Protein AF-A0A409WWR4-F1 (afdb_monomer)

Sequence (897 aa):
MPMRSSFRLISPPHSSGSSDTSSSEDSSENVKNVVDEVRSLAQCIDIFENGPRPLSESLALLNDEEVIMLAQCGKIAAYSLEKVLGMNELERAVRIRRALISRASSTQTLEASDIPLADYDYSKVLGACCENVVGYIPIPLGIAGPLYIDGTLYPIPMATAEGTLVASASRGCKALNAGGGVTTVLTQDAMTRGPAIDFPSIVDAASAKIWIDSPEGYLTIKKAFESTSRFAKLKSLKTAMAGRTLYVRFATSTGDAMGMNMISKGTEKALEVMQERYPGMVVLALSGNYCTDKKPAAINWIEGRGKSVVAEAVIPGHVVKTVLKTTVAALVNLNTKKNLVGSAMAGSIGGFNAHAANILTAIFLATGQDPAQNVESSMCMTLMEAVNDGEDLLMTVSMPCIEVGTVGGGTVLGPQKAVLEMLGLKGAHPTKPGQNSQGLARLIAAAVMAGELSLLGALAAGHLIRAHMQHNRSQVATPAVVEKIPVTAGVKKGAIYRPHLVRETSSVGVLTPSSSTSSLPPYTQLTILYFYLVSNVKCLDIHVPSQVQAGTATTVGWETEKGDMHPDNTKFDLRFVQEGTDIGVAVSNIQPQKEMHKGSVEVTFPSAGTFKLKAVAGNGDVLGSSDEVTVTELSPSTTSTDSPSPTPGTDSPSDSPSADIPGASTTISSTSLISQTPSTSPPAQSQTTLKSSSTSNIPAIVGGAIGGLLALSLLAFLFIFLRRRRHTIRKRLTFHQDMMVQRRVPPPPSFLPGSGSIPSSRRGSDRSSSTGNMSGNGINEHGDQVSARGADDEDVDVERGFGFGAGMGPGSVDDEGYAFAQGRAAYGTGHIVPSPRGPRPSIKHPMSPQSRLQSPSLSPSPSQQQAQAPAQAQPKLPLRSQPTTPLPTQFAPQRRL

Radius of gyration: 46.55 Å; Cα contacts (8 Å, |Δi|>4): 1156; chains: 1; bounding box: 150×157×121 Å

pLDDT: mean 70.21, std 30.13, range [23.14, 98.94]

Solvent-accessible surface area (backbone atoms only — not comparable to full-atom values): 56682 Å² total; per-residue (Å²): 139,88,87,87,84,84,86,79,90,86,81,87,87,89,82,86,91,80,89,87,88,80,86,82,89,88,77,89,73,78,86,70,84,78,74,76,81,77,68,54,71,67,57,48,48,47,36,68,76,72,42,57,81,62,62,29,57,20,51,68,77,44,57,69,66,48,53,42,50,38,34,74,73,63,78,39,59,78,83,43,35,48,73,47,52,24,88,90,34,44,60,57,30,24,52,44,38,21,40,56,56,11,71,75,42,96,76,54,46,58,54,83,37,92,59,49,54,78,98,60,76,51,83,61,28,60,94,60,70,53,76,80,56,62,49,55,82,93,63,54,73,43,72,22,49,59,33,38,42,76,93,42,81,39,75,42,56,32,25,48,89,63,45,50,52,52,60,38,27,23,53,12,17,54,41,33,44,73,38,77,13,34,46,67,45,80,80,45,68,28,31,55,39,3,26,27,36,36,33,87,39,51,66,54,28,50,52,52,48,55,39,47,75,31,74,67,34,40,50,51,38,44,54,40,22,36,72,70,36,96,53,45,43,73,75,51,76,48,77,50,72,61,78,28,33,34,34,47,26,41,27,23,28,39,35,13,26,49,35,71,70,60,49,48,53,16,49,52,45,22,49,55,62,46,34,75,79,38,73,71,52,41,77,79,30,78,64,50,62,53,38,54,74,66,48,83,49,66,64,28,61,74,71,37,28,23,31,18,35,39,28,40,36,46,32,42,37,70,44,36,44,71,72,44,53,35,50,42,68,49,41,30,55,46,36,50,51,49,18,46,50,42,21,55,77,68,70,52,78,42,52,23,44,85,52,38,44,61,49,48,42,13,32,25,61,33,37,18,44,64,67,64,43,42,58,38,36,31,27,25,42,50,51,56,44,68,33,81,98,44,51,22,29,37,38,38,35,40,28,32,18,32,70,48,39,22,37,61,65,45,22,70,33,72,70,16,32,50,47,25,46,77,68,73,29,51,34,64,34,94,89,50,69,18,52,23,21,48,51,52,49,48,53,47,48,49,47,27,46,15,33,39,54,28,50,48,20,28,55,63,48,72,40,50,68,63,51,38,64,69,48,53,46,80,86,68,73,76,81,72,86,76,74,83,75,86,80,79,90,82,86,86,86,80,85,88,84,86,88,84,90,85,89,86,85,90,83,90,81,92,79,80,89,82,90,83,91,76,91,77,83,70,75,62,60,60,57,52,50,51,51,57,60,68,69,61,62,64,45,33,49,37,48,64,64,68,64,45,47,24,74,40,76,35,75,32,35,38,41,42,62,102,74,64,69,70,92,77,66,70,36,26,28,36,26,38,28,43,97,87,41,80,78,47,78,64,43,72,72,46,65,67,55,90,95,48,58,54,52,72,47,73,39,61,43,90,51,55,50,62,39,30,46,35,34,30,34,88,87,70,51,61,36,23,50,35,69,77,27,44,25,39,65,69,72,83,79,78,83,85,72,89,83,86,89,86,89,91,86,86,81,88,81,88,84,88,83,91,88,88,88,86,90,87,80,89,87,85,84,88,81,89,83,93,85,88,87,87,92,83,91,88,90,88,81,89,82,91,84,89,83,90,87,88,86,78,74,61,69,61,58,55,50,50,55,53,52,52,53,54,52,52,50,52,52,53,51,51,50,52,50,52,52,51,51,53,55,54,48,60,66,43,54,61,60,51,58,75,74,46,88,76,80,79,74,79,78,79,87,83,86,80,87,83,88,79,82,86,87,86,89,86,82,86,78,92,86,80,85,81,88,80,81,86,87,78,95,83,82,89,79,93,81,83,88,81,88,80,85,87,78,91,89,88,90,85,82,89,81,89,81,90,81,89,79,85,89,84,87,84,89,80,92,86,85,89,84,85,89,87,83,90,89,89,85,81,91,86,87,88,90,88,85,87,89,84,85,88,88,85,89,88,86,87,87,92,87,86,85,91,88,84,87,92,84,89,89,86,87,90,86,86,90,84,88,89,84,89,86,90,82,92,82,88,89,90,86,90,93,86,87,86,88,79,87,85,84,91,83,90,84,84,90,84,87,78,137

Foldseek 3Di:
DDDDDDDDDDDDDDDDDDDDDDDDDDDPDDPDPPPPPADDLVVLVCLQPVNDPPLLNSCVVHDLVSVLSCCVVPVDFLQCLCVRNHDVCVLSSLLSLQQNVLVLDPNSCSNVDPQARPPFNCVCCPPAADTSHNHDDQFDWDWAAQFQEQNDTDTQIFGHPFWCQRVLLNLLRVQQVQQVGKYKDWPDAWAKWKFKKAAPFQVLQVVLVVLCPDPNNVVLLQVQLCVQDPQWHFDDWDWDDDGRIIIIITTTHRFQDLQVVSNLSSLVRSVVSSCVVGVRMDGPDRHPCVSPALADDLCCLPVNHGIKMKMKTKGALVSLCPRLVAGLVLLQVLLCVCLPVVCVVVVHRLSSADCLLNSLLRSCVQQQHDNSRSNQQSRKHKHWDQDPVRRMIMIMIIGRYRSWHQDGGGNSGDRNQVSLVSRVLHDADPPGGRPSRNVSSSSSRSSSSSSRSSVSSCVSNVNVVVSCVVTVDDPPPDPDPPDDPDDDDDDDDDDDDDDDDDDDDDDDDDDDDDDDDDDDDDPVVVVVVVCVVVQPDQQKEKDFPQEAAAQDKGKIKIFGDDPSDDQPFFFKFKFKAAPNDTPGTQGGRDTDDGPDRMDIDIGHHHAFDKIKIWIATPVGGTNYIYDIHGYDYDDPPDDDDDDDDDDDDDDDDDDDDDDDDDDDDDDDDDDDDDDDDDDDDDDDDDDDDDDDDDDDPVVVVVVVVVVVVVVVVVVVVVVVVVVVVVVSVVVVVVVVVSNDDDDDDDDDDDDDDDDDDDDDDDDDDDDDDDDDDDDDDDDDDDDDDDDDDDDDDDDDDDDDDDDYDDDDDDDDDDDDDDDDDDDDDDDDDDDDDDDDDDDDDDDDDDDDDDDDDDDDDDDDDDDDDDDDDDDDDDDDDDDDDDDDDDDDDDDDDDDDD

Structure (mmCIF, N/CA/C/O backbone):
data_AF-A0A409WWR4-F1
#
_entry.id   AF-A0A409WWR4-F1
#
loop_
_atom_site.group_PDB
_atom_site.id
_atom_site.type_symbol
_atom_site.label_atom_id
_atom_site.label_alt_id
_atom_site.label_comp_id
_atom_site.label_asym_id
_atom_site.label_entity_id
_atom_site.label_seq_id
_atom_site.pdbx_PDB_ins_code
_atom_site.Cartn_x
_atom_site.Cartn_y
_atom_site.Cartn_z
_atom_site.occupancy
_atom_site.B_iso_or_equiv
_atom_site.auth_seq_id
_atom_site.auth_comp_id
_atom_site.auth_asym_id
_atom_site.auth_atom_id
_atom_site.pdbx_PDB_model_num
ATOM 1 N N . MET A 1 1 ? -51.753 -14.430 -4.124 1.00 23.14 1 MET A N 1
ATOM 2 C CA . MET A 1 1 ? -51.798 -14.869 -5.543 1.00 23.14 1 MET A CA 1
ATOM 3 C C . MET A 1 1 ? -51.073 -13.835 -6.421 1.00 23.14 1 MET A C 1
ATOM 5 O O . MET A 1 1 ? -50.665 -12.829 -5.851 1.00 23.14 1 MET A O 1
ATOM 9 N N . PRO A 1 2 ? -50.752 -14.120 -7.701 1.00 46.31 2 PRO A N 1
ATOM 10 C CA . PRO A 1 2 ? -49.461 -13.703 -8.274 1.00 46.31 2 PRO A CA 1
ATOM 11 C C . PRO A 1 2 ? -49.548 -12.756 -9.484 1.00 46.31 2 PRO A C 1
ATOM 13 O O . PRO A 1 2 ? -50.619 -12.566 -10.049 1.00 46.31 2 PRO A O 1
ATOM 16 N N . MET A 1 3 ? -48.381 -12.334 -9.988 1.00 24.91 3 MET A N 1
ATOM 17 C CA . MET A 1 3 ? -48.099 -12.285 -11.433 1.00 24.91 3 MET A CA 1
ATOM 18 C C . MET A 1 3 ? -46.613 -12.568 -11.733 1.00 24.91 3 MET A C 1
ATOM 20 O O . MET A 1 3 ? -45.774 -12.551 -10.834 1.00 24.91 3 MET A O 1
ATOM 24 N N . ARG A 1 4 ? -46.311 -12.891 -13.000 1.00 27.17 4 ARG A N 1
ATOM 25 C CA . ARG A 1 4 ? -44.975 -13.186 -13.554 1.00 27.17 4 ARG A CA 1
ATOM 26 C C . ARG A 1 4 ? -44.757 -12.385 -14.843 1.00 27.17 4 ARG A C 1
ATOM 28 O O . ARG A 1 4 ? -45.618 -12.429 -15.715 1.00 27.17 4 ARG A O 1
ATOM 35 N N . SER A 1 5 ? -43.560 -11.837 -15.028 1.00 25.16 5 SER A N 1
ATOM 36 C CA . SER A 1 5 ? -42.906 -11.635 -16.334 1.00 25.16 5 SER A CA 1
ATOM 37 C C . SER A 1 5 ? -41.391 -11.493 -16.079 1.00 25.16 5 SER A C 1
ATOM 39 O O . SER A 1 5 ? -41.004 -10.933 -15.060 1.00 25.16 5 SER A O 1
ATOM 41 N N . SER A 1 6 ? -40.444 -12.102 -16.804 1.00 25.84 6 SER A N 1
ATOM 42 C CA . SER A 1 6 ? -40.323 -12.465 -18.232 1.00 25.84 6 SER A CA 1
ATOM 43 C C . SER A 1 6 ? -39.918 -11.290 -19.127 1.00 25.84 6 SER A C 1
ATOM 45 O O . SER A 1 6 ? -40.725 -10.774 -19.893 1.00 25.84 6 SER A O 1
ATOM 47 N N . PHE A 1 7 ? -38.636 -10.917 -19.059 1.00 23.50 7 PHE A N 1
ATOM 48 C CA . PHE A 1 7 ? -37.981 -10.090 -20.077 1.00 23.50 7 PHE A CA 1
ATOM 49 C C . PHE A 1 7 ? -37.780 -10.876 -21.384 1.00 23.50 7 PHE A C 1
ATOM 51 O O . PHE A 1 7 ? -37.512 -12.079 -21.358 1.00 23.50 7 PHE A O 1
ATOM 58 N N . ARG A 1 8 ? -37.875 -10.183 -22.524 1.00 24.61 8 ARG A N 1
ATOM 59 C CA . ARG A 1 8 ? -37.466 -10.679 -23.849 1.00 24.61 8 ARG A CA 1
ATOM 60 C C . ARG A 1 8 ? -36.197 -9.961 -24.310 1.00 24.61 8 ARG A C 1
ATOM 62 O O . ARG A 1 8 ? -35.989 -8.798 -23.977 1.00 24.61 8 ARG A O 1
ATOM 69 N N . LEU A 1 9 ? -35.393 -10.659 -25.108 1.00 24.11 9 LEU A N 1
ATOM 70 C CA . LEU A 1 9 ? -34.303 -10.076 -25.893 1.00 24.11 9 LEU A CA 1
ATOM 71 C C . LEU A 1 9 ? -34.866 -9.229 -27.048 1.00 24.11 9 LEU A C 1
ATOM 73 O O . LEU A 1 9 ? -35.972 -9.489 -27.526 1.00 24.11 9 LEU A O 1
ATOM 77 N N . ILE A 1 10 ? -34.087 -8.246 -27.502 1.00 25.94 10 ILE A N 1
ATOM 78 C CA . ILE A 1 10 ? -34.376 -7.406 -28.673 1.00 25.94 10 ILE A CA 1
ATOM 79 C C . ILE A 1 10 ? -33.277 -7.645 -29.714 1.00 25.94 10 ILE A C 1
ATOM 81 O O . ILE A 1 10 ? -32.096 -7.658 -29.370 1.00 25.94 10 ILE A O 1
ATOM 85 N N . SER A 1 11 ? -33.671 -7.823 -30.974 1.00 25.05 11 SER A N 1
ATOM 86 C CA . SER A 1 11 ? -32.772 -7.961 -32.128 1.00 25.05 11 SER A CA 1
ATOM 87 C C . SER A 1 11 ? -32.739 -6.662 -32.952 1.00 25.05 11 SER A C 1
ATOM 89 O O . SER A 1 11 ? -33.764 -5.979 -33.018 1.00 25.05 11 SER A O 1
ATOM 91 N N . PRO A 1 12 ? -31.609 -6.313 -33.597 1.00 27.95 12 PRO A N 1
ATOM 92 C CA . PRO A 1 12 ? -31.538 -5.194 -34.540 1.00 27.95 12 PRO A CA 1
ATOM 93 C C . PRO A 1 12 ? -32.204 -5.533 -35.898 1.00 27.95 12 PRO A C 1
ATOM 95 O O . PRO A 1 12 ? -32.406 -6.713 -36.196 1.00 27.95 12 PRO A O 1
ATOM 98 N N . PRO A 1 13 ? -32.573 -4.525 -36.716 1.00 32.88 13 PRO A N 1
ATOM 99 C CA . PRO A 1 13 ? -33.415 -4.707 -37.905 1.00 32.88 13 PRO A CA 1
ATOM 100 C C . PRO A 1 13 ? -32.649 -4.968 -39.217 1.00 32.88 13 PRO A C 1
ATOM 102 O O . PRO A 1 13 ? -31.479 -4.620 -39.358 1.00 32.88 13 PRO A O 1
ATOM 105 N N . HIS A 1 14 ? -33.366 -5.505 -40.212 1.00 26.17 14 HIS A N 1
ATOM 106 C CA . HIS A 1 14 ? -32.950 -5.573 -41.621 1.00 26.17 14 HIS A CA 1
ATOM 107 C C . HIS A 1 14 ? -33.414 -4.346 -42.427 1.00 26.17 14 HIS A C 1
ATOM 109 O O . HIS A 1 14 ? -34.460 -3.766 -42.136 1.00 26.17 14 HIS A O 1
ATOM 115 N N . SER A 1 15 ? -32.721 -4.064 -43.535 1.00 28.80 15 SER A N 1
ATOM 116 C CA . SER A 1 15 ? -33.236 -3.283 -44.670 1.00 28.80 15 SER A CA 1
ATOM 117 C C . SER A 1 15 ? -32.705 -3.831 -46.006 1.00 28.80 15 SER A C 1
ATOM 119 O O . SER A 1 15 ? -31.570 -4.299 -46.075 1.00 28.80 15 SER A O 1
ATOM 121 N N . SER A 1 16 ? -33.527 -3.769 -47.055 1.00 29.44 16 SER A N 1
ATOM 122 C CA . SER A 1 16 ? -33.234 -4.152 -48.451 1.00 29.44 16 SER A CA 1
ATOM 123 C C . SER A 1 16 ? -32.233 -3.211 -49.157 1.00 29.44 16 SER A C 1
ATOM 125 O O . SER A 1 16 ? -32.011 -2.103 -48.683 1.00 29.44 16 SER A O 1
ATOM 127 N N . GLY A 1 17 ? -31.647 -3.543 -50.317 1.00 26.05 17 GLY A N 1
ATOM 128 C CA . GLY A 1 17 ? -31.717 -4.797 -51.089 1.00 26.05 17 GLY A CA 1
ATOM 129 C C . GLY A 1 17 ? -31.989 -4.597 -52.593 1.00 26.05 17 GLY A C 1
ATOM 130 O O . GLY A 1 17 ? -33.144 -4.448 -52.977 1.00 26.05 17 GLY A O 1
ATOM 131 N N . SER A 1 18 ? -30.934 -4.648 -53.416 1.00 27.36 18 SER A N 1
ATOM 132 C CA . SER A 1 18 ? -30.939 -4.720 -54.897 1.00 27.36 18 SER A CA 1
ATOM 133 C C . SER A 1 18 ? -29.513 -5.093 -55.355 1.00 27.36 18 SER A C 1
ATOM 135 O O . SER A 1 18 ? -28.586 -4.329 -55.103 1.00 27.36 18 SER A O 1
ATOM 137 N N . SER A 1 19 ? -29.224 -6.342 -55.729 1.00 28.39 19 SER A N 1
ATOM 138 C CA . SER A 1 19 ? -29.362 -6.900 -57.089 1.00 28.39 19 SER A CA 1
ATOM 139 C C . SER A 1 19 ? -28.445 -6.250 -58.137 1.00 28.39 19 SER A C 1
ATOM 141 O O . SER A 1 19 ? -28.764 -5.184 -58.649 1.00 28.39 19 SER A O 1
ATOM 143 N N . ASP A 1 20 ? -27.347 -6.931 -58.478 1.00 26.25 20 ASP A N 1
ATOM 144 C CA . ASP A 1 20 ? -27.164 -7.485 -59.829 1.00 26.25 20 ASP A CA 1
ATOM 145 C C . ASP A 1 20 ? -26.089 -8.591 -59.835 1.00 26.25 20 ASP A C 1
ATOM 147 O O . ASP A 1 20 ? -25.432 -8.839 -58.822 1.00 26.25 20 ASP A O 1
ATOM 151 N N . THR A 1 21 ? -26.012 -9.354 -60.930 1.00 28.09 21 THR A N 1
ATOM 152 C CA . THR A 1 21 ? -25.446 -10.716 -60.956 1.00 28.09 21 THR A CA 1
ATOM 153 C C . THR A 1 21 ? -24.157 -10.869 -61.762 1.00 28.09 21 THR A C 1
ATOM 155 O O . THR A 1 21 ? -24.110 -10.460 -62.920 1.00 28.09 21 THR A O 1
ATOM 158 N N . SER A 1 22 ? -23.227 -11.685 -61.257 1.00 27.09 22 SER A N 1
ATOM 159 C CA . SER A 1 22 ? -22.469 -12.622 -62.100 1.00 27.09 22 SER A CA 1
ATOM 160 C C . SER A 1 22 ? -22.029 -13.863 -61.315 1.00 27.09 22 SER A C 1
ATOM 162 O O . SER A 1 22 ? -21.819 -13.812 -60.105 1.00 27.09 22 SER A O 1
ATOM 164 N N . SER A 1 23 ? -21.897 -14.983 -62.024 1.00 27.41 23 SER A N 1
ATOM 165 C CA . SER A 1 23 ? -21.216 -16.210 -61.586 1.00 27.41 23 SER A CA 1
ATOM 166 C C . SER A 1 23 ? -19.688 -15.971 -61.443 1.00 27.41 23 SER A C 1
ATOM 168 O O . SER A 1 23 ? -19.218 -14.898 -61.814 1.00 27.41 23 SER A O 1
ATOM 170 N N . SER A 1 24 ? -18.852 -16.885 -60.936 1.00 27.27 24 SER A N 1
ATOM 171 C CA . SER A 1 24 ? -18.972 -18.353 -60.862 1.00 27.27 24 SER A CA 1
ATOM 172 C C . SER A 1 24 ? -18.059 -18.999 -59.804 1.00 27.27 24 SER A C 1
ATOM 174 O O . SER A 1 24 ? -17.052 -18.422 -59.413 1.00 27.27 24 SER A O 1
ATOM 176 N N . GLU A 1 25 ? -18.378 -20.266 -59.508 1.00 29.44 25 GLU A N 1
ATOM 177 C CA . GLU A 1 25 ? -17.472 -21.340 -59.054 1.00 29.44 25 GLU A CA 1
ATOM 178 C C . GLU A 1 25 ? -16.951 -21.369 -57.605 1.00 29.44 25 GLU A C 1
ATOM 180 O O . GLU A 1 25 ? -16.891 -20.382 -56.880 1.00 29.44 25 GLU A O 1
ATOM 185 N N . ASP A 1 26 ? -16.672 -22.607 -57.184 1.00 36.69 26 ASP A N 1
ATOM 186 C CA . ASP A 1 26 ? -16.395 -23.058 -55.822 1.00 36.69 26 ASP A CA 1
ATOM 187 C C . ASP A 1 26 ? -14.937 -23.526 -55.747 1.00 36.69 26 ASP A C 1
ATOM 189 O O . ASP A 1 26 ? -14.555 -24.509 -56.389 1.00 36.69 26 ASP A O 1
ATOM 193 N N . SER A 1 27 ? -14.106 -22.802 -54.997 1.00 28.48 27 SER A N 1
ATOM 194 C CA . SER A 1 27 ? -12.699 -23.133 -54.780 1.00 28.48 27 SER A CA 1
ATOM 195 C C . SER A 1 27 ? -12.368 -23.128 -53.289 1.00 28.48 27 SER A C 1
ATOM 197 O O . SER A 1 27 ? -12.056 -22.108 -52.676 1.00 28.48 27 SER A O 1
ATOM 199 N N . SER A 1 28 ? -12.388 -24.320 -52.692 1.00 37.00 28 SER A N 1
ATOM 200 C CA . SER A 1 28 ? -11.902 -24.555 -51.334 1.00 37.00 28 SER A CA 1
ATOM 201 C C . SER A 1 28 ? -10.379 -24.362 -51.264 1.00 37.00 28 SER A C 1
ATOM 203 O O . SER A 1 28 ? -9.610 -25.321 -51.397 1.00 37.00 28 SER A O 1
ATOM 205 N N . GLU A 1 29 ? -9.920 -23.121 -51.095 1.00 32.06 29 GLU A N 1
ATOM 206 C CA . GLU A 1 29 ? -8.490 -22.834 -51.002 1.00 32.06 29 GLU A CA 1
ATOM 207 C C . GLU A 1 29 ? -7.874 -23.441 -49.737 1.00 32.06 29 GLU A C 1
ATOM 209 O O . GLU A 1 29 ? -8.300 -23.206 -48.605 1.00 32.06 29 GLU A O 1
ATOM 214 N N . ASN A 1 30 ? -6.818 -24.231 -49.943 1.00 30.81 30 ASN A N 1
ATOM 215 C CA . ASN A 1 30 ? -5.986 -24.727 -48.858 1.00 30.81 30 ASN A CA 1
ATOM 216 C C . ASN A 1 30 ? -5.317 -23.541 -48.158 1.00 30.81 30 ASN A C 1
ATOM 218 O O . ASN A 1 30 ? -4.484 -22.867 -48.769 1.00 30.81 30 ASN A O 1
ATOM 222 N N . VAL A 1 31 ? -5.578 -23.369 -46.859 1.00 32.53 31 VAL A N 1
ATOM 223 C CA . VAL A 1 31 ? -4.749 -22.528 -45.985 1.00 32.53 31 VAL A CA 1
ATOM 224 C C . VAL A 1 31 ? -3.372 -23.184 -45.866 1.00 32.53 31 VAL A C 1
ATOM 226 O O . VAL A 1 31 ? -3.098 -23.978 -44.966 1.00 32.53 31 VAL A O 1
ATOM 229 N N . LYS A 1 32 ? -2.500 -22.891 -46.833 1.00 34.78 32 LYS A N 1
ATOM 230 C CA . LYS A 1 32 ? -1.084 -23.239 -46.767 1.00 34.78 32 LYS A CA 1
ATOM 231 C C . LYS A 1 32 ? -0.469 -22.434 -45.631 1.00 34.78 32 LYS A C 1
ATOM 233 O O . LYS A 1 32 ? -0.495 -21.207 -45.667 1.00 34.78 32 LYS A O 1
ATOM 238 N N . ASN A 1 33 ? 0.137 -23.123 -44.670 1.00 35.47 33 ASN A N 1
ATOM 239 C CA . ASN A 1 33 ? 1.062 -22.487 -43.742 1.00 35.47 33 ASN A CA 1
ATOM 240 C C . ASN A 1 33 ? 2.248 -21.949 -44.552 1.00 35.47 33 ASN A C 1
ATOM 242 O O . ASN A 1 33 ? 3.149 -22.710 -44.910 1.00 35.47 33 ASN A O 1
ATOM 246 N N . VAL A 1 34 ? 2.233 -20.652 -44.859 1.00 37.66 34 VAL A N 1
ATOM 247 C CA . VAL A 1 34 ? 3.433 -19.942 -45.298 1.00 37.66 34 VAL A CA 1
ATOM 248 C C . VAL A 1 34 ? 4.336 -19.856 -44.076 1.00 37.66 34 VAL A C 1
ATOM 250 O O . VAL A 1 34 ? 4.109 -19.064 -43.167 1.00 37.66 34 VAL A O 1
ATOM 253 N N . VAL A 1 35 ? 5.328 -20.741 -44.027 1.00 47.84 35 VAL A N 1
ATOM 254 C CA . VAL A 1 35 ? 6.490 -20.536 -43.170 1.00 47.84 35 VAL A CA 1
ATOM 255 C C . VAL A 1 35 ? 7.312 -19.466 -43.873 1.00 47.84 35 VAL A C 1
ATOM 257 O O . VAL A 1 35 ? 7.921 -19.759 -44.900 1.00 47.84 35 VAL A O 1
ATOM 260 N N . ASP A 1 36 ? 7.281 -18.233 -43.365 1.00 60.09 36 ASP A N 1
ATOM 261 C CA . ASP A 1 36 ? 8.162 -17.172 -43.858 1.00 60.09 36 ASP A CA 1
ATOM 262 C C . ASP A 1 36 ? 9.613 -17.660 -43.767 1.00 60.09 36 ASP A C 1
ATOM 264 O O . ASP A 1 36 ? 10.089 -18.016 -42.684 1.00 60.09 36 ASP A O 1
ATOM 268 N N . GLU A 1 37 ? 10.312 -17.716 -44.904 1.00 85.25 37 GLU A N 1
ATOM 269 C CA . GLU A 1 37 ? 11.688 -18.208 -44.947 1.00 85.25 37 GLU A CA 1
ATOM 270 C C . GLU A 1 37 ? 12.600 -17.280 -44.136 1.00 85.25 37 GLU A C 1
ATOM 272 O O . GLU A 1 37 ? 12.904 -16.157 -44.540 1.00 85.25 37 GLU A O 1
ATOM 277 N N . VAL A 1 38 ? 13.035 -17.766 -42.971 1.00 91.38 38 VAL A N 1
ATOM 278 C CA . VAL A 1 38 ? 13.926 -17.046 -42.056 1.00 91.38 38 VAL A CA 1
ATOM 279 C C . VAL A 1 38 ? 15.255 -16.772 -42.762 1.00 91.38 38 VAL A C 1
ATOM 281 O O . VAL A 1 38 ? 16.019 -17.696 -43.060 1.00 91.38 38 VAL A O 1
ATOM 284 N N . ARG A 1 39 ? 15.538 -15.494 -43.029 1.00 95.44 39 ARG A N 1
ATOM 285 C CA . ARG A 1 39 ? 16.767 -15.055 -43.699 1.00 95.44 39 ARG A CA 1
ATOM 286 C C . ARG A 1 39 ? 18.002 -15.377 -42.861 1.00 95.44 39 ARG A C 1
ATOM 288 O O . ARG A 1 39 ? 17.964 -15.520 -41.638 1.00 95.44 39 ARG A O 1
ATOM 295 N N . SER A 1 40 ? 19.148 -15.465 -43.535 1.00 95.25 40 SER A N 1
ATOM 296 C CA . SER A 1 40 ? 20.423 -15.681 -42.851 1.00 95.25 40 SER A CA 1
ATOM 297 C C . SER A 1 40 ? 20.747 -14.521 -41.904 1.00 95.25 40 SER A C 1
ATOM 299 O O . SER A 1 40 ? 20.425 -13.364 -42.176 1.00 95.25 40 SER A O 1
ATOM 301 N N . LEU A 1 41 ? 21.471 -14.810 -40.817 1.00 93.44 41 LEU A N 1
ATOM 302 C CA . LEU A 1 41 ? 21.865 -13.795 -39.832 1.00 93.44 41 LEU A CA 1
ATOM 303 C C . LEU A 1 41 ? 22.590 -12.591 -40.468 1.00 93.44 41 LEU A C 1
ATOM 305 O O . LEU A 1 41 ? 22.420 -11.468 -40.006 1.00 93.44 41 LEU A O 1
ATOM 309 N N . ALA A 1 42 ? 23.350 -12.807 -41.547 1.00 95.12 42 ALA A N 1
ATOM 310 C CA . ALA A 1 42 ? 24.009 -11.736 -42.293 1.00 95.12 42 ALA A CA 1
ATOM 311 C C . ALA A 1 42 ? 23.004 -10.776 -42.957 1.00 95.12 42 ALA A C 1
ATOM 313 O O . ALA A 1 42 ? 23.161 -9.565 -42.842 1.00 95.12 42 ALA A O 1
ATOM 314 N N . GLN A 1 43 ? 21.945 -11.298 -43.586 1.00 95.62 43 GLN A N 1
ATOM 315 C CA . GLN A 1 43 ? 20.874 -10.491 -44.186 1.00 95.62 43 GLN A CA 1
ATOM 316 C C . GLN A 1 43 ? 20.054 -9.755 -43.115 1.00 95.62 43 GLN A C 1
ATOM 318 O O . GLN A 1 43 ? 19.712 -8.590 -43.296 1.00 95.62 43 GLN A O 1
ATOM 323 N N . CYS A 1 44 ? 19.781 -10.396 -41.975 1.00 95.31 44 CYS A N 1
ATOM 324 C CA . CYS A 1 44 ? 19.088 -9.747 -40.858 1.00 95.31 44 CYS A CA 1
ATOM 325 C C . CYS A 1 44 ? 19.919 -8.597 -40.265 1.00 95.31 44 CYS A C 1
ATOM 327 O O . CYS A 1 44 ? 19.368 -7.551 -39.927 1.00 95.31 44 CYS A O 1
ATOM 329 N N . ILE A 1 45 ? 21.246 -8.764 -40.166 1.00 95.19 45 ILE A N 1
ATOM 330 C CA . ILE A 1 45 ? 22.168 -7.705 -39.728 1.00 95.19 45 ILE A CA 1
ATOM 331 C C . ILE A 1 45 ? 22.241 -6.574 -40.762 1.00 95.19 45 ILE A C 1
ATOM 333 O O . ILE A 1 45 ? 22.186 -5.414 -40.369 1.00 95.19 45 ILE A O 1
ATOM 337 N N . ASP A 1 46 ? 22.301 -6.881 -42.059 1.00 95.62 46 ASP A N 1
ATOM 338 C CA . ASP A 1 46 ? 22.295 -5.864 -43.118 1.00 95.62 46 ASP A CA 1
ATOM 339 C C . ASP A 1 46 ? 21.016 -5.009 -43.082 1.00 95.62 46 ASP A C 1
ATOM 341 O O . ASP A 1 46 ? 21.089 -3.784 -43.022 1.00 95.62 46 ASP A O 1
ATOM 345 N N . ILE A 1 47 ? 19.840 -5.637 -42.967 1.00 94.12 47 ILE A N 1
ATOM 346 C CA . ILE A 1 47 ? 18.563 -4.924 -42.791 1.00 94.12 47 ILE A CA 1
ATOM 347 C C . ILE A 1 47 ? 18.574 -4.087 -41.498 1.00 94.12 47 ILE A C 1
ATOM 349 O O . ILE A 1 47 ? 18.121 -2.943 -41.497 1.00 94.12 47 ILE A O 1
ATOM 353 N N . PHE A 1 48 ? 19.134 -4.605 -40.401 1.00 93.50 48 PHE A N 1
ATOM 354 C CA . PHE A 1 48 ? 19.243 -3.883 -39.129 1.00 93.50 48 PHE A CA 1
ATOM 355 C C . PHE A 1 48 ? 20.170 -2.653 -39.196 1.00 93.50 48 PHE A C 1
ATOM 357 O O . PHE A 1 48 ? 19.860 -1.618 -38.597 1.00 93.50 48 PHE A O 1
ATOM 364 N N . GLU A 1 49 ? 21.294 -2.732 -39.913 1.00 93.94 49 GLU A N 1
ATOM 365 C CA . GLU A 1 49 ? 22.337 -1.692 -39.953 1.00 93.94 49 GLU A CA 1
ATOM 366 C C . GLU A 1 49 ? 22.154 -0.696 -41.113 1.00 93.94 49 GLU A C 1
ATOM 368 O O . GLU A 1 49 ? 22.352 0.505 -40.908 1.00 93.94 49 GLU A O 1
ATOM 373 N N . ASN A 1 50 ? 21.660 -1.154 -42.265 1.00 94.69 50 ASN A N 1
ATOM 374 C CA . ASN A 1 50 ? 21.548 -0.381 -43.509 1.00 94.69 50 ASN A CA 1
ATOM 375 C C . ASN A 1 50 ? 20.095 -0.141 -43.982 1.00 94.69 50 ASN A C 1
ATOM 377 O O . ASN A 1 50 ? 19.882 0.599 -44.942 1.00 94.69 50 ASN A O 1
ATOM 381 N N . GLY A 1 51 ? 19.091 -0.730 -43.320 1.00 92.31 51 GLY A N 1
ATOM 382 C CA . GLY A 1 51 ? 17.670 -0.582 -43.667 1.00 92.31 51 GLY A CA 1
ATOM 383 C C . GLY A 1 51 ? 17.045 0.798 -43.373 1.00 92.31 51 GLY A C 1
ATOM 384 O O . GLY A 1 51 ? 17.679 1.666 -42.760 1.00 92.31 51 GLY A O 1
ATOM 385 N N . PRO A 1 52 ? 15.774 1.011 -43.784 1.00 92.06 52 PRO A N 1
ATOM 386 C CA . PRO A 1 52 ? 15.069 2.294 -43.671 1.00 92.06 52 PRO A CA 1
ATOM 387 C C . PRO A 1 52 ? 14.949 2.764 -42.218 1.00 92.06 52 PRO A C 1
ATOM 389 O O . PRO A 1 52 ? 14.844 1.944 -41.305 1.00 92.06 52 PRO A O 1
ATOM 392 N N . ARG A 1 53 ? 15.001 4.084 -41.996 1.00 91.56 53 ARG A N 1
ATOM 393 C CA . ARG A 1 53 ? 15.074 4.703 -40.662 1.00 91.56 53 ARG A CA 1
ATOM 394 C C . ARG A 1 53 ? 13.855 5.601 -40.405 1.00 91.56 53 ARG A C 1
ATOM 396 O O . ARG A 1 53 ? 13.565 6.425 -41.268 1.00 91.56 53 ARG A O 1
ATOM 403 N N . PRO A 1 54 ? 13.233 5.565 -39.206 1.00 91.50 54 PRO A N 1
ATOM 404 C CA . PRO A 1 54 ? 13.712 5.005 -37.929 1.00 91.50 54 PRO A CA 1
ATOM 405 C C . PRO A 1 54 ? 13.824 3.474 -37.876 1.00 91.50 54 PRO A C 1
ATOM 407 O O . PRO A 1 54 ? 13.208 2.769 -38.659 1.00 91.50 54 PRO A O 1
ATOM 410 N N . LEU A 1 55 ? 14.618 2.955 -36.929 1.00 91.31 55 LEU A N 1
ATOM 411 C CA . LEU A 1 55 ? 14.945 1.522 -36.798 1.00 91.31 55 LEU A CA 1
ATOM 412 C C . LEU A 1 55 ? 13.715 0.590 -36.753 1.00 91.31 55 LEU A C 1
ATOM 414 O O . LEU A 1 55 ? 13.802 -0.549 -37.202 1.00 91.31 55 LEU A O 1
ATOM 418 N N . SER A 1 56 ? 12.571 1.077 -36.272 1.00 92.81 56 SER A N 1
ATOM 419 C CA . SER A 1 56 ? 11.293 0.358 -36.310 1.00 92.81 56 SER A CA 1
ATOM 420 C C . SER A 1 56 ? 10.856 -0.014 -37.729 1.00 92.81 56 SER A C 1
ATOM 422 O O . SER A 1 56 ? 10.315 -1.092 -37.927 1.00 92.81 56 SER A O 1
ATOM 424 N N . GLU A 1 57 ? 11.141 0.819 -38.734 1.00 92.00 57 GLU A N 1
ATOM 425 C CA . GLU A 1 57 ? 10.867 0.501 -40.142 1.00 92.00 57 GLU A CA 1
ATOM 426 C C . GLU A 1 57 ? 11.801 -0.600 -40.654 1.00 92.00 57 GLU A C 1
ATOM 428 O O . GLU A 1 57 ? 11.361 -1.488 -41.376 1.00 92.00 57 GLU A O 1
ATOM 433 N N . SER A 1 58 ? 13.068 -0.612 -40.220 1.00 92.19 58 SER A N 1
ATOM 434 C CA . SER A 1 58 ? 13.986 -1.720 -40.519 1.00 92.19 58 SER A CA 1
ATOM 435 C C . SER A 1 58 ? 13.498 -3.043 -39.910 1.00 92.19 58 SER A C 1
ATOM 437 O O . SER A 1 58 ? 13.593 -4.088 -40.545 1.00 92.19 58 SER A O 1
ATOM 439 N N . LEU A 1 59 ? 12.967 -3.006 -38.682 1.00 93.25 59 LEU A N 1
ATOM 440 C CA . LEU A 1 59 ? 12.492 -4.192 -37.957 1.00 93.25 59 LEU A CA 1
ATOM 441 C C . LEU A 1 59 ? 11.076 -4.645 -38.356 1.00 93.25 59 LEU A C 1
ATOM 443 O O . LEU A 1 59 ? 10.727 -5.803 -38.127 1.00 93.25 59 LEU A O 1
ATOM 447 N N . ALA A 1 60 ? 10.281 -3.781 -38.990 1.00 92.94 60 ALA A N 1
ATOM 448 C CA . ALA A 1 60 ? 9.019 -4.153 -39.631 1.00 92.94 60 ALA A CA 1
ATOM 449 C C . ALA A 1 60 ? 9.231 -4.979 -40.918 1.00 92.94 60 ALA A C 1
ATOM 451 O O . ALA A 1 60 ? 8.332 -5.695 -41.345 1.00 92.94 60 ALA A O 1
ATOM 452 N N . LEU A 1 61 ? 10.429 -4.923 -41.520 1.00 93.25 61 LEU A N 1
ATOM 453 C CA . LEU A 1 61 ? 10.824 -5.778 -42.649 1.00 93.25 61 LEU A CA 1
ATOM 454 C C . LEU A 1 61 ? 11.301 -7.179 -42.225 1.00 93.25 61 LEU A C 1
ATOM 456 O O . LEU A 1 61 ? 11.616 -7.990 -43.099 1.00 93.25 61 LEU A O 1
ATOM 460 N N . LEU A 1 62 ? 11.396 -7.455 -40.919 1.00 94.69 62 LEU A N 1
ATOM 461 C CA . LEU A 1 62 ? 11.846 -8.724 -40.335 1.00 94.69 62 LEU A CA 1
ATOM 462 C C . LEU A 1 62 ? 10.691 -9.430 -39.618 1.00 94.69 62 LEU A C 1
ATOM 464 O O . LEU A 1 62 ? 9.859 -8.767 -39.002 1.00 94.69 62 LEU A O 1
ATOM 468 N N . ASN A 1 63 ? 10.663 -10.762 -39.641 1.00 95.62 63 ASN A N 1
ATOM 469 C CA . ASN A 1 63 ? 9.718 -11.573 -38.869 1.00 95.62 63 ASN A CA 1
ATOM 470 C C . ASN A 1 63 ? 10.202 -11.788 -37.415 1.00 95.62 63 ASN A C 1
ATOM 472 O O . ASN A 1 63 ? 11.300 -11.372 -37.036 1.00 95.62 63 ASN A O 1
ATOM 476 N N . ASP A 1 64 ? 9.371 -12.398 -36.563 1.00 95.69 64 ASP A N 1
ATOM 477 C CA . ASP A 1 64 ? 9.691 -12.554 -35.133 1.00 95.69 64 ASP A CA 1
ATOM 478 C C . ASP A 1 64 ? 10.944 -13.425 -34.891 1.00 95.69 64 ASP A C 1
ATOM 480 O O . ASP A 1 64 ? 11.742 -13.089 -34.016 1.00 95.69 64 ASP A O 1
ATOM 484 N N . GLU A 1 65 ? 11.187 -14.469 -35.694 1.00 96.19 65 GLU A N 1
ATOM 485 C CA . GLU A 1 65 ? 12.394 -15.313 -35.598 1.00 96.19 65 GLU A CA 1
ATOM 486 C C . GLU A 1 65 ? 13.676 -14.542 -35.932 1.00 96.19 65 GLU A C 1
ATOM 488 O O . GLU A 1 65 ? 14.690 -14.672 -35.248 1.00 96.19 65 GLU A O 1
ATOM 493 N N . GLU A 1 66 ? 13.634 -13.686 -36.948 1.00 96.44 66 GLU A N 1
ATOM 494 C CA . GLU A 1 66 ? 14.781 -12.887 -37.384 1.00 96.44 66 GLU A CA 1
ATOM 495 C C . GLU A 1 66 ? 15.151 -11.807 -36.356 1.00 96.44 66 GLU A C 1
ATOM 497 O O . GLU A 1 66 ? 16.334 -11.565 -36.095 1.00 96.44 66 GLU A O 1
ATOM 502 N N . VAL A 1 67 ? 14.153 -11.203 -35.700 1.00 96.12 67 VAL A N 1
ATOM 503 C CA . VAL A 1 67 ? 14.384 -10.279 -34.577 1.00 96.12 67 VAL A CA 1
ATOM 504 C C . VAL A 1 67 ? 14.877 -11.033 -33.331 1.00 96.12 67 VAL A C 1
ATOM 506 O O . VAL A 1 67 ? 15.757 -10.532 -32.624 1.00 96.12 67 VAL A O 1
ATOM 509 N N . ILE A 1 68 ? 14.399 -12.261 -33.085 1.00 95.81 68 ILE A N 1
ATOM 510 C CA . ILE A 1 68 ? 14.948 -13.153 -32.050 1.00 95.81 68 ILE A CA 1
ATOM 511 C C . ILE A 1 68 ? 16.424 -13.470 -32.342 1.00 95.81 68 ILE A C 1
ATOM 513 O O . ILE A 1 68 ? 17.245 -13.364 -31.433 1.00 95.81 68 ILE A O 1
ATOM 517 N N . MET A 1 69 ? 16.796 -13.782 -33.587 1.00 95.25 69 MET A N 1
ATOM 518 C CA . MET A 1 69 ? 18.189 -14.023 -33.991 1.00 95.25 69 MET A CA 1
ATOM 519 C C . MET A 1 69 ? 19.086 -12.797 -33.754 1.00 95.25 69 MET A C 1
ATOM 521 O O . MET A 1 69 ? 20.170 -12.936 -33.183 1.00 95.25 69 MET A O 1
ATOM 525 N N . LEU A 1 70 ? 18.625 -11.592 -34.114 1.00 95.06 70 LEU A N 1
ATOM 526 C CA . LEU A 1 70 ? 19.348 -10.338 -33.852 1.00 95.06 70 LEU A CA 1
ATOM 527 C C . LEU A 1 70 ? 19.529 -10.051 -32.354 1.00 95.06 70 LEU A C 1
ATOM 529 O O . LEU A 1 70 ? 20.569 -9.536 -31.935 1.00 95.06 70 LEU A O 1
ATOM 533 N N . ALA A 1 71 ? 18.542 -10.391 -31.526 1.00 94.56 71 ALA A N 1
ATOM 534 C CA . ALA A 1 71 ? 18.667 -10.270 -30.079 1.00 94.56 71 ALA A CA 1
ATOM 535 C C . ALA A 1 71 ? 19.599 -11.343 -29.482 1.00 94.56 71 ALA A C 1
ATOM 537 O O . ALA A 1 71 ? 20.422 -11.030 -28.622 1.00 94.56 71 ALA A O 1
ATOM 538 N N . GLN A 1 72 ? 19.550 -12.586 -29.975 1.00 93.19 72 GLN A N 1
ATOM 539 C CA . GLN A 1 72 ? 20.445 -13.671 -29.548 1.00 93.19 72 GLN A CA 1
ATOM 540 C C . GLN A 1 72 ? 21.917 -13.415 -29.905 1.00 93.19 72 GLN A C 1
ATOM 542 O O . GLN A 1 72 ? 22.797 -13.817 -29.147 1.00 93.19 72 GLN A O 1
ATOM 547 N N . CYS A 1 73 ? 22.203 -12.720 -31.012 1.00 91.94 73 CYS A N 1
ATOM 548 C CA . CYS A 1 73 ? 23.563 -12.302 -31.367 1.00 91.94 73 CYS A CA 1
ATOM 549 C C . CYS A 1 73 ? 23.978 -10.943 -30.759 1.00 91.94 73 CYS A C 1
ATOM 551 O O . CYS A 1 73 ? 25.012 -10.394 -31.139 1.00 91.94 73 CYS A O 1
ATOM 553 N N . GLY A 1 74 ? 23.178 -10.372 -29.850 1.00 91.56 74 GLY A N 1
ATOM 554 C CA . GLY A 1 74 ? 23.506 -9.143 -29.119 1.00 91.56 74 GLY A CA 1
ATOM 555 C C . GLY A 1 74 ? 23.365 -7.830 -29.901 1.00 91.56 74 GLY A C 1
ATOM 556 O O . GLY A 1 74 ? 23.749 -6.784 -29.382 1.00 91.56 74 GLY A O 1
ATOM 557 N N . LYS A 1 75 ? 22.798 -7.837 -31.119 1.00 92.38 75 LYS A N 1
ATOM 558 C CA . LYS A 1 75 ? 22.503 -6.600 -31.878 1.00 92.38 75 LYS A CA 1
ATOM 559 C C . LYS A 1 75 ? 21.323 -5.828 -31.265 1.00 92.38 75 LYS A C 1
ATOM 561 O O . LYS A 1 75 ? 21.281 -4.604 -31.361 1.00 92.38 75 LYS A O 1
ATOM 566 N N . ILE A 1 76 ? 20.397 -6.524 -30.595 1.00 91.88 76 ILE A N 1
ATOM 567 C CA . ILE A 1 76 ? 19.235 -5.941 -29.903 1.00 91.88 76 ILE A CA 1
ATOM 568 C C . ILE A 1 76 ? 19.209 -6.387 -28.434 1.00 91.88 76 ILE A C 1
ATOM 570 O O . ILE A 1 76 ? 19.161 -7.577 -28.140 1.00 91.88 76 ILE A O 1
ATOM 574 N N . ALA A 1 77 ? 19.172 -5.441 -27.490 1.00 88.50 77 ALA A N 1
ATOM 575 C CA . ALA A 1 77 ? 19.035 -5.766 -26.068 1.00 88.50 77 ALA A CA 1
ATOM 576 C C . ALA A 1 77 ? 17.568 -6.052 -25.694 1.00 88.50 77 ALA A C 1
ATOM 578 O O . ALA A 1 77 ? 16.692 -5.219 -25.933 1.00 88.50 77 ALA A O 1
ATOM 579 N N . ALA A 1 78 ? 17.290 -7.182 -25.037 1.00 86.00 78 ALA A N 1
ATOM 580 C CA . ALA A 1 78 ? 15.926 -7.652 -24.748 1.00 86.00 78 ALA A CA 1
ATOM 581 C C . ALA A 1 78 ? 15.066 -6.710 -23.868 1.00 86.00 78 ALA A C 1
ATOM 583 O O . ALA A 1 78 ? 13.835 -6.770 -23.911 1.00 86.00 78 ALA A O 1
ATOM 584 N N . TYR A 1 79 ? 15.680 -5.806 -23.096 1.00 84.69 79 TYR A N 1
ATOM 585 C CA . TYR A 1 79 ? 14.971 -4.769 -22.327 1.00 84.69 79 TYR A CA 1
ATOM 586 C C . TYR A 1 79 ? 14.570 -3.542 -23.173 1.00 84.69 79 TYR A C 1
ATOM 588 O O . TYR A 1 79 ? 13.885 -2.650 -22.683 1.00 84.69 79 TYR A O 1
ATOM 596 N N . SER A 1 80 ? 15.025 -3.466 -24.429 1.00 89.50 80 SER A N 1
ATOM 597 C CA . SER A 1 80 ? 14.844 -2.321 -25.335 1.00 89.50 80 SER A CA 1
ATOM 598 C C . SER A 1 80 ? 13.915 -2.599 -26.523 1.00 89.50 80 SER A C 1
ATOM 600 O O . SER A 1 80 ? 13.749 -1.723 -27.371 1.00 89.50 80 SER A O 1
ATOM 602 N N . LEU A 1 81 ? 13.294 -3.784 -26.581 1.00 93.12 81 LEU A N 1
ATOM 603 C CA . LEU A 1 81 ? 12.441 -4.230 -27.691 1.00 93.12 81 LEU A CA 1
ATOM 604 C C . LEU A 1 81 ? 11.324 -3.223 -28.015 1.00 93.12 81 LEU A C 1
ATOM 606 O O . LEU A 1 81 ? 11.178 -2.824 -29.164 1.00 93.12 81 LEU A O 1
ATOM 610 N N . GLU A 1 82 ? 10.627 -2.706 -27.003 1.00 92.00 82 GLU A N 1
ATOM 611 C CA . GLU A 1 82 ? 9.581 -1.682 -27.134 1.00 92.00 82 GLU A CA 1
ATOM 612 C C . GLU A 1 82 ? 10.101 -0.362 -27.726 1.00 92.00 82 GLU A C 1
ATOM 614 O O . GLU A 1 82 ? 9.359 0.372 -28.377 1.00 92.00 82 GLU A O 1
ATOM 619 N N . LYS A 1 83 ? 11.385 -0.044 -27.511 1.00 90.31 83 LYS A N 1
ATOM 620 C CA . LYS A 1 83 ? 12.027 1.165 -28.041 1.00 90.31 83 LYS A CA 1
ATOM 621 C C . LYS A 1 83 ? 12.466 0.994 -29.497 1.00 90.31 83 LYS A C 1
ATOM 623 O O . LYS A 1 83 ? 12.442 1.977 -30.232 1.00 90.31 83 LYS A O 1
ATOM 628 N N . VAL A 1 84 ? 12.902 -0.204 -29.898 1.00 91.88 84 VAL A N 1
ATOM 629 C CA . VAL A 1 84 ? 13.400 -0.449 -31.265 1.00 91.88 84 VAL A CA 1
ATOM 630 C C . VAL A 1 84 ? 12.290 -0.843 -32.239 1.00 91.88 84 VAL A C 1
ATOM 632 O O . VAL A 1 84 ? 12.318 -0.373 -33.369 1.00 91.88 84 VAL A O 1
ATOM 635 N N . LEU A 1 85 ? 11.297 -1.625 -31.798 1.00 92.31 85 LEU A N 1
ATOM 636 C CA . LEU A 1 85 ? 10.101 -1.978 -32.578 1.00 92.31 85 LEU A CA 1
ATOM 637 C C . LEU A 1 85 ? 9.079 -0.824 -32.594 1.00 92.31 85 LEU A C 1
ATOM 639 O O . LEU A 1 85 ? 8.420 -0.570 -33.597 1.00 92.31 85 LEU A O 1
ATOM 643 N N . GLY A 1 86 ? 9.011 -0.052 -31.504 1.00 90.00 86 GLY A N 1
ATOM 644 C CA . GLY A 1 86 ? 8.185 1.149 -31.395 1.00 90.00 86 GLY A CA 1
ATOM 645 C C . GLY A 1 86 ? 6.806 0.915 -30.771 1.00 90.00 86 GLY A C 1
ATOM 646 O O . GLY A 1 86 ? 6.388 -0.204 -30.479 1.00 90.00 86 GLY A O 1
ATOM 647 N N . MET A 1 87 ? 6.080 2.015 -30.543 1.00 88.06 87 MET A N 1
ATOM 648 C CA . MET A 1 87 ? 4.860 2.033 -29.715 1.00 88.06 87 MET A CA 1
ATOM 649 C C . MET A 1 87 ? 3.661 1.282 -30.316 1.00 88.06 87 MET A C 1
ATOM 651 O O . MET A 1 87 ? 2.706 1.005 -29.596 1.00 88.06 87 MET A O 1
ATOM 655 N N . ASN A 1 88 ? 3.713 0.936 -31.604 1.00 89.44 88 ASN A N 1
ATOM 656 C CA . ASN A 1 88 ? 2.668 0.163 -32.280 1.00 89.44 88 ASN A CA 1
ATOM 657 C C . ASN A 1 88 ? 2.888 -1.358 -32.151 1.00 89.44 88 ASN A C 1
ATOM 659 O O . ASN A 1 88 ? 1.960 -2.126 -32.371 1.00 89.44 88 ASN A O 1
ATOM 663 N N . GLU A 1 89 ? 4.092 -1.797 -31.766 1.00 93.62 89 GLU A N 1
ATOM 664 C CA . GLU A 1 89 ? 4.503 -3.209 -31.730 1.00 93.62 89 GLU A CA 1
ATOM 665 C C . GLU A 1 89 ? 4.779 -3.712 -30.297 1.00 93.62 89 GLU A C 1
ATOM 667 O O . GLU A 1 89 ? 5.558 -4.639 -30.078 1.00 93.62 89 GLU A O 1
ATOM 672 N N . LEU A 1 90 ? 4.143 -3.120 -29.280 1.00 95.25 90 LEU A N 1
ATOM 673 C CA . LEU A 1 90 ? 4.411 -3.463 -27.873 1.00 95.25 90 LEU A CA 1
ATOM 674 C C . LEU A 1 90 ? 4.070 -4.924 -27.527 1.00 95.25 90 LEU A C 1
ATOM 676 O O . LEU A 1 90 ? 4.816 -5.564 -26.790 1.00 95.25 90 LEU A O 1
ATOM 680 N N . GLU A 1 91 ? 2.993 -5.487 -28.084 1.00 96.19 91 GLU A N 1
ATOM 681 C CA . GLU A 1 91 ? 2.678 -6.913 -27.901 1.00 96.19 91 GLU A CA 1
ATOM 682 C C . GLU A 1 91 ? 3.741 -7.813 -28.558 1.00 96.19 91 GLU A C 1
ATOM 684 O O . GLU A 1 91 ? 4.198 -8.791 -27.966 1.00 96.19 91 GLU A O 1
ATOM 689 N N . ARG A 1 92 ? 4.208 -7.436 -29.754 1.00 96.06 92 ARG A N 1
ATOM 690 C CA . ARG A 1 92 ? 5.286 -8.120 -30.479 1.00 96.06 92 ARG A CA 1
ATOM 691 C C . ARG A 1 92 ? 6.592 -8.105 -29.676 1.00 96.06 92 ARG A C 1
ATOM 693 O O . ARG A 1 92 ? 7.243 -9.137 -29.541 1.00 96.06 92 ARG A O 1
ATOM 700 N N . ALA A 1 93 ? 6.930 -6.972 -29.055 1.00 96.19 93 ALA A N 1
ATOM 701 C CA . ALA A 1 93 ? 8.065 -6.847 -28.139 1.00 96.19 93 ALA A CA 1
ATOM 702 C C . ALA A 1 93 ? 7.956 -7.808 -26.938 1.00 96.19 93 ALA A C 1
ATOM 704 O O . ALA A 1 93 ? 8.932 -8.477 -26.588 1.00 96.19 93 ALA A O 1
ATOM 705 N N . VAL A 1 94 ? 6.763 -7.934 -26.342 1.00 96.62 94 VAL A N 1
ATOM 706 C CA . VAL A 1 94 ? 6.475 -8.898 -25.264 1.00 96.62 94 VAL A CA 1
ATOM 707 C C . VAL A 1 94 ? 6.600 -10.347 -25.759 1.00 96.62 94 VAL A C 1
ATOM 709 O O . VAL A 1 94 ? 7.202 -11.179 -25.075 1.00 96.62 94 VAL A O 1
ATOM 712 N N . ARG A 1 95 ? 6.098 -10.658 -26.960 1.00 96.69 95 ARG A N 1
ATOM 713 C CA . ARG A 1 95 ? 6.169 -11.988 -27.592 1.00 96.69 95 ARG A CA 1
ATOM 714 C C . ARG A 1 95 ? 7.615 -12.419 -27.864 1.00 96.69 95 ARG A C 1
ATOM 716 O O . ARG A 1 95 ? 8.037 -13.479 -27.403 1.00 96.69 95 ARG A O 1
ATOM 723 N N . ILE A 1 96 ? 8.402 -11.553 -28.503 1.00 96.88 96 ILE A N 1
ATOM 724 C CA . ILE A 1 96 ? 9.834 -11.761 -28.769 1.00 96.88 96 ILE A CA 1
ATOM 725 C C . ILE A 1 96 ? 10.612 -11.918 -27.452 1.00 96.88 96 ILE A C 1
ATOM 727 O O . ILE A 1 96 ? 11.444 -12.819 -27.329 1.00 96.88 96 ILE A O 1
ATOM 731 N N . ARG A 1 97 ? 10.303 -11.121 -26.415 1.00 96.31 97 ARG A N 1
ATOM 732 C CA . ARG A 1 97 ? 10.915 -11.284 -25.085 1.00 96.31 97 ARG A CA 1
ATOM 733 C C . ARG A 1 97 ? 10.609 -12.644 -24.458 1.00 96.31 97 ARG A C 1
ATOM 735 O O . ARG A 1 97 ? 11.524 -13.266 -23.913 1.00 96.31 97 ARG A O 1
ATOM 742 N N . ARG A 1 98 ? 9.359 -13.122 -24.529 1.00 95.88 98 ARG A N 1
ATOM 743 C CA . ARG A 1 98 ? 8.991 -14.465 -24.040 1.00 95.88 98 ARG A CA 1
ATOM 744 C C . ARG A 1 98 ? 9.812 -15.538 -24.735 1.00 95.88 98 ARG A C 1
ATOM 746 O O . ARG A 1 98 ? 10.360 -16.383 -24.037 1.00 95.88 98 ARG A O 1
ATOM 753 N N . ALA A 1 99 ? 9.932 -15.483 -26.061 1.00 96.62 99 ALA A N 1
ATOM 754 C CA . ALA A 1 99 ? 10.703 -16.452 -26.832 1.00 96.62 99 ALA A CA 1
ATOM 755 C C . ALA A 1 99 ? 12.192 -16.450 -26.441 1.00 96.62 99 ALA A C 1
ATOM 757 O O . ALA A 1 99 ? 12.753 -17.496 -26.113 1.00 96.62 99 ALA A O 1
ATOM 758 N N . LEU A 1 100 ? 12.816 -15.269 -26.352 1.00 95.69 100 LEU A N 1
ATOM 759 C CA . LEU A 1 100 ? 14.211 -15.115 -25.914 1.00 95.69 100 LEU A CA 1
ATOM 760 C C . LEU A 1 100 ? 14.466 -15.721 -24.525 1.00 95.69 100 LEU A C 1
ATOM 762 O O . LEU A 1 100 ? 15.396 -16.511 -24.352 1.00 95.69 100 LEU A O 1
ATOM 766 N N . ILE A 1 101 ? 13.623 -15.393 -23.541 1.00 95.12 101 ILE A N 1
ATOM 767 C CA . ILE A 1 101 ? 13.741 -15.918 -22.172 1.00 95.12 101 ILE A CA 1
ATOM 768 C C . ILE A 1 101 ? 13.425 -17.420 -22.133 1.00 95.12 101 ILE A C 1
ATOM 770 O O . ILE A 1 101 ? 14.093 -18.174 -21.423 1.00 95.12 101 ILE A O 1
ATOM 774 N N . SER A 1 102 ? 12.436 -17.875 -22.907 1.00 96.44 102 SER A N 1
ATOM 775 C CA . SER A 1 102 ? 12.044 -19.281 -22.966 1.00 96.44 102 SER A CA 1
ATOM 776 C C . SER A 1 102 ? 13.174 -20.149 -23.502 1.00 96.44 102 SER A C 1
ATOM 778 O O . SER A 1 102 ? 13.629 -21.053 -22.801 1.00 96.44 102 SER A O 1
ATOM 780 N N . ARG A 1 103 ? 13.693 -19.829 -24.691 1.00 95.00 103 ARG A N 1
ATOM 781 C CA . ARG A 1 103 ? 14.714 -20.615 -25.399 1.00 95.00 103 ARG A CA 1
ATOM 782 C C . ARG A 1 103 ? 16.038 -20.682 -24.625 1.00 95.00 103 ARG A C 1
ATOM 784 O O . ARG A 1 103 ? 16.700 -21.717 -24.664 1.00 95.00 103 ARG A O 1
ATOM 791 N N . ALA A 1 104 ? 16.373 -19.642 -23.852 1.00 93.75 104 ALA A N 1
ATOM 792 C CA . ALA A 1 104 ? 17.525 -19.612 -22.941 1.00 93.75 104 ALA A CA 1
ATOM 793 C C . ALA A 1 104 ? 17.310 -20.357 -21.597 1.00 93.75 104 ALA A C 1
ATOM 795 O O . ALA A 1 104 ? 18.273 -20.664 -20.883 1.00 93.75 104 ALA A O 1
ATOM 796 N N . SER A 1 105 ? 16.062 -20.655 -21.221 1.00 94.75 105 SER A N 1
ATOM 797 C CA . SER A 1 105 ? 15.729 -21.406 -20.002 1.00 94.75 105 SER A CA 1
ATOM 798 C C . SER A 1 105 ? 15.985 -22.918 -20.151 1.00 94.75 105 SER A C 1
ATOM 800 O O . SER A 1 105 ? 16.184 -23.434 -21.244 1.00 94.75 105 SER A O 1
ATOM 802 N N . SER A 1 106 ? 15.963 -23.670 -19.040 1.00 95.94 106 SER A N 1
ATOM 803 C CA . SER A 1 106 ? 16.029 -25.150 -19.086 1.00 95.94 106 SER A CA 1
ATOM 804 C C . SER A 1 106 ? 14.716 -25.828 -19.459 1.00 95.94 106 SER A C 1
ATOM 806 O O . SER A 1 106 ? 14.744 -27.016 -19.754 1.00 95.94 106 SER A O 1
ATOM 808 N N . THR A 1 107 ? 13.582 -25.136 -19.348 1.00 95.50 107 THR A N 1
ATOM 809 C CA . THR A 1 107 ? 12.261 -25.742 -19.568 1.00 95.50 107 THR A CA 1
ATOM 810 C C . THR A 1 107 ? 11.708 -25.422 -20.948 1.00 95.50 107 THR A C 1
ATOM 812 O O . THR A 1 107 ? 10.934 -26.213 -21.466 1.00 95.50 107 THR A O 1
ATOM 815 N N . GLN A 1 108 ? 12.094 -24.280 -21.530 1.00 96.06 108 GLN A N 1
ATOM 816 C CA . GLN A 1 108 ? 11.631 -23.803 -22.840 1.00 96.06 108 GLN A CA 1
ATOM 817 C C . GLN A 1 108 ? 10.092 -23.707 -22.937 1.00 96.06 108 GLN A C 1
ATOM 819 O O . GLN A 1 108 ? 9.499 -23.784 -24.005 1.00 96.06 108 GLN A O 1
ATOM 824 N N . THR A 1 109 ? 9.439 -23.497 -21.784 1.00 96.00 109 THR A N 1
ATOM 825 C CA . THR A 1 109 ? 7.976 -23.475 -21.627 1.00 96.00 109 THR A CA 1
ATOM 826 C C . THR A 1 109 ? 7.350 -22.084 -21.697 1.00 96.00 109 THR A C 1
ATOM 828 O O . THR A 1 109 ? 6.171 -21.984 -22.005 1.00 96.00 109 THR A O 1
ATOM 831 N N . LEU A 1 110 ? 8.090 -21.004 -21.396 1.00 95.81 110 LEU A N 1
ATOM 832 C CA . LEU A 1 110 ? 7.502 -19.655 -21.269 1.00 95.81 110 LEU A CA 1
ATOM 833 C C . LEU A 1 110 ? 6.823 -19.155 -22.558 1.00 95.81 110 LEU A C 1
ATOM 835 O O . LEU A 1 110 ? 5.802 -18.478 -22.481 1.00 95.81 110 LEU A O 1
ATOM 839 N N . GLU A 1 111 ? 7.369 -19.491 -23.725 1.00 94.50 111 GLU A N 1
ATOM 840 C CA . GLU A 1 111 ? 6.871 -19.054 -25.027 1.00 94.50 111 GLU A CA 1
ATOM 841 C C . GLU A 1 111 ? 5.428 -19.538 -25.233 1.00 94.50 111 GLU A C 1
ATOM 843 O O . GLU A 1 111 ? 4.510 -18.719 -25.325 1.00 94.50 111 GLU A O 1
ATOM 848 N N . ALA A 1 112 ? 5.227 -20.853 -25.109 1.00 94.12 112 ALA A N 1
ATOM 849 C CA . ALA A 1 112 ? 3.940 -21.544 -25.183 1.00 94.12 112 ALA A CA 1
ATOM 850 C C . ALA A 1 112 ? 3.186 -21.640 -23.832 1.00 94.12 112 ALA A C 1
ATOM 852 O O . ALA A 1 112 ? 2.381 -22.549 -23.646 1.00 94.12 112 ALA A O 1
ATOM 853 N N . SER A 1 113 ? 3.463 -20.756 -22.863 1.00 95.44 113 SER A N 1
ATOM 854 C CA . SER A 1 113 ? 2.809 -20.802 -21.544 1.00 95.44 113 SER A CA 1
ATOM 855 C C . SER A 1 113 ? 1.453 -20.096 -21.518 1.00 95.44 113 SER A C 1
ATOM 857 O O . SER A 1 113 ? 1.290 -19.043 -22.139 1.00 95.44 113 SER A O 1
ATOM 859 N N . ASP A 1 114 ? 0.538 -20.603 -20.685 1.00 96.38 114 ASP A N 1
ATOM 860 C CA . ASP A 1 114 ? -0.811 -20.056 -20.446 1.00 96.38 114 ASP A CA 1
ATOM 861 C C . ASP A 1 114 ? -0.838 -18.632 -19.847 1.00 96.38 114 ASP A C 1
ATOM 863 O O . ASP A 1 114 ? -1.911 -18.081 -19.611 1.00 96.38 114 ASP A O 1
ATOM 867 N N . ILE A 1 115 ? 0.322 -18.020 -19.571 1.00 97.31 115 ILE A N 1
ATOM 868 C CA . ILE A 1 115 ? 0.415 -16.610 -19.176 1.00 97.31 115 ILE A CA 1
ATOM 869 C C . ILE A 1 115 ? -0.038 -15.767 -20.382 1.00 97.31 115 ILE A C 1
ATOM 871 O O . ILE A 1 115 ? 0.678 -15.760 -21.388 1.00 97.31 115 ILE A O 1
ATOM 875 N N . PRO A 1 116 ? -1.173 -15.049 -20.326 1.00 97.62 116 PRO A N 1
ATOM 876 C CA . PRO A 1 116 ? -1.677 -14.301 -21.472 1.00 97.62 116 PRO A CA 1
ATOM 877 C C . PRO A 1 116 ? -0.798 -13.091 -21.812 1.00 97.62 116 PRO A C 1
ATOM 879 O O . PRO A 1 116 ? -0.128 -12.516 -20.948 1.00 97.62 116 PRO A O 1
ATOM 882 N N . LEU A 1 117 ? -0.828 -12.704 -23.090 1.00 96.12 117 LEU A N 1
ATOM 883 C CA . LEU A 1 117 ? -0.118 -11.536 -23.629 1.00 96.12 117 LEU A CA 1
ATOM 884 C C . LEU A 1 117 ? -0.947 -10.702 -24.621 1.00 96.12 117 LEU A C 1
ATOM 886 O O . LEU A 1 117 ? -0.688 -9.514 -24.760 1.00 96.12 117 LEU A O 1
ATOM 890 N N . ALA A 1 118 ? -1.916 -11.311 -25.309 1.00 95.19 118 ALA A N 1
ATOM 891 C CA . ALA A 1 118 ? -2.731 -10.634 -26.314 1.00 95.19 118 ALA A CA 1
ATOM 892 C C . ALA A 1 118 ? -3.718 -9.630 -25.692 1.00 95.19 118 ALA A C 1
ATOM 894 O O . ALA A 1 118 ? -4.012 -9.694 -24.495 1.00 95.19 118 ALA A O 1
ATOM 895 N N . ASP A 1 119 ? -4.234 -8.721 -26.524 1.00 93.62 119 ASP A N 1
ATOM 896 C CA . ASP A 1 119 ? -5.349 -7.807 -26.216 1.00 93.62 119 ASP A CA 1
ATOM 897 C C . ASP A 1 119 ? -5.138 -6.886 -24.990 1.00 93.62 119 ASP A C 1
ATOM 899 O O . ASP A 1 119 ? -6.091 -6.374 -24.395 1.00 93.62 119 ASP A O 1
ATOM 903 N N . TYR A 1 120 ? -3.879 -6.636 -24.608 1.00 95.56 120 TYR A N 1
ATOM 904 C CA . TYR A 1 120 ? -3.518 -5.846 -23.430 1.00 95.56 120 TYR A CA 1
ATOM 905 C C . TYR A 1 120 ? -2.845 -4.508 -23.793 1.00 95.56 120 TYR A C 1
ATOM 907 O O . TYR A 1 120 ? -1.870 -4.457 -24.542 1.00 95.56 120 TYR A O 1
ATOM 915 N N . ASP A 1 121 ? -3.316 -3.401 -23.202 1.00 95.25 121 ASP A N 1
ATOM 916 C CA . ASP A 1 121 ? -2.777 -2.050 -23.435 1.00 95.25 121 ASP A CA 1
ATOM 917 C C . ASP A 1 121 ? -1.436 -1.811 -22.709 1.00 95.25 121 ASP A C 1
ATOM 919 O O . ASP A 1 121 ? -1.337 -1.104 -21.698 1.00 95.25 121 ASP A O 1
ATOM 923 N N . TYR A 1 122 ? -0.367 -2.383 -23.267 1.00 96.19 122 TYR A N 1
ATOM 924 C CA . TYR A 1 122 ? 1.005 -2.221 -22.780 1.00 96.19 122 TYR A CA 1
ATOM 925 C C . TYR A 1 122 ? 1.502 -0.766 -22.780 1.00 96.19 122 TYR A C 1
ATOM 927 O O . TYR A 1 122 ? 2.422 -0.447 -22.022 1.00 96.19 122 TYR A O 1
ATOM 935 N N . SER A 1 123 ? 0.866 0.149 -23.526 1.00 94.81 123 SER A N 1
ATOM 936 C CA . SER A 1 123 ? 1.235 1.576 -23.519 1.00 94.81 123 SER A CA 1
ATOM 937 C C . SER A 1 123 ? 0.973 2.265 -22.171 1.00 94.81 123 SER A C 1
ATOM 939 O O . SER A 1 123 ? 1.491 3.353 -21.929 1.00 94.81 123 SER A O 1
ATOM 941 N N . LYS A 1 124 ? 0.183 1.647 -21.276 1.00 94.00 124 LYS A N 1
ATOM 942 C CA . LYS A 1 124 ? -0.036 2.124 -19.895 1.00 94.00 124 LYS A CA 1
ATOM 943 C C . LYS A 1 124 ? 0.915 1.507 -18.871 1.00 94.00 124 LYS A C 1
ATOM 945 O O . LYS A 1 124 ? 0.951 1.977 -17.738 1.00 94.00 124 LYS A O 1
ATOM 950 N N . VAL A 1 125 ? 1.667 0.474 -19.253 1.00 94.25 125 VAL A N 1
ATOM 951 C CA . VAL A 1 125 ? 2.620 -0.226 -18.377 1.00 94.25 125 VAL A CA 1
ATOM 952 C C . VAL A 1 125 ? 4.051 0.249 -18.615 1.00 94.25 125 VAL A C 1
ATOM 954 O O . VAL A 1 125 ? 4.785 0.475 -17.648 1.00 94.25 125 VAL A O 1
ATOM 957 N N . LEU A 1 126 ? 4.435 0.430 -19.882 1.00 91.38 126 LEU A N 1
ATOM 958 C CA . LEU A 1 126 ? 5.791 0.801 -20.280 1.00 91.38 126 LEU A CA 1
ATOM 959 C C . LEU A 1 126 ? 6.231 2.130 -19.643 1.00 91.38 126 LEU A C 1
ATOM 961 O O . LEU A 1 126 ? 5.616 3.171 -19.861 1.00 91.38 126 LEU A O 1
ATOM 965 N N . GLY A 1 127 ? 7.310 2.090 -18.856 1.00 85.56 127 GLY A N 1
ATOM 966 C CA . GLY A 1 127 ? 7.864 3.268 -18.177 1.00 85.56 127 GLY A CA 1
ATOM 967 C C . GLY A 1 127 ? 6.986 3.844 -17.057 1.00 85.56 127 GLY A C 1
ATOM 968 O O . GLY A 1 127 ? 7.252 4.954 -16.597 1.00 85.56 127 GLY A O 1
ATOM 969 N N . ALA A 1 128 ? 5.943 3.121 -16.630 1.00 87.50 128 ALA A N 1
ATOM 970 C CA . ALA A 1 128 ? 4.970 3.594 -15.642 1.00 87.50 128 ALA A CA 1
ATOM 971 C C . ALA A 1 128 ? 4.596 2.562 -14.563 1.00 87.50 128 ALA A C 1
ATOM 973 O O . ALA A 1 128 ? 4.270 2.961 -13.444 1.00 87.50 128 ALA A O 1
ATOM 974 N N . CYS A 1 129 ? 4.594 1.260 -14.879 1.00 91.75 129 CYS A N 1
ATOM 975 C CA . CYS A 1 129 ? 4.147 0.207 -13.954 1.00 91.75 129 CYS A CA 1
ATOM 976 C C . CYS A 1 129 ? 4.991 -1.079 -13.962 1.00 91.75 129 CYS A C 1
ATOM 978 O O . CYS A 1 129 ? 4.967 -1.782 -12.954 1.00 91.75 129 CYS A O 1
ATOM 980 N N . CYS A 1 130 ? 5.674 -1.435 -15.059 1.00 94.88 130 CYS A N 1
ATOM 981 C CA . CYS A 1 130 ? 6.511 -2.642 -15.110 1.00 94.88 130 CYS A CA 1
ATOM 982 C C . CYS A 1 130 ? 7.507 -2.625 -16.284 1.00 94.88 130 CYS A C 1
ATOM 984 O O . CYS A 1 130 ? 7.202 -2.129 -17.371 1.00 94.88 130 CYS A O 1
ATOM 986 N N . GLU A 1 131 ? 8.673 -3.232 -16.072 1.00 93.06 131 GLU A N 1
ATOM 987 C CA . GLU A 1 131 ? 9.753 -3.426 -17.041 1.00 93.06 131 GLU A CA 1
ATOM 988 C C . GLU A 1 131 ? 9.892 -4.912 -17.422 1.00 93.06 131 GLU A C 1
ATOM 990 O O . GLU A 1 131 ? 9.453 -5.797 -16.691 1.00 93.06 131 GLU A O 1
ATOM 995 N N . ASN A 1 132 ? 10.548 -5.212 -18.552 1.00 93.38 132 ASN A N 1
ATOM 996 C CA . ASN A 1 132 ? 10.803 -6.588 -19.016 1.00 93.38 132 ASN A CA 1
ATOM 997 C C . ASN A 1 132 ? 9.540 -7.474 -19.118 1.00 93.38 132 ASN A C 1
ATOM 999 O O . ASN A 1 132 ? 9.593 -8.683 -18.892 1.00 93.38 132 ASN A O 1
ATOM 1003 N N . VAL A 1 133 ? 8.405 -6.874 -19.484 1.00 96.25 133 VAL A N 1
ATOM 1004 C CA . VAL A 1 133 ? 7.078 -7.507 -19.508 1.00 96.25 133 VAL A CA 1
ATOM 1005 C C . VAL A 1 133 ? 7.040 -8.744 -20.421 1.00 96.25 133 VAL A C 1
ATOM 1007 O O . VAL A 1 133 ? 7.517 -8.697 -21.556 1.00 96.25 133 VAL A O 1
ATOM 1010 N N . VAL A 1 134 ? 6.456 -9.843 -19.924 1.00 96.31 134 VAL A N 1
ATOM 1011 C CA . VAL A 1 134 ? 6.330 -11.161 -20.602 1.00 96.31 134 VAL A CA 1
ATOM 1012 C C . VAL A 1 134 ? 4.874 -11.653 -20.727 1.00 96.31 134 VAL A C 1
ATOM 1014 O O . VAL A 1 134 ? 4.623 -12.817 -21.042 1.00 96.31 134 VAL A O 1
ATOM 1017 N N . GLY A 1 135 ? 3.910 -10.778 -20.444 1.00 96.81 135 GLY A N 1
ATOM 1018 C CA . GLY A 1 135 ? 2.487 -11.095 -20.327 1.00 96.81 135 GLY A CA 1
ATOM 1019 C C . GLY A 1 135 ? 1.862 -10.378 -19.129 1.00 96.81 135 GLY A C 1
ATOM 1020 O O . GLY A 1 135 ? 2.431 -9.412 -18.620 1.00 96.81 135 GLY A O 1
ATOM 1021 N N . TYR A 1 136 ? 0.715 -10.861 -18.660 1.00 97.44 136 TYR A N 1
ATOM 1022 C CA . TYR A 1 136 ? 0.069 -10.419 -17.419 1.00 97.44 136 TYR A CA 1
ATOM 1023 C C . TYR A 1 136 ? -0.524 -11.611 -16.650 1.00 97.44 136 TYR A C 1
ATOM 1025 O O . TYR A 1 136 ? -0.686 -12.694 -17.204 1.00 97.44 136 TYR A O 1
ATOM 1033 N N . ILE A 1 137 ? -0.842 -11.431 -15.363 1.00 97.75 137 ILE A N 1
ATOM 1034 C CA . ILE A 1 137 ? -1.438 -12.479 -14.516 1.00 97.75 137 ILE A CA 1
ATOM 1035 C C . ILE A 1 137 ? -2.911 -12.141 -14.237 1.00 97.75 137 ILE A C 1
ATOM 1037 O O . ILE A 1 137 ? -3.180 -11.155 -13.546 1.00 97.75 137 ILE A O 1
ATOM 1041 N N . PRO A 1 138 ? -3.877 -12.936 -14.734 1.00 97.44 138 PRO A N 1
ATOM 1042 C CA . PRO A 1 138 ? -5.275 -12.817 -14.335 1.00 97.44 138 PRO A CA 1
ATOM 1043 C C . PRO A 1 138 ? -5.463 -13.187 -12.858 1.00 97.44 138 PRO A C 1
ATOM 1045 O O . PRO A 1 138 ? -5.051 -14.261 -12.422 1.00 97.44 138 PRO A O 1
ATOM 1048 N N . ILE A 1 139 ? -6.136 -12.324 -12.095 1.00 98.31 139 ILE A N 1
ATOM 1049 C CA . ILE A 1 139 ? -6.569 -12.599 -10.718 1.00 98.31 139 ILE A CA 1
ATOM 1050 C C . ILE A 1 139 ? -8.105 -12.529 -10.694 1.00 98.31 139 ILE A C 1
ATOM 1052 O O . ILE A 1 139 ? -8.651 -11.534 -11.178 1.00 98.31 139 ILE A O 1
ATOM 1056 N N . PRO A 1 140 ? -8.827 -13.538 -10.163 1.00 98.50 140 PRO A N 1
ATOM 1057 C CA . PRO A 1 140 ? -10.289 -13.525 -10.140 1.00 98.50 140 PRO A CA 1
ATOM 1058 C C . PRO A 1 140 ? -10.846 -12.326 -9.362 1.00 98.50 140 PRO A C 1
ATOM 1060 O O . PRO A 1 140 ? -10.566 -12.163 -8.175 1.00 98.50 140 PRO A O 1
ATOM 1063 N N . LEU A 1 141 ? -11.657 -11.498 -10.026 1.00 98.62 141 LEU A N 1
ATOM 1064 C CA . LEU A 1 141 ? -12.332 -10.348 -9.425 1.00 98.62 141 LEU A CA 1
ATOM 1065 C C . LEU A 1 141 ? -13.755 -10.729 -8.998 1.00 98.62 141 LEU A C 1
ATOM 1067 O O . LEU A 1 141 ? -14.617 -10.981 -9.838 1.00 98.62 141 LEU A O 1
ATOM 1071 N N . GLY A 1 142 ? -14.001 -10.745 -7.690 1.00 98.38 142 GLY A N 1
ATOM 1072 C CA . GLY A 1 142 ? -15.335 -10.860 -7.106 1.00 98.38 142 GLY A CA 1
ATOM 1073 C C . GLY A 1 142 ? -15.859 -9.519 -6.589 1.00 98.38 142 GLY A C 1
ATOM 1074 O O . GLY A 1 142 ? -15.091 -8.594 -6.329 1.00 98.38 142 GLY A O 1
ATOM 1075 N N . ILE A 1 143 ? -17.176 -9.435 -6.392 1.00 98.62 143 ILE A N 1
ATOM 1076 C CA . ILE A 1 143 ? -17.834 -8.337 -5.674 1.00 98.62 143 ILE A CA 1
ATOM 1077 C C . ILE A 1 143 ? -18.419 -8.890 -4.376 1.00 98.62 143 ILE A C 1
ATOM 1079 O O . ILE A 1 143 ? -19.147 -9.883 -4.403 1.00 98.62 143 ILE A O 1
ATOM 1083 N N . ALA A 1 144 ? -18.132 -8.232 -3.256 1.00 98.50 144 ALA A N 1
ATOM 1084 C CA . ALA A 1 144 ? -18.787 -8.470 -1.980 1.00 98.50 144 ALA A CA 1
ATOM 1085 C C . ALA A 1 144 ? -19.833 -7.391 -1.659 1.00 98.50 144 ALA A C 1
ATOM 1087 O O . ALA A 1 144 ? -19.728 -6.237 -2.082 1.00 98.50 144 ALA A O 1
ATOM 1088 N N . GLY A 1 145 ? -20.831 -7.768 -0.859 1.00 94.50 145 GLY A N 1
ATOM 1089 C CA . GLY A 1 145 ? -21.848 -6.850 -0.343 1.00 94.50 145 GLY A CA 1
ATOM 1090 C C . GLY A 1 145 ? -23.164 -6.850 -1.137 1.00 94.50 145 GLY A C 1
ATOM 1091 O O . GLY A 1 145 ? -23.669 -7.934 -1.434 1.00 94.50 145 GLY A O 1
ATOM 1092 N N . PRO A 1 146 ? -23.767 -5.679 -1.426 1.00 96.69 146 PRO A N 1
ATOM 1093 C CA . PRO A 1 146 ? -23.242 -4.334 -1.164 1.00 96.69 146 PRO A CA 1
ATOM 1094 C C . PRO A 1 146 ? -23.140 -4.001 0.335 1.00 96.69 146 PRO A C 1
ATOM 1096 O O . PRO A 1 146 ? -23.720 -4.694 1.172 1.00 96.69 146 PRO A O 1
ATOM 1099 N N . LEU A 1 147 ? -22.397 -2.949 0.674 1.00 98.69 147 LEU A N 1
ATOM 1100 C CA . LEU A 1 147 ? -22.209 -2.430 2.032 1.00 98.69 147 LEU A CA 1
ATOM 1101 C C . LEU A 1 147 ? -22.637 -0.959 2.091 1.00 98.69 147 LEU A C 1
ATOM 1103 O O . LEU A 1 147 ? -22.268 -0.179 1.217 1.00 98.69 147 LEU A O 1
ATOM 1107 N N . TYR A 1 148 ? -23.419 -0.586 3.100 1.00 98.62 148 TYR A N 1
ATOM 1108 C CA . TYR A 1 148 ? -23.840 0.795 3.332 1.00 98.62 148 TYR A CA 1
ATOM 1109 C C . TYR A 1 148 ? -22.821 1.501 4.237 1.00 98.62 148 TYR A C 1
ATOM 1111 O O . TYR A 1 148 ? -22.551 1.031 5.341 1.00 98.62 148 TYR A O 1
ATOM 1119 N N . ILE A 1 149 ? -22.226 2.588 3.744 1.00 98.75 149 ILE A N 1
ATOM 1120 C CA . ILE A 1 149 ? -21.087 3.298 4.343 1.00 98.75 149 ILE A CA 1
ATOM 1121 C C . ILE A 1 149 ? -21.353 4.800 4.234 1.00 98.75 149 ILE A C 1
ATOM 1123 O O . ILE A 1 149 ? -21.586 5.288 3.129 1.00 98.75 149 ILE A O 1
ATOM 1127 N N . ASP A 1 150 ? -21.329 5.534 5.348 1.00 98.31 150 ASP A N 1
ATOM 1128 C CA . ASP A 1 150 ? -21.531 6.998 5.384 1.00 98.31 150 ASP A CA 1
ATOM 1129 C C . ASP A 1 150 ? -22.778 7.481 4.594 1.00 98.31 150 ASP A C 1
ATOM 1131 O O . ASP A 1 150 ? -22.769 8.527 3.943 1.00 98.31 150 ASP A O 1
ATOM 1135 N N . GLY A 1 151 ? -23.862 6.694 4.600 1.00 96.44 151 GLY A N 1
ATOM 1136 C CA . GLY A 1 151 ? -25.097 6.993 3.859 1.00 96.44 151 GLY A CA 1
ATOM 1137 C C . GLY A 1 151 ? -25.125 6.550 2.385 1.00 96.44 151 GLY A C 1
ATOM 1138 O O . GLY A 1 151 ? -26.120 6.781 1.703 1.00 96.44 151 GLY A O 1
ATOM 1139 N N . THR A 1 152 ? -24.065 5.912 1.879 1.00 97.00 152 THR A N 1
ATOM 1140 C CA . THR A 1 152 ? -23.921 5.490 0.472 1.00 97.00 152 THR A CA 1
ATOM 1141 C C . THR A 1 152 ? -23.751 3.972 0.356 1.00 97.00 152 THR A C 1
ATOM 1143 O O . THR A 1 152 ? -23.067 3.347 1.162 1.00 97.00 152 THR A O 1
ATOM 1146 N N . LEU A 1 153 ? -24.373 3.351 -0.650 1.00 97.62 153 LEU A N 1
ATOM 1147 C CA . LEU A 1 153 ? -24.364 1.897 -0.845 1.00 97.62 153 LEU A CA 1
ATOM 1148 C C . LEU A 1 153 ? -23.309 1.475 -1.884 1.00 97.62 153 LEU A C 1
ATOM 1150 O O . LEU A 1 153 ? -23.476 1.744 -3.072 1.00 97.62 153 LEU A O 1
ATOM 1154 N N . TYR A 1 154 ? -22.256 0.777 -1.454 1.00 98.31 154 TYR A N 1
ATOM 1155 C CA . TYR A 1 154 ? -21.116 0.399 -2.297 1.00 98.31 154 TYR A CA 1
ATOM 1156 C C . TYR A 1 154 ? -21.051 -1.108 -2.610 1.00 98.31 154 TYR A C 1
ATOM 1158 O O . TYR A 1 154 ? -21.175 -1.928 -1.695 1.00 98.31 154 TYR A O 1
ATOM 1166 N N . PRO A 1 155 ? -20.769 -1.512 -3.864 1.00 98.31 155 PRO A N 1
ATOM 1167 C CA . PRO A 1 155 ? -20.196 -2.825 -4.156 1.00 98.31 155 PRO A CA 1
ATOM 1168 C C . PRO A 1 155 ? -18.722 -2.849 -3.718 1.00 98.31 155 PRO A C 1
ATOM 1170 O O . PRO A 1 155 ? -17.985 -1.910 -4.003 1.00 98.31 155 PRO A O 1
ATOM 1173 N N . ILE A 1 156 ? -18.267 -3.911 -3.049 1.00 98.75 156 ILE A N 1
ATOM 1174 C CA . ILE A 1 156 ? -16.879 -4.025 -2.568 1.00 98.75 156 ILE A CA 1
ATOM 1175 C C . ILE A 1 156 ? -16.071 -4.918 -3.528 1.00 98.75 156 ILE A C 1
ATOM 1177 O O . ILE A 1 156 ? -16.273 -6.134 -3.520 1.00 98.75 156 ILE A O 1
ATOM 1181 N N . PRO A 1 157 ? -15.179 -4.370 -4.375 1.00 98.69 157 PRO A N 1
ATOM 1182 C CA . PRO A 1 157 ? -14.393 -5.161 -5.319 1.00 98.69 157 PRO A CA 1
ATOM 1183 C C . PRO A 1 157 ? -13.233 -5.883 -4.630 1.00 98.69 157 PRO A C 1
ATOM 1185 O O . PRO A 1 157 ? -12.495 -5.289 -3.848 1.00 98.69 157 PRO A O 1
ATOM 1188 N N . MET A 1 158 ? -13.058 -7.167 -4.936 1.00 98.81 158 MET A N 1
ATOM 1189 C CA . MET A 1 158 ? -12.073 -8.039 -4.296 1.00 98.81 158 MET A CA 1
ATOM 1190 C C . MET A 1 158 ? -11.416 -8.957 -5.334 1.00 98.81 158 MET A C 1
ATOM 1192 O O . MET A 1 158 ? -12.017 -9.940 -5.765 1.00 98.81 158 MET A O 1
ATOM 1196 N N . ALA A 1 159 ? -10.180 -8.650 -5.730 1.00 98.75 159 ALA A N 1
ATOM 1197 C CA . ALA A 1 159 ? -9.373 -9.501 -6.601 1.00 98.75 159 ALA A CA 1
ATOM 1198 C C . ALA A 1 159 ? -8.575 -10.500 -5.750 1.00 98.75 159 ALA A C 1
ATOM 1200 O O . ALA A 1 159 ? -7.679 -10.105 -5.008 1.00 98.75 159 ALA A O 1
ATOM 1201 N N . THR A 1 160 ? -8.915 -11.789 -5.808 1.00 98.44 160 THR A N 1
ATOM 1202 C CA . THR A 1 160 ? -8.308 -12.812 -4.943 1.00 98.44 160 THR A CA 1
ATOM 1203 C C . THR A 1 160 ? -8.364 -14.215 -5.546 1.00 98.44 160 THR A C 1
ATOM 1205 O O . THR A 1 160 ? -9.272 -14.547 -6.305 1.00 98.44 160 THR A O 1
ATOM 1208 N N . ALA A 1 161 ? -7.406 -15.059 -5.160 1.00 96.81 161 ALA A N 1
ATOM 1209 C CA . ALA A 1 161 ? -7.439 -16.505 -5.383 1.00 96.81 161 ALA A CA 1
ATOM 1210 C C . ALA A 1 161 ? -7.868 -17.295 -4.124 1.00 96.81 161 ALA A C 1
ATOM 1212 O O . ALA A 1 161 ? -7.985 -18.517 -4.180 1.00 96.81 161 ALA A O 1
ATOM 1213 N N . GLU A 1 162 ? -8.110 -16.629 -2.986 1.00 95.75 162 GLU A N 1
ATOM 1214 C CA . GLU A 1 162 ? -8.548 -17.290 -1.753 1.00 95.75 162 GLU A CA 1
ATOM 1215 C C . GLU A 1 162 ? -10.045 -17.636 -1.810 1.00 95.75 162 GLU A C 1
ATOM 1217 O O . GLU A 1 162 ? -10.924 -16.767 -1.738 1.00 95.75 162 GLU A O 1
ATOM 1222 N N . GLY A 1 163 ? -10.350 -18.933 -1.882 1.00 90.25 163 GLY A N 1
ATOM 1223 C CA . GLY A 1 163 ? -11.718 -19.429 -1.815 1.00 90.25 163 GLY A CA 1
ATOM 1224 C C . GLY A 1 163 ? -12.404 -19.051 -0.499 1.00 90.25 163 GLY A C 1
ATOM 1225 O O . GLY A 1 163 ? -11.809 -19.075 0.577 1.00 90.25 163 GLY A O 1
ATOM 1226 N N . THR A 1 164 ? -13.704 -18.760 -0.563 1.00 93.12 164 THR A N 1
ATOM 1227 C CA . THR A 1 164 ? -14.546 -18.231 0.536 1.00 93.12 164 THR A CA 1
ATOM 1228 C C . THR A 1 164 ? -14.357 -16.750 0.898 1.00 93.12 164 THR A C 1
ATOM 1230 O O . THR A 1 164 ? -15.296 -16.190 1.462 1.00 93.12 164 THR A O 1
ATOM 1233 N N . LEU A 1 165 ? -13.244 -16.076 0.571 1.00 96.88 165 LEU A N 1
ATOM 1234 C CA . LEU A 1 165 ? -12.964 -14.718 1.082 1.00 96.88 165 LEU A CA 1
ATOM 1235 C C . LEU A 1 165 ? -14.079 -13.704 0.748 1.00 96.88 165 LEU A C 1
ATOM 1237 O O . LEU A 1 165 ? -14.669 -13.101 1.647 1.00 96.88 165 LEU A O 1
ATOM 1241 N N . VAL A 1 166 ? -14.445 -13.589 -0.534 1.00 98.25 166 VAL A N 1
ATOM 1242 C CA . VAL A 1 166 ? -15.500 -12.673 -1.024 1.00 98.25 166 VAL A CA 1
ATOM 1243 C C . VAL A 1 166 ? -16.885 -13.031 -0.458 1.00 98.25 166 VAL A C 1
ATOM 1245 O O . VAL A 1 166 ? -17.688 -12.154 -0.130 1.00 98.25 166 VAL A O 1
ATOM 1248 N N . ALA A 1 167 ? -17.167 -14.326 -0.278 1.00 97.00 167 ALA A N 1
ATOM 1249 C CA . ALA A 1 167 ? -18.424 -14.804 0.300 1.00 97.00 167 ALA A CA 1
ATOM 1250 C C . ALA A 1 167 ? -18.515 -14.501 1.809 1.00 97.00 167 ALA A C 1
ATOM 1252 O O . ALA A 1 167 ? -19.580 -14.135 2.311 1.00 97.00 167 ALA A O 1
ATOM 1253 N N . SER A 1 168 ? -17.389 -14.595 2.525 1.00 97.81 168 SER A N 1
ATOM 1254 C CA . SER A 1 168 ? -17.283 -14.219 3.935 1.00 97.81 168 SER A CA 1
ATOM 1255 C C . SER A 1 168 ? -17.469 -12.711 4.115 1.00 97.81 168 SER A C 1
ATOM 1257 O O . SER A 1 168 ? -18.321 -12.301 4.902 1.00 97.81 168 SER A O 1
ATOM 1259 N N . ALA A 1 169 ? -16.776 -11.886 3.322 1.00 98.50 169 ALA A N 1
ATOM 1260 C CA . ALA A 1 169 ? -16.971 -10.436 3.320 1.00 98.50 169 ALA A CA 1
ATOM 1261 C C . ALA A 1 169 ? -18.441 -10.068 3.043 1.00 98.50 169 ALA A C 1
ATOM 1263 O O . ALA A 1 169 ? -19.043 -9.317 3.805 1.00 98.50 169 ALA A O 1
ATOM 1264 N N . SER A 1 170 ? -19.076 -10.695 2.044 1.00 98.62 170 SER A N 1
ATOM 1265 C CA . SER A 1 170 ? -20.506 -10.501 1.734 1.00 98.62 170 SER A CA 1
ATOM 1266 C C . SER A 1 170 ? -21.439 -10.835 2.904 1.00 98.62 170 SER A C 1
ATOM 1268 O O . SER A 1 170 ? -22.422 -10.128 3.136 1.00 98.62 170 SER A O 1
ATOM 1270 N N . ARG A 1 171 ? -21.138 -11.893 3.670 1.00 98.50 171 ARG A N 1
ATOM 1271 C CA . ARG A 1 171 ? -21.886 -12.244 4.889 1.00 98.50 171 ARG A CA 1
ATOM 1272 C C . ARG A 1 171 ? -21.725 -11.180 5.977 1.00 98.50 171 ARG A C 1
ATOM 1274 O O . ARG A 1 171 ? -22.706 -10.866 6.650 1.00 98.50 171 ARG A O 1
ATOM 1281 N N . GLY A 1 172 ? -20.527 -10.616 6.111 1.00 98.69 172 GLY A N 1
ATOM 1282 C CA . GLY A 1 172 ? -20.251 -9.461 6.962 1.00 98.69 172 GLY A CA 1
ATOM 1283 C C . GLY A 1 172 ? -21.068 -8.238 6.559 1.00 98.69 172 GLY A C 1
ATOM 1284 O O . GLY A 1 172 ? -21.801 -7.700 7.382 1.00 98.69 172 GLY A O 1
ATOM 1285 N N . CYS A 1 173 ? -21.039 -7.864 5.276 1.00 98.81 173 CYS A N 1
ATOM 1286 C CA . CYS A 1 173 ? -21.800 -6.726 4.762 1.00 98.81 173 CYS A CA 1
ATOM 1287 C C . CYS A 1 173 ? -23.305 -6.878 5.011 1.00 98.81 173 CYS A C 1
ATOM 1289 O O . CYS A 1 173 ? -23.963 -5.936 5.445 1.00 98.81 173 CYS A O 1
ATOM 1291 N N . LYS A 1 174 ? -23.851 -8.087 4.819 1.00 98.62 174 LYS A N 1
ATOM 1292 C CA . LYS A 1 174 ? -25.250 -8.390 5.148 1.00 98.62 174 LYS A CA 1
ATOM 1293 C C . LYS A 1 174 ? -25.567 -8.183 6.635 1.00 98.62 174 LYS A C 1
ATOM 1295 O O . LYS A 1 174 ? -26.669 -7.739 6.948 1.00 98.62 174 LYS A O 1
ATOM 1300 N N . ALA A 1 175 ? -24.647 -8.526 7.537 1.00 98.56 175 ALA A N 1
ATOM 1301 C CA . ALA A 1 175 ? -24.846 -8.342 8.971 1.00 98.56 175 ALA A CA 1
ATOM 1302 C C . ALA A 1 175 ? -24.765 -6.859 9.382 1.00 98.56 175 ALA A C 1
ATOM 1304 O O . ALA A 1 175 ? -25.621 -6.401 10.132 1.00 98.56 175 ALA A O 1
ATOM 1305 N N . LEU A 1 176 ? -23.806 -6.106 8.833 1.00 98.81 176 LEU A N 1
ATOM 1306 C CA . LEU A 1 176 ? -23.637 -4.668 9.084 1.00 98.81 176 LEU A CA 1
ATOM 1307 C C . LEU A 1 176 ? -24.815 -3.843 8.545 1.00 98.81 176 LEU A C 1
ATOM 1309 O O . LEU A 1 176 ? -25.392 -3.042 9.273 1.00 98.81 176 LEU A O 1
ATOM 1313 N N . ASN A 1 177 ? -25.256 -4.095 7.307 1.00 98.69 177 ASN A N 1
ATOM 1314 C CA . ASN A 1 177 ? -26.413 -3.403 6.719 1.00 98.69 177 ASN A CA 1
ATOM 1315 C C . ASN A 1 177 ? -27.698 -3.598 7.544 1.00 98.69 177 ASN A C 1
ATOM 1317 O O . ASN A 1 177 ? -28.528 -2.697 7.608 1.00 98.69 177 ASN A O 1
ATOM 1321 N N . ALA A 1 178 ? -27.868 -4.758 8.190 1.00 97.88 178 ALA A N 1
ATOM 1322 C CA . ALA A 1 178 ? -29.016 -5.030 9.057 1.00 97.88 178 ALA A CA 1
ATOM 1323 C C . ALA A 1 178 ? -28.970 -4.268 10.400 1.00 97.88 178 ALA A C 1
ATOM 1325 O O . ALA A 1 178 ? -29.981 -4.215 11.095 1.00 97.88 178 ALA A O 1
ATOM 1326 N N . GLY A 1 179 ? -27.827 -3.665 10.741 1.00 95.62 179 GLY A N 1
ATOM 1327 C CA . GLY A 1 179 ? -27.655 -2.687 11.819 1.00 95.62 179 GLY A CA 1
ATOM 1328 C C . GLY A 1 179 ? -27.699 -1.222 11.367 1.00 95.62 179 GLY A C 1
ATOM 1329 O O . GLY A 1 179 ? -27.442 -0.332 12.167 1.00 95.62 179 GLY A O 1
ATOM 1330 N N . GLY A 1 180 ? -28.007 -0.956 10.092 1.00 97.31 180 GLY A N 1
ATOM 1331 C CA . GLY A 1 180 ? -27.989 0.391 9.508 1.00 97.31 180 GLY A CA 1
ATOM 1332 C C . GLY A 1 180 ? -26.719 0.738 8.723 1.00 97.31 180 GLY A C 1
ATOM 1333 O O . GLY A 1 180 ? -26.652 1.828 8.165 1.00 97.31 180 GLY A O 1
ATOM 1334 N N . GLY A 1 181 ? -25.751 -0.181 8.611 1.00 98.44 181 GLY A N 1
ATOM 1335 C CA . GLY A 1 181 ? -24.504 0.005 7.859 1.00 98.44 181 GLY A CA 1
ATOM 1336 C C . GLY A 1 181 ? -23.299 0.317 8.746 1.00 98.44 181 GLY A C 1
ATOM 1337 O O . GLY A 1 181 ? -23.222 -0.148 9.880 1.00 98.44 181 GLY A O 1
ATOM 1338 N N . VAL A 1 182 ? -22.340 1.066 8.197 1.00 98.88 182 VAL A N 1
ATOM 1339 C CA . VAL A 1 182 ? -21.089 1.468 8.857 1.00 98.88 182 VAL A CA 1
ATOM 1340 C C . VAL A 1 182 ? -20.923 2.986 8.786 1.00 98.88 182 VAL A C 1
ATOM 1342 O O . VAL A 1 182 ? -21.054 3.583 7.715 1.00 98.88 182 VAL A O 1
ATOM 1345 N N . THR A 1 183 ? -20.570 3.597 9.913 1.00 98.88 183 THR A N 1
ATOM 1346 C CA . THR A 1 183 ? -20.158 5.005 10.005 1.00 98.88 183 THR A CA 1
ATOM 1347 C C . THR A 1 183 ? -18.634 5.076 10.050 1.00 98.88 183 THR A C 1
ATOM 1349 O O . THR A 1 183 ? -18.010 4.292 10.764 1.00 98.88 183 THR A O 1
ATOM 1352 N N . THR A 1 184 ? -18.010 6.003 9.319 1.00 98.88 184 THR A N 1
ATOM 1353 C CA . THR A 1 184 ? -16.546 6.155 9.298 1.00 98.88 184 THR A CA 1
ATOM 1354 C C . THR A 1 184 ? -16.075 7.581 9.587 1.00 98.88 184 THR A C 1
ATOM 1356 O O . THR A 1 184 ? -16.670 8.578 9.171 1.00 98.88 184 THR A O 1
ATOM 1359 N N . VAL A 1 185 ? -14.941 7.680 10.282 1.00 98.62 185 VAL A N 1
ATOM 1360 C CA . VAL A 1 185 ? -14.258 8.931 10.615 1.00 98.62 185 VAL A CA 1
ATOM 1361 C C . VAL A 1 185 ? -12.821 8.858 10.109 1.00 98.62 185 VAL A C 1
ATOM 1363 O O . VAL A 1 185 ? -12.027 8.030 10.552 1.00 98.62 185 VAL A O 1
ATOM 1366 N N . LEU A 1 186 ? -12.473 9.755 9.185 1.00 98.62 186 LEU A N 1
ATOM 1367 C CA . LEU A 1 186 ? -11.087 10.008 8.792 1.00 98.62 186 LEU A CA 1
ATOM 1368 C C . LEU A 1 186 ? -10.449 10.926 9.843 1.00 98.62 186 LEU A C 1
ATOM 1370 O O . LEU A 1 186 ? -10.846 12.085 9.953 1.00 98.62 186 LEU A O 1
ATOM 1374 N N . THR A 1 187 ? -9.467 10.428 10.591 1.00 98.06 187 THR A N 1
ATOM 1375 C CA . THR A 1 187 ? -8.796 11.183 11.664 1.00 98.06 187 THR A CA 1
ATOM 1376 C C . THR A 1 187 ? -7.494 11.850 11.213 1.00 98.06 187 THR A C 1
ATOM 1378 O O . THR A 1 187 ? -7.083 12.839 11.813 1.00 98.06 187 THR A O 1
ATOM 1381 N N . GLN A 1 188 ? -6.858 11.369 10.136 1.00 97.81 188 GLN A N 1
ATOM 1382 C CA . GLN A 1 188 ? -5.606 11.925 9.604 1.00 97.81 188 GLN A CA 1
ATOM 1383 C C . GLN A 1 188 ? -5.462 11.672 8.095 1.00 97.81 188 GLN A C 1
ATOM 1385 O O . GLN A 1 188 ? -5.880 10.632 7.588 1.00 97.81 188 GLN A O 1
ATOM 1390 N N . ASP A 1 189 ? -4.823 12.613 7.395 1.00 98.31 189 ASP A N 1
ATOM 1391 C CA . ASP A 1 189 ? -4.414 12.498 5.988 1.00 98.31 189 ASP A CA 1
ATOM 1392 C C . ASP A 1 189 ? -3.017 13.119 5.802 1.00 98.31 189 ASP A C 1
ATOM 1394 O O . ASP A 1 189 ? -2.867 14.339 5.649 1.00 98.31 189 ASP A O 1
ATOM 1398 N N . ALA A 1 190 ? -1.989 12.270 5.892 1.00 98.00 190 ALA A N 1
ATOM 1399 C CA . ALA A 1 190 ? -0.592 12.626 5.672 1.00 98.00 190 ALA A CA 1
ATOM 1400 C C . ALA A 1 190 ? 0.266 11.398 5.301 1.00 98.00 190 ALA A C 1
ATOM 1402 O O . ALA A 1 190 ? 0.609 10.582 6.159 1.00 98.00 190 ALA A O 1
ATOM 1403 N N . MET A 1 191 ? 0.672 11.282 4.033 1.00 98.50 191 MET A N 1
ATOM 1404 C CA . MET A 1 191 ? 1.720 10.348 3.605 1.00 98.50 191 MET A CA 1
ATOM 1405 C C . MET A 1 191 ? 3.102 10.839 4.064 1.00 98.50 191 MET A C 1
ATOM 1407 O O . MET A 1 191 ? 3.312 12.045 4.206 1.00 98.50 191 MET A O 1
ATOM 1411 N N . THR A 1 192 ? 4.052 9.925 4.293 1.00 98.50 192 THR A N 1
ATOM 1412 C CA . THR A 1 192 ? 5.327 10.255 4.950 1.00 98.50 192 THR A CA 1
ATOM 1413 C C . THR A 1 192 ? 6.588 9.858 4.183 1.00 98.50 192 THR A C 1
ATOM 1415 O O . THR A 1 192 ? 6.645 8.822 3.517 1.00 98.50 192 THR A O 1
ATOM 1418 N N . ARG A 1 193 ? 7.636 10.678 4.335 1.00 98.56 193 ARG A N 1
ATOM 1419 C CA . ARG A 1 193 ? 9.015 10.411 3.894 1.00 98.56 193 ARG A CA 1
ATOM 1420 C C . ARG A 1 193 ? 9.974 10.715 5.047 1.00 98.56 193 ARG A C 1
ATOM 1422 O O . ARG A 1 193 ? 9.805 11.719 5.727 1.00 98.56 193 ARG A O 1
ATOM 1429 N N . GLY A 1 194 ? 10.949 9.842 5.282 1.00 98.25 194 GLY A N 1
ATOM 1430 C CA . GLY A 1 194 ? 11.892 9.927 6.398 1.00 98.25 194 GLY A CA 1
ATOM 1431 C C . GLY A 1 194 ? 13.335 9.716 5.944 1.00 98.25 194 GLY A C 1
ATOM 1432 O O . GLY A 1 194 ? 13.802 8.576 6.006 1.00 98.25 194 GLY A O 1
ATOM 1433 N N . PRO A 1 195 ? 14.029 10.757 5.450 1.00 98.62 195 PRO A N 1
ATOM 1434 C CA . PRO A 1 195 ? 15.463 10.733 5.179 1.00 98.62 195 PRO A CA 1
ATOM 1435 C C . PRO A 1 195 ? 16.315 10.451 6.419 1.00 98.62 195 PRO A C 1
ATOM 1437 O O . PRO A 1 195 ? 15.883 10.682 7.549 1.00 98.62 195 PRO A O 1
ATOM 1440 N N . ALA A 1 196 ? 17.546 10.004 6.166 1.00 98.69 196 ALA A N 1
ATOM 1441 C CA . ALA A 1 196 ? 18.660 10.056 7.108 1.00 98.69 196 ALA A CA 1
ATOM 1442 C C . ALA A 1 196 ? 19.675 11.099 6.615 1.00 98.69 196 ALA A C 1
ATOM 1444 O O . ALA A 1 196 ? 20.118 11.043 5.463 1.00 98.69 196 ALA A O 1
ATOM 1445 N N . ILE A 1 197 ? 20.018 12.039 7.491 1.00 98.75 197 ILE A N 1
ATOM 1446 C CA . ILE A 1 197 ? 20.918 13.166 7.240 1.00 98.75 197 ILE A CA 1
ATOM 1447 C C . ILE A 1 197 ? 22.049 13.071 8.262 1.00 98.75 197 ILE A C 1
ATOM 1449 O O . ILE A 1 197 ? 21.785 12.983 9.457 1.00 98.75 197 ILE A O 1
ATOM 1453 N N . ASP A 1 198 ? 23.296 13.065 7.822 1.00 98.44 198 ASP A N 1
ATOM 1454 C CA . ASP A 1 198 ? 24.461 12.822 8.668 1.00 98.44 198 ASP A CA 1
ATOM 1455 C C . ASP A 1 198 ? 25.340 14.073 8.736 1.00 98.44 198 ASP A C 1
ATOM 1457 O O . ASP A 1 198 ? 25.519 14.757 7.729 1.00 98.44 198 ASP A O 1
ATOM 1461 N N . PHE A 1 199 ? 25.852 14.405 9.920 1.00 98.75 199 PHE A N 1
ATOM 1462 C CA . PHE A 1 199 ? 26.537 15.678 10.182 1.00 98.75 199 PHE A CA 1
ATOM 1463 C C . PHE A 1 199 ? 27.978 15.464 10.668 1.00 98.75 199 PHE A C 1
ATOM 1465 O O . PHE A 1 199 ? 28.281 14.380 11.175 1.00 98.75 199 PHE A O 1
ATOM 1472 N N . PRO A 1 200 ? 28.877 16.465 10.566 1.00 98.31 200 PRO A N 1
ATOM 1473 C CA . PRO A 1 200 ? 30.270 16.320 10.993 1.00 98.31 200 PRO A CA 1
ATOM 1474 C C . PRO A 1 200 ? 30.390 15.965 12.481 1.00 98.31 200 PRO A C 1
ATOM 1476 O O . PRO A 1 200 ? 31.115 15.037 12.838 1.00 98.31 200 PRO A O 1
ATOM 1479 N N . SER A 1 201 ? 29.617 16.634 13.342 1.00 98.31 201 SER A N 1
ATOM 1480 C CA . SER A 1 201 ? 29.536 16.349 14.775 1.00 98.31 201 SER A CA 1
ATOM 1481 C C . SER A 1 201 ? 28.098 16.136 15.268 1.00 98.31 201 SER A C 1
ATOM 1483 O O . SER A 1 201 ? 27.111 16.462 14.606 1.00 98.31 201 SER A O 1
ATOM 1485 N N . ILE A 1 202 ? 27.974 15.614 16.492 1.00 98.25 202 ILE A N 1
ATOM 1486 C CA . ILE A 1 202 ? 26.689 15.534 17.204 1.00 98.25 202 ILE A CA 1
ATOM 1487 C C . ILE A 1 202 ? 26.119 16.923 17.548 1.00 98.25 202 ILE A C 1
ATOM 1489 O O . ILE A 1 202 ? 24.903 17.071 17.645 1.00 98.25 202 ILE A O 1
ATOM 1493 N N . VAL A 1 203 ? 26.975 17.944 17.683 1.00 98.31 203 VAL A N 1
ATOM 1494 C CA . VAL A 1 203 ? 26.568 19.331 17.963 1.00 98.31 203 VAL A CA 1
ATOM 1495 C C . VAL A 1 203 ? 25.899 19.950 16.735 1.00 98.31 203 VAL A C 1
ATOM 1497 O O . VAL A 1 203 ? 24.853 20.584 16.863 1.00 98.31 203 VAL A O 1
ATOM 1500 N N . ASP A 1 204 ? 26.431 19.686 15.539 1.00 98.25 204 ASP A N 1
ATOM 1501 C CA . ASP A 1 204 ? 25.828 20.114 14.271 1.00 98.25 204 ASP A CA 1
ATOM 1502 C C . ASP A 1 204 ? 24.450 19.471 14.066 1.00 98.25 204 ASP A C 1
ATOM 1504 O O . ASP A 1 204 ? 23.479 20.162 13.762 1.00 98.25 204 ASP A O 1
ATOM 1508 N N . ALA A 1 205 ? 24.337 18.158 14.308 1.00 98.50 205 ALA A N 1
ATOM 1509 C CA . ALA A 1 205 ? 23.067 17.437 14.229 1.00 98.50 205 ALA A CA 1
ATOM 1510 C C . ALA A 1 205 ? 22.035 17.947 15.254 1.00 98.50 205 ALA A C 1
ATOM 1512 O O . ALA A 1 205 ? 20.850 18.061 14.934 1.00 98.50 205 ALA A O 1
ATOM 1513 N N . ALA A 1 206 ? 22.474 18.295 16.470 1.00 98.50 206 ALA A N 1
ATOM 1514 C CA . ALA A 1 206 ? 21.618 18.888 17.496 1.00 98.50 206 ALA A CA 1
ATOM 1515 C C . ALA A 1 206 ? 21.153 20.303 17.110 1.00 98.50 206 ALA A C 1
ATOM 1517 O O . ALA A 1 206 ? 19.964 20.599 17.220 1.00 98.50 206 ALA A O 1
ATOM 1518 N N . SER A 1 207 ? 22.053 21.144 16.589 1.00 98.38 207 SER A N 1
ATOM 1519 C CA . SER A 1 207 ? 21.724 22.464 16.030 1.00 98.38 207 SER A CA 1
ATOM 1520 C C . SER A 1 207 ? 20.692 22.347 14.904 1.00 98.38 207 SER A C 1
ATOM 1522 O O . SER A 1 207 ? 19.652 23.004 14.942 1.00 98.38 207 SER A O 1
ATOM 1524 N N . ALA A 1 208 ? 20.921 21.438 13.954 1.00 98.44 208 ALA A N 1
ATOM 1525 C CA . ALA A 1 208 ? 20.009 21.155 12.853 1.00 98.44 208 ALA A CA 1
ATOM 1526 C C . ALA A 1 208 ? 18.631 20.660 13.324 1.00 98.44 208 ALA A C 1
ATOM 1528 O O . ALA A 1 208 ? 17.610 21.085 12.779 1.00 98.44 208 ALA A O 1
ATOM 1529 N N . LYS A 1 209 ? 18.579 19.815 14.364 1.00 98.50 209 LYS A N 1
ATOM 1530 C CA . LYS A 1 209 ? 17.319 19.390 14.991 1.00 98.50 209 LYS A CA 1
ATOM 1531 C C . LYS A 1 209 ? 16.570 20.575 15.605 1.00 98.50 209 LYS A C 1
ATOM 1533 O O . LYS A 1 209 ? 15.397 20.766 15.301 1.00 98.50 209 LYS A O 1
ATOM 1538 N N . ILE A 1 210 ? 17.248 21.368 16.438 1.00 98.44 210 ILE A N 1
ATOM 1539 C CA . ILE A 1 210 ? 16.671 22.538 17.120 1.00 98.44 210 ILE A CA 1
ATOM 1540 C C . ILE A 1 210 ? 16.138 23.547 16.097 1.00 98.44 210 ILE A C 1
ATOM 1542 O O . ILE A 1 210 ? 15.041 24.075 16.270 1.00 98.44 210 ILE A O 1
ATOM 1546 N N . TRP A 1 211 ? 16.867 23.775 15.001 1.00 98.50 211 TRP A N 1
ATOM 1547 C CA . TRP A 1 211 ? 16.411 24.647 13.924 1.00 98.50 211 TRP A CA 1
ATOM 1548 C C . TRP A 1 211 ? 15.176 24.090 13.202 1.00 98.50 211 TRP A C 1
ATOM 1550 O O . TRP A 1 211 ? 14.203 24.827 13.056 1.00 98.50 211 TRP A O 1
ATOM 1560 N N . ILE A 1 212 ? 15.153 22.808 12.810 1.00 97.69 212 ILE A N 1
ATOM 1561 C CA . ILE A 1 212 ? 13.974 22.188 12.167 1.00 97.69 212 ILE A CA 1
ATOM 1562 C C . ILE A 1 212 ? 12.730 22.243 13.063 1.00 97.69 212 ILE A C 1
ATOM 1564 O O . ILE A 1 212 ? 11.636 22.511 12.565 1.00 97.69 212 ILE A O 1
ATOM 1568 N N . ASP A 1 213 ? 12.893 21.992 14.362 1.00 97.62 213 ASP A N 1
ATOM 1569 C CA . ASP A 1 213 ? 11.796 22.015 15.333 1.00 97.62 213 ASP A CA 1
ATOM 1570 C C . ASP A 1 213 ? 11.325 23.453 15.655 1.00 97.62 213 ASP A C 1
ATOM 1572 O O . ASP A 1 213 ? 10.243 23.642 16.216 1.00 97.62 213 ASP A O 1
ATOM 1576 N N . SER A 1 214 ? 12.111 24.477 15.297 1.00 98.25 214 SER A N 1
ATOM 1577 C CA . SER A 1 214 ? 11.750 25.888 15.477 1.00 98.25 214 SER A CA 1
ATOM 1578 C C . SER A 1 214 ? 10.725 26.375 14.437 1.00 98.25 214 SER A C 1
ATOM 1580 O O . SER A 1 214 ? 10.683 25.863 13.313 1.00 98.25 214 SER A O 1
ATOM 1582 N N . PRO A 1 215 ? 9.945 27.436 14.734 1.00 98.12 215 PRO A N 1
ATOM 1583 C CA . PRO A 1 215 ? 9.046 28.042 13.753 1.00 98.12 215 PRO A CA 1
ATOM 1584 C C . PRO A 1 215 ? 9.755 28.539 12.481 1.00 98.12 215 PRO A C 1
ATOM 1586 O O . PRO A 1 215 ? 9.192 28.416 11.395 1.00 98.12 215 PRO A O 1
ATOM 1589 N N . GLU A 1 216 ? 10.982 29.065 12.588 1.00 97.88 216 GLU A N 1
ATOM 1590 C CA . GLU A 1 216 ? 11.763 29.552 11.439 1.00 97.88 216 GLU A CA 1
ATOM 1591 C C . GLU A 1 216 ? 12.135 28.401 10.494 1.00 97.88 216 GLU A C 1
ATOM 1593 O O . GLU A 1 216 ? 11.842 28.454 9.295 1.00 97.88 216 GLU A O 1
ATOM 1598 N N . GLY A 1 217 ? 12.747 27.343 11.034 1.00 97.94 217 GLY A N 1
ATOM 1599 C CA . GLY A 1 217 ? 13.171 26.193 10.243 1.00 97.94 217 GLY A CA 1
ATOM 1600 C C . GLY A 1 217 ? 11.989 25.419 9.681 1.00 97.94 217 GLY A C 1
ATOM 1601 O O . GLY A 1 217 ? 11.976 25.133 8.483 1.00 97.94 217 GLY A O 1
ATOM 1602 N N . TYR A 1 218 ? 10.937 25.184 10.473 1.00 98.50 218 TYR A N 1
ATOM 1603 C CA . TYR A 1 218 ? 9.711 24.563 9.972 1.00 98.50 218 TYR A CA 1
ATOM 1604 C C . TYR A 1 218 ? 9.090 25.352 8.809 1.00 98.50 218 TYR A C 1
ATOM 1606 O O . TYR A 1 218 ? 8.757 24.758 7.783 1.00 98.50 218 TYR A O 1
ATOM 1614 N N . LEU A 1 219 ? 8.959 26.682 8.915 1.00 98.50 219 LEU A N 1
ATOM 1615 C CA . LEU A 1 219 ? 8.401 27.508 7.836 1.00 98.50 219 LEU A CA 1
ATOM 1616 C C . LEU A 1 219 ? 9.309 27.548 6.598 1.00 98.50 219 LEU A C 1
ATOM 1618 O O . LEU A 1 219 ? 8.803 27.494 5.474 1.00 98.50 219 LEU A O 1
ATOM 1622 N N . THR A 1 220 ? 10.629 27.582 6.785 1.00 98.56 220 THR A N 1
ATOM 1623 C CA . THR A 1 220 ? 11.618 27.549 5.695 1.00 98.56 220 THR A CA 1
ATOM 1624 C C . THR A 1 220 ? 11.552 26.225 4.932 1.00 98.56 220 THR A C 1
ATOM 1626 O O . THR A 1 220 ? 11.348 26.212 3.714 1.00 98.56 220 THR A O 1
ATOM 1629 N N . ILE A 1 221 ? 11.608 25.104 5.656 1.00 98.56 221 ILE A N 1
ATOM 1630 C CA . ILE A 1 221 ? 11.465 23.748 5.117 1.00 98.56 221 ILE A CA 1
ATOM 1631 C C . ILE A 1 221 ? 10.105 23.566 4.432 1.00 98.56 221 ILE A C 1
ATOM 1633 O O . ILE A 1 221 ? 10.041 23.042 3.320 1.00 98.56 221 ILE A O 1
ATOM 1637 N N . LYS A 1 222 ? 9.012 24.051 5.034 1.00 98.69 222 LYS A N 1
ATOM 1638 C CA . LYS A 1 222 ? 7.660 24.015 4.456 1.00 98.69 222 LYS A CA 1
ATOM 1639 C C . LYS A 1 222 ? 7.571 24.783 3.137 1.00 98.69 222 LYS A C 1
ATOM 1641 O O . LYS A 1 222 ? 7.012 24.262 2.173 1.00 98.69 222 LYS A O 1
ATOM 1646 N N . LYS A 1 223 ? 8.140 25.992 3.069 1.00 98.56 223 LYS A N 1
ATOM 1647 C CA . LYS A 1 223 ? 8.185 26.819 1.852 1.00 98.56 223 LYS A CA 1
ATOM 1648 C C . LYS A 1 223 ? 8.960 26.118 0.731 1.00 98.56 223 LYS A C 1
ATOM 1650 O O . LYS A 1 223 ? 8.468 26.056 -0.396 1.00 98.56 223 LYS A O 1
ATOM 1655 N N . ALA A 1 224 ? 10.124 25.548 1.045 1.00 98.50 224 ALA A N 1
ATOM 1656 C CA . ALA A 1 224 ? 10.930 24.779 0.097 1.00 98.50 224 ALA A CA 1
ATOM 1657 C C . ALA A 1 224 ? 10.181 23.532 -0.406 1.00 98.50 224 ALA A C 1
ATOM 1659 O O . ALA A 1 224 ? 10.010 23.353 -1.613 1.00 98.50 224 ALA A O 1
ATOM 1660 N N . PHE A 1 225 ? 9.649 22.722 0.511 1.00 98.62 225 PHE A N 1
ATOM 1661 C CA . PHE A 1 225 ? 8.924 21.485 0.220 1.00 98.62 225 PHE A CA 1
ATOM 1662 C C . PHE A 1 225 ? 7.702 21.718 -0.685 1.00 98.62 225 PHE A C 1
ATOM 1664 O O . PHE A 1 225 ? 7.534 21.049 -1.708 1.00 98.62 225 PHE A O 1
ATOM 1671 N N . GLU A 1 226 ? 6.845 22.685 -0.340 1.00 98.50 226 GLU A N 1
ATOM 1672 C CA . GLU A 1 226 ? 5.590 22.936 -1.062 1.00 98.50 226 GLU A CA 1
ATOM 1673 C C . GLU A 1 226 ? 5.774 23.638 -2.414 1.00 98.50 226 GLU A C 1
ATOM 1675 O O . GLU A 1 226 ? 4.888 23.541 -3.265 1.00 98.50 226 GLU A O 1
ATOM 1680 N N . SER A 1 227 ? 6.931 24.264 -2.668 1.00 98.25 227 SER A N 1
ATOM 1681 C CA . SER A 1 227 ? 7.269 24.808 -3.995 1.00 98.25 227 SER A CA 1
ATOM 1682 C C . SER A 1 227 ? 7.268 23.739 -5.100 1.00 98.25 227 SER A C 1
ATOM 1684 O O . SER A 1 227 ? 7.049 24.036 -6.273 1.00 98.25 227 SER A O 1
ATOM 1686 N N . THR A 1 228 ? 7.468 22.468 -4.732 1.00 97.94 228 THR A N 1
ATOM 1687 C CA . THR A 1 228 ? 7.656 21.365 -5.682 1.00 97.94 228 THR A CA 1
ATOM 1688 C C . THR A 1 228 ? 6.369 20.844 -6.329 1.00 97.94 228 THR A C 1
ATOM 1690 O O . THR A 1 228 ? 6.459 20.186 -7.376 1.00 97.94 228 THR A O 1
ATOM 1693 N N . SER A 1 229 ? 5.197 21.105 -5.726 1.00 96.88 229 SER A N 1
ATOM 1694 C CA . SER A 1 229 ? 3.879 20.669 -6.211 1.00 96.88 229 SER A CA 1
ATOM 1695 C C . SER A 1 229 ? 2.708 21.400 -5.539 1.00 96.88 229 SER A C 1
ATOM 1697 O O . SER A 1 229 ? 2.606 21.455 -4.315 1.00 96.88 229 SER A O 1
ATOM 1699 N N . ARG A 1 230 ? 1.718 21.810 -6.346 1.00 94.62 230 ARG A N 1
ATOM 1700 C CA . ARG A 1 230 ? 0.450 22.409 -5.879 1.00 94.62 230 ARG A CA 1
ATOM 1701 C C . ARG A 1 230 ? -0.340 21.541 -4.886 1.00 94.62 230 ARG A C 1
ATOM 1703 O O . ARG A 1 230 ? -1.060 22.084 -4.054 1.00 94.62 230 ARG A O 1
ATOM 1710 N N . PHE A 1 231 ? -0.211 20.213 -4.970 1.00 94.38 231 PHE A N 1
ATOM 1711 C CA . PHE A 1 231 ? -0.928 19.264 -4.106 1.00 94.38 231 PHE A CA 1
ATOM 1712 C C . PHE A 1 231 ? -0.144 18.859 -2.855 1.00 94.38 231 PHE A C 1
ATOM 1714 O O . PHE A 1 231 ? -0.742 18.341 -1.919 1.00 94.38 231 PHE A O 1
ATOM 1721 N N . ALA A 1 232 ? 1.173 19.079 -2.823 1.00 96.19 232 ALA A N 1
ATOM 1722 C CA . ALA A 1 232 ? 1.988 18.772 -1.657 1.00 96.19 232 ALA A CA 1
ATOM 1723 C C . ALA A 1 232 ? 1.716 19.813 -0.565 1.00 96.19 232 ALA A C 1
ATOM 1725 O O . ALA A 1 232 ? 1.954 21.004 -0.770 1.00 96.19 232 ALA A O 1
ATOM 1726 N N . LYS A 1 233 ? 1.184 19.380 0.581 1.00 97.56 233 LYS A N 1
ATOM 1727 C CA . LYS A 1 233 ? 0.876 20.252 1.724 1.00 97.56 233 LYS A CA 1
ATOM 1728 C C . LYS A 1 233 ? 1.452 19.641 3.001 1.00 97.56 233 LYS A C 1
ATOM 1730 O O . LYS A 1 233 ? 0.867 18.708 3.556 1.00 97.56 233 LYS A O 1
ATOM 1735 N N . LEU A 1 234 ? 2.605 20.152 3.436 1.00 98.12 234 LEU A N 1
ATOM 1736 C CA . LEU A 1 234 ? 3.335 19.674 4.612 1.00 98.12 234 LEU A CA 1
ATOM 1737 C C . LEU A 1 234 ? 2.522 19.993 5.875 1.00 98.12 234 LEU A C 1
ATOM 1739 O O . LEU A 1 234 ? 2.109 21.137 6.088 1.00 98.12 234 LEU A O 1
ATOM 1743 N N . LYS A 1 235 ? 2.255 18.965 6.679 1.00 97.56 235 LYS A N 1
ATOM 1744 C CA . LYS A 1 235 ? 1.433 19.017 7.896 1.00 97.56 235 LYS A CA 1
ATOM 1745 C C . LYS A 1 235 ? 2.290 19.137 9.150 1.00 97.56 235 LYS A C 1
ATOM 1747 O O . LYS A 1 235 ? 1.955 19.927 10.025 1.00 97.56 235 LYS A O 1
ATOM 1752 N N . SER A 1 236 ? 3.374 18.369 9.218 1.00 97.88 236 SER A N 1
ATOM 1753 C CA . SER A 1 236 ? 4.322 18.373 10.331 1.00 97.88 236 SER A CA 1
ATOM 1754 C C . SER A 1 236 ? 5.670 17.776 9.921 1.00 97.88 236 SER A C 1
ATOM 1756 O O . SER A 1 236 ? 5.795 17.106 8.889 1.00 97.88 236 SER A O 1
ATOM 1758 N N . LEU A 1 237 ? 6.674 18.026 10.759 1.00 98.44 237 LEU A N 1
ATOM 1759 C CA . LEU A 1 237 ? 7.950 17.320 10.789 1.00 98.44 237 LEU A CA 1
ATOM 1760 C C . LEU A 1 237 ? 8.055 16.618 12.150 1.00 98.44 237 LEU A C 1
ATOM 1762 O O . LEU A 1 237 ? 7.652 17.192 13.160 1.00 98.44 237 LEU A O 1
ATOM 1766 N N . LYS A 1 238 ? 8.596 15.397 12.193 1.00 98.31 238 LYS A N 1
ATOM 1767 C CA . LYS A 1 238 ? 8.994 14.733 13.447 1.00 98.31 238 LYS A CA 1
ATOM 1768 C C . LYS A 1 238 ? 10.468 14.360 13.368 1.00 98.31 238 LYS A C 1
ATOM 1770 O O . LYS A 1 238 ? 10.853 13.590 12.487 1.00 98.31 238 LYS A O 1
ATOM 1775 N N . THR A 1 239 ? 11.282 14.908 14.261 1.00 98.25 239 THR A N 1
ATOM 1776 C CA . THR A 1 239 ? 12.737 14.722 14.267 1.00 98.25 239 THR A CA 1
ATOM 1777 C C . THR A 1 239 ? 13.186 13.694 15.306 1.00 98.25 239 THR A C 1
ATOM 1779 O O . THR A 1 239 ? 12.649 13.627 16.412 1.00 98.25 239 THR A O 1
ATOM 1782 N N . ALA A 1 240 ? 14.207 12.906 14.972 1.00 98.25 240 ALA A N 1
ATOM 1783 C CA . ALA A 1 240 ? 14.875 11.981 15.889 1.00 98.25 240 ALA A CA 1
ATOM 1784 C C . ALA A 1 240 ? 16.370 11.890 15.556 1.00 98.25 240 ALA A C 1
ATOM 1786 O O . ALA A 1 240 ? 16.736 11.909 14.386 1.00 98.25 240 ALA A O 1
ATOM 1787 N N . MET A 1 241 ? 17.238 11.777 16.562 1.00 98.12 241 MET A N 1
ATOM 1788 C CA . MET A 1 241 ? 18.687 11.639 16.367 1.00 98.12 241 MET A CA 1
ATOM 1789 C C . MET A 1 241 ? 19.185 10.274 16.835 1.00 98.12 241 MET A C 1
ATOM 1791 O O . MET A 1 241 ? 18.710 9.749 17.840 1.00 98.12 241 MET A O 1
ATOM 1795 N N . ALA A 1 242 ? 20.191 9.748 16.140 1.00 98.00 242 ALA A N 1
ATOM 1796 C CA . ALA A 1 242 ? 21.024 8.642 16.596 1.00 98.00 242 ALA A CA 1
ATOM 1797 C C . ALA A 1 242 ? 22.493 9.031 16.368 1.00 98.00 242 ALA A C 1
ATOM 1799 O O . ALA A 1 242 ? 22.967 9.078 15.233 1.00 98.00 242 ALA A O 1
ATOM 1800 N N . GLY A 1 243 ? 23.204 9.386 17.443 1.00 97.75 243 GLY A N 1
ATOM 1801 C CA . GLY A 1 243 ? 24.528 10.003 17.333 1.00 97.75 243 GLY A CA 1
ATOM 1802 C C . GLY A 1 243 ? 24.479 11.306 16.521 1.00 97.75 243 GLY A C 1
ATOM 1803 O O . GLY A 1 243 ? 23.632 12.161 16.770 1.00 97.75 243 GLY A O 1
ATOM 1804 N N . ARG A 1 244 ? 25.374 11.441 15.535 1.00 98.12 244 ARG A N 1
ATOM 1805 C CA . ARG A 1 244 ? 25.452 12.588 14.607 1.00 98.12 244 ARG A CA 1
ATOM 1806 C C . ARG A 1 244 ? 24.530 12.475 13.376 1.00 98.12 244 ARG A C 1
ATOM 1808 O O . ARG A 1 244 ? 24.614 13.311 12.480 1.00 98.12 244 ARG A O 1
ATOM 1815 N N . THR A 1 245 ? 23.649 11.472 13.332 1.00 98.69 245 THR A N 1
ATOM 1816 C CA . THR A 1 245 ? 22.666 11.286 12.255 1.00 98.69 245 THR A CA 1
ATOM 1817 C C . THR A 1 245 ? 21.272 11.731 12.712 1.00 98.69 245 THR A C 1
ATOM 1819 O O . THR A 1 245 ? 20.768 11.285 13.745 1.00 98.69 245 THR A O 1
ATOM 1822 N N . LEU A 1 246 ? 20.633 12.598 11.928 1.00 98.75 246 LEU A N 1
ATOM 1823 C CA . LEU A 1 246 ? 19.285 13.130 12.114 1.00 98.75 246 LEU A CA 1
ATOM 1824 C C . LEU A 1 246 ? 18.310 12.475 11.124 1.00 98.75 246 LEU A C 1
ATOM 1826 O O . LEU A 1 246 ? 18.531 12.460 9.913 1.00 98.75 246 LEU A O 1
ATOM 1830 N N . TYR A 1 247 ? 17.192 11.987 11.646 1.00 98.81 247 TYR A N 1
ATOM 1831 C CA . TYR A 1 247 ? 16.049 11.499 10.887 1.00 98.81 247 TYR A CA 1
ATOM 1832 C C . TYR A 1 247 ? 14.923 12.528 10.969 1.00 98.81 247 TYR A C 1
ATOM 1834 O O . TYR A 1 247 ? 14.599 13.015 12.055 1.00 98.81 247 TYR A O 1
ATOM 1842 N N . VAL A 1 248 ? 14.307 12.849 9.831 1.00 98.62 248 VAL A N 1
ATOM 1843 C CA . VAL A 1 248 ? 13.251 13.872 9.738 1.00 98.62 248 VAL A CA 1
ATOM 1844 C C . VAL A 1 248 ? 12.047 13.277 9.020 1.00 98.62 248 VAL A C 1
ATOM 1846 O O . VAL A 1 248 ? 12.086 13.083 7.813 1.00 98.62 248 VAL A O 1
ATOM 1849 N N . ARG A 1 249 ? 10.966 12.961 9.738 1.00 98.69 249 ARG A N 1
ATOM 1850 C CA . ARG A 1 249 ? 9.728 12.424 9.151 1.00 98.69 249 ARG A CA 1
ATOM 1851 C C . ARG A 1 249 ? 8.859 13.572 8.640 1.00 98.69 249 ARG A C 1
ATOM 1853 O O . ARG A 1 249 ? 8.150 14.206 9.417 1.00 98.69 249 ARG A O 1
ATOM 1860 N N . PHE A 1 250 ? 8.912 13.826 7.337 1.00 98.75 250 PHE A N 1
ATOM 1861 C CA . PHE A 1 250 ? 8.025 14.745 6.626 1.00 98.75 250 PHE A CA 1
ATOM 1862 C C . PHE A 1 250 ? 6.641 14.110 6.503 1.00 98.75 250 PHE A C 1
ATOM 1864 O O . PHE A 1 250 ? 6.518 13.077 5.846 1.00 98.75 250 PHE A O 1
ATOM 1871 N N . ALA A 1 251 ? 5.610 14.711 7.100 1.00 98.50 251 ALA A N 1
ATOM 1872 C CA . ALA A 1 251 ? 4.224 14.254 6.993 1.00 98.50 251 ALA A CA 1
ATOM 1873 C C . ALA A 1 251 ? 3.408 15.225 6.128 1.00 98.50 251 ALA A C 1
ATOM 1875 O O . ALA A 1 251 ? 3.285 16.405 6.453 1.00 98.50 251 ALA A O 1
ATOM 1876 N N . THR A 1 252 ? 2.848 14.738 5.019 1.00 98.25 252 THR A N 1
ATOM 1877 C CA . THR A 1 252 ? 2.345 15.571 3.917 1.00 98.25 252 THR A CA 1
ATOM 1878 C C . THR A 1 252 ? 1.024 15.052 3.367 1.00 98.25 252 THR A C 1
ATOM 1880 O O . THR A 1 252 ? 0.922 13.889 2.990 1.00 98.25 252 THR A O 1
ATOM 1883 N N . SER A 1 253 ? 0.026 15.928 3.233 1.00 97.50 253 SER A N 1
ATOM 1884 C CA . SER A 1 253 ? -1.171 15.616 2.441 1.00 97.50 253 SER A CA 1
ATOM 1885 C C . SER A 1 253 ? -0.845 15.704 0.948 1.00 97.50 253 SER A C 1
ATOM 1887 O O . SER A 1 253 ? -0.100 16.590 0.517 1.00 97.50 253 SER A O 1
ATOM 1889 N N . THR A 1 254 ? -1.376 14.754 0.178 1.00 97.50 254 THR A N 1
ATOM 1890 C CA . THR A 1 254 ? -0.972 14.473 -1.211 1.00 97.50 254 THR A CA 1
ATOM 1891 C C . THR A 1 254 ? -2.112 14.587 -2.227 1.00 97.50 254 THR A C 1
ATOM 1893 O O . THR A 1 254 ? -1.928 14.283 -3.408 1.00 97.50 254 THR A O 1
ATOM 1896 N N . GLY A 1 255 ? -3.291 15.035 -1.787 1.00 97.06 255 GLY A N 1
ATOM 1897 C CA . GLY A 1 255 ? -4.514 14.998 -2.584 1.00 97.06 255 GLY A CA 1
ATOM 1898 C C . GLY A 1 255 ? -4.908 13.560 -2.939 1.00 97.06 255 GLY A C 1
ATOM 1899 O O . GLY A 1 255 ? -4.839 12.648 -2.117 1.00 97.06 255 GLY A O 1
ATOM 1900 N N . ASP A 1 256 ? -5.345 13.339 -4.176 1.00 98.31 256 ASP A N 1
ATOM 1901 C CA . ASP A 1 256 ? -5.844 12.027 -4.606 1.00 98.31 256 ASP A CA 1
ATOM 1902 C C . ASP A 1 256 ? -4.745 11.024 -4.998 1.00 98.31 256 ASP A C 1
ATOM 1904 O O . ASP A 1 256 ? -5.029 9.851 -5.226 1.00 98.31 256 ASP A O 1
ATOM 1908 N N . ALA A 1 257 ? -3.479 11.442 -5.040 1.00 97.94 257 ALA A N 1
ATOM 1909 C CA . ALA A 1 257 ? -2.356 10.527 -5.216 1.00 97.94 257 ALA A CA 1
ATOM 1910 C C . ALA A 1 257 ? -1.919 9.931 -3.869 1.00 97.94 257 ALA A C 1
ATOM 1912 O O . ALA A 1 257 ? -1.823 10.649 -2.875 1.00 97.94 257 ALA A O 1
ATOM 1913 N N . MET A 1 258 ? -1.533 8.650 -3.858 1.00 97.50 258 MET A N 1
ATOM 1914 C CA . MET A 1 258 ? -0.851 8.030 -2.707 1.00 97.50 258 MET A CA 1
ATOM 1915 C C . MET A 1 258 ? 0.480 8.761 -2.412 1.00 97.50 258 MET A C 1
ATOM 1917 O O . MET A 1 258 ? 0.854 8.967 -1.263 1.00 97.50 258 MET A O 1
ATOM 1921 N N . GLY A 1 259 ? 1.127 9.293 -3.459 1.00 93.81 259 GLY A N 1
ATOM 1922 C CA . GLY A 1 259 ? 1.981 10.484 -3.357 1.00 93.81 259 GLY A CA 1
ATOM 1923 C C . GLY A 1 259 ? 3.473 10.258 -3.098 1.00 93.81 259 GLY A C 1
ATOM 1924 O O . GLY A 1 259 ? 4.222 11.232 -3.051 1.00 93.81 259 GLY A O 1
ATOM 1925 N N . MET A 1 260 ? 3.935 9.009 -3.010 1.00 92.44 260 MET A N 1
ATOM 1926 C CA . MET A 1 260 ? 5.322 8.654 -2.660 1.00 92.44 260 MET A CA 1
ATOM 1927 C C . MET A 1 260 ? 6.425 9.296 -3.520 1.00 92.44 260 MET A C 1
ATOM 1929 O O . MET A 1 260 ? 7.487 9.617 -2.985 1.00 92.44 260 MET A O 1
ATOM 1933 N N . ASN A 1 261 ? 6.178 9.558 -4.808 1.00 91.31 261 ASN A N 1
ATOM 1934 C CA . ASN A 1 261 ? 7.131 10.272 -5.673 1.00 91.31 261 ASN A CA 1
ATOM 1935 C C . ASN A 1 261 ? 7.112 11.791 -5.416 1.00 91.31 261 ASN A C 1
ATOM 1937 O O . ASN A 1 261 ? 8.150 12.449 -5.427 1.00 91.31 261 ASN A O 1
ATOM 1941 N N . MET A 1 262 ? 5.930 12.350 -5.138 1.00 94.25 262 MET A N 1
ATOM 1942 C CA . MET A 1 262 ? 5.739 13.780 -4.886 1.00 94.25 262 MET A CA 1
ATOM 1943 C C . MET A 1 262 ? 6.369 14.213 -3.559 1.00 94.25 262 MET A C 1
ATOM 1945 O O . MET A 1 262 ? 7.031 15.246 -3.506 1.00 94.25 262 MET A O 1
ATOM 1949 N N . ILE A 1 263 ? 6.215 13.411 -2.501 1.00 96.12 263 ILE A N 1
ATOM 1950 C CA . ILE A 1 263 ? 6.852 13.689 -1.206 1.00 96.12 263 ILE A CA 1
ATOM 1951 C C . ILE A 1 263 ? 8.373 13.508 -1.254 1.00 96.12 263 ILE A C 1
ATOM 1953 O O . ILE A 1 263 ? 9.072 14.221 -0.541 1.00 96.12 263 ILE A O 1
ATOM 1957 N N . SER A 1 264 ? 8.898 12.598 -2.091 1.00 95.44 264 SER A N 1
ATOM 1958 C CA . SER A 1 264 ? 10.347 12.458 -2.289 1.00 95.44 264 SER A CA 1
ATOM 1959 C C . SER A 1 264 ? 10.932 13.721 -2.912 1.00 95.44 264 SER A C 1
ATOM 1961 O O . SER A 1 264 ? 11.860 14.274 -2.338 1.00 95.44 264 SER A O 1
ATOM 1963 N N . LYS A 1 265 ? 10.326 14.240 -3.991 1.00 97.44 265 LYS A N 1
ATOM 1964 C CA . LYS A 1 265 ? 10.728 15.516 -4.609 1.00 97.44 265 LYS A CA 1
ATOM 1965 C C . LYS A 1 265 ? 10.628 16.695 -3.628 1.00 97.44 265 LYS A C 1
ATOM 1967 O O . LYS A 1 265 ? 11.521 17.532 -3.572 1.00 97.44 265 LYS A O 1
ATOM 1972 N N . GLY A 1 266 ? 9.553 16.759 -2.835 1.00 98.06 266 GLY A N 1
ATOM 1973 C CA . GLY A 1 266 ? 9.399 17.779 -1.790 1.00 98.06 266 GLY A CA 1
ATOM 1974 C C . GLY A 1 266 ? 10.490 17.696 -0.718 1.00 98.06 266 GLY A C 1
ATOM 1975 O O . GLY A 1 266 ? 11.039 18.718 -0.318 1.00 98.06 266 GLY A O 1
ATOM 1976 N N . THR A 1 267 ? 10.827 16.479 -0.284 1.00 98.31 267 THR A N 1
ATOM 1977 C CA . THR A 1 267 ? 11.891 16.212 0.698 1.00 98.31 267 THR A CA 1
ATOM 1978 C C . THR A 1 267 ? 13.260 16.582 0.137 1.00 98.31 267 THR A C 1
ATOM 1980 O O . THR A 1 267 ? 14.021 17.262 0.807 1.00 98.31 267 THR A O 1
ATOM 1983 N N . GLU A 1 268 ? 13.555 16.188 -1.100 1.00 98.06 268 GLU A N 1
ATOM 1984 C CA . GLU A 1 268 ? 14.786 16.530 -1.817 1.00 98.06 268 GLU A CA 1
ATOM 1985 C C . GLU A 1 268 ? 14.987 18.052 -1.866 1.00 98.06 268 GLU A C 1
ATOM 1987 O O . GLU A 1 268 ? 15.986 18.547 -1.345 1.00 98.06 268 GLU A O 1
ATOM 1992 N N . LYS A 1 269 ? 13.979 18.819 -2.314 1.00 98.50 269 LYS A N 1
ATOM 1993 C CA . LYS A 1 269 ? 14.090 20.287 -2.349 1.00 98.50 269 LYS A CA 1
ATOM 1994 C C . LYS A 1 269 ? 14.151 20.940 -0.961 1.00 98.50 269 LYS A C 1
ATOM 1996 O O . LYS A 1 269 ? 14.749 22.003 -0.805 1.00 98.50 269 LYS A O 1
ATOM 2001 N N . ALA A 1 270 ? 13.546 20.329 0.056 1.00 98.44 270 ALA A N 1
ATOM 2002 C CA . ALA A 1 270 ? 13.695 20.779 1.438 1.00 98.44 270 ALA A CA 1
ATOM 2003 C C . ALA A 1 270 ? 15.116 20.550 1.980 1.00 98.44 270 ALA A C 1
ATOM 2005 O O . ALA A 1 270 ? 15.622 21.385 2.725 1.00 98.44 270 ALA A O 1
ATOM 2006 N N . LEU A 1 271 ? 15.762 19.447 1.593 1.00 98.31 271 LEU A N 1
ATOM 2007 C CA . LEU A 1 271 ? 17.131 19.127 1.993 1.00 98.31 271 LEU A CA 1
ATOM 2008 C C . LEU A 1 271 ? 18.166 19.990 1.262 1.00 98.31 271 LEU A C 1
ATOM 2010 O O . LEU A 1 271 ? 19.132 20.391 1.899 1.00 98.31 271 LEU A O 1
ATOM 2014 N N . GLU A 1 272 ? 17.939 20.357 -0.006 1.00 98.06 272 GLU A N 1
ATOM 2015 C CA . GLU A 1 272 ? 18.754 21.372 -0.701 1.00 98.06 272 GLU A CA 1
ATOM 2016 C C . GLU A 1 272 ? 18.825 22.677 0.114 1.00 98.06 272 GLU A C 1
ATOM 2018 O O . GLU A 1 272 ? 19.909 23.136 0.462 1.00 98.06 272 GLU A O 1
ATOM 2023 N N . VAL A 1 273 ? 17.666 23.232 0.494 1.00 97.88 273 VAL A N 1
ATOM 2024 C CA . VAL A 1 273 ? 17.582 24.490 1.266 1.00 97.88 273 VAL A CA 1
ATOM 2025 C C . VAL A 1 273 ? 18.131 24.330 2.689 1.00 97.88 273 VAL A C 1
ATOM 2027 O O . VAL A 1 273 ? 18.661 25.272 3.272 1.00 97.88 273 VAL A O 1
ATOM 2030 N N . MET A 1 274 ? 18.062 23.129 3.264 1.00 97.69 274 MET A N 1
ATOM 2031 C CA . MET A 1 274 ? 18.720 22.840 4.537 1.00 97.69 274 MET A CA 1
ATOM 2032 C C . MET A 1 274 ? 20.254 22.825 4.411 1.00 97.69 274 MET A C 1
ATOM 2034 O O . MET A 1 274 ? 20.941 23.270 5.332 1.00 97.69 274 MET A O 1
ATOM 2038 N N . GLN A 1 275 ? 20.795 22.365 3.279 1.00 97.81 275 GLN A N 1
ATOM 2039 C CA . GLN A 1 275 ? 22.237 22.323 3.025 1.00 97.81 275 GLN A CA 1
ATOM 2040 C C . GLN A 1 275 ? 22.844 23.727 2.876 1.00 97.81 275 GLN A C 1
ATOM 2042 O O . GLN A 1 275 ? 24.001 23.922 3.235 1.00 97.81 275 GLN A O 1
ATOM 2047 N N . GLU A 1 276 ? 22.056 24.722 2.449 1.00 97.44 276 GLU A N 1
ATOM 2048 C CA . GLU A 1 276 ? 22.450 26.142 2.452 1.00 97.44 276 GLU A CA 1
ATOM 2049 C C . GLU A 1 276 ? 22.794 26.639 3.873 1.00 97.44 276 GLU A C 1
ATOM 2051 O O . GLU A 1 276 ? 23.750 27.395 4.048 1.00 97.44 276 GLU A O 1
ATOM 2056 N N . ARG A 1 277 ? 22.058 26.184 4.904 1.00 96.69 277 ARG A N 1
ATOM 2057 C CA . ARG A 1 277 ? 22.331 26.506 6.321 1.00 96.69 277 ARG A CA 1
ATOM 2058 C C . ARG A 1 277 ? 23.354 25.560 6.966 1.00 96.69 277 ARG A C 1
ATOM 2060 O O . ARG A 1 277 ? 24.081 25.987 7.859 1.00 96.69 277 ARG A O 1
ATOM 2067 N N . TYR A 1 278 ? 23.426 24.304 6.523 1.00 97.75 278 TYR A N 1
ATOM 2068 C CA . TYR A 1 278 ? 24.333 23.283 7.060 1.00 97.75 278 TYR A CA 1
ATOM 2069 C C . TYR A 1 278 ? 25.200 22.639 5.956 1.00 97.75 278 TYR A C 1
ATOM 2071 O O . TYR A 1 278 ? 24.995 21.467 5.633 1.00 97.75 278 TYR A O 1
ATOM 2079 N N . PRO A 1 279 ? 26.207 23.343 5.391 1.00 97.69 279 PRO A N 1
ATOM 2080 C CA . PRO A 1 279 ? 26.969 22.847 4.235 1.00 97.69 279 PRO A CA 1
ATOM 2081 C C . PRO A 1 279 ? 27.727 21.534 4.477 1.00 97.69 279 PRO A C 1
ATOM 2083 O O . PRO A 1 279 ? 27.964 20.776 3.542 1.00 97.69 279 PRO A O 1
ATOM 2086 N N . GLY A 1 280 ? 28.088 21.247 5.733 1.00 97.19 280 GLY A N 1
ATOM 2087 C CA . GLY A 1 280 ? 28.734 19.993 6.132 1.00 97.19 280 GLY A CA 1
ATOM 2088 C C . GLY A 1 280 ? 27.794 18.788 6.263 1.00 97.19 280 GLY A C 1
ATOM 2089 O O . GLY A 1 280 ? 28.271 17.702 6.587 1.00 97.19 280 GLY A O 1
ATOM 2090 N N . MET A 1 281 ? 26.479 18.947 6.061 1.00 98.25 281 MET A N 1
ATOM 2091 C CA . MET A 1 281 ? 25.533 17.831 6.149 1.00 98.25 281 MET A CA 1
ATOM 2092 C C . MET A 1 281 ? 25.562 16.953 4.890 1.00 98.25 281 MET A C 1
ATOM 2094 O O . MET A 1 281 ? 25.689 17.446 3.766 1.00 98.25 281 MET A O 1
ATOM 2098 N N . VAL A 1 282 ? 25.356 15.650 5.073 1.00 98.31 282 VAL A N 1
ATOM 2099 C CA . VAL A 1 282 ? 25.315 14.641 4.009 1.00 98.31 282 VAL A CA 1
ATOM 2100 C C . VAL A 1 282 ? 23.973 13.914 4.043 1.00 98.31 282 VAL A C 1
ATOM 2102 O O . VAL A 1 282 ? 23.624 13.264 5.027 1.00 98.31 282 VAL A O 1
ATOM 2105 N N . VAL A 1 283 ? 23.213 13.971 2.949 1.00 98.31 283 VAL A N 1
ATOM 2106 C CA . VAL A 1 283 ? 21.985 13.174 2.799 1.00 98.31 283 VAL A CA 1
ATOM 2107 C C . VAL A 1 283 ? 22.372 11.735 2.450 1.00 98.31 283 VAL A C 1
ATOM 2109 O O . VAL A 1 283 ? 22.565 11.407 1.282 1.00 98.31 283 VAL A O 1
ATOM 2112 N N . LEU A 1 284 ? 22.485 10.865 3.460 1.00 97.81 284 LEU A N 1
ATOM 2113 C CA . LEU A 1 284 ? 22.822 9.446 3.262 1.00 97.81 284 LEU A CA 1
ATOM 2114 C C . LEU A 1 284 ? 21.754 8.717 2.438 1.00 97.81 284 LEU A C 1
ATOM 2116 O O . LEU A 1 284 ? 22.067 7.887 1.588 1.00 97.81 284 LEU A O 1
ATOM 2120 N N . ALA A 1 285 ? 20.480 9.018 2.705 1.00 98.00 285 ALA A N 1
ATOM 2121 C CA . ALA A 1 285 ? 19.354 8.486 1.951 1.00 98.00 285 ALA A CA 1
ATOM 2122 C C . ALA A 1 285 ? 18.116 9.372 2.115 1.00 98.00 285 ALA A C 1
ATOM 2124 O O . ALA A 1 285 ? 17.743 9.716 3.236 1.00 98.00 285 ALA A O 1
ATOM 2125 N N . LEU A 1 286 ? 17.381 9.614 1.021 1.00 97.25 286 LEU A N 1
ATOM 2126 C CA . LEU A 1 286 ? 16.039 10.219 1.072 1.00 97.25 286 LEU A CA 1
ATOM 2127 C C . LEU A 1 286 ? 15.026 9.362 1.861 1.00 97.25 286 LEU A C 1
ATOM 2129 O O . LEU A 1 286 ? 13.995 9.863 2.300 1.00 97.25 286 LEU A O 1
ATOM 2133 N N . SER A 1 287 ? 15.313 8.071 2.061 1.00 97.62 287 SER A N 1
ATOM 2134 C CA . SER A 1 287 ? 14.500 7.135 2.842 1.00 97.62 287 SER A CA 1
ATOM 2135 C C . SER A 1 287 ? 15.378 6.305 3.786 1.00 97.62 287 SER A C 1
ATOM 2137 O O . SER A 1 287 ? 15.612 5.120 3.551 1.00 97.62 287 SER A O 1
ATOM 2139 N N . GLY A 1 288 ? 15.810 6.907 4.894 1.00 98.00 288 GLY A N 1
ATOM 2140 C CA . GLY A 1 288 ? 16.500 6.247 6.010 1.00 98.00 288 GLY A CA 1
ATOM 2141 C C . GLY A 1 288 ? 15.579 5.370 6.868 1.00 98.00 288 GLY A C 1
ATOM 2142 O O . GLY A 1 288 ? 15.655 5.403 8.088 1.00 98.00 288 GLY A O 1
ATOM 2143 N N . ASN A 1 289 ? 14.637 4.654 6.245 1.00 98.44 289 ASN A N 1
ATOM 2144 C CA . ASN A 1 289 ? 13.577 3.835 6.854 1.00 98.44 289 ASN A CA 1
ATOM 2145 C C . ASN A 1 289 ? 12.654 4.507 7.897 1.00 98.44 289 ASN A C 1
ATOM 2147 O O . ASN A 1 289 ? 11.647 3.904 8.257 1.00 98.44 289 ASN A O 1
ATOM 2151 N N . TYR A 1 290 ? 12.870 5.766 8.284 1.00 98.56 290 TYR A N 1
ATOM 2152 C CA . TYR A 1 290 ? 12.024 6.520 9.225 1.00 98.56 290 TYR A CA 1
ATOM 2153 C C . TYR A 1 290 ? 10.724 7.077 8.594 1.00 98.56 290 TYR A C 1
ATOM 2155 O O . TYR A 1 290 ? 10.088 7.978 9.138 1.00 98.56 290 TYR A O 1
ATOM 2163 N N . CYS A 1 291 ? 10.312 6.563 7.425 1.00 97.69 291 CYS A N 1
ATOM 2164 C CA . CYS A 1 291 ? 9.012 6.900 6.831 1.00 97.69 291 CYS A CA 1
ATOM 2165 C C . CYS A 1 291 ? 7.856 6.366 7.715 1.00 97.69 291 CYS A C 1
ATOM 2167 O O . CYS A 1 291 ? 7.003 7.158 8.113 1.00 97.69 291 CYS A O 1
ATOM 2169 N N . THR A 1 292 ? 7.809 5.092 8.127 1.00 98.19 292 THR A N 1
ATOM 2170 C CA . THR A 1 292 ? 8.444 3.904 7.499 1.00 98.19 292 THR A CA 1
ATOM 2171 C C . THR A 1 292 ? 7.641 3.477 6.266 1.00 98.19 292 THR A C 1
ATOM 2173 O O . THR A 1 292 ? 6.540 3.976 6.099 1.00 98.19 292 THR A O 1
ATOM 2176 N N . ASP A 1 293 ? 8.224 2.710 5.340 1.00 98.38 293 ASP A N 1
ATOM 2177 C CA . ASP A 1 293 ? 7.563 2.324 4.083 1.00 98.38 293 ASP A CA 1
ATOM 2178 C C . ASP A 1 293 ? 7.821 0.860 3.718 1.00 98.38 293 ASP A C 1
ATOM 2180 O O . ASP A 1 293 ? 8.984 0.459 3.601 1.00 98.38 293 ASP A O 1
ATOM 2184 N N . LYS A 1 294 ? 6.740 0.097 3.517 1.00 98.31 294 LYS A N 1
ATOM 2185 C CA . LYS A 1 294 ? 6.699 -1.348 3.233 1.00 98.31 294 LYS A CA 1
ATOM 2186 C C . LYS A 1 294 ? 7.405 -2.227 4.282 1.00 98.31 294 LYS A C 1
ATOM 2188 O O . LYS A 1 294 ? 7.869 -3.317 3.950 1.00 98.31 294 LYS A O 1
ATOM 2193 N N . LYS A 1 295 ? 7.529 -1.771 5.538 1.00 98.56 295 LYS A N 1
ATOM 2194 C CA . LYS A 1 295 ? 8.088 -2.547 6.668 1.00 98.56 295 LYS A CA 1
ATOM 2195 C C . LYS A 1 295 ? 7.262 -2.331 7.946 1.00 98.56 295 LYS A C 1
ATOM 2197 O O . LYS A 1 295 ? 6.896 -1.196 8.237 1.00 98.56 295 LYS A O 1
ATOM 2202 N N . PRO A 1 296 ? 7.023 -3.372 8.766 1.00 97.81 296 PRO A N 1
ATOM 2203 C CA . PRO A 1 296 ? 6.270 -3.214 10.007 1.00 97.81 296 PRO A CA 1
ATOM 2204 C C . PRO A 1 296 ? 7.034 -2.297 10.974 1.00 97.81 296 PRO A C 1
ATOM 2206 O O . PRO A 1 296 ? 8.166 -2.591 11.355 1.00 97.81 296 PRO A O 1
ATOM 2209 N N . ALA A 1 297 ? 6.424 -1.177 11.365 1.00 98.38 297 ALA A N 1
ATOM 2210 C CA . ALA A 1 297 ? 7.059 -0.183 12.225 1.00 98.38 297 ALA A CA 1
ATOM 2211 C C . ALA A 1 297 ? 6.061 0.493 13.172 1.00 98.38 297 ALA A C 1
ATOM 2213 O O . ALA A 1 297 ? 5.048 1.050 12.743 1.00 98.38 297 ALA A O 1
ATOM 2214 N N . ALA A 1 298 ? 6.399 0.526 14.465 1.00 98.62 298 ALA A N 1
ATOM 2215 C CA . ALA A 1 298 ? 5.570 1.139 15.505 1.00 98.62 298 ALA A CA 1
ATOM 2216 C C . ALA A 1 298 ? 5.277 2.631 15.255 1.00 98.62 298 ALA A C 1
ATOM 2218 O O . ALA A 1 298 ? 4.227 3.121 15.656 1.00 98.62 298 ALA A O 1
ATOM 2219 N N . ILE A 1 299 ? 6.154 3.349 14.544 1.00 98.56 299 ILE A N 1
ATOM 2220 C CA . ILE A 1 299 ? 5.932 4.762 14.211 1.00 98.56 299 ILE A CA 1
ATOM 2221 C C . ILE A 1 299 ? 4.717 4.975 13.296 1.00 98.56 299 ILE A C 1
ATOM 2223 O O . ILE A 1 299 ? 4.028 5.977 13.436 1.00 98.56 299 ILE A O 1
ATOM 2227 N N . ASN A 1 300 ? 4.401 4.029 12.408 1.00 98.69 300 ASN A N 1
ATOM 2228 C CA . ASN A 1 300 ? 3.229 4.136 11.533 1.00 98.69 300 ASN A CA 1
ATOM 2229 C C . ASN A 1 300 ? 1.939 3.732 12.264 1.00 98.69 300 ASN A C 1
ATOM 2231 O O . ASN A 1 300 ? 0.887 4.303 11.992 1.00 98.69 300 ASN A O 1
ATOM 2235 N N . TRP A 1 301 ? 2.045 2.833 13.249 1.00 98.62 301 TRP A N 1
ATOM 2236 C CA . TRP A 1 301 ? 0.962 2.505 14.180 1.00 98.62 301 TRP A CA 1
ATOM 2237 C C . TRP A 1 301 ? 0.596 3.681 15.105 1.00 98.62 301 TRP A C 1
ATOM 2239 O O . TRP A 1 301 ? -0.582 3.953 15.312 1.00 98.62 301 TRP A O 1
ATOM 2249 N N . ILE A 1 302 ? 1.599 4.383 15.648 1.00 98.38 302 ILE A N 1
ATOM 2250 C CA . ILE A 1 302 ? 1.423 5.441 16.661 1.00 98.38 302 ILE A CA 1
ATOM 2251 C C . ILE A 1 302 ? 1.125 6.810 16.030 1.00 98.38 302 ILE A C 1
ATOM 2253 O O . ILE A 1 302 ? 0.235 7.520 16.484 1.00 98.38 302 ILE A O 1
ATOM 2257 N N . GLU A 1 303 ? 1.866 7.197 14.989 1.00 98.19 303 GLU A N 1
ATOM 2258 C CA . GLU A 1 303 ? 1.822 8.546 14.395 1.00 98.19 303 GLU A CA 1
ATOM 2259 C C . GLU A 1 303 ? 0.991 8.605 13.097 1.00 98.19 303 GLU A C 1
ATOM 2261 O O . GLU A 1 303 ? 0.968 9.633 12.414 1.00 98.19 303 GLU A O 1
ATOM 2266 N N . GLY A 1 304 ? 0.398 7.475 12.699 1.00 98.38 304 GLY A N 1
ATOM 2267 C CA . GLY A 1 304 ? -0.295 7.273 11.426 1.00 98.38 304 GLY A CA 1
ATOM 2268 C C . GLY A 1 304 ? 0.593 7.394 10.179 1.00 98.38 304 GLY A C 1
ATOM 2269 O O . GLY A 1 304 ? 1.724 7.893 10.230 1.00 98.38 304 GLY A O 1
ATOM 2270 N N . ARG A 1 305 ? 0.090 6.939 9.023 1.00 98.56 305 ARG A N 1
ATOM 2271 C CA . ARG A 1 305 ? 0.743 7.129 7.708 1.00 98.56 305 ARG A CA 1
ATOM 2272 C C . ARG A 1 305 ? -0.232 6.983 6.536 1.00 98.56 305 ARG A C 1
ATOM 2274 O O . ARG A 1 305 ? -0.888 5.967 6.387 1.00 98.56 305 ARG A O 1
ATOM 2281 N N . GLY A 1 306 ? -0.307 7.970 5.652 1.00 98.38 306 GLY A N 1
ATOM 2282 C CA . GLY A 1 306 ? -1.366 8.003 4.644 1.00 98.38 306 GLY A CA 1
ATOM 2283 C C . GLY A 1 306 ? -2.680 8.408 5.309 1.00 98.38 306 GLY A C 1
ATOM 2284 O O . GLY A 1 306 ? -2.793 9.547 5.757 1.00 98.38 306 GLY A O 1
ATOM 2285 N N . LYS A 1 307 ? -3.662 7.506 5.371 1.00 98.81 307 LYS A N 1
ATOM 2286 C CA . LYS A 1 307 ? -5.006 7.770 5.904 1.00 98.81 307 LYS A CA 1
ATOM 2287 C C . LYS A 1 307 ? -5.232 7.007 7.211 1.00 98.81 307 LYS A C 1
ATOM 2289 O O . LYS A 1 307 ? -5.182 5.778 7.214 1.00 98.81 307 LYS A O 1
ATOM 2294 N N . SER A 1 308 ? -5.553 7.728 8.284 1.00 98.88 308 SER A N 1
ATOM 2295 C CA . SER A 1 308 ? -6.065 7.125 9.521 1.00 98.88 308 SER A CA 1
ATOM 2296 C C . SER A 1 308 ? -7.588 7.112 9.482 1.00 98.88 308 SER A C 1
ATOM 2298 O O . SER A 1 308 ? -8.205 8.171 9.341 1.00 98.88 308 SER A O 1
ATOM 2300 N N . VAL A 1 309 ? -8.198 5.933 9.607 1.00 98.94 309 VAL A N 1
ATOM 2301 C CA . VAL A 1 309 ? -9.657 5.758 9.614 1.00 98.94 309 VAL A CA 1
ATOM 2302 C C . VAL A 1 309 ? -10.083 4.939 10.828 1.00 98.94 309 VAL A C 1
ATOM 2304 O O . VAL A 1 309 ? -9.503 3.893 11.118 1.00 98.94 309 VAL A O 1
ATOM 2307 N N . VAL A 1 310 ? -11.134 5.402 11.502 1.00 98.81 310 VAL A N 1
ATOM 2308 C CA . VAL A 1 310 ? -11.922 4.614 12.456 1.00 98.81 310 VAL A CA 1
ATOM 2309 C C . VAL A 1 310 ? -13.290 4.352 11.829 1.00 98.81 310 VAL A C 1
ATOM 2311 O O . VAL A 1 310 ? -13.861 5.247 11.204 1.00 98.81 310 VAL A O 1
ATOM 2314 N N . ALA A 1 311 ? -13.811 3.139 11.969 1.00 98.88 311 ALA A N 1
ATOM 2315 C CA . ALA A 1 311 ? -15.146 2.763 11.513 1.00 98.88 311 ALA A CA 1
ATOM 2316 C C . ALA A 1 311 ? -15.931 2.076 12.639 1.00 98.88 311 ALA A C 1
ATOM 2318 O O . ALA A 1 311 ? -15.343 1.354 13.444 1.00 98.88 311 ALA A O 1
ATOM 2319 N N . GLU A 1 312 ? -17.247 2.287 12.671 1.00 98.81 312 GLU A N 1
ATOM 2320 C CA . GLU A 1 312 ? -18.169 1.842 13.722 1.00 98.81 312 GLU A CA 1
ATOM 2321 C C . GLU A 1 312 ? -19.463 1.257 13.131 1.00 98.81 312 GLU A C 1
ATOM 2323 O O . GLU A 1 312 ? -19.994 1.776 12.145 1.00 98.81 312 GLU A O 1
ATOM 2328 N N . ALA A 1 313 ? -19.988 0.201 13.761 1.00 98.81 313 ALA A N 1
ATOM 2329 C CA . ALA A 1 313 ? -21.338 -0.308 13.532 1.00 98.81 313 ALA A CA 1
ATOM 2330 C C . ALA A 1 313 ? -21.910 -0.994 14.786 1.00 98.81 313 ALA A C 1
ATOM 2332 O O . ALA A 1 313 ? -21.171 -1.594 15.570 1.00 98.81 313 ALA A O 1
ATOM 2333 N N . VAL A 1 314 ? -23.239 -0.983 14.927 1.00 98.81 314 VAL A N 1
ATOM 2334 C CA . VAL A 1 314 ? -23.973 -1.795 15.913 1.00 98.81 314 VAL A CA 1
ATOM 2335 C C . VAL A 1 314 ? -24.743 -2.886 15.174 1.00 98.81 314 VAL A C 1
ATOM 2337 O O . VAL A 1 314 ? -25.563 -2.596 14.311 1.00 98.81 314 VAL A O 1
ATOM 2340 N N . ILE A 1 315 ? -24.479 -4.153 15.492 1.00 98.75 315 ILE A N 1
ATOM 2341 C CA . ILE A 1 315 ? -25.071 -5.320 14.836 1.00 98.75 315 ILE A CA 1
ATOM 2342 C C . ILE A 1 315 ? -26.129 -5.931 15.767 1.00 98.75 315 ILE A C 1
ATOM 2344 O O . ILE A 1 315 ? -25.763 -6.420 16.842 1.00 98.75 315 ILE A O 1
ATOM 2348 N N . PRO A 1 316 ? -27.417 -5.974 15.368 1.00 98.75 316 PRO A N 1
ATOM 2349 C CA . PRO A 1 316 ? -28.472 -6.459 16.246 1.00 98.75 316 PRO A CA 1
ATOM 2350 C C . PRO A 1 316 ? -28.297 -7.924 16.660 1.00 98.75 316 PRO A C 1
ATOM 2352 O O . PRO A 1 316 ? -27.947 -8.779 15.838 1.00 98.75 316 PRO A O 1
ATOM 2355 N N . GLY A 1 317 ? -28.631 -8.265 17.903 1.00 98.38 317 GLY A N 1
ATOM 2356 C CA . GLY A 1 317 ? -28.456 -9.605 18.468 1.00 98.38 317 GLY A CA 1
ATOM 2357 C C . GLY A 1 317 ? -29.096 -10.716 17.649 1.00 98.38 317 GLY A C 1
ATOM 2358 O O . GLY A 1 317 ? -28.512 -11.784 17.450 1.00 98.38 317 GLY A O 1
ATOM 2359 N N . HIS A 1 318 ? -30.284 -10.458 17.097 1.00 98.25 318 HIS A N 1
ATOM 2360 C CA . HIS A 1 318 ? -30.970 -11.405 16.221 1.00 98.25 318 HIS A CA 1
ATOM 2361 C C . HIS A 1 318 ? -30.213 -11.641 14.897 1.00 98.25 318 HIS A C 1
ATOM 2363 O O . HIS A 1 318 ? -30.261 -12.748 14.362 1.00 98.25 318 HIS A O 1
ATOM 2369 N N . VAL A 1 319 ? -29.461 -10.660 14.388 1.00 98.56 319 VAL A N 1
ATOM 2370 C CA . VAL A 1 319 ? -28.597 -10.782 13.199 1.00 98.56 319 VAL A CA 1
ATOM 2371 C C . VAL A 1 319 ? -27.337 -11.583 13.533 1.00 98.56 319 VAL A C 1
ATOM 2373 O O . VAL A 1 319 ? -26.961 -12.475 12.771 1.00 98.56 319 VAL A O 1
ATOM 2376 N N . VAL A 1 320 ? -26.728 -11.360 14.702 1.00 98.44 320 VAL A N 1
ATOM 2377 C CA . VAL A 1 320 ? -25.603 -12.179 15.193 1.00 98.44 320 VAL A CA 1
ATOM 2378 C C . VAL A 1 320 ? -26.024 -13.655 15.310 1.00 98.44 320 VAL A C 1
ATOM 2380 O O . VAL A 1 320 ? -25.372 -14.546 14.750 1.00 98.44 320 VAL A O 1
ATOM 2383 N N . LYS A 1 321 ? -27.187 -13.903 15.928 1.00 97.69 321 LYS A N 1
ATOM 2384 C CA . LYS A 1 321 ? -27.801 -15.232 16.085 1.00 97.69 321 LYS A CA 1
ATOM 2385 C C . LYS A 1 321 ? -28.145 -15.871 14.719 1.00 97.69 321 LYS A C 1
ATOM 2387 O O . LYS A 1 321 ? -27.811 -17.033 14.477 1.00 97.69 321 LYS A O 1
ATOM 2392 N N . THR A 1 322 ? -28.754 -15.136 13.778 1.00 97.00 322 THR A N 1
ATOM 2393 C CA . THR A 1 322 ? -29.289 -15.711 12.518 1.00 97.00 322 THR A CA 1
ATOM 2394 C C . THR A 1 322 ? -28.352 -15.682 11.303 1.00 97.00 322 THR A C 1
ATOM 2396 O O . THR A 1 322 ? -28.442 -16.594 10.477 1.00 97.00 322 THR A O 1
ATOM 2399 N N . VAL A 1 323 ? -27.451 -14.703 11.172 1.00 96.81 323 VAL A N 1
ATOM 2400 C CA . VAL A 1 323 ? -26.534 -14.539 10.020 1.00 96.81 323 VAL A CA 1
ATOM 2401 C C . VAL A 1 323 ? -25.125 -15.031 10.350 1.00 96.81 323 VAL A C 1
ATOM 2403 O O . VAL A 1 323 ? -24.558 -15.828 9.597 1.00 96.81 323 VAL A O 1
ATOM 2406 N N . LEU A 1 324 ? -24.568 -14.604 11.487 1.00 96.25 324 LEU A N 1
ATOM 2407 C CA . LEU A 1 324 ? -23.209 -14.984 11.898 1.00 96.25 324 LEU A CA 1
ATOM 2408 C C . LEU A 1 324 ? -23.158 -16.386 12.529 1.00 96.25 324 LEU A C 1
ATOM 2410 O O . LEU A 1 324 ? -22.129 -17.053 12.413 1.00 96.25 324 LEU A O 1
ATOM 2414 N N . LYS A 1 325 ? -24.299 -16.865 13.057 1.00 96.62 325 LYS A N 1
ATOM 2415 C CA . LYS A 1 325 ? -24.511 -18.181 13.699 1.00 96.62 325 LYS A CA 1
ATOM 2416 C C . LYS A 1 325 ? -23.799 -18.329 15.049 1.00 96.62 325 LYS A C 1
ATOM 2418 O O . LYS A 1 325 ? -23.292 -19.399 15.370 1.00 96.62 325 LYS A O 1
ATOM 2423 N N . THR A 1 326 ? -23.753 -17.251 15.828 1.00 97.44 326 THR A N 1
ATOM 2424 C CA . THR A 1 326 ? -23.080 -17.189 17.136 1.00 97.44 326 THR A CA 1
ATOM 2425 C C . THR A 1 326 ? -23.836 -16.247 18.091 1.00 97.44 326 THR A C 1
ATOM 2427 O O . THR A 1 326 ? -24.978 -15.884 17.811 1.00 97.44 326 THR A O 1
ATOM 2430 N N . THR A 1 327 ? -23.243 -15.855 19.221 1.00 98.12 327 THR A N 1
ATOM 2431 C CA . THR A 1 327 ? -23.809 -14.885 20.178 1.00 98.12 327 THR A CA 1
ATOM 2432 C C . THR A 1 327 ? -22.876 -13.690 20.382 1.00 98.12 327 THR A C 1
ATOM 2434 O O . THR A 1 327 ? -21.671 -13.792 20.148 1.00 98.12 327 THR A O 1
ATOM 2437 N N . VAL A 1 328 ? -23.423 -12.561 20.850 1.00 98.56 328 VAL A N 1
ATOM 2438 C CA . VAL A 1 328 ? -22.650 -11.347 21.184 1.00 98.56 328 VAL A CA 1
ATOM 2439 C C . VAL A 1 328 ? -21.550 -11.671 22.198 1.00 98.56 328 VAL A C 1
ATOM 2441 O O . VAL A 1 328 ? -20.376 -11.436 21.931 1.00 98.56 328 VAL A O 1
ATOM 2444 N N . ALA A 1 329 ? -21.906 -12.320 23.311 1.00 98.25 329 ALA A N 1
ATOM 2445 C CA . ALA A 1 329 ? -20.954 -12.716 24.348 1.00 98.25 329 ALA A CA 1
ATOM 2446 C C . ALA A 1 329 ? -19.821 -13.624 23.824 1.00 98.25 329 ALA A C 1
ATOM 2448 O O . ALA A 1 329 ? -18.672 -13.465 24.236 1.00 98.25 329 ALA A O 1
ATOM 2449 N N . ALA A 1 330 ? -20.111 -14.544 22.893 1.00 98.19 330 ALA A N 1
ATOM 2450 C CA . ALA A 1 330 ? -19.091 -15.398 22.284 1.00 98.19 330 ALA A CA 1
ATOM 2451 C C . ALA A 1 330 ? -18.129 -14.603 21.381 1.00 98.19 330 ALA A C 1
ATOM 2453 O O . ALA A 1 330 ? -16.921 -14.839 21.439 1.00 98.19 330 ALA A O 1
ATOM 2454 N N . LEU A 1 331 ? -18.646 -13.644 20.601 1.00 98.50 331 LEU A N 1
ATOM 2455 C CA . LEU A 1 331 ? -17.845 -12.742 19.766 1.00 98.50 331 LEU A CA 1
ATOM 2456 C C . LEU A 1 331 ? -16.945 -11.825 20.598 1.00 98.50 331 LEU A C 1
ATOM 2458 O O . LEU A 1 331 ? -15.742 -11.797 20.356 1.00 98.50 331 LEU A O 1
ATOM 2462 N N . VAL A 1 332 ? -17.490 -11.152 21.616 1.00 98.81 332 VAL A N 1
ATOM 2463 C CA . VAL A 1 332 ? -16.726 -10.274 22.523 1.00 98.81 332 VAL A CA 1
ATOM 2464 C C . VAL A 1 332 ? -15.602 -11.057 23.213 1.00 98.81 332 VAL A C 1
ATOM 2466 O O . VAL A 1 332 ? -14.433 -10.682 23.126 1.00 98.81 332 VAL A O 1
ATOM 2469 N N . ASN A 1 333 ? -15.917 -12.208 23.821 1.00 98.62 333 ASN A N 1
ATOM 2470 C CA . ASN A 1 333 ? -14.918 -13.077 24.455 1.00 98.62 333 ASN A CA 1
ATOM 2471 C C . ASN A 1 333 ? -13.846 -13.575 23.463 1.00 98.62 333 ASN A C 1
ATOM 2473 O O . ASN A 1 333 ? -12.672 -13.654 23.833 1.00 98.62 333 ASN A O 1
ATOM 2477 N N . LEU A 1 334 ? -14.223 -13.910 22.222 1.00 98.56 334 LEU A N 1
ATOM 2478 C CA . LEU A 1 334 ? -13.269 -14.322 21.191 1.00 98.56 334 LEU A CA 1
ATOM 2479 C C . LEU A 1 334 ? -12.378 -13.158 20.744 1.00 98.56 334 LEU A C 1
ATOM 2481 O O . LEU A 1 334 ? -11.173 -13.355 20.614 1.00 98.56 334 LEU A O 1
ATOM 2485 N N . ASN A 1 335 ? -12.933 -11.964 20.528 1.00 98.81 335 ASN A N 1
ATOM 2486 C CA . ASN A 1 335 ? -12.165 -10.791 20.122 1.00 98.81 335 ASN A CA 1
ATOM 2487 C C . ASN A 1 335 ? -11.124 -10.436 21.191 1.00 98.81 335 ASN A C 1
ATOM 2489 O O . ASN A 1 335 ? -9.931 -10.380 20.896 1.00 98.81 335 ASN A O 1
ATOM 2493 N N . THR A 1 336 ? -11.538 -10.337 22.457 1.00 98.81 336 THR A N 1
ATOM 2494 C CA . THR A 1 336 ? -10.623 -10.085 23.578 1.00 98.81 336 THR A CA 1
ATOM 2495 C C . THR A 1 336 ? -9.528 -11.150 23.674 1.00 98.81 336 THR A C 1
ATOM 2497 O O . THR A 1 336 ? -8.359 -10.811 23.841 1.00 98.81 336 THR A O 1
ATOM 2500 N N . LYS A 1 337 ? -9.855 -12.441 23.519 1.00 98.69 337 LYS A N 1
ATOM 2501 C CA . LYS A 1 337 ? -8.857 -13.518 23.652 1.00 98.69 337 LYS A CA 1
ATOM 2502 C C . LYS A 1 337 ? -7.965 -13.708 22.420 1.00 98.69 337 LYS A C 1
ATOM 2504 O O . LYS A 1 337 ? -6.798 -14.038 22.599 1.00 98.69 337 LYS A O 1
ATOM 2509 N N . LYS A 1 338 ? -8.457 -13.482 21.194 1.00 98.69 338 LYS A N 1
ATOM 2510 C CA . LYS A 1 338 ? -7.679 -13.666 19.951 1.00 98.69 338 LYS A CA 1
ATOM 2511 C C . LYS A 1 338 ? -7.041 -12.376 19.438 1.00 98.69 338 LYS A C 1
ATOM 2513 O O . LYS A 1 338 ? -5.848 -12.380 19.163 1.00 98.69 338 LYS A O 1
ATOM 2518 N N . ASN A 1 339 ? -7.827 -11.314 19.261 1.00 98.81 339 ASN A N 1
ATOM 2519 C CA . ASN A 1 339 ? -7.381 -10.060 18.641 1.00 98.81 339 ASN A CA 1
ATOM 2520 C C . ASN A 1 339 ? -6.610 -9.168 19.619 1.00 98.81 339 ASN A C 1
ATOM 2522 O O . ASN A 1 339 ? -5.732 -8.438 19.179 1.00 98.81 339 ASN A O 1
ATOM 2526 N N . LEU A 1 340 ? -6.899 -9.235 20.926 1.00 98.75 340 LEU A N 1
ATOM 2527 C CA . LEU A 1 340 ? -6.182 -8.448 21.938 1.00 98.75 340 LEU A CA 1
ATOM 2528 C C . LEU A 1 340 ? -5.125 -9.293 22.662 1.00 98.75 340 LEU A C 1
ATOM 2530 O O . LEU A 1 340 ? -3.934 -9.120 22.415 1.00 98.75 340 LEU A O 1
ATOM 2534 N N . VAL A 1 341 ? -5.538 -10.246 23.506 1.00 98.81 341 VAL A N 1
ATOM 2535 C CA . VAL A 1 341 ? -4.607 -11.055 24.317 1.00 98.81 341 VAL A CA 1
ATOM 2536 C C . VAL A 1 341 ? -3.702 -11.925 23.440 1.00 98.81 341 VAL A C 1
ATOM 2538 O O . VAL A 1 341 ? -2.493 -11.917 23.637 1.00 98.81 341 VAL A O 1
ATOM 2541 N N . GLY A 1 342 ? -4.248 -12.631 22.445 1.00 98.75 342 GLY A N 1
ATOM 2542 C CA . GLY A 1 342 ? -3.461 -13.460 21.524 1.00 98.75 342 GLY A CA 1
ATOM 2543 C C . GLY A 1 342 ? -2.383 -12.669 20.775 1.00 98.75 342 GLY A C 1
ATOM 2544 O O . GLY A 1 342 ? -1.215 -13.053 20.800 1.00 98.75 342 GLY A O 1
ATOM 2545 N N . SER A 1 343 ? -2.748 -11.530 20.180 1.00 98.75 343 SER A N 1
ATOM 2546 C CA . SER A 1 343 ? -1.796 -10.643 19.496 1.00 98.75 343 SER A CA 1
ATOM 2547 C C . SER A 1 343 ? -0.762 -10.024 20.446 1.00 98.75 343 SER A C 1
ATOM 2549 O O . SER A 1 343 ? 0.402 -9.905 20.066 1.00 98.75 343 SER A O 1
ATOM 2551 N N . ALA A 1 344 ? -1.135 -9.698 21.690 1.00 98.56 344 ALA A N 1
ATOM 2552 C CA . ALA A 1 344 ? -0.196 -9.222 22.709 1.00 98.56 344 ALA A CA 1
ATOM 2553 C C . ALA A 1 344 ? 0.805 -10.312 23.140 1.00 98.56 344 ALA A C 1
ATOM 2555 O O . ALA A 1 344 ? 2.005 -10.054 23.188 1.00 98.56 344 ALA A O 1
ATOM 2556 N N . MET A 1 345 ? 0.343 -11.548 23.372 1.00 98.69 345 MET A N 1
ATOM 2557 C CA . MET A 1 345 ? 1.212 -12.697 23.675 1.00 98.69 345 MET A CA 1
ATOM 2558 C C . MET A 1 345 ? 2.153 -13.055 22.513 1.00 98.69 345 MET A C 1
ATOM 2560 O O . MET A 1 345 ? 3.222 -13.610 22.743 1.00 98.69 345 MET A O 1
ATOM 2564 N N . ALA A 1 346 ? 1.775 -12.720 21.276 1.00 98.38 346 ALA A N 1
ATOM 2565 C CA . ALA A 1 346 ? 2.607 -12.867 20.083 1.00 98.38 346 ALA A CA 1
ATOM 2566 C C . ALA A 1 346 ? 3.561 -11.676 19.829 1.00 98.38 346 ALA A C 1
ATOM 2568 O O . ALA A 1 346 ? 4.244 -11.662 18.807 1.00 98.38 346 ALA A O 1
ATOM 2569 N N . GLY A 1 347 ? 3.594 -10.662 20.706 1.00 98.25 347 GLY A N 1
ATOM 2570 C CA . GLY A 1 347 ? 4.430 -9.465 20.532 1.00 98.25 347 GLY A CA 1
ATOM 2571 C C . GLY A 1 347 ? 4.034 -8.586 19.337 1.00 98.25 347 GLY A C 1
ATOM 2572 O O . GLY A 1 347 ? 4.869 -7.861 18.799 1.00 98.25 347 GLY A O 1
ATOM 2573 N N . SER A 1 348 ? 2.781 -8.668 18.880 1.00 98.44 348 SER A N 1
ATOM 2574 C CA . SER A 1 348 ? 2.330 -7.990 17.664 1.00 98.44 348 SER A CA 1
ATOM 2575 C C . SER A 1 348 ? 2.194 -6.476 17.846 1.00 98.44 348 SER A C 1
ATOM 2577 O O . SER A 1 348 ? 1.623 -6.000 18.827 1.00 98.44 348 SER A O 1
ATOM 2579 N N . ILE A 1 349 ? 2.650 -5.716 16.848 1.00 97.88 349 ILE A N 1
ATOM 2580 C CA . ILE A 1 349 ? 2.455 -4.267 16.744 1.00 97.88 349 ILE A CA 1
ATOM 2581 C C . ILE A 1 349 ? 1.500 -3.999 15.578 1.00 97.88 349 ILE A C 1
ATOM 2583 O O . ILE A 1 349 ? 1.799 -4.334 14.434 1.00 97.88 349 ILE A O 1
ATOM 2587 N N . GLY A 1 350 ? 0.327 -3.436 15.872 1.00 97.38 350 GLY A N 1
ATOM 2588 C CA . GLY A 1 350 ? -0.727 -3.151 14.890 1.00 97.38 350 GLY A CA 1
ATOM 2589 C C . GLY A 1 350 ? -1.534 -4.364 14.398 1.00 97.38 350 GLY A C 1
ATOM 2590 O O . GLY A 1 350 ? -2.574 -4.179 13.774 1.00 97.38 350 GLY A O 1
ATOM 2591 N N . GLY A 1 351 ? -1.129 -5.601 14.705 1.00 98.38 351 GLY A N 1
ATOM 2592 C CA . GLY A 1 351 ? -1.845 -6.832 14.333 1.00 98.38 351 GLY A CA 1
ATOM 2593 C C . GLY A 1 351 ? -2.976 -7.230 15.291 1.00 98.38 351 GLY A C 1
ATOM 2594 O O . GLY A 1 351 ? -3.128 -8.409 15.612 1.00 98.38 351 GLY A O 1
ATOM 2595 N N . PHE A 1 352 ? -3.767 -6.272 15.778 1.00 98.81 352 PHE A N 1
ATOM 2596 C CA . PHE A 1 352 ? -4.844 -6.503 16.754 1.00 98.81 352 PHE A CA 1
ATOM 2597 C C . PHE A 1 352 ? -6.190 -6.854 16.076 1.00 98.81 352 PHE A C 1
ATOM 2599 O O . PHE A 1 352 ? -7.244 -6.312 16.411 1.00 98.81 352 PHE A O 1
ATOM 2606 N N . ASN A 1 353 ? -6.140 -7.741 15.075 1.00 98.88 353 ASN A N 1
ATOM 2607 C CA . ASN A 1 353 ? -7.249 -8.126 14.190 1.00 98.88 353 ASN A CA 1
ATOM 2608 C C . ASN A 1 353 ? -7.179 -9.623 13.798 1.00 98.88 353 ASN A C 1
ATOM 2610 O O . ASN A 1 353 ? -6.322 -10.372 14.286 1.00 98.88 353 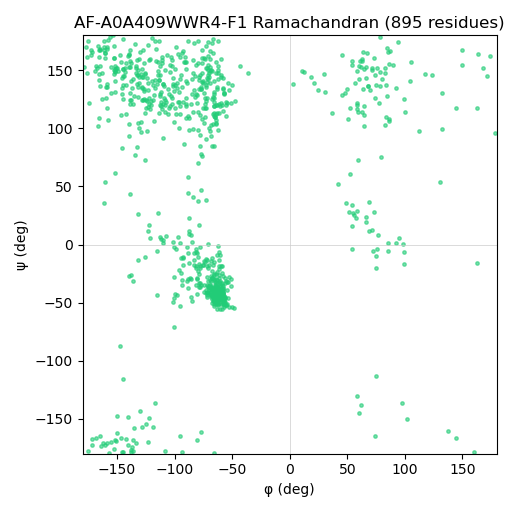ASN A O 1
ATOM 2614 N N . ALA A 1 354 ? -8.107 -10.100 12.966 1.00 98.62 354 ALA A N 1
ATOM 2615 C CA . ALA A 1 354 ? -8.178 -11.484 12.508 1.00 98.62 354 ALA A CA 1
ATOM 2616 C C . ALA A 1 354 ? -7.609 -11.706 11.095 1.00 98.62 354 ALA A C 1
ATOM 2618 O O . ALA A 1 354 ? -6.871 -12.673 10.916 1.00 98.62 354 ALA A O 1
ATOM 2619 N N . HIS A 1 355 ? -7.945 -10.860 10.114 1.00 98.62 355 HIS A N 1
ATOM 2620 C CA . HIS A 1 355 ? -7.488 -10.955 8.715 1.00 98.62 355 HIS A CA 1
ATOM 2621 C C . HIS A 1 355 ? -7.636 -9.647 7.910 1.00 98.62 355 HIS A C 1
ATOM 2623 O O . HIS A 1 355 ? -7.914 -9.687 6.709 1.00 98.62 355 HIS A O 1
ATOM 2629 N N . ALA A 1 356 ? -7.427 -8.475 8.524 1.00 98.88 356 ALA A N 1
ATOM 2630 C CA . ALA A 1 356 ? -7.545 -7.183 7.828 1.00 98.88 356 ALA A CA 1
ATOM 2631 C C . ALA A 1 356 ? -6.723 -7.129 6.518 1.00 98.88 356 ALA A C 1
ATOM 2633 O O . ALA A 1 356 ? -7.185 -6.592 5.509 1.00 98.88 356 ALA A O 1
ATOM 2634 N N . ALA A 1 357 ? -5.553 -7.777 6.510 1.00 98.88 357 ALA A N 1
ATOM 2635 C CA . ALA A 1 357 ? -4.682 -7.935 5.347 1.00 98.88 357 ALA A CA 1
ATOM 2636 C C . ALA A 1 357 ? -5.342 -8.637 4.142 1.00 98.88 357 ALA A C 1
ATOM 2638 O O . ALA A 1 357 ? -5.104 -8.228 3.005 1.00 98.88 357 ALA A O 1
ATOM 2639 N N . ASN A 1 358 ? -6.188 -9.655 4.350 1.00 98.81 358 ASN A N 1
ATOM 2640 C CA . ASN A 1 358 ? -6.818 -10.398 3.249 1.00 98.81 358 ASN A CA 1
ATOM 2641 C C . ASN A 1 358 ? -7.824 -9.507 2.507 1.00 98.81 358 ASN A C 1
ATOM 2643 O O . ASN A 1 358 ? -7.826 -9.451 1.276 1.00 98.81 358 ASN A O 1
ATOM 2647 N N . ILE A 1 359 ? -8.650 -8.768 3.257 1.00 98.88 359 ILE A N 1
ATOM 2648 C CA . ILE A 1 359 ? -9.626 -7.832 2.687 1.00 98.88 359 ILE A CA 1
ATOM 2649 C C . ILE A 1 359 ? -8.918 -6.675 1.979 1.00 98.88 359 ILE A C 1
ATOM 2651 O O . ILE A 1 359 ? -9.227 -6.374 0.825 1.00 98.88 359 ILE A O 1
ATOM 2655 N N . LEU A 1 360 ? -7.941 -6.062 2.654 1.00 98.88 360 LEU A N 1
ATOM 2656 C CA . LEU A 1 360 ? -7.157 -4.955 2.121 1.00 98.88 360 LEU A CA 1
ATOM 2657 C C . LEU A 1 360 ? -6.454 -5.339 0.815 1.00 98.88 360 LEU A C 1
ATOM 2659 O O . LEU A 1 360 ? -6.615 -4.645 -0.185 1.00 98.88 360 LEU A O 1
ATOM 2663 N N . THR A 1 361 ? -5.718 -6.456 0.808 1.00 98.94 361 THR A N 1
ATOM 2664 C CA . THR A 1 361 ? -4.972 -6.933 -0.366 1.00 98.94 361 THR A CA 1
ATOM 2665 C C . THR A 1 361 ? -5.906 -7.177 -1.550 1.00 98.94 361 THR A C 1
ATOM 2667 O O . THR A 1 361 ? -5.597 -6.768 -2.670 1.00 98.94 361 THR A O 1
ATOM 2670 N N . ALA A 1 362 ? -7.080 -7.772 -1.315 1.00 98.94 362 ALA A N 1
ATOM 2671 C CA . ALA A 1 362 ? -8.045 -8.026 -2.380 1.00 98.94 362 ALA A CA 1
ATOM 2672 C C . ALA A 1 362 ? -8.609 -6.729 -2.994 1.00 98.94 362 ALA A C 1
ATOM 2674 O O . ALA A 1 362 ? -8.784 -6.654 -4.213 1.00 98.94 362 ALA A O 1
ATOM 2675 N N . ILE A 1 363 ? -8.850 -5.691 -2.183 1.00 98.94 363 ILE A N 1
ATOM 2676 C CA . ILE A 1 363 ? -9.266 -4.367 -2.677 1.00 98.94 363 ILE A CA 1
ATOM 2677 C C . ILE A 1 363 ? -8.098 -3.665 -3.385 1.00 98.94 363 ILE A C 1
ATOM 2679 O O . ILE A 1 363 ? -8.291 -3.092 -4.457 1.00 98.94 363 ILE A O 1
ATOM 2683 N N . PHE A 1 364 ? -6.881 -3.734 -2.837 1.00 98.88 364 PHE A N 1
ATOM 2684 C CA . PHE A 1 364 ? -5.668 -3.130 -3.403 1.00 98.88 364 PHE A CA 1
ATOM 2685 C C . PHE A 1 364 ? -5.386 -3.636 -4.823 1.00 98.88 364 PHE A C 1
ATOM 2687 O O . PHE A 1 364 ? -5.219 -2.830 -5.740 1.00 98.88 364 PHE A O 1
ATOM 2694 N N . LEU A 1 365 ? -5.409 -4.959 -5.020 1.00 98.81 365 LEU A N 1
ATOM 2695 C CA . LEU A 1 365 ? -5.220 -5.599 -6.326 1.00 98.81 365 LEU A CA 1
ATOM 2696 C C . LEU A 1 365 ? -6.329 -5.223 -7.324 1.00 98.81 365 LEU A C 1
ATOM 2698 O O . LEU A 1 365 ? -6.048 -4.978 -8.500 1.00 98.81 365 LEU A O 1
ATOM 2702 N N . ALA A 1 366 ? -7.580 -5.120 -6.859 1.00 98.81 366 ALA A N 1
ATOM 2703 C CA . ALA A 1 366 ? -8.712 -4.723 -7.695 1.00 98.81 366 ALA A CA 1
ATOM 2704 C C . ALA A 1 366 ? -8.681 -3.235 -8.096 1.00 98.81 366 ALA A C 1
ATOM 2706 O O . ALA A 1 366 ? -9.146 -2.884 -9.177 1.00 98.81 366 ALA A O 1
ATOM 2707 N N . THR A 1 367 ? -8.135 -2.360 -7.246 1.00 98.81 367 THR A N 1
ATOM 2708 C CA . THR A 1 367 ? -8.164 -0.892 -7.413 1.00 98.81 367 THR A CA 1
ATOM 2709 C C . THR A 1 367 ? -6.816 -0.272 -7.802 1.00 98.81 367 THR A C 1
ATOM 2711 O O . THR A 1 367 ? -6.698 0.951 -7.851 1.00 98.81 367 THR A O 1
ATOM 2714 N N . GLY A 1 368 ? -5.795 -1.081 -8.105 1.00 98.25 368 GLY A N 1
ATOM 2715 C CA . GLY A 1 368 ? -4.506 -0.607 -8.632 1.00 98.25 368 GLY A CA 1
ATOM 2716 C C . GLY A 1 368 ? -3.607 0.091 -7.614 1.00 98.25 368 GLY A C 1
ATOM 2717 O O . GLY A 1 368 ? -2.810 0.950 -7.993 1.00 98.25 368 GLY A O 1
ATOM 2718 N N . GLN A 1 369 ? -3.749 -0.266 -6.338 1.00 98.69 369 GLN A N 1
ATOM 2719 C CA . GLN A 1 369 ? -2.855 0.171 -5.264 1.00 98.69 369 GLN A CA 1
ATOM 2720 C C . GLN A 1 369 ? -1.559 -0.660 -5.269 1.00 98.69 369 GLN A C 1
ATOM 2722 O O . GLN A 1 369 ? -1.426 -1.624 -6.023 1.00 98.69 369 GLN A O 1
ATOM 2727 N N . ASP A 1 370 ? -0.600 -0.310 -4.415 1.00 98.44 370 ASP A N 1
ATOM 2728 C CA . ASP A 1 370 ? 0.664 -1.037 -4.277 1.00 98.44 370 ASP A CA 1
ATOM 2729 C C . ASP A 1 370 ? 0.512 -2.191 -3.261 1.00 98.44 370 ASP A C 1
ATOM 2731 O O . ASP A 1 370 ? 0.387 -1.938 -2.060 1.00 98.44 370 ASP A O 1
ATOM 2735 N N . PRO A 1 371 ? 0.513 -3.471 -3.680 1.00 98.19 371 PRO A N 1
ATOM 2736 C CA . PRO A 1 371 ? 0.234 -4.585 -2.772 1.00 98.19 371 PRO A CA 1
ATOM 2737 C C . PRO A 1 371 ? 1.313 -4.782 -1.696 1.00 98.19 371 PRO A C 1
ATOM 2739 O O . PRO A 1 371 ? 1.032 -5.403 -0.675 1.00 98.19 371 PRO A O 1
ATOM 2742 N N . ALA A 1 372 ? 2.522 -4.230 -1.857 1.00 98.56 372 ALA A N 1
ATOM 2743 C CA . ALA A 1 372 ? 3.547 -4.295 -0.815 1.00 98.56 372 ALA A CA 1
ATOM 2744 C C . ALA A 1 372 ? 3.265 -3.331 0.357 1.00 98.56 372 ALA A C 1
ATOM 2746 O O . ALA A 1 372 ? 3.785 -3.534 1.453 1.00 98.56 372 ALA A O 1
ATOM 2747 N N . GLN A 1 373 ? 2.402 -2.326 0.166 1.00 98.69 373 GLN A N 1
ATOM 2748 C CA . GLN A 1 373 ? 1.943 -1.435 1.239 1.00 98.69 373 GLN A CA 1
ATOM 2749 C C . GLN A 1 373 ? 0.970 -2.135 2.213 1.00 98.69 373 GLN A C 1
ATOM 2751 O O . GLN A 1 373 ? 0.800 -1.690 3.344 1.00 98.69 373 GLN A O 1
ATOM 2756 N N . ASN A 1 374 ? 0.434 -3.318 1.868 1.00 98.69 374 ASN A N 1
ATOM 2757 C CA . ASN A 1 374 ? -0.332 -4.167 2.797 1.00 98.69 374 ASN A CA 1
ATOM 2758 C C . ASN A 1 374 ? 0.399 -4.423 4.136 1.00 98.69 374 ASN A C 1
ATOM 2760 O O . ASN A 1 374 ? -0.258 -4.568 5.163 1.00 98.69 374 ASN A O 1
ATOM 2764 N N . VAL A 1 375 ? 1.738 -4.437 4.150 1.00 98.00 375 VAL A N 1
ATOM 2765 C CA . VAL A 1 375 ? 2.570 -4.629 5.358 1.00 98.00 375 VAL A CA 1
ATOM 2766 C C . VAL A 1 375 ? 2.262 -3.622 6.478 1.00 98.00 375 VAL A C 1
ATOM 2768 O O . VAL A 1 375 ? 2.382 -3.960 7.654 1.00 98.00 375 VAL A O 1
ATOM 2771 N N . GLU A 1 376 ? 1.861 -2.400 6.132 1.00 96.88 376 GLU A N 1
ATOM 2772 C CA . GLU A 1 376 ? 1.553 -1.329 7.088 1.00 96.88 376 GLU A CA 1
ATOM 2773 C C . GLU A 1 376 ? 0.075 -0.948 7.017 1.00 96.88 376 GLU A C 1
ATOM 2775 O O . GLU A 1 376 ? -0.598 -0.870 8.041 1.00 96.88 376 GLU A O 1
ATOM 2780 N N . SER A 1 377 ? -0.473 -0.826 5.808 1.00 98.75 377 SER A N 1
ATOM 2781 C CA . SER A 1 377 ? -1.888 -0.529 5.582 1.00 98.75 377 SER A CA 1
ATOM 2782 C C . SER A 1 377 ? -2.863 -1.547 6.185 1.00 98.75 377 SER A C 1
ATOM 2784 O O . SER A 1 377 ? -4.033 -1.214 6.362 1.00 98.75 377 SER A O 1
ATOM 2786 N N . SER A 1 378 ? -2.422 -2.769 6.520 1.00 98.69 378 SER A N 1
ATOM 2787 C CA . SER A 1 378 ? -3.252 -3.772 7.213 1.00 98.69 378 SER A CA 1
ATOM 2788 C C . SER A 1 378 ? -3.191 -3.707 8.742 1.00 98.69 378 SER A C 1
ATOM 2790 O O . SER A 1 378 ? -3.909 -4.463 9.403 1.00 98.69 378 SER A O 1
ATOM 2792 N N . MET A 1 379 ? -2.384 -2.810 9.325 1.00 98.81 379 MET A N 1
ATOM 2793 C CA . MET A 1 379 ? -2.402 -2.572 10.767 1.00 98.81 379 MET A CA 1
ATOM 2794 C C . MET A 1 379 ? -3.794 -2.091 11.180 1.00 98.81 379 MET A C 1
ATOM 2796 O O . MET A 1 379 ? -4.299 -1.069 10.713 1.00 98.81 379 MET A O 1
ATOM 2800 N N . CYS A 1 380 ? -4.426 -2.867 12.050 1.00 98.94 380 CYS A N 1
ATOM 2801 C CA . CYS A 1 380 ? -5.820 -2.723 12.418 1.00 98.94 380 CYS A CA 1
ATOM 2802 C C . CYS A 1 380 ? -6.026 -3.240 13.843 1.00 98.94 380 CYS A C 1
ATOM 2804 O O . CYS A 1 380 ? -5.615 -4.358 14.167 1.00 98.94 380 CYS A O 1
ATOM 2806 N N . MET A 1 381 ? -6.701 -2.445 14.671 1.00 98.88 381 MET A N 1
ATOM 2807 C CA . MET A 1 381 ? -7.289 -2.898 15.930 1.00 98.88 381 MET A CA 1
ATOM 2808 C C . MET A 1 381 ? -8.788 -3.087 15.746 1.00 98.88 381 MET A C 1
ATOM 2810 O O . MET A 1 381 ? -9.473 -2.163 15.319 1.00 98.88 381 MET A O 1
ATOM 2814 N N . THR A 1 382 ? -9.279 -4.277 16.084 1.00 98.94 382 THR A N 1
ATOM 2815 C CA . THR A 1 382 ? -10.704 -4.620 16.087 1.00 98.94 382 THR A CA 1
ATOM 2816 C C . THR A 1 382 ? -11.198 -4.722 17.524 1.00 98.94 382 THR A C 1
ATOM 2818 O O . THR A 1 382 ? -10.673 -5.516 18.309 1.00 98.94 382 THR A O 1
ATOM 2821 N N . LEU A 1 383 ? -12.218 -3.939 17.872 1.00 98.94 383 LEU A N 1
ATOM 2822 C CA . LEU A 1 383 ? -12.882 -3.982 19.174 1.00 98.94 383 LEU A CA 1
ATOM 2823 C C . LEU A 1 383 ? -14.331 -4.447 19.010 1.00 98.94 383 LEU A C 1
ATOM 2825 O O . LEU A 1 383 ? -14.961 -4.249 17.970 1.00 98.94 383 LEU A O 1
ATOM 2829 N N . MET A 1 384 ? -14.836 -5.115 20.043 1.00 98.88 384 MET A N 1
ATOM 2830 C CA . MET A 1 384 ? -16.178 -5.687 20.098 1.00 98.88 384 MET A CA 1
ATOM 2831 C C . MET A 1 384 ? -16.696 -5.571 21.524 1.00 98.88 384 MET A C 1
ATOM 2833 O O . MET A 1 384 ? -16.054 -6.074 22.447 1.00 98.88 384 MET A O 1
ATOM 2837 N N . GLU A 1 385 ? -17.860 -4.956 21.689 1.00 98.69 385 GLU A N 1
ATOM 2838 C CA . GLU A 1 385 ? -18.478 -4.676 22.984 1.00 98.69 385 GLU A CA 1
ATOM 2839 C C . GLU A 1 385 ? -19.958 -5.070 22.971 1.00 98.69 385 GLU A C 1
ATOM 2841 O O . GLU A 1 385 ? -20.632 -5.016 21.941 1.00 98.69 385 GLU A O 1
ATOM 2846 N N . ALA A 1 386 ? -20.464 -5.506 24.122 1.00 98.50 386 ALA A N 1
ATOM 2847 C CA . ALA A 1 386 ? -21.864 -5.869 24.291 1.00 98.50 386 ALA A CA 1
ATOM 2848 C C . ALA A 1 386 ? -22.646 -4.626 24.742 1.00 98.50 386 ALA A C 1
ATOM 2850 O O . ALA A 1 386 ? -22.346 -4.063 25.793 1.00 98.50 386 ALA A O 1
ATOM 2851 N N . VAL A 1 387 ? -23.628 -4.200 23.948 1.00 98.38 387 VAL A N 1
ATOM 2852 C CA . VAL A 1 387 ? -24.438 -2.991 24.181 1.00 98.38 387 VAL A CA 1
ATOM 2853 C C . VAL A 1 387 ? -25.927 -3.340 24.238 1.00 98.38 387 VAL A C 1
ATOM 2855 O O . VAL A 1 387 ? -26.305 -4.484 23.981 1.00 98.38 387 VAL A O 1
ATOM 2858 N N . ASN A 1 388 ? -26.774 -2.377 24.620 1.00 96.88 388 ASN A N 1
ATOM 2859 C CA . ASN A 1 388 ? -28.218 -2.573 24.823 1.00 96.88 388 ASN A CA 1
ATOM 2860 C C . ASN A 1 388 ? -28.496 -3.766 25.762 1.00 96.88 388 ASN A C 1
ATOM 2862 O O . ASN A 1 388 ? -29.032 -4.795 25.354 1.00 96.88 388 ASN A O 1
ATOM 2866 N N . ASP A 1 389 ? -27.993 -3.656 26.998 1.00 95.88 389 ASP A N 1
ATOM 2867 C CA . ASP A 1 389 ? -27.981 -4.701 28.041 1.00 95.88 389 ASP A CA 1
ATOM 2868 C C . ASP A 1 389 ? -27.352 -6.051 27.622 1.00 95.88 389 ASP A C 1
ATOM 2870 O O . ASP A 1 389 ? -27.480 -7.066 28.306 1.00 95.88 389 ASP A O 1
ATOM 2874 N N . GLY A 1 390 ? -26.599 -6.048 26.518 1.00 93.94 390 GLY A N 1
ATOM 2875 C CA . GLY A 1 390 ? -25.870 -7.191 25.978 1.00 93.94 390 GLY A CA 1
ATOM 2876 C C . GLY A 1 390 ? -26.608 -7.972 24.889 1.00 93.94 390 GLY A C 1
ATOM 2877 O O . GLY A 1 390 ? -26.087 -8.995 24.434 1.00 93.94 390 GLY A O 1
ATOM 2878 N N . GLU A 1 391 ? -27.781 -7.509 24.444 1.00 96.00 391 GLU A N 1
ATOM 2879 C CA . GLU A 1 391 ? -28.456 -8.101 23.286 1.00 96.00 391 GLU A CA 1
ATOM 2880 C C . GLU A 1 391 ? -27.745 -7.775 21.968 1.00 96.00 391 GLU A C 1
ATOM 2882 O O . GLU A 1 391 ? -27.678 -8.651 21.106 1.00 96.00 391 GLU A O 1
ATOM 2887 N N . ASP A 1 392 ? -27.158 -6.583 21.819 1.00 98.62 392 ASP A N 1
ATOM 2888 C CA . ASP A 1 392 ? -26.549 -6.119 20.567 1.00 98.62 392 ASP A CA 1
ATOM 2889 C C . ASP A 1 392 ? -25.015 -6.019 20.649 1.00 98.62 392 ASP A C 1
ATOM 2891 O O . ASP A 1 392 ? -24.422 -5.892 21.722 1.00 98.62 392 ASP A O 1
ATOM 2895 N N . LEU A 1 393 ? -24.353 -6.090 19.490 1.00 98.81 393 LEU A N 1
ATOM 2896 C CA . LEU A 1 393 ? -22.895 -6.020 19.362 1.00 98.81 393 LEU A CA 1
ATOM 2897 C C . LEU A 1 393 ? -22.470 -4.664 18.794 1.00 98.81 393 LEU A C 1
ATOM 2899 O O . LEU A 1 393 ? -22.681 -4.415 17.610 1.00 98.81 393 LEU A O 1
ATOM 2903 N N . LEU A 1 394 ? -21.801 -3.834 19.591 1.00 98.88 394 LEU A N 1
ATOM 2904 C CA . LEU A 1 394 ? -20.993 -2.733 19.067 1.00 98.88 394 LEU A CA 1
ATOM 2905 C C . LEU A 1 394 ? -19.680 -3.309 18.526 1.00 98.88 394 LEU A C 1
ATOM 2907 O O . LEU A 1 394 ? -19.048 -4.154 19.165 1.00 98.88 394 LEU A O 1
ATOM 2911 N N . MET A 1 395 ? -19.261 -2.852 17.351 1.00 98.75 395 MET A N 1
ATOM 2912 C CA . MET A 1 395 ? -17.985 -3.214 16.749 1.00 98.75 395 MET A CA 1
ATOM 2913 C C . MET A 1 395 ? -17.311 -1.980 16.159 1.00 98.75 395 MET A C 1
ATOM 2915 O O . MET A 1 395 ? -17.939 -1.212 15.428 1.00 98.75 395 MET A O 1
ATOM 2919 N N . THR A 1 396 ? -16.012 -1.835 16.413 1.00 98.94 396 THR A N 1
ATOM 2920 C CA . THR A 1 396 ? -15.179 -0.811 15.774 1.00 98.94 396 THR A CA 1
ATOM 2921 C C . THR A 1 396 ? -13.924 -1.421 15.159 1.00 98.94 396 THR A C 1
ATOM 2923 O O . THR A 1 396 ? -13.412 -2.445 15.624 1.00 98.94 396 THR A O 1
ATOM 2926 N N . VAL A 1 397 ? -13.424 -0.791 14.094 1.00 98.88 397 VAL A N 1
ATOM 2927 C CA . VAL A 1 397 ? -12.079 -1.051 13.564 1.00 98.88 397 VAL A CA 1
ATOM 2928 C C . VAL A 1 397 ? -11.313 0.257 13.401 1.00 98.88 397 VAL A C 1
ATOM 2930 O O . VAL A 1 397 ? -11.843 1.235 12.875 1.00 98.88 397 VAL A O 1
ATOM 2933 N N . SER A 1 398 ? -10.054 0.258 13.831 1.00 98.94 398 SER A N 1
ATOM 2934 C CA . SER A 1 398 ? -9.154 1.414 13.777 1.00 98.94 398 SER A CA 1
ATOM 2935 C C . SER A 1 398 ? -7.918 1.067 12.957 1.00 98.94 398 SER A C 1
ATOM 2937 O O . SER A 1 398 ? -7.150 0.185 13.343 1.00 98.94 398 SER A O 1
ATOM 2939 N N . MET A 1 399 ? -7.731 1.757 11.830 1.00 98.88 399 MET A N 1
ATOM 2940 C CA . MET A 1 399 ? -6.650 1.543 10.864 1.00 98.88 399 MET A CA 1
ATOM 2941 C C . MET A 1 399 ? -5.870 2.856 10.670 1.00 98.88 399 MET A C 1
ATOM 2943 O O . MET A 1 399 ? -6.324 3.726 9.922 1.00 98.88 399 MET A O 1
ATOM 2947 N N . PRO A 1 400 ? -4.724 3.056 11.352 1.00 98.69 400 PRO A N 1
ATOM 2948 C CA . PRO A 1 400 ? -4.027 4.346 11.383 1.00 98.69 400 PRO A CA 1
ATOM 2949 C C . PRO A 1 400 ? -3.110 4.602 10.175 1.00 98.69 400 PRO A C 1
ATOM 2951 O O . PRO A 1 400 ? -2.554 5.693 10.052 1.00 98.69 400 PRO A O 1
ATOM 2954 N N . CYS A 1 401 ? -2.899 3.625 9.289 1.00 98.44 401 CYS A N 1
ATOM 2955 C CA . CYS A 1 401 ? -1.906 3.773 8.223 1.00 98.44 401 CYS A CA 1
ATOM 2956 C C . CYS A 1 401 ? -2.308 3.254 6.832 1.00 98.44 401 CYS A C 1
ATOM 2958 O O . CYS A 1 401 ? -1.496 2.635 6.155 1.00 98.44 401 CYS A O 1
ATOM 2960 N N . ILE A 1 402 ? -3.539 3.521 6.374 1.00 98.88 402 ILE A N 1
ATOM 2961 C CA . ILE A 1 402 ? -4.001 3.115 5.033 1.00 98.88 402 ILE A CA 1
ATOM 2962 C C . ILE A 1 402 ? -3.352 3.990 3.938 1.00 98.88 402 ILE A C 1
ATOM 2964 O O . ILE A 1 402 ? -3.691 5.162 3.745 1.00 98.88 402 ILE A O 1
ATOM 2968 N N . GLU A 1 403 ? -2.444 3.407 3.163 1.00 98.69 403 GLU A N 1
ATOM 2969 C CA . GLU A 1 403 ? -1.689 4.042 2.081 1.00 98.69 403 GLU A CA 1
ATOM 2970 C C . GLU A 1 403 ? -2.412 3.886 0.731 1.00 98.69 403 GLU A C 1
ATOM 2972 O O . GLU A 1 403 ? -2.148 2.956 -0.026 1.00 98.69 403 GLU A O 1
ATOM 2977 N N . VAL A 1 404 ? -3.338 4.795 0.406 1.00 98.38 404 VAL A N 1
ATOM 2978 C CA . VAL A 1 404 ? -4.133 4.699 -0.837 1.00 98.38 404 VAL A CA 1
ATOM 2979 C C . VAL A 1 404 ? -4.233 5.990 -1.637 1.00 98.38 404 VAL A C 1
ATOM 2981 O O . VAL A 1 404 ? -4.216 7.101 -1.096 1.00 98.38 404 VAL A O 1
ATOM 2984 N N . GLY A 1 405 ? -4.394 5.813 -2.948 1.00 98.31 405 GLY A N 1
ATOM 2985 C CA . GLY A 1 405 ? -4.591 6.859 -3.941 1.00 98.31 405 GLY A CA 1
ATOM 2986 C C . GLY A 1 405 ? -5.490 6.401 -5.084 1.00 98.31 405 GLY A C 1
ATOM 2987 O O . GLY A 1 405 ? -5.617 5.220 -5.378 1.00 98.31 405 GLY A O 1
ATOM 2988 N N . THR A 1 406 ? -6.103 7.352 -5.770 1.00 98.62 406 THR A N 1
ATOM 2989 C CA . THR A 1 406 ? -6.938 7.128 -6.959 1.00 98.62 406 THR A CA 1
ATOM 2990 C C . THR A 1 406 ? -6.295 7.719 -8.221 1.00 98.62 406 THR A C 1
ATOM 2992 O O . THR A 1 406 ? -6.876 7.683 -9.306 1.00 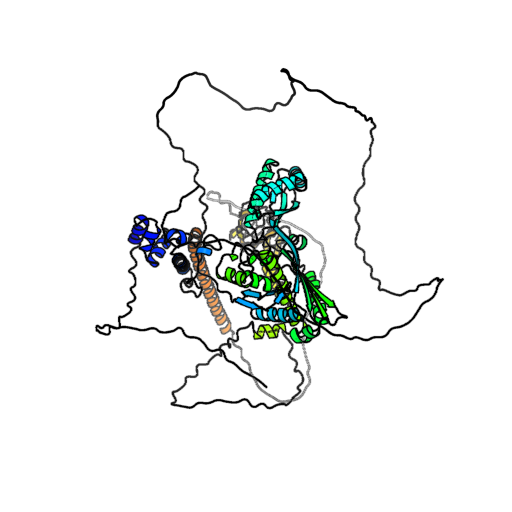98.62 406 THR A O 1
ATOM 2995 N N . VAL A 1 407 ? -5.053 8.211 -8.098 1.00 97.12 407 VAL A N 1
ATOM 2996 C CA . VAL A 1 407 ? -4.211 8.782 -9.161 1.00 97.12 407 VAL A CA 1
ATOM 2997 C C . VAL A 1 407 ? -2.777 8.247 -9.064 1.00 97.12 407 VAL A C 1
ATOM 2999 O O . VAL A 1 407 ? -2.128 8.399 -8.027 1.00 97.12 407 VAL A O 1
ATOM 3002 N N . GLY A 1 408 ? -2.258 7.729 -10.181 1.00 95.25 408 GLY A N 1
ATOM 3003 C CA . GLY A 1 408 ? -0.876 7.258 -10.321 1.00 95.25 408 GLY A CA 1
ATOM 3004 C C . GLY A 1 408 ? -0.674 5.800 -9.894 1.00 95.25 408 GLY A C 1
ATOM 3005 O O . GLY A 1 408 ? -1.542 5.193 -9.274 1.00 95.25 408 GLY A O 1
ATOM 3006 N N . GLY A 1 409 ? 0.481 5.227 -10.244 1.00 94.56 409 GLY A N 1
ATOM 3007 C CA . GLY A 1 409 ? 0.718 3.789 -10.078 1.00 94.56 409 GLY A CA 1
ATOM 3008 C C . GLY A 1 409 ? -0.288 2.959 -10.882 1.00 94.56 409 GLY A C 1
ATOM 3009 O O . GLY A 1 409 ? -0.739 3.388 -11.945 1.00 94.56 409 GLY A O 1
ATOM 3010 N N . GLY A 1 410 ? -0.689 1.801 -10.355 1.00 96.75 410 GLY A N 1
ATOM 3011 C CA . GLY A 1 410 ? -1.615 0.884 -11.027 1.00 96.75 410 GLY A CA 1
ATOM 3012 C C . GLY A 1 410 ? -3.011 1.456 -11.316 1.00 96.75 410 GLY A C 1
ATOM 3013 O O . GLY A 1 410 ? -3.732 0.886 -12.133 1.00 96.75 410 GLY A O 1
ATOM 3014 N N . THR A 1 411 ? -3.404 2.594 -10.727 1.00 97.88 411 THR A N 1
ATOM 3015 C CA . THR A 1 411 ? -4.727 3.208 -10.965 1.00 97.88 411 THR A CA 1
ATOM 3016 C C . THR A 1 411 ? -4.915 3.755 -12.386 1.00 97.88 411 THR A C 1
ATOM 3018 O O . THR A 1 411 ? -6.037 4.088 -12.773 1.00 97.88 411 THR A O 1
ATOM 3021 N N . VAL A 1 412 ? -3.840 3.850 -13.182 1.00 96.38 412 VAL A N 1
ATOM 3022 C CA . VAL A 1 412 ? -3.905 4.271 -14.594 1.00 96.38 412 VAL A CA 1
ATOM 3023 C C . VAL A 1 412 ? -4.300 3.134 -15.545 1.00 96.38 412 VAL A C 1
ATOM 3025 O O . VAL A 1 412 ? -4.753 3.411 -16.659 1.00 96.38 412 VAL A O 1
ATOM 3028 N N . LEU A 1 413 ? -4.142 1.876 -15.114 1.00 97.31 413 LEU A N 1
ATOM 3029 C CA . LEU A 1 413 ? -4.391 0.677 -15.915 1.00 97.31 413 LEU A CA 1
ATOM 3030 C C . LEU A 1 413 ? -5.895 0.466 -16.132 1.00 97.31 413 LEU A C 1
ATOM 3032 O O . LEU A 1 413 ? -6.694 0.664 -15.219 1.00 97.31 413 LEU A O 1
ATOM 3036 N N . GLY A 1 414 ? -6.282 0.048 -17.342 1.00 96.75 414 GLY A N 1
ATOM 3037 C CA . GLY A 1 414 ? -7.684 -0.047 -17.774 1.00 96.75 414 GLY A CA 1
ATOM 3038 C C . GLY A 1 414 ? -8.626 -0.760 -16.786 1.00 96.75 414 GLY A C 1
ATOM 3039 O O . GLY A 1 414 ? -9.615 -0.145 -16.379 1.00 96.75 414 GLY A O 1
ATOM 3040 N N . PRO A 1 415 ? -8.331 -2.003 -16.353 1.00 97.88 415 PRO A N 1
ATOM 3041 C CA . PRO A 1 415 ? -9.206 -2.751 -15.448 1.00 97.88 415 PRO A CA 1
ATOM 3042 C C . PRO A 1 415 ? -9.351 -2.090 -14.069 1.00 97.88 415 PRO A C 1
ATOM 3044 O O . PRO A 1 415 ? -10.463 -1.845 -13.608 1.00 97.88 415 PRO A O 1
ATOM 3047 N N . GLN A 1 416 ? -8.238 -1.725 -13.432 1.00 98.50 416 GLN A N 1
ATOM 3048 C CA . GLN A 1 416 ? -8.206 -1.103 -12.103 1.00 98.50 416 GLN A CA 1
ATOM 3049 C C . GLN A 1 416 ? -8.900 0.270 -12.098 1.00 98.50 416 GLN A C 1
ATOM 3051 O O . GLN A 1 416 ? -9.648 0.608 -11.178 1.00 98.50 416 GLN A O 1
ATOM 3056 N N . LYS A 1 417 ? -8.716 1.041 -13.174 1.00 98.00 417 LYS A N 1
ATOM 3057 C CA . LYS A 1 417 ? -9.403 2.311 -13.430 1.00 98.00 417 LYS A CA 1
ATOM 3058 C C . LYS A 1 417 ? -10.918 2.133 -13.571 1.00 98.00 417 LYS A C 1
ATOM 3060 O O . LYS A 1 417 ? -11.657 2.965 -13.050 1.00 98.00 417 LYS A O 1
ATOM 3065 N N . ALA A 1 418 ? -11.378 1.061 -14.220 1.00 98.50 418 ALA A N 1
ATOM 3066 C CA . ALA A 1 418 ? -12.801 0.733 -14.335 1.00 98.50 418 ALA A CA 1
ATOM 3067 C C . ALA A 1 418 ? -13.415 0.295 -12.990 1.00 98.50 418 ALA A C 1
ATOM 3069 O O . ALA A 1 418 ? -14.551 0.652 -12.685 1.00 98.50 418 ALA A O 1
ATOM 3070 N N . VAL A 1 419 ? -12.656 -0.399 -12.133 1.00 98.75 419 VAL A N 1
ATOM 3071 C CA . VAL A 1 419 ? -13.090 -0.717 -10.760 1.00 98.75 419 VAL A CA 1
ATOM 3072 C C . VAL A 1 419 ? -13.223 0.553 -9.910 1.00 98.75 419 VAL A C 1
ATOM 3074 O O . VAL A 1 419 ? -14.225 0.728 -9.219 1.00 98.75 419 VAL A O 1
ATOM 3077 N N . LEU A 1 420 ? -12.267 1.485 -9.994 1.00 98.75 420 LEU A N 1
ATOM 3078 C CA . LEU A 1 420 ? -12.384 2.796 -9.339 1.00 98.75 420 LEU A CA 1
ATOM 3079 C C . LEU A 1 420 ? -13.545 3.641 -9.900 1.00 98.75 420 LEU A C 1
ATOM 3081 O O . LEU A 1 420 ? -14.124 4.449 -9.175 1.00 98.75 420 LEU A O 1
ATOM 3085 N N . GLU A 1 421 ? -13.901 3.459 -11.173 1.00 98.38 421 GLU A N 1
ATOM 3086 C CA . GLU A 1 421 ? -15.038 4.120 -11.825 1.00 98.38 421 GLU A CA 1
ATOM 3087 C C . GLU A 1 421 ? -16.382 3.573 -11.339 1.00 98.38 421 GLU A C 1
ATOM 3089 O O . GLU A 1 421 ? -17.257 4.359 -10.986 1.00 98.38 421 GLU A O 1
ATOM 3094 N N . MET A 1 422 ? -16.508 2.249 -11.202 1.00 98.00 422 MET A N 1
ATOM 3095 C CA . MET A 1 422 ? -17.656 1.586 -10.564 1.00 98.00 422 MET A CA 1
ATOM 3096 C C . MET A 1 422 ? -17.891 2.080 -9.125 1.00 98.00 422 MET A C 1
ATOM 3098 O O . MET A 1 422 ? -19.033 2.162 -8.681 1.00 98.00 422 MET A O 1
ATOM 3102 N N . LEU A 1 423 ? -16.822 2.425 -8.399 1.00 98.25 423 LEU A N 1
ATOM 3103 C CA . LEU A 1 423 ? -16.899 3.001 -7.052 1.00 98.25 423 LEU A CA 1
ATOM 3104 C C . LEU A 1 423 ? -17.218 4.508 -7.026 1.00 98.25 423 LEU A C 1
ATOM 3106 O O . LEU A 1 423 ? -17.455 5.051 -5.950 1.00 98.25 423 LEU A O 1
ATOM 3110 N N . GLY A 1 424 ? -17.176 5.206 -8.167 1.00 97.75 424 GLY A N 1
ATOM 3111 C CA . GLY A 1 424 ? -17.265 6.671 -8.228 1.00 97.75 424 GLY A CA 1
ATOM 3112 C C . GLY A 1 424 ? -16.017 7.409 -7.718 1.00 97.75 424 GLY A C 1
ATOM 3113 O O . GLY A 1 424 ? -16.067 8.617 -7.509 1.00 97.75 424 GLY A O 1
ATOM 3114 N N . LEU A 1 425 ? -14.894 6.705 -7.522 1.00 98.19 425 LEU A N 1
ATOM 3115 C CA . LEU A 1 425 ? -13.659 7.217 -6.902 1.00 98.19 425 LEU A CA 1
ATOM 3116 C C . LEU A 1 425 ? -12.492 7.379 -7.899 1.00 98.19 425 LEU A C 1
ATOM 3118 O O . LEU A 1 425 ? -11.376 7.710 -7.511 1.00 98.19 425 LEU A O 1
ATOM 3122 N N . LYS A 1 426 ? -12.713 7.139 -9.194 1.00 98.12 426 LYS A N 1
ATOM 3123 C CA . LYS A 1 426 ? -11.702 7.252 -10.261 1.00 98.12 426 LYS A CA 1
ATOM 3124 C C . LYS A 1 426 ? -11.067 8.648 -10.334 1.00 98.12 426 LYS A C 1
ATOM 3126 O O . LYS A 1 426 ? -11.754 9.651 -10.503 1.00 98.12 426 LYS A O 1
ATOM 3131 N N . GLY A 1 427 ? -9.733 8.690 -10.344 1.00 97.69 427 GLY A N 1
ATOM 3132 C CA . GLY A 1 427 ? -8.961 9.906 -10.604 1.00 97.69 427 GLY A CA 1
ATOM 3133 C C . GLY A 1 427 ? -8.963 10.910 -9.448 1.00 97.69 427 GLY A C 1
ATOM 3134 O O . GLY A 1 427 ? -9.310 10.579 -8.313 1.00 97.69 427 GLY A O 1
ATOM 3135 N N . ALA A 1 428 ? -8.544 12.143 -9.746 1.00 97.19 428 ALA A N 1
ATOM 3136 C CA . ALA A 1 428 ? -8.581 13.250 -8.796 1.00 97.19 428 ALA A CA 1
ATOM 3137 C C . ALA A 1 428 ? -10.008 13.784 -8.638 1.00 97.19 428 ALA A C 1
ATOM 3139 O O . ALA A 1 428 ? -10.723 13.934 -9.631 1.00 97.19 428 ALA A O 1
ATOM 3140 N N . HIS A 1 429 ? -10.407 14.114 -7.412 1.00 97.31 429 HIS A N 1
ATOM 3141 C CA . HIS A 1 429 ? -11.726 14.674 -7.159 1.00 97.31 429 HIS A CA 1
ATOM 3142 C C . HIS A 1 429 ? -11.779 16.136 -7.657 1.00 97.31 429 HIS A C 1
ATOM 3144 O O . HIS A 1 429 ? -10.935 16.946 -7.258 1.00 97.31 429 HIS A O 1
ATOM 3150 N N . PRO A 1 430 ? -12.749 16.515 -8.516 1.00 92.00 430 PRO A N 1
ATOM 3151 C CA . PRO A 1 430 ? -12.652 17.716 -9.353 1.00 92.00 430 PRO A CA 1
ATOM 3152 C C . PRO A 1 430 ? -12.643 19.046 -8.588 1.00 92.00 430 PRO A C 1
ATOM 3154 O O . PRO A 1 430 ? -12.124 20.034 -9.099 1.00 92.00 430 PRO A O 1
ATOM 3157 N N . THR A 1 431 ? -13.209 19.092 -7.378 1.00 95.19 431 THR A N 1
ATOM 3158 C CA . THR A 1 431 ? -13.395 20.337 -6.602 1.00 95.19 431 THR A CA 1
ATOM 3159 C C . THR A 1 431 ? -12.801 20.302 -5.193 1.00 95.19 431 THR A C 1
ATOM 3161 O O . THR A 1 431 ? -12.732 21.336 -4.533 1.00 95.19 431 THR A O 1
ATOM 3164 N N . LYS A 1 432 ? -12.377 19.128 -4.708 1.00 96.44 432 LYS A N 1
ATOM 3165 C CA . LYS A 1 432 ? -11.873 18.913 -3.336 1.00 96.44 432 LYS A CA 1
ATOM 3166 C C . LYS A 1 432 ? -10.757 17.856 -3.355 1.00 96.44 432 LYS A C 1
ATOM 3168 O O . LYS A 1 432 ? -11.062 16.680 -3.155 1.00 96.44 432 LYS A O 1
ATOM 3173 N N . PRO A 1 433 ? -9.502 18.234 -3.660 1.00 96.25 433 PRO A N 1
ATOM 3174 C CA . PRO A 1 433 ? -8.406 17.282 -3.829 1.00 96.25 433 PRO A CA 1
ATOM 3175 C C . PRO A 1 433 ? -8.194 16.408 -2.589 1.00 96.25 433 PRO A C 1
ATOM 3177 O O . PRO A 1 433 ? -8.080 16.919 -1.477 1.00 96.25 433 PRO A O 1
ATOM 3180 N N . GLY A 1 434 ? -8.117 15.096 -2.795 1.00 97.06 434 GLY A N 1
AT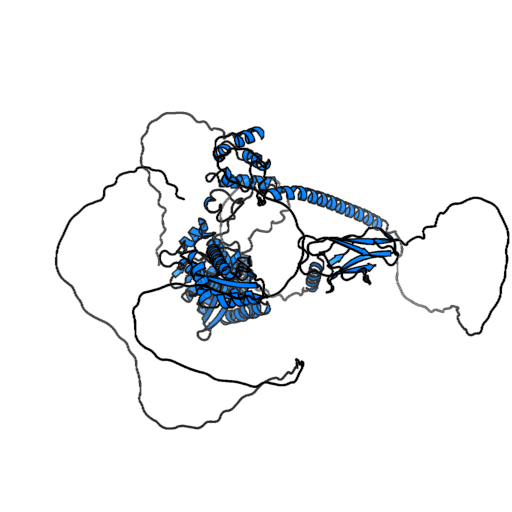OM 3181 C CA . GLY A 1 434 ? -8.012 14.082 -1.744 1.00 97.06 434 GLY A CA 1
ATOM 3182 C C . GLY A 1 434 ? -9.328 13.394 -1.396 1.00 97.06 434 GLY A C 1
ATOM 3183 O O . GLY A 1 434 ? -9.291 12.316 -0.813 1.00 97.06 434 GLY A O 1
ATOM 3184 N N . GLN A 1 435 ? -10.492 13.937 -1.771 1.00 98.12 435 GLN A N 1
ATOM 3185 C CA . GLN A 1 435 ? -11.769 13.329 -1.383 1.00 98.12 435 GLN A CA 1
ATOM 3186 C C . GLN A 1 435 ? -11.967 11.916 -1.972 1.00 98.12 435 GLN A C 1
ATOM 3188 O O . GLN A 1 435 ? -12.535 11.062 -1.289 1.00 98.12 435 GLN A O 1
ATOM 3193 N N . ASN A 1 436 ? -11.453 11.618 -3.173 1.00 98.62 436 ASN A N 1
ATOM 3194 C CA . ASN A 1 436 ? -11.557 10.272 -3.749 1.00 98.62 436 ASN A CA 1
ATOM 3195 C C . ASN A 1 436 ? -10.631 9.291 -3.012 1.00 98.62 436 ASN A C 1
ATOM 3197 O O . ASN A 1 436 ? -11.051 8.198 -2.625 1.00 98.62 436 ASN A O 1
ATOM 3201 N N . SER A 1 437 ? -9.384 9.698 -2.745 1.00 98.56 437 SER A N 1
ATOM 3202 C CA . SER A 1 437 ? -8.424 8.865 -2.005 1.00 98.56 437 SER A CA 1
ATOM 3203 C C . SER A 1 437 ? -8.751 8.740 -0.507 1.00 98.56 437 SER A C 1
ATOM 3205 O O . SER A 1 437 ? -8.253 7.834 0.160 1.00 98.56 437 SER A O 1
ATOM 3207 N N . GLN A 1 438 ? -9.571 9.632 0.051 1.00 98.81 438 GLN A N 1
ATOM 3208 C CA . GLN A 1 438 ? -10.149 9.515 1.394 1.00 98.81 438 GLN A CA 1
ATOM 3209 C C . GLN A 1 438 ? -11.368 8.581 1.394 1.00 98.81 438 GLN A C 1
ATOM 3211 O O . GLN A 1 438 ? -11.467 7.721 2.267 1.00 98.81 438 GLN A O 1
ATOM 3216 N N . GLY A 1 439 ? -12.254 8.689 0.396 1.00 98.62 439 GLY A N 1
ATOM 3217 C CA . GLY A 1 439 ? -13.393 7.781 0.216 1.00 98.62 439 GLY A CA 1
ATOM 3218 C C . GLY A 1 439 ? -12.963 6.320 0.066 1.00 98.62 439 GLY A C 1
ATOM 3219 O O . GLY A 1 439 ? -13.540 5.441 0.702 1.00 98.62 439 GLY A O 1
ATOM 3220 N N . LEU A 1 440 ? -11.882 6.059 -0.680 1.00 98.88 440 LEU A N 1
ATOM 3221 C CA . LEU A 1 440 ? -11.333 4.707 -0.834 1.00 98.88 440 LEU A CA 1
ATOM 3222 C C . LEU A 1 440 ? -10.832 4.123 0.501 1.00 98.88 440 LEU A C 1
ATOM 3224 O O . LEU A 1 440 ? -11.102 2.961 0.795 1.00 98.88 440 LEU A O 1
ATOM 3228 N N . ALA A 1 441 ? -10.167 4.924 1.341 1.00 98.94 441 ALA A N 1
ATOM 3229 C CA . ALA A 1 441 ? -9.711 4.485 2.665 1.00 98.94 441 ALA A CA 1
ATOM 3230 C C . ALA A 1 441 ? -10.879 4.156 3.616 1.00 98.94 441 ALA A C 1
ATOM 3232 O O . ALA A 1 441 ? -10.816 3.172 4.352 1.00 98.94 441 ALA A O 1
ATOM 3233 N N . ARG A 1 442 ? -11.966 4.938 3.566 1.00 98.94 442 ARG A N 1
ATOM 3234 C CA . ARG A 1 442 ? -13.201 4.671 4.327 1.00 98.94 442 ARG A CA 1
ATOM 3235 C C . ARG A 1 442 ? -13.879 3.378 3.880 1.00 98.94 442 ARG A C 1
ATOM 3237 O O . ARG A 1 442 ? -14.231 2.549 4.718 1.00 98.94 442 ARG A O 1
ATOM 3244 N N . LEU A 1 443 ? -13.988 3.173 2.564 1.00 98.88 443 LEU A N 1
ATOM 3245 C CA . LEU A 1 443 ? -14.518 1.942 1.976 1.00 98.88 443 LEU A CA 1
ATOM 3246 C C . LEU A 1 443 ? -13.711 0.715 2.414 1.00 98.88 443 LEU A C 1
ATOM 3248 O O . LEU A 1 443 ? -14.292 -0.306 2.775 1.00 98.88 443 LEU A O 1
ATOM 3252 N N . ILE A 1 444 ? -12.382 0.831 2.435 1.00 98.94 444 ILE A N 1
ATOM 3253 C CA . ILE A 1 444 ? -11.473 -0.215 2.914 1.00 98.94 444 ILE A CA 1
ATOM 3254 C C . ILE A 1 444 ? -11.703 -0.530 4.394 1.00 98.94 444 ILE A C 1
ATOM 3256 O O . ILE A 1 444 ? -11.868 -1.700 4.724 1.00 98.94 444 ILE A O 1
ATOM 3260 N N . ALA A 1 445 ? -11.769 0.471 5.277 1.00 98.94 445 ALA A N 1
ATOM 3261 C CA . ALA A 1 445 ? -11.986 0.239 6.708 1.00 98.94 445 ALA A CA 1
ATOM 3262 C C . ALA A 1 445 ? -13.340 -0.446 6.986 1.00 98.94 445 ALA A C 1
ATOM 3264 O O . ALA A 1 445 ? -13.409 -1.423 7.733 1.00 98.94 445 ALA A O 1
ATOM 3265 N N . ALA A 1 446 ? -14.411 -0.004 6.321 1.00 98.94 446 ALA A N 1
ATOM 3266 C CA . ALA A 1 446 ? -15.729 -0.628 6.432 1.00 98.94 446 ALA A CA 1
ATOM 3267 C C . ALA A 1 446 ? -15.762 -2.059 5.848 1.00 98.94 446 ALA A C 1
ATOM 3269 O O . ALA A 1 446 ? -16.379 -2.958 6.423 1.00 98.94 446 ALA A O 1
ATOM 3270 N N . ALA A 1 447 ? -15.055 -2.312 4.742 1.00 98.94 447 ALA A N 1
ATOM 3271 C CA . ALA A 1 447 ? -14.902 -3.657 4.192 1.00 98.94 447 ALA A CA 1
ATOM 3272 C C . ALA A 1 447 ? -14.080 -4.576 5.116 1.00 98.94 447 ALA A C 1
ATOM 3274 O O . ALA A 1 447 ? -14.429 -5.747 5.281 1.00 98.94 447 ALA A O 1
ATOM 3275 N N . VAL A 1 448 ? -13.022 -4.058 5.751 1.00 98.94 448 VAL A N 1
ATOM 3276 C CA . VAL A 1 448 ? -12.239 -4.777 6.769 1.00 98.94 448 VAL A CA 1
ATOM 3277 C C . VAL A 1 448 ? -13.133 -5.154 7.948 1.00 98.94 448 VAL A C 1
ATOM 3279 O O . VAL A 1 448 ? -13.139 -6.323 8.326 1.00 98.94 448 VAL A O 1
ATOM 3282 N N . MET A 1 449 ? -13.974 -4.241 8.449 1.00 98.94 449 MET A N 1
ATOM 3283 C CA . MET A 1 449 ? -14.980 -4.560 9.471 1.00 98.94 449 MET A CA 1
ATOM 3284 C C . MET A 1 449 ? -15.916 -5.700 9.034 1.00 98.94 449 MET A C 1
ATOM 3286 O O . MET A 1 449 ? -16.154 -6.628 9.807 1.00 98.94 449 MET A O 1
ATOM 3290 N N . ALA A 1 450 ? -16.414 -5.681 7.792 1.00 98.88 450 ALA A N 1
ATOM 3291 C CA . ALA A 1 450 ? -17.246 -6.763 7.259 1.00 98.88 450 ALA A CA 1
ATOM 3292 C C . ALA A 1 450 ? -16.501 -8.111 7.249 1.00 98.88 450 ALA A C 1
ATOM 3294 O O . ALA A 1 450 ? -17.045 -9.140 7.664 1.00 98.88 450 ALA A O 1
ATOM 3295 N N . GLY A 1 451 ? -15.238 -8.106 6.820 1.00 98.75 451 GLY A N 1
ATOM 3296 C CA . GLY A 1 451 ? -14.364 -9.270 6.883 1.00 98.75 451 GLY A CA 1
ATOM 3297 C C . GLY A 1 451 ? -14.177 -9.786 8.309 1.00 98.75 451 GLY A C 1
ATOM 3298 O O . GLY A 1 451 ? -14.420 -10.969 8.558 1.00 98.75 451 GLY A O 1
ATOM 3299 N N . GLU A 1 452 ? -13.738 -8.928 9.228 1.00 98.88 452 GLU A N 1
ATOM 3300 C CA . GLU A 1 452 ? -13.490 -9.240 10.643 1.00 98.88 452 GLU A CA 1
ATOM 3301 C C . GLU A 1 452 ? -14.733 -9.849 11.303 1.00 98.88 452 GLU A C 1
ATOM 3303 O O . GLU A 1 452 ? -14.664 -10.951 11.851 1.00 98.88 452 GLU A O 1
ATOM 3308 N N . LEU A 1 453 ? -15.892 -9.192 11.171 1.00 98.81 453 LEU A N 1
ATOM 3309 C CA . LEU A 1 453 ? -17.166 -9.635 11.742 1.00 98.81 453 LEU A CA 1
ATOM 3310 C C . LEU A 1 453 ? -17.542 -11.047 11.273 1.00 98.81 453 LEU A C 1
ATOM 3312 O O . LEU A 1 453 ? -17.961 -11.892 12.070 1.00 98.81 453 LEU A O 1
ATOM 3316 N N . SER A 1 454 ? -17.381 -11.327 9.975 1.00 98.50 454 SER A N 1
ATOM 3317 C CA . SER A 1 454 ? -17.684 -12.652 9.437 1.00 98.50 454 SER A CA 1
ATOM 3318 C C . SER A 1 454 ? -16.654 -13.702 9.856 1.00 98.50 454 SER A C 1
ATOM 3320 O O . SER A 1 454 ? -17.058 -14.816 10.195 1.00 98.50 454 SER A O 1
ATOM 3322 N N . LEU A 1 455 ? -15.351 -13.401 9.871 1.00 98.25 455 LEU A N 1
ATOM 3323 C CA . LEU A 1 455 ? -14.343 -14.387 10.277 1.00 98.25 455 LEU A CA 1
ATOM 3324 C C . LEU A 1 455 ? -14.457 -14.720 11.770 1.00 98.25 455 LEU A C 1
ATOM 3326 O O . LEU A 1 455 ? -14.524 -15.897 12.126 1.00 98.25 455 LEU A O 1
ATOM 3330 N N . LEU A 1 456 ? -14.578 -13.711 12.635 1.00 98.31 456 LEU A N 1
ATOM 3331 C CA . LEU A 1 456 ? -14.803 -13.901 14.070 1.00 98.31 456 LEU A CA 1
ATOM 3332 C C . LEU A 1 456 ? -16.119 -14.653 14.326 1.00 98.31 456 LEU A C 1
ATOM 3334 O O . LEU A 1 456 ? -16.146 -15.568 15.145 1.00 98.31 456 LEU A O 1
ATOM 3338 N N . GLY A 1 457 ? -17.178 -14.382 13.552 1.00 97.50 457 GLY A N 1
ATOM 3339 C CA . GLY A 1 457 ? -18.425 -15.153 13.603 1.00 97.50 457 GLY A CA 1
ATOM 3340 C C . GLY A 1 457 ? -18.266 -16.621 13.191 1.00 97.50 457 GLY A C 1
ATOM 3341 O O . GLY A 1 457 ? -18.846 -17.507 13.816 1.00 97.50 457 GLY A O 1
ATOM 3342 N N . ALA A 1 458 ? -17.461 -16.912 12.162 1.00 95.44 458 ALA A N 1
ATOM 3343 C CA . ALA A 1 458 ? -17.159 -18.286 11.749 1.00 95.44 458 ALA A CA 1
ATOM 3344 C C . ALA A 1 458 ? -16.296 -19.036 12.780 1.00 95.44 458 ALA A C 1
ATOM 3346 O O . ALA A 1 458 ? -16.521 -20.225 13.007 1.00 95.44 458 ALA A O 1
ATOM 3347 N N . LEU A 1 459 ? -15.343 -18.348 13.413 1.00 94.31 459 LEU A N 1
ATOM 3348 C CA . LEU A 1 459 ? -14.491 -18.882 14.477 1.00 94.31 459 LEU A CA 1
ATOM 3349 C C . LEU A 1 459 ? -15.292 -19.171 15.754 1.00 94.31 459 LEU A C 1
ATOM 3351 O O . LEU A 1 459 ? -15.250 -20.293 16.252 1.00 94.31 459 LEU A O 1
ATOM 3355 N N . ALA A 1 460 ? -16.081 -18.207 16.239 1.00 94.62 460 ALA A N 1
ATOM 3356 C CA . ALA A 1 460 ? -16.902 -18.348 17.447 1.00 94.62 460 ALA A CA 1
ATOM 3357 C C . ALA A 1 460 ? -17.980 -19.442 17.320 1.00 94.62 460 ALA A C 1
ATOM 3359 O O . ALA A 1 460 ? -18.429 -19.986 18.325 1.00 94.62 460 ALA A O 1
ATOM 3360 N N . ALA A 1 461 ? -18.388 -19.774 16.092 1.00 89.69 461 ALA A N 1
ATOM 3361 C CA . ALA A 1 461 ? -19.317 -20.861 15.789 1.00 89.69 461 ALA A CA 1
ATOM 3362 C C . ALA A 1 461 ? -18.634 -22.200 15.420 1.00 89.69 461 ALA A C 1
ATOM 3364 O O . ALA A 1 461 ? -19.321 -23.158 15.073 1.00 89.69 461 ALA A O 1
ATOM 3365 N N . GLY A 1 462 ? -17.295 -22.284 15.432 1.00 82.94 462 GLY A N 1
ATOM 3366 C CA . GLY A 1 462 ? -16.550 -23.499 15.061 1.00 82.94 462 GLY A CA 1
ATOM 3367 C C . GLY A 1 462 ? -16.672 -23.910 13.583 1.00 82.94 462 GLY A C 1
ATOM 3368 O O . GLY A 1 462 ? -16.430 -25.063 13.230 1.00 82.94 462 GLY A O 1
ATOM 3369 N N . HIS A 1 463 ? -17.067 -22.991 12.697 1.00 79.88 463 HIS A N 1
ATOM 3370 C CA . HIS A 1 463 ? -17.440 -23.287 11.310 1.00 79.88 463 HIS A CA 1
ATOM 3371 C C . HIS A 1 463 ? -16.302 -23.173 10.282 1.00 79.88 463 HIS A C 1
ATOM 3373 O O . HIS A 1 463 ? -16.480 -23.633 9.152 1.00 79.88 463 HIS A O 1
ATOM 3379 N N . LEU A 1 464 ? -15.143 -22.606 10.646 1.00 70.12 464 LEU A N 1
ATOM 3380 C CA . LEU A 1 464 ? -14.059 -22.264 9.707 1.00 70.12 464 LEU A CA 1
ATOM 3381 C C . LEU A 1 464 ? -13.655 -23.425 8.777 1.00 70.12 464 LEU A C 1
ATOM 3383 O O . LEU A 1 464 ? -13.696 -23.283 7.556 1.00 70.12 464 LEU A O 1
ATOM 3387 N N . ILE A 1 465 ? -13.326 -24.593 9.342 1.00 66.25 465 ILE A N 1
ATOM 3388 C CA . ILE A 1 465 ? -12.837 -25.753 8.572 1.00 66.25 465 ILE A CA 1
ATOM 3389 C C . ILE A 1 465 ? -13.893 -26.243 7.570 1.00 66.25 465 ILE A C 1
ATOM 3391 O O . ILE A 1 465 ? -13.556 -26.574 6.435 1.00 66.25 465 ILE A O 1
ATOM 3395 N N . ARG A 1 466 ? -15.179 -26.245 7.953 1.00 66.62 466 ARG A N 1
ATOM 3396 C CA . ARG A 1 466 ? -16.279 -26.671 7.068 1.00 66.62 466 ARG A CA 1
ATOM 3397 C C . ARG A 1 466 ? -16.422 -25.734 5.867 1.00 66.62 466 ARG A C 1
ATOM 3399 O O . ARG A 1 466 ? -16.574 -26.214 4.750 1.00 66.62 466 ARG A O 1
ATOM 3406 N N . ALA A 1 467 ? -16.311 -24.422 6.086 1.00 62.16 467 ALA A N 1
ATOM 3407 C CA . ALA A 1 467 ? -16.391 -23.429 5.017 1.00 62.16 467 ALA A CA 1
ATOM 3408 C C . ALA A 1 467 ? -15.207 -23.536 4.034 1.00 62.16 467 ALA A C 1
ATOM 3410 O O . ALA A 1 467 ? -15.426 -23.630 2.826 1.00 62.16 467 ALA A O 1
ATOM 3411 N N . HIS A 1 468 ? -13.967 -23.623 4.536 1.00 65.56 468 HIS A N 1
ATOM 3412 C CA . HIS A 1 468 ? -12.784 -23.793 3.678 1.00 65.56 468 HIS A CA 1
ATOM 3413 C C . HIS A 1 468 ? -12.812 -25.120 2.904 1.00 65.56 468 HIS A C 1
ATOM 3415 O O . HIS A 1 468 ? -12.498 -25.132 1.717 1.00 65.56 468 HIS A O 1
ATOM 3421 N N . MET A 1 469 ? -13.250 -26.227 3.514 1.00 65.31 469 MET A N 1
ATOM 3422 C CA . MET A 1 469 ? -13.380 -27.514 2.812 1.00 65.31 469 MET A CA 1
ATOM 3423 C C . MET A 1 469 ? -14.481 -27.526 1.737 1.00 65.31 469 MET A C 1
ATOM 3425 O O . MET A 1 469 ? -14.412 -28.344 0.824 1.00 65.31 469 MET A O 1
ATOM 3429 N N . GLN A 1 470 ? -15.477 -26.638 1.823 1.00 68.56 470 GLN A N 1
ATOM 3430 C CA . GLN A 1 470 ? -16.556 -26.522 0.835 1.00 68.56 470 GLN A CA 1
ATOM 3431 C C . GLN A 1 470 ? -16.220 -25.571 -0.329 1.00 68.56 470 GLN A C 1
ATOM 3433 O O . GLN A 1 470 ? -16.735 -25.764 -1.430 1.00 68.56 470 GLN A O 1
ATOM 3438 N N . HIS A 1 471 ? -15.384 -24.549 -0.101 1.00 61.44 471 HIS A N 1
ATOM 3439 C CA . HIS A 1 471 ? -15.187 -23.439 -1.049 1.00 61.44 471 HIS A CA 1
ATOM 3440 C C . HIS A 1 471 ? -13.727 -23.070 -1.363 1.00 61.44 471 HIS A C 1
ATOM 3442 O O . HIS A 1 471 ? -13.495 -22.324 -2.311 1.00 61.44 471 HIS A O 1
ATOM 3448 N N . ASN A 1 472 ? -12.750 -23.561 -0.596 1.00 53.72 472 ASN A N 1
ATOM 3449 C CA . ASN A 1 472 ? -11.315 -23.267 -0.753 1.00 53.72 472 ASN A CA 1
ATOM 3450 C C . ASN A 1 472 ? -10.470 -24.543 -0.965 1.00 53.72 472 ASN A C 1
ATOM 3452 O O . ASN A 1 472 ? -9.251 -24.546 -0.821 1.00 53.72 472 ASN A O 1
ATOM 3456 N N . ARG A 1 473 ? -11.126 -25.653 -1.322 1.00 50.31 473 ARG A N 1
ATOM 3457 C CA . ARG A 1 473 ? -10.491 -26.856 -1.861 1.00 50.31 473 ARG A CA 1
ATOM 3458 C C . ARG A 1 473 ? -11.263 -27.266 -3.105 1.00 50.31 473 ARG A C 1
ATOM 3460 O O . ARG A 1 473 ? -12.484 -27.398 -3.055 1.00 50.31 473 ARG A O 1
ATOM 3467 N N . SER A 1 474 ? -10.570 -27.438 -4.225 1.00 44.06 474 SER A N 1
ATOM 3468 C CA . SER A 1 474 ? -11.208 -27.899 -5.454 1.00 44.06 474 SER A CA 1
ATOM 3469 C C . SER A 1 474 ? -11.759 -29.312 -5.252 1.00 44.06 474 SER A C 1
ATOM 3471 O O . SER A 1 474 ? -11.065 -30.194 -4.744 1.00 44.06 474 SER A O 1
ATOM 3473 N N . GLN A 1 475 ? -12.999 -29.556 -5.688 1.00 43.47 475 GLN A N 1
ATOM 3474 C CA . GLN A 1 475 ? -13.554 -30.912 -5.795 1.00 43.47 475 GLN A CA 1
ATOM 3475 C C . GLN A 1 475 ? -13.008 -31.626 -7.044 1.00 43.47 475 GLN A C 1
ATOM 3477 O O . GLN A 1 475 ? -13.749 -32.237 -7.811 1.00 43.47 475 GLN A O 1
ATOM 3482 N N . VAL A 1 476 ? -11.689 -31.551 -7.250 1.00 37.75 476 VAL A N 1
ATOM 3483 C CA . VAL A 1 476 ? -10.992 -32.507 -8.108 1.00 37.75 476 VAL A CA 1
ATOM 3484 C C . VAL A 1 476 ? -11.125 -33.848 -7.404 1.00 37.75 476 VAL A C 1
ATOM 3486 O O . VAL A 1 476 ? -10.545 -34.052 -6.337 1.00 37.75 476 VAL A O 1
ATOM 3489 N N . ALA A 1 477 ? -11.929 -34.742 -7.975 1.00 37.38 477 ALA A N 1
ATOM 3490 C CA . ALA A 1 477 ? -11.958 -36.123 -7.533 1.00 37.38 477 ALA A CA 1
ATOM 3491 C C . ALA A 1 477 ? -10.526 -36.663 -7.602 1.00 37.38 477 ALA A C 1
ATOM 3493 O O . ALA A 1 477 ? -9.901 -36.607 -8.664 1.00 37.38 477 ALA A O 1
ATOM 3494 N N . THR A 1 478 ? -10.002 -37.156 -6.475 1.00 32.06 478 THR A N 1
ATOM 3495 C CA . THR A 1 478 ? -8.736 -37.894 -6.453 1.00 32.06 478 THR A CA 1
ATOM 3496 C C . THR A 1 478 ? -8.797 -38.934 -7.568 1.00 32.06 478 THR A C 1
ATOM 3498 O O . THR A 1 478 ? -9.759 -39.707 -7.567 1.00 32.06 478 THR A O 1
ATOM 3501 N N . PRO A 1 479 ? -7.845 -38.961 -8.522 1.00 36.84 479 PRO A N 1
ATOM 3502 C CA . PRO A 1 479 ? -7.880 -39.935 -9.598 1.00 36.84 479 PRO A CA 1
ATOM 3503 C C . PRO A 1 479 ? -7.935 -41.336 -8.997 1.00 36.84 479 PRO A C 1
ATOM 3505 O O . PRO A 1 479 ? -6.978 -41.788 -8.366 1.00 36.84 479 PRO A O 1
ATOM 3508 N N . ALA A 1 480 ? -9.081 -42.001 -9.147 1.00 36.78 480 ALA A N 1
ATOM 3509 C CA . ALA A 1 480 ? -9.190 -43.402 -8.794 1.00 36.78 480 ALA A CA 1
ATOM 3510 C C . ALA A 1 480 ? -8.146 -44.151 -9.624 1.00 36.78 480 ALA A C 1
ATOM 3512 O O . ALA A 1 480 ? -8.012 -43.897 -10.825 1.00 36.78 480 ALA A O 1
ATOM 3513 N N . VAL A 1 481 ? -7.395 -45.052 -8.992 1.00 34.56 481 VAL A N 1
ATOM 3514 C CA . VAL A 1 481 ? -6.476 -45.928 -9.719 1.00 34.56 481 VAL A CA 1
ATOM 3515 C C . VAL A 1 481 ? -7.340 -46.880 -10.539 1.00 34.56 481 VAL A C 1
ATOM 3517 O O . VAL A 1 481 ? -7.814 -47.896 -10.040 1.00 34.56 481 VAL A O 1
ATOM 3520 N N . VAL A 1 482 ? -7.606 -46.501 -11.790 1.00 31.38 482 VAL A N 1
ATOM 3521 C CA . VAL A 1 482 ? -8.313 -47.346 -12.748 1.00 31.38 482 VAL A CA 1
ATOM 3522 C C . VAL A 1 482 ? -7.352 -48.451 -13.161 1.00 31.38 482 VAL A C 1
ATOM 3524 O O . VAL A 1 482 ? -6.573 -48.302 -14.106 1.00 31.38 482 VAL A O 1
ATOM 3527 N N . GLU A 1 483 ? -7.398 -49.562 -12.429 1.00 33.16 483 GLU A N 1
ATOM 3528 C CA . GLU A 1 483 ? -6.821 -50.816 -12.892 1.00 33.16 483 GLU A CA 1
ATOM 3529 C C . GLU A 1 483 ? -7.415 -51.139 -14.266 1.00 33.16 483 GLU A C 1
ATOM 3531 O O . GLU A 1 483 ? -8.633 -51.212 -14.449 1.00 33.16 483 GLU A O 1
ATOM 3536 N N . LYS A 1 484 ? -6.542 -51.279 -15.267 1.00 29.95 484 LYS A N 1
ATOM 3537 C CA . LYS A 1 484 ? -6.947 -51.527 -16.652 1.00 29.95 484 LYS A CA 1
ATOM 3538 C C . LYS A 1 484 ? -7.361 -52.985 -16.830 1.00 29.95 484 LYS A C 1
ATOM 3540 O O . LYS A 1 484 ? -6.613 -53.776 -17.397 1.00 29.95 484 LYS A O 1
ATOM 3545 N N . ILE A 1 485 ? -8.569 -53.324 -16.387 1.00 34.56 485 ILE A N 1
ATOM 3546 C CA . ILE A 1 485 ? -9.238 -54.557 -16.810 1.00 34.56 485 ILE A CA 1
ATOM 3547 C C . ILE A 1 485 ? -9.542 -54.418 -18.317 1.00 34.56 485 ILE A C 1
ATOM 3549 O O . ILE A 1 485 ? -10.252 -53.484 -18.702 1.00 34.56 485 ILE A O 1
ATOM 3553 N N . PRO A 1 486 ? -9.004 -55.287 -19.194 1.00 29.58 486 PRO A N 1
ATOM 3554 C CA . PRO A 1 486 ? -9.270 -55.213 -20.626 1.00 29.58 486 PRO A CA 1
ATOM 3555 C C . PRO A 1 486 ? -10.709 -55.656 -20.925 1.00 29.58 486 PRO A C 1
ATOM 3557 O O . PRO A 1 486 ? -11.129 -56.744 -20.536 1.00 29.58 486 PRO A O 1
ATOM 3560 N N . VAL A 1 487 ? -11.469 -54.813 -21.627 1.00 30.50 487 VAL A N 1
ATOM 3561 C CA . VAL A 1 487 ? -12.883 -55.065 -21.952 1.00 30.50 487 VAL A CA 1
ATOM 3562 C C . VAL A 1 487 ? -13.016 -55.664 -23.354 1.00 30.50 487 VAL A C 1
ATOM 3564 O O . VAL A 1 487 ? -12.616 -55.048 -24.341 1.00 30.50 487 VAL A O 1
ATOM 3567 N N . THR A 1 488 ? -13.636 -56.840 -23.447 1.00 31.00 488 THR A N 1
ATOM 3568 C CA . THR A 1 488 ? -14.023 -57.478 -24.718 1.00 31.00 488 THR A CA 1
ATOM 3569 C C . THR A 1 488 ? -15.312 -56.850 -25.275 1.00 31.00 488 THR A C 1
ATOM 3571 O O . THR A 1 488 ? -16.202 -56.464 -24.520 1.00 31.00 488 THR A O 1
ATOM 3574 N N . ALA A 1 489 ? -15.427 -56.719 -26.601 1.00 29.83 489 ALA A N 1
ATOM 3575 C CA . ALA A 1 489 ? -16.494 -55.951 -27.257 1.00 29.83 489 ALA A CA 1
ATOM 3576 C C . ALA A 1 489 ? -17.903 -56.593 -27.174 1.00 29.83 489 ALA A C 1
ATOM 3578 O O . ALA A 1 489 ? -18.042 -57.804 -27.330 1.00 29.83 489 ALA A O 1
ATOM 3579 N N . GLY A 1 490 ? -18.959 -55.770 -27.006 1.00 27.56 490 GLY A N 1
ATOM 3580 C CA . GLY A 1 490 ? -20.316 -56.258 -26.681 1.00 27.56 490 GLY A CA 1
ATOM 3581 C C . GLY A 1 490 ? -21.522 -55.330 -26.961 1.00 27.56 490 GLY A C 1
ATOM 3582 O O . GLY A 1 490 ? -22.337 -55.110 -26.081 1.00 27.56 490 GLY A O 1
ATOM 3583 N N . VAL A 1 491 ? -21.660 -54.818 -28.191 1.00 27.75 491 VAL A N 1
ATOM 3584 C CA . VAL A 1 491 ? -22.947 -54.683 -28.938 1.00 27.75 491 VAL A CA 1
ATOM 3585 C C . VAL A 1 491 ? -24.201 -54.009 -28.279 1.00 27.75 491 VAL A C 1
ATOM 3587 O O . VAL A 1 491 ? -24.991 -54.653 -27.605 1.00 27.75 491 VAL A O 1
ATOM 3590 N N . LYS A 1 492 ? -24.515 -52.786 -28.766 1.00 26.77 492 LYS A N 1
ATOM 3591 C CA . LYS A 1 492 ? -25.854 -52.156 -29.033 1.00 26.77 492 LYS A CA 1
ATOM 3592 C C . LYS A 1 492 ? -26.798 -51.625 -27.911 1.00 26.77 492 LYS A C 1
ATOM 3594 O O . LYS A 1 492 ? -27.409 -52.372 -27.168 1.00 26.77 492 LYS A O 1
ATOM 3599 N N . LYS A 1 493 ? -27.151 -50.336 -28.111 1.00 26.73 493 LYS A N 1
ATOM 3600 C CA . LYS A 1 493 ? -28.486 -49.671 -28.028 1.00 26.73 493 LYS A CA 1
ATOM 3601 C C . LYS A 1 493 ? -29.271 -49.581 -26.693 1.00 26.73 493 LYS A C 1
ATOM 3603 O O . LYS A 1 493 ? -29.967 -50.516 -26.326 1.00 26.73 493 LYS A O 1
ATOM 3608 N N . GLY A 1 494 ? -29.513 -48.326 -26.283 1.00 25.73 494 GLY A N 1
ATOM 3609 C CA . GLY A 1 494 ? -30.866 -47.736 -26.400 1.00 25.73 494 GLY A CA 1
ATOM 3610 C C . GLY A 1 494 ? -31.539 -47.189 -25.127 1.00 25.73 494 GLY A C 1
ATOM 3611 O O . GLY A 1 494 ? -31.409 -47.784 -24.072 1.00 25.73 494 GLY A O 1
ATOM 3612 N N . ALA A 1 495 ? -32.321 -46.105 -25.301 1.00 27.12 495 ALA A N 1
ATOM 3613 C CA . ALA A 1 495 ? -33.225 -45.434 -24.338 1.00 27.12 495 ALA A CA 1
ATOM 3614 C C . ALA A 1 495 ? -32.580 -44.901 -23.024 1.00 27.12 495 ALA A C 1
ATOM 3616 O O . ALA A 1 495 ? -31.871 -45.612 -22.334 1.00 27.12 495 ALA A O 1
ATOM 3617 N N . ILE A 1 496 ? -32.638 -43.612 -22.654 1.00 27.25 496 ILE A N 1
ATOM 3618 C CA . ILE A 1 496 ? -33.746 -42.639 -22.493 1.00 27.25 496 ILE A CA 1
ATOM 3619 C C . ILE A 1 496 ? -34.439 -42.723 -21.112 1.00 27.25 496 ILE A C 1
ATOM 3621 O O . ILE A 1 496 ? -34.970 -43.753 -20.723 1.00 27.25 496 ILE A O 1
ATOM 3625 N N . TYR A 1 497 ? -34.512 -41.542 -20.480 1.00 23.41 497 TYR A N 1
ATOM 3626 C CA . TYR A 1 497 ? -35.314 -41.107 -19.322 1.00 23.41 497 TYR A CA 1
ATOM 3627 C C . TYR A 1 497 ? -34.770 -41.194 -17.875 1.00 23.41 497 TYR A C 1
ATOM 3629 O O . TYR A 1 497 ? -34.192 -42.167 -17.410 1.00 23.41 497 TYR A O 1
ATOM 3637 N N . ARG A 1 498 ? -35.015 -40.070 -17.180 1.00 26.00 498 ARG A N 1
ATOM 3638 C CA . ARG A 1 498 ? -35.068 -39.849 -15.718 1.00 26.00 498 ARG A CA 1
ATOM 3639 C C . ARG A 1 498 ? -36.463 -40.329 -15.202 1.00 26.00 498 ARG A C 1
ATOM 3641 O O . ARG A 1 498 ? -37.220 -40.818 -16.037 1.00 26.00 498 ARG A O 1
ATOM 3648 N N . PRO A 1 499 ? -36.929 -40.063 -13.953 1.00 48.81 499 PRO A N 1
ATOM 3649 C CA . PRO A 1 499 ? -36.288 -39.440 -12.778 1.00 48.81 499 PRO A CA 1
ATOM 3650 C C . PRO A 1 499 ? -36.521 -40.211 -11.452 1.00 48.81 499 PRO A C 1
ATOM 3652 O O . PRO A 1 499 ? -37.100 -41.287 -11.443 1.00 48.81 499 PRO A O 1
ATOM 3655 N N . HIS A 1 500 ? -36.114 -39.577 -10.341 1.00 24.50 500 HIS A N 1
ATOM 3656 C CA . HIS A 1 500 ? -36.876 -39.333 -9.094 1.00 24.50 500 HIS A CA 1
ATOM 3657 C C . HIS A 1 500 ? -36.172 -39.662 -7.768 1.00 24.50 500 HIS A C 1
ATOM 3659 O O . HIS A 1 500 ? -35.665 -40.754 -7.544 1.00 24.50 500 HIS A O 1
ATOM 3665 N N . LEU A 1 501 ? -36.229 -38.685 -6.854 1.00 35.09 501 LEU A N 1
ATOM 3666 C CA . LEU A 1 501 ? -36.074 -38.889 -5.414 1.00 35.09 501 LEU A CA 1
ATOM 3667 C C . LEU A 1 501 ? -37.357 -39.504 -4.840 1.00 35.09 501 LEU A C 1
ATOM 3669 O O . LEU A 1 501 ? -38.449 -39.012 -5.137 1.00 35.09 501 LEU A O 1
ATOM 3673 N N . VAL A 1 502 ? -37.185 -40.444 -3.909 1.00 24.72 502 VAL A N 1
ATOM 3674 C CA . VAL A 1 502 ? -38.085 -40.709 -2.770 1.00 24.72 502 VAL A CA 1
ATOM 3675 C C . VAL A 1 502 ? -37.207 -40.793 -1.505 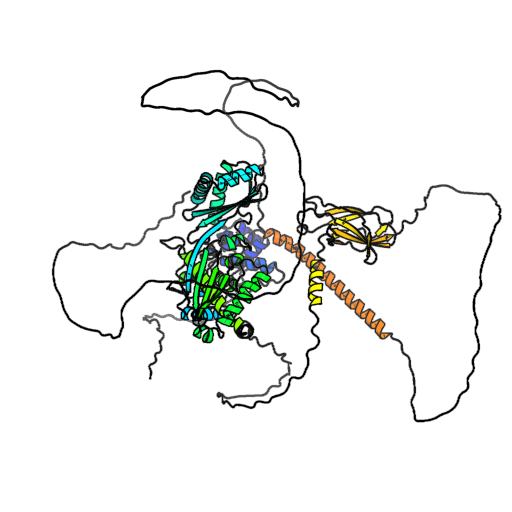1.00 24.72 502 VAL A C 1
ATOM 3677 O O . VAL A 1 502 ? -35.984 -40.910 -1.608 1.00 24.72 502 VAL A O 1
ATOM 3680 N N . ARG A 1 503 ? -37.794 -40.610 -0.316 1.00 30.53 503 ARG A N 1
ATOM 3681 C CA . ARG A 1 503 ? -37.089 -40.332 0.946 1.00 30.53 503 ARG A CA 1
ATOM 3682 C C . ARG A 1 503 ? -37.753 -41.055 2.120 1.00 30.53 503 ARG A C 1
ATOM 3684 O O . ARG A 1 503 ? -38.807 -40.615 2.563 1.00 30.53 503 ARG A O 1
ATOM 3691 N N . GLU A 1 504 ? -37.056 -42.033 2.688 1.00 24.77 504 GLU A N 1
ATOM 3692 C CA . GLU A 1 504 ? -37.319 -42.639 4.005 1.00 24.77 504 GLU A CA 1
ATOM 3693 C C . GLU A 1 504 ? -35.951 -42.773 4.709 1.00 24.77 504 GLU A C 1
ATOM 3695 O O . GLU A 1 504 ? -34.982 -43.167 4.068 1.00 24.77 504 GLU A O 1
ATOM 3700 N N . THR A 1 505 ? -35.647 -42.202 5.882 1.00 24.83 505 THR A N 1
ATOM 3701 C CA . THR A 1 505 ? -36.236 -42.206 7.244 1.00 24.83 505 THR A CA 1
ATOM 3702 C C . THR A 1 505 ? -35.778 -43.361 8.142 1.00 24.83 505 THR A C 1
ATOM 3704 O O . THR A 1 505 ? -36.267 -44.476 8.054 1.00 24.83 505 THR A O 1
ATOM 3707 N N . SER A 1 506 ? -34.914 -42.986 9.098 1.00 25.86 506 SER A N 1
ATOM 3708 C CA . SER A 1 506 ? -34.765 -43.527 10.462 1.00 25.86 506 SER A CA 1
ATOM 3709 C C . SER A 1 506 ? -34.441 -45.010 10.698 1.00 25.86 506 SER A C 1
ATOM 3711 O O . SER A 1 506 ? -35.324 -45.858 10.694 1.00 25.86 506 SER A O 1
ATOM 3713 N N . SER A 1 507 ? -33.246 -45.236 11.254 1.00 24.31 507 SER A N 1
ATOM 3714 C CA . SER A 1 507 ? -33.109 -45.915 12.555 1.00 24.31 507 SER A CA 1
ATOM 3715 C C . SER A 1 507 ? -31.833 -45.448 13.269 1.00 24.31 507 SER A C 1
ATOM 3717 O O . SER A 1 507 ? -30.807 -45.260 12.616 1.00 24.31 507 SER A O 1
ATOM 3719 N N . VAL A 1 508 ? -31.876 -45.260 14.592 1.00 29.61 508 VAL A N 1
ATOM 3720 C CA . VAL A 1 508 ? -30.693 -44.935 15.413 1.00 29.61 508 VAL A CA 1
ATOM 3721 C C . VAL A 1 508 ? -30.151 -46.219 16.036 1.00 29.61 508 VAL A C 1
ATOM 3723 O O . VAL A 1 508 ? -30.869 -46.886 16.774 1.00 29.61 508 VAL A O 1
ATOM 3726 N N . GLY A 1 509 ? -28.882 -46.536 15.776 1.00 25.59 509 GLY A N 1
ATOM 3727 C CA . GLY A 1 509 ? -28.133 -47.574 16.485 1.00 25.59 509 GLY A CA 1
ATOM 3728 C C . GLY A 1 509 ? -27.020 -46.939 17.314 1.00 25.59 509 GLY A C 1
ATOM 3729 O O . GLY A 1 509 ? -26.153 -46.266 16.760 1.00 25.59 509 GLY A O 1
ATOM 3730 N N . VAL A 1 510 ? -27.045 -47.132 18.634 1.00 27.55 510 VAL A N 1
ATOM 3731 C CA . VAL A 1 510 ? -25.972 -46.687 19.536 1.00 27.55 510 VAL A CA 1
ATOM 3732 C C . VAL A 1 510 ? -24.942 -47.804 19.665 1.00 27.55 510 VAL A C 1
ATOM 3734 O O . VAL A 1 510 ? -25.291 -48.914 20.058 1.00 27.55 510 VAL A O 1
ATOM 3737 N N . LEU A 1 511 ? -23.673 -47.497 19.394 1.00 26.59 511 LEU A N 1
ATOM 3738 C CA . LEU A 1 511 ? -22.531 -48.332 19.766 1.00 26.59 511 LEU A CA 1
ATOM 3739 C C . LEU A 1 511 ? -21.465 -47.474 20.456 1.00 26.59 511 LEU A C 1
ATOM 3741 O O . LEU A 1 511 ? -21.291 -46.294 20.146 1.00 26.59 511 LEU A O 1
ATOM 3745 N N . THR A 1 512 ? -20.801 -48.070 21.440 1.00 28.80 512 THR A N 1
ATOM 3746 C CA . THR A 1 512 ? -19.825 -47.429 22.327 1.00 28.80 512 THR A CA 1
ATOM 3747 C C . THR A 1 512 ? -18.444 -47.277 21.671 1.00 28.80 512 THR A C 1
ATOM 3749 O O . THR A 1 512 ? -18.118 -48.009 20.735 1.00 28.80 512 THR A O 1
ATOM 3752 N N . PRO A 1 513 ? -17.610 -46.321 22.128 1.00 27.64 513 PRO A N 1
ATOM 3753 C CA . PRO A 1 513 ? -16.332 -46.027 21.485 1.00 27.64 513 PRO A CA 1
ATOM 3754 C C . PRO A 1 513 ? -15.281 -47.110 21.762 1.00 27.64 513 PRO A C 1
ATOM 3756 O O . PRO A 1 513 ? -14.886 -47.333 22.905 1.00 27.64 513 PRO A O 1
ATOM 3759 N N . SER A 1 514 ? -14.768 -47.736 20.702 1.00 25.94 514 SER A N 1
ATOM 3760 C CA . SER A 1 514 ? -13.580 -48.592 20.757 1.00 25.94 514 SER A CA 1
ATOM 3761 C C . SER A 1 514 ? -12.297 -47.753 20.819 1.00 25.94 514 SER A C 1
ATOM 3763 O O . SER A 1 514 ? -12.120 -46.809 20.049 1.00 25.94 514 SER A O 1
ATOM 3765 N N . SER A 1 515 ? -11.386 -48.109 21.722 1.00 31.73 515 SER A N 1
ATOM 3766 C CA . SER A 1 515 ? -10.152 -47.369 22.008 1.00 31.73 515 SER A CA 1
ATOM 3767 C C . SER A 1 515 ? -9.023 -47.644 21.006 1.00 31.73 515 SER A C 1
ATOM 3769 O O . SER A 1 515 ? -8.541 -48.774 20.927 1.00 31.73 515 SER A O 1
ATOM 3771 N N . SER A 1 516 ? -8.517 -46.609 20.327 1.00 26.12 516 SER A N 1
ATOM 3772 C CA . SER A 1 516 ? -7.270 -46.688 19.541 1.00 26.12 516 SER A CA 1
ATOM 3773 C C . SER A 1 516 ? -6.539 -45.336 19.436 1.00 26.12 516 SER A C 1
ATOM 3775 O O . SER A 1 516 ? -6.359 -44.789 18.349 1.00 26.12 516 SER A O 1
ATOM 3777 N N . THR A 1 517 ? -6.120 -44.772 20.573 1.00 29.03 517 THR A N 1
ATOM 3778 C CA . THR A 1 517 ? -5.248 -43.582 20.631 1.00 29.03 517 THR A CA 1
ATOM 3779 C C . THR A 1 517 ? -3.855 -43.953 21.137 1.00 29.03 517 THR A C 1
ATOM 3781 O O . THR A 1 517 ? -3.599 -43.931 22.341 1.00 29.03 517 THR A O 1
ATOM 3784 N N . SER A 1 518 ? -2.942 -44.275 20.222 1.00 28.86 518 SER A N 1
ATOM 3785 C CA . SER A 1 518 ? -1.517 -44.474 20.512 1.00 28.86 518 SER A CA 1
ATOM 3786 C C . SER A 1 518 ? -0.652 -44.151 19.283 1.00 28.86 518 SER A C 1
ATOM 3788 O O . SER A 1 518 ? -1.109 -44.228 18.146 1.00 28.86 518 SER A O 1
ATOM 3790 N N . SER A 1 519 ? 0.607 -43.761 19.519 1.00 31.92 519 SER A N 1
ATOM 3791 C CA . SER A 1 519 ? 1.622 -43.405 18.505 1.00 31.92 519 SER A CA 1
ATOM 3792 C C . SER A 1 519 ? 1.295 -42.242 17.543 1.00 31.92 519 SER A C 1
ATOM 3794 O O . SER A 1 519 ? 1.157 -42.418 16.337 1.00 31.92 519 SER A O 1
ATOM 3796 N N . LEU A 1 520 ? 1.337 -41.014 18.070 1.00 32.56 520 LEU A N 1
ATOM 3797 C CA . LEU A 1 520 ? 1.962 -39.890 17.356 1.00 32.56 520 LEU A CA 1
ATOM 3798 C C . LEU A 1 520 ? 3.263 -39.525 18.100 1.00 32.56 520 LEU A C 1
ATOM 3800 O O . LEU A 1 520 ? 3.255 -39.539 19.334 1.00 32.56 520 LEU A O 1
ATOM 3804 N N . PRO A 1 521 ? 4.381 -39.240 17.405 1.00 33.16 521 PRO A N 1
ATOM 3805 C CA . PRO A 1 521 ? 5.646 -38.908 18.058 1.00 33.16 521 PRO A CA 1
ATOM 3806 C C . PRO A 1 521 ? 5.594 -37.518 18.725 1.00 33.16 521 PRO A C 1
ATOM 3808 O O . PRO A 1 521 ? 4.877 -36.634 18.250 1.00 33.16 521 PRO A O 1
ATOM 3811 N N . PRO A 1 522 ? 6.349 -37.292 19.818 1.00 36.25 522 PRO A N 1
ATOM 3812 C CA . PRO A 1 522 ? 6.320 -36.030 20.551 1.00 36.25 522 PRO A CA 1
ATOM 3813 C C . PRO A 1 522 ? 6.950 -34.869 19.764 1.00 36.25 522 PRO A C 1
ATOM 3815 O O . PRO A 1 522 ? 7.918 -35.035 19.021 1.00 36.25 522 PRO A O 1
ATOM 3818 N N . TYR A 1 523 ? 6.437 -33.659 20.012 1.00 35.56 523 TYR A N 1
ATOM 3819 C CA . TYR A 1 523 ? 6.837 -32.406 19.351 1.00 35.56 523 TYR A CA 1
ATOM 3820 C C . TYR A 1 523 ? 8.314 -31.998 19.535 1.00 35.56 523 TYR A C 1
ATOM 3822 O O . TYR A 1 523 ? 8.782 -31.086 18.858 1.00 35.56 523 TYR A O 1
ATOM 3830 N N . THR A 1 524 ? 9.071 -32.670 20.407 1.00 37.56 524 THR A N 1
ATOM 3831 C CA . THR A 1 524 ? 10.495 -32.392 20.660 1.00 37.56 524 THR A CA 1
ATOM 3832 C C . THR A 1 524 ? 11.381 -32.583 19.428 1.00 37.56 524 THR A C 1
ATOM 3834 O O . THR A 1 524 ? 12.345 -31.839 19.264 1.00 37.56 524 THR A O 1
ATOM 3837 N N . GLN A 1 525 ? 11.044 -33.518 18.532 1.00 38.44 525 GLN A N 1
ATOM 3838 C CA . GLN A 1 525 ? 11.827 -33.788 17.317 1.00 38.44 525 GLN A CA 1
ATOM 3839 C C . GLN A 1 525 ? 11.887 -32.584 16.360 1.00 38.44 525 GLN A C 1
ATOM 3841 O O . GLN A 1 525 ? 12.958 -32.284 15.836 1.00 38.44 525 GLN A O 1
ATOM 3846 N N . LEU A 1 526 ? 10.785 -31.843 16.163 1.00 36.62 526 LEU A N 1
ATOM 3847 C CA . LEU A 1 526 ? 10.803 -30.658 15.290 1.00 36.62 526 LEU A CA 1
ATOM 3848 C C . LEU A 1 526 ? 11.599 -29.500 15.902 1.00 36.62 526 LEU A C 1
ATOM 3850 O O . LEU A 1 526 ? 12.303 -28.808 15.172 1.00 36.62 526 LEU A O 1
ATOM 3854 N N . THR A 1 527 ? 11.530 -29.299 17.220 1.00 38.62 527 THR A N 1
ATOM 3855 C CA . THR A 1 527 ? 12.310 -28.248 17.892 1.00 38.62 527 THR A CA 1
ATOM 3856 C C . THR A 1 527 ? 13.808 -28.540 17.815 1.00 38.62 527 THR A C 1
ATOM 3858 O O . THR A 1 527 ? 14.587 -27.641 17.508 1.00 38.62 527 THR A O 1
ATOM 3861 N N . ILE A 1 528 ? 14.212 -29.801 18.014 1.00 43.25 528 ILE A N 1
ATOM 3862 C CA . ILE A 1 528 ? 15.605 -30.236 17.833 1.00 43.25 528 ILE A CA 1
ATOM 3863 C C . ILE A 1 528 ? 16.041 -30.023 16.379 1.00 43.25 528 ILE A C 1
ATOM 3865 O O . ILE A 1 528 ? 17.096 -29.439 16.155 1.00 43.25 528 ILE A O 1
ATOM 3869 N N . LEU A 1 529 ? 15.224 -30.414 15.394 1.00 34.75 529 LEU A N 1
ATOM 3870 C CA . LEU A 1 529 ? 15.540 -30.217 13.976 1.00 34.75 529 LEU A CA 1
ATOM 3871 C C . LEU A 1 529 ? 15.666 -28.728 13.603 1.00 34.75 529 LEU A C 1
ATOM 3873 O O . LEU A 1 529 ? 16.546 -28.372 12.827 1.00 34.75 529 LEU A O 1
ATOM 3877 N N . TYR A 1 530 ? 14.835 -27.853 14.180 1.00 35.38 530 TYR A N 1
ATOM 3878 C CA . TYR A 1 530 ? 14.916 -26.404 13.972 1.00 35.38 530 TYR A CA 1
ATOM 3879 C C . TYR A 1 530 ? 16.223 -25.819 14.526 1.00 35.38 530 TYR A C 1
ATOM 3881 O O . TYR A 1 530 ? 16.929 -25.127 13.796 1.00 35.38 530 TYR A O 1
ATOM 3889 N N . PHE A 1 531 ? 16.605 -26.154 15.764 1.00 36.03 531 PHE A N 1
ATOM 3890 C CA . PHE A 1 531 ? 17.913 -25.757 16.304 1.00 36.03 531 PHE A CA 1
ATOM 3891 C C . PHE A 1 531 ? 19.072 -26.342 15.482 1.00 36.03 531 PHE A C 1
ATOM 3893 O O . PHE A 1 531 ? 20.012 -25.624 15.158 1.00 36.03 531 PHE A O 1
ATOM 3900 N N . TYR A 1 532 ? 18.987 -27.606 15.056 1.00 36.00 532 TYR A N 1
ATOM 3901 C CA . TYR A 1 532 ? 20.029 -28.243 14.244 1.00 36.00 532 TYR A CA 1
ATOM 3902 C C . TYR A 1 532 ? 20.178 -27.607 12.849 1.00 36.00 532 TYR A C 1
ATOM 3904 O O . TYR A 1 532 ? 21.280 -27.585 12.308 1.00 36.00 532 TYR A O 1
ATOM 3912 N N . LEU A 1 533 ? 19.098 -27.064 12.275 1.00 34.56 533 LEU A N 1
ATOM 3913 C CA . LEU A 1 533 ? 19.122 -26.322 11.008 1.00 34.56 533 LEU A CA 1
ATOM 3914 C C . LEU A 1 533 ? 19.633 -24.882 11.167 1.00 34.56 533 LEU A C 1
ATOM 3916 O O . LEU A 1 533 ? 20.331 -24.395 10.283 1.00 34.56 533 LEU A O 1
ATOM 3920 N N . VAL A 1 534 ? 19.314 -24.207 12.276 1.00 36.28 534 VAL A N 1
ATOM 3921 C CA . VAL A 1 534 ? 19.761 -22.826 12.536 1.00 36.28 534 VAL A CA 1
ATOM 3922 C C . VAL A 1 534 ? 21.232 -22.775 12.976 1.00 36.28 534 VAL A C 1
ATOM 3924 O O . VAL A 1 534 ? 21.953 -21.870 12.571 1.00 36.28 534 VAL A O 1
ATOM 3927 N N . SER A 1 535 ? 21.717 -23.764 13.733 1.00 39.41 535 SER A N 1
ATOM 3928 C CA . SER A 1 535 ? 23.090 -23.802 14.269 1.00 39.41 535 SER A CA 1
ATOM 3929 C C . SER A 1 535 ? 24.146 -24.437 13.343 1.00 39.41 535 SER A C 1
ATOM 3931 O O . SER A 1 535 ? 25.245 -24.727 13.807 1.00 39.41 535 SER A O 1
ATOM 3933 N N . ASN A 1 536 ? 23.843 -24.690 12.061 1.00 41.75 536 ASN A N 1
ATOM 3934 C CA . ASN A 1 536 ? 24.772 -25.336 11.111 1.00 41.75 536 ASN A CA 1
ATOM 3935 C C . ASN A 1 536 ? 24.907 -24.616 9.751 1.00 41.75 536 ASN A C 1
ATOM 3937 O O . ASN A 1 536 ? 25.271 -25.233 8.748 1.00 41.75 536 ASN A O 1
ATOM 3941 N N . VAL A 1 537 ? 24.660 -23.304 9.697 1.00 50.28 537 VAL A N 1
ATOM 3942 C CA . VAL A 1 537 ? 25.080 -22.486 8.546 1.00 50.28 537 VAL A CA 1
ATOM 3943 C C . VAL A 1 537 ? 26.569 -22.163 8.703 1.00 50.28 537 VAL A C 1
ATOM 3945 O O . VAL A 1 537 ? 26.926 -21.250 9.442 1.00 50.28 537 VAL A O 1
ATOM 3948 N N . LYS A 1 538 ? 27.449 -22.910 8.019 1.00 58.97 538 LYS A N 1
ATOM 3949 C CA . LYS A 1 538 ? 28.867 -22.529 7.898 1.00 58.97 538 LYS A CA 1
ATOM 3950 C C . LYS A 1 538 ? 28.958 -21.210 7.121 1.00 58.97 538 LYS A C 1
ATOM 3952 O O . LYS A 1 538 ? 28.678 -21.207 5.927 1.00 58.97 538 LYS A O 1
ATOM 3957 N N . CYS A 1 539 ? 29.374 -20.127 7.773 1.00 69.81 539 CYS A N 1
ATOM 3958 C CA . CYS A 1 539 ? 29.709 -18.855 7.119 1.00 69.81 539 CYS A CA 1
ATOM 3959 C C . CYS A 1 539 ? 31.215 -18.721 6.815 1.00 69.81 539 CYS A C 1
ATOM 3961 O O . CYS A 1 539 ? 31.615 -17.835 6.061 1.00 69.81 539 CYS A O 1
ATOM 3963 N N . LEU A 1 540 ? 32.035 -19.619 7.376 1.00 82.00 540 LEU A N 1
ATOM 3964 C CA . LEU A 1 540 ? 33.467 -19.771 7.120 1.00 82.00 540 LEU A CA 1
ATOM 3965 C C . LEU A 1 540 ? 33.764 -21.181 6.588 1.00 82.00 540 LEU A C 1
ATOM 3967 O O . LEU A 1 540 ? 33.475 -22.180 7.256 1.00 82.00 540 LEU A O 1
ATOM 3971 N N . ASP A 1 541 ? 34.391 -21.259 5.415 1.00 85.88 541 ASP A N 1
ATOM 3972 C CA . ASP A 1 541 ? 35.090 -22.466 4.965 1.00 85.88 541 ASP A CA 1
ATOM 3973 C C . ASP A 1 541 ? 36.556 -22.402 5.426 1.00 85.88 541 ASP A C 1
ATOM 3975 O O . ASP A 1 541 ? 37.153 -21.323 5.446 1.00 85.88 541 ASP A O 1
ATOM 3979 N N . ILE A 1 542 ? 37.121 -23.535 5.853 1.00 90.19 542 ILE A N 1
ATOM 3980 C CA . ILE A 1 542 ? 38.443 -23.617 6.498 1.00 90.19 542 ILE A CA 1
ATOM 3981 C C . ILE A 1 542 ? 39.308 -24.626 5.742 1.00 90.19 542 ILE A C 1
ATOM 3983 O O . ILE A 1 542 ? 39.052 -25.831 5.759 1.00 90.19 542 ILE A O 1
ATOM 3987 N N . HIS A 1 543 ? 40.364 -24.138 5.103 1.00 89.25 543 HIS A N 1
ATOM 3988 C CA . HIS A 1 543 ? 41.232 -24.925 4.237 1.00 89.25 543 HIS A CA 1
ATOM 3989 C C . HIS A 1 543 ? 42.550 -25.256 4.940 1.00 89.25 543 HIS A C 1
ATOM 3991 O O . HIS A 1 543 ? 43.330 -24.368 5.285 1.00 89.25 543 HIS A O 1
ATOM 3997 N N . VAL A 1 544 ? 42.817 -26.550 5.108 1.00 89.75 544 VAL A N 1
ATOM 3998 C CA . VAL A 1 544 ? 44.066 -27.091 5.659 1.00 89.75 544 VAL A CA 1
ATOM 3999 C C . VAL A 1 544 ? 44.655 -28.064 4.629 1.00 89.75 544 VAL A C 1
ATOM 4001 O O . VAL A 1 544 ? 43.877 -28.767 3.976 1.00 89.75 544 VAL A O 1
ATOM 4004 N N . PRO A 1 545 ? 45.987 -28.143 4.451 1.00 84.06 545 PRO A N 1
ATOM 4005 C CA . PRO A 1 545 ? 46.605 -29.219 3.680 1.00 84.06 545 PRO A CA 1
ATOM 4006 C C . PRO A 1 545 ? 46.167 -30.602 4.187 1.00 84.06 545 PRO A C 1
ATOM 4008 O O . PRO A 1 545 ? 46.074 -30.829 5.390 1.00 84.06 545 PRO A O 1
ATOM 4011 N N . SER A 1 546 ? 45.905 -31.544 3.276 1.00 71.69 546 SER A N 1
ATOM 4012 C CA . SER A 1 546 ? 45.366 -32.870 3.628 1.00 71.69 546 SER A CA 1
ATOM 4013 C C . SER A 1 546 ? 46.357 -33.779 4.366 1.00 71.69 546 SER A C 1
ATOM 4015 O O . SER A 1 546 ?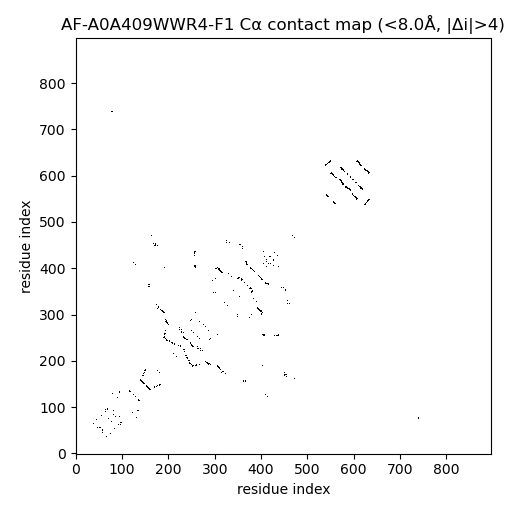 45.939 -34.749 4.998 1.00 71.69 546 SER A O 1
ATOM 4017 N N . GLN A 1 547 ? 47.653 -33.462 4.307 1.00 75.06 547 GLN A N 1
ATOM 4018 C CA . GLN A 1 547 ? 48.688 -34.042 5.158 1.00 75.06 547 GLN A CA 1
ATOM 4019 C C . GLN A 1 547 ? 49.580 -32.940 5.726 1.00 75.06 547 GLN A C 1
ATOM 4021 O O . GLN A 1 547 ? 49.946 -32.000 5.019 1.00 75.06 547 GLN A O 1
ATOM 4026 N N . VAL A 1 548 ? 49.912 -33.074 7.008 1.00 86.25 548 VAL A N 1
ATOM 4027 C CA . VAL A 1 548 ? 50.665 -32.102 7.813 1.00 86.25 548 VAL A CA 1
ATOM 4028 C C . VAL A 1 548 ? 51.661 -32.858 8.697 1.00 86.25 548 VAL A C 1
ATOM 4030 O O . VAL A 1 548 ? 51.403 -34.006 9.041 1.00 86.25 548 VAL A O 1
ATOM 4033 N N . GLN A 1 549 ? 52.783 -32.244 9.082 1.00 85.62 549 GLN A N 1
ATOM 4034 C CA . GLN A 1 549 ? 53.721 -32.826 10.051 1.00 85.62 549 GLN A CA 1
ATOM 4035 C C . GLN A 1 549 ? 53.545 -32.211 11.444 1.00 85.62 549 GLN A C 1
ATOM 4037 O O . GLN A 1 549 ? 53.436 -30.992 11.592 1.00 85.62 549 GLN A O 1
ATOM 4042 N N . ALA A 1 550 ? 53.550 -33.058 12.474 1.00 86.25 550 ALA A N 1
ATOM 4043 C CA . ALA A 1 550 ? 53.503 -32.635 13.870 1.00 86.25 550 ALA A CA 1
ATOM 4044 C C . ALA A 1 550 ? 54.680 -31.701 14.206 1.00 86.25 550 ALA A C 1
ATOM 4046 O O . ALA A 1 550 ? 55.788 -31.865 13.693 1.00 86.25 550 ALA A O 1
ATOM 4047 N N . GLY A 1 551 ? 54.441 -30.697 15.052 1.00 80.00 551 GLY A N 1
ATOM 4048 C CA . GLY A 1 551 ? 55.451 -29.709 15.445 1.00 80.00 551 GLY A CA 1
ATOM 4049 C C . GLY A 1 551 ? 55.838 -28.688 14.363 1.00 80.00 551 GLY A C 1
ATOM 4050 O O . GLY A 1 551 ? 56.561 -27.744 14.673 1.00 80.00 551 GLY A O 1
ATOM 4051 N N . THR A 1 552 ? 55.336 -28.812 13.129 1.00 83.94 552 THR A N 1
ATOM 4052 C CA . THR A 1 552 ? 55.608 -27.858 12.040 1.00 83.94 552 THR A CA 1
ATOM 4053 C C . THR A 1 552 ? 54.469 -26.846 11.897 1.00 83.94 552 THR A C 1
ATOM 4055 O O . THR A 1 552 ? 53.292 -27.216 11.903 1.00 83.94 552 THR A O 1
ATOM 4058 N N . ALA A 1 553 ? 54.811 -25.562 11.762 1.00 86.88 553 ALA A N 1
ATOM 4059 C CA . ALA A 1 553 ? 53.841 -24.505 11.477 1.00 86.88 553 ALA A CA 1
ATOM 4060 C C . ALA A 1 553 ? 53.227 -24.705 10.081 1.00 86.88 553 ALA A C 1
ATOM 4062 O O . ALA A 1 553 ? 53.943 -24.960 9.112 1.00 86.88 553 ALA A O 1
ATOM 4063 N N . THR A 1 554 ? 51.899 -24.643 10.001 1.00 89.75 554 THR A N 1
ATOM 4064 C CA . THR A 1 554 ? 51.129 -24.914 8.785 1.00 89.75 554 THR A CA 1
ATOM 4065 C C . THR A 1 554 ? 50.160 -23.779 8.494 1.00 89.75 554 THR A C 1
ATOM 4067 O O . THR A 1 554 ? 49.277 -23.492 9.306 1.00 89.75 554 THR A O 1
ATOM 4070 N N . THR A 1 555 ? 50.251 -23.203 7.296 1.00 90.81 555 THR A N 1
ATOM 4071 C CA . THR A 1 555 ? 49.326 -22.168 6.830 1.00 90.81 555 THR A CA 1
ATOM 4072 C C . THR A 1 555 ? 47.918 -22.737 6.644 1.00 90.81 555 THR A C 1
ATOM 4074 O O . THR A 1 555 ? 47.660 -23.536 5.742 1.00 90.81 555 THR A O 1
ATOM 4077 N N . VAL A 1 556 ? 46.985 -22.287 7.480 1.00 91.38 556 VAL A N 1
ATOM 4078 C CA . VAL A 1 556 ? 45.553 -22.596 7.409 1.00 91.38 556 VAL A CA 1
ATOM 4079 C C . VAL A 1 556 ? 44.822 -21.410 6.800 1.00 91.38 556 VAL A C 1
ATOM 4081 O O . VAL A 1 556 ? 44.874 -20.301 7.333 1.00 91.38 556 VAL A O 1
ATOM 4084 N N . GLY A 1 557 ? 44.142 -21.638 5.679 1.00 88.56 557 GLY A N 1
ATOM 4085 C CA . GLY A 1 557 ? 43.329 -20.637 4.992 1.00 88.56 557 GLY A CA 1
ATOM 4086 C C . GLY A 1 557 ? 41.875 -20.629 5.466 1.00 88.56 557 GLY A C 1
ATOM 4087 O O . GLY A 1 557 ? 41.363 -21.635 5.956 1.00 88.56 557 GLY A O 1
ATOM 4088 N N . TRP A 1 558 ? 41.189 -19.508 5.269 1.00 89.62 558 TRP A N 1
ATOM 4089 C CA . TRP A 1 558 ? 39.738 -19.396 5.431 1.00 89.62 558 TRP A CA 1
ATOM 4090 C C . TRP A 1 558 ? 39.129 -18.462 4.377 1.00 89.62 558 TRP A C 1
ATOM 4092 O O . TRP A 1 558 ? 39.788 -17.513 3.953 1.00 89.62 558 TRP A O 1
ATOM 4102 N N . GLU A 1 559 ? 37.885 -18.712 3.959 1.00 84.88 559 GLU A N 1
ATOM 4103 C CA . GLU A 1 559 ? 37.128 -17.893 2.990 1.00 84.88 559 GLU A CA 1
ATOM 4104 C C . GLU A 1 559 ? 35.629 -17.829 3.368 1.00 84.88 559 GLU A C 1
ATOM 4106 O O . GLU A 1 559 ? 35.112 -18.730 4.034 1.00 84.88 559 GLU A O 1
ATOM 4111 N N . THR A 1 560 ? 34.939 -16.743 2.992 1.00 79.06 560 THR A N 1
ATOM 4112 C CA . THR A 1 560 ? 33.516 -16.484 3.295 1.00 79.06 560 THR A CA 1
ATOM 4113 C C . THR A 1 560 ? 32.737 -16.036 2.054 1.00 79.06 560 THR A C 1
ATOM 4115 O O . THR A 1 560 ? 33.267 -15.327 1.192 1.00 79.06 560 THR A O 1
ATOM 4118 N N . GLU A 1 561 ? 31.459 -16.422 1.939 1.00 65.12 561 GLU A N 1
ATOM 4119 C CA . GLU A 1 561 ? 30.609 -15.943 0.838 1.00 65.12 561 GLU A CA 1
ATOM 4120 C C . GLU A 1 561 ? 30.226 -14.459 1.005 1.00 65.12 561 GLU A C 1
ATOM 4122 O O . GLU A 1 561 ? 30.184 -13.892 2.104 1.00 65.12 561 GLU A O 1
ATOM 4127 N N . LYS A 1 562 ? 29.985 -13.784 -0.128 1.00 56.28 562 LYS A N 1
ATOM 4128 C CA . LYS A 1 562 ? 29.895 -12.317 -0.211 1.00 56.28 562 LYS A CA 1
ATOM 4129 C C . LYS A 1 562 ? 28.537 -11.774 0.257 1.00 56.28 562 LYS A C 1
ATOM 4131 O O . LYS A 1 562 ? 27.754 -11.246 -0.531 1.00 56.28 562 LYS A O 1
ATOM 4136 N N . GLY A 1 563 ? 28.308 -11.874 1.561 1.00 56.41 563 GLY A N 1
ATOM 4137 C CA . GLY A 1 563 ? 27.107 -11.417 2.264 1.00 56.41 563 GLY A CA 1
ATOM 4138 C C . GLY A 1 563 ? 26.935 -12.033 3.657 1.00 56.41 563 GLY A C 1
ATOM 4139 O O . GLY A 1 563 ? 26.193 -11.482 4.465 1.00 56.41 563 GLY A O 1
ATOM 4140 N N . ASP A 1 564 ? 27.651 -13.121 3.953 1.00 55.97 564 ASP A N 1
ATOM 4141 C CA . ASP A 1 564 ? 27.322 -14.022 5.068 1.00 55.97 564 ASP A CA 1
ATOM 4142 C C . ASP A 1 564 ? 27.958 -13.631 6.416 1.00 55.97 564 ASP A C 1
ATOM 4144 O O . ASP A 1 564 ? 27.612 -14.195 7.453 1.00 55.97 564 ASP A O 1
ATOM 4148 N N . MET A 1 565 ? 28.846 -12.629 6.434 1.00 52.91 565 MET A N 1
ATOM 4149 C CA . MET A 1 565 ? 29.315 -11.980 7.665 1.00 52.91 565 MET A CA 1
ATOM 4150 C C . MET A 1 565 ? 28.736 -10.568 7.802 1.00 52.91 565 MET A C 1
ATOM 4152 O O . MET A 1 565 ? 28.930 -9.710 6.938 1.00 52.91 565 MET A O 1
ATOM 4156 N N . HIS A 1 566 ? 28.071 -10.309 8.931 1.00 44.44 566 HIS A N 1
ATOM 4157 C CA . HIS A 1 566 ? 27.600 -8.974 9.307 1.00 44.44 566 HIS A CA 1
ATOM 4158 C C . HIS A 1 566 ? 28.797 -8.035 9.603 1.00 44.44 566 HIS A C 1
ATOM 4160 O O . HIS A 1 566 ? 29.825 -8.521 10.079 1.00 44.44 566 HIS A O 1
ATOM 4166 N N . PRO A 1 567 ? 28.714 -6.704 9.373 1.00 41.75 567 PRO A N 1
ATOM 4167 C CA . PRO A 1 567 ? 29.892 -5.818 9.403 1.00 41.75 567 PRO A CA 1
ATOM 4168 C C . PRO A 1 567 ? 30.652 -5.676 10.736 1.00 41.75 567 PRO A C 1
ATOM 4170 O O . PRO A 1 567 ? 31.739 -5.094 10.742 1.00 41.75 567 PRO A O 1
ATOM 4173 N N . ASP A 1 568 ? 30.129 -6.209 11.843 1.00 44.28 568 ASP A N 1
ATOM 4174 C CA . ASP A 1 568 ? 30.742 -6.154 13.177 1.00 44.28 568 ASP A CA 1
ATOM 4175 C C . ASP A 1 568 ? 31.707 -7.324 13.439 1.00 44.28 568 ASP A C 1
ATOM 4177 O O . ASP A 1 568 ? 31.574 -8.083 14.398 1.00 44.28 568 ASP A O 1
ATOM 4181 N N . ASN A 1 569 ? 32.712 -7.420 12.563 1.00 54.88 569 ASN A N 1
ATOM 4182 C CA . ASN A 1 569 ? 34.092 -7.807 12.887 1.00 54.88 569 ASN A CA 1
ATOM 4183 C C . ASN A 1 569 ? 34.245 -8.977 13.887 1.00 54.88 569 ASN A C 1
ATOM 4185 O O . ASN A 1 569 ? 34.920 -8.862 14.915 1.00 54.88 569 ASN A O 1
ATOM 4189 N N . THR A 1 570 ? 33.566 -10.093 13.606 1.00 66.25 570 THR A N 1
ATOM 4190 C CA . THR A 1 570 ? 33.447 -11.228 14.527 1.00 66.25 570 THR A CA 1
ATOM 4191 C C . THR A 1 570 ? 34.792 -11.925 14.707 1.00 66.25 570 THR A C 1
ATOM 4193 O O . THR A 1 570 ? 35.225 -12.695 13.850 1.00 66.25 570 THR A O 1
ATOM 4196 N N . LYS A 1 571 ? 35.451 -11.663 15.841 1.00 81.06 571 LYS A N 1
ATOM 4197 C CA . LYS A 1 571 ? 36.637 -12.415 16.257 1.00 81.06 571 LYS A CA 1
ATOM 4198 C C . LYS A 1 571 ? 36.280 -13.877 16.495 1.00 81.06 571 LYS A C 1
ATOM 4200 O O . LYS A 1 571 ? 35.281 -14.167 17.162 1.00 81.06 571 LYS A O 1
ATOM 4205 N N . PHE A 1 572 ? 37.127 -14.772 16.001 1.00 89.12 572 PHE A N 1
ATOM 4206 C CA . PHE A 1 572 ? 36.978 -16.207 16.200 1.00 89.12 572 PHE A CA 1
ATOM 4207 C C . PHE A 1 572 ? 38.291 -16.875 16.605 1.00 89.12 572 PHE A C 1
ATOM 4209 O O . PHE A 1 572 ? 39.384 -16.412 16.275 1.00 89.12 572 PHE A O 1
ATOM 4216 N N . ASP A 1 573 ? 38.156 -17.993 17.304 1.00 91.94 573 ASP A N 1
ATOM 4217 C CA . ASP A 1 573 ? 39.243 -18.903 17.625 1.00 91.94 573 ASP A CA 1
ATOM 4218 C C . ASP A 1 573 ? 39.173 -20.102 16.671 1.00 91.94 573 ASP A C 1
ATOM 4220 O O . ASP A 1 573 ? 38.090 -20.636 16.413 1.00 91.94 573 ASP A O 1
ATOM 4224 N N . LEU A 1 574 ? 40.319 -20.564 16.169 1.00 93.06 574 LEU A N 1
ATOM 4225 C CA . LEU A 1 574 ? 40.441 -21.915 15.624 1.00 93.06 574 LEU A CA 1
ATOM 4226 C C . LEU A 1 574 ? 40.740 -22.870 16.774 1.00 93.06 574 LEU A C 1
ATOM 4228 O O . LEU A 1 574 ? 41.664 -22.639 17.553 1.00 93.06 574 LEU A O 1
ATOM 4232 N N . ARG A 1 575 ? 39.977 -23.957 16.871 1.00 93.81 575 ARG A N 1
ATOM 4233 C CA . ARG A 1 575 ? 40.105 -24.970 17.924 1.00 93.81 575 ARG A CA 1
ATOM 4234 C C . ARG A 1 575 ? 40.346 -26.349 17.322 1.00 93.81 575 ARG A C 1
ATOM 4236 O O . ARG A 1 575 ? 39.739 -26.692 16.305 1.00 93.81 575 ARG A O 1
ATOM 4243 N N . PHE A 1 576 ? 41.242 -27.115 17.937 1.00 93.44 576 PHE A N 1
ATOM 4244 C CA . PHE A 1 576 ? 41.532 -28.493 17.559 1.00 93.44 576 PHE A CA 1
ATOM 4245 C C . PHE A 1 576 ? 40.394 -29.407 18.019 1.00 93.44 576 PHE A C 1
ATOM 4247 O O . PHE A 1 576 ? 39.992 -29.385 19.183 1.00 93.44 576 PHE A O 1
ATOM 4254 N N . VAL A 1 577 ? 39.907 -30.241 17.104 1.00 91.88 577 VAL A N 1
ATOM 4255 C CA . VAL A 1 577 ? 38.901 -31.269 17.372 1.00 91.88 577 VAL A CA 1
ATOM 4256 C C . VAL A 1 577 ? 39.454 -32.625 16.950 1.00 91.88 577 VAL A C 1
ATOM 4258 O O . VAL A 1 577 ? 39.807 -32.809 15.785 1.00 91.88 577 VAL A O 1
ATOM 4261 N N . GLN A 1 578 ? 39.492 -33.578 17.878 1.00 87.44 578 GLN A N 1
ATOM 4262 C CA . GLN A 1 578 ? 39.919 -34.960 17.647 1.00 87.44 578 GLN A CA 1
ATOM 4263 C C . GLN A 1 578 ? 38.817 -35.903 18.139 1.00 87.44 578 GLN A C 1
ATOM 4265 O O . GLN A 1 578 ? 38.247 -35.691 19.207 1.00 87.44 578 GLN A O 1
ATOM 4270 N N . GLU A 1 579 ? 38.444 -36.891 17.319 1.00 82.94 579 GLU A N 1
ATOM 4271 C CA . GLU A 1 579 ? 37.345 -37.842 17.600 1.00 82.94 579 GLU A CA 1
ATOM 4272 C C . GLU A 1 579 ? 36.008 -37.167 18.003 1.00 82.94 579 GLU A C 1
ATOM 4274 O O . GLU A 1 579 ? 35.182 -37.724 18.722 1.00 82.94 579 GLU A O 1
ATOM 4279 N N . GLY A 1 580 ? 35.779 -35.937 17.524 1.00 77.31 580 GLY A N 1
ATOM 4280 C CA . GLY A 1 580 ? 34.599 -35.119 17.839 1.00 77.31 580 GLY A CA 1
ATOM 4281 C C . GLY A 1 580 ? 34.696 -34.292 19.129 1.00 77.31 580 GLY A C 1
ATOM 4282 O O . GLY A 1 580 ? 33.823 -33.459 19.369 1.00 77.31 580 GLY A O 1
ATOM 4283 N N . THR A 1 581 ? 35.760 -34.457 19.919 1.00 82.56 581 THR A N 1
ATOM 4284 C CA . THR A 1 581 ? 36.013 -33.709 21.161 1.00 82.56 581 THR A CA 1
ATOM 4285 C C . THR A 1 581 ? 36.895 -32.488 20.893 1.00 82.56 581 THR A C 1
ATOM 4287 O O . THR A 1 581 ? 37.895 -32.588 20.186 1.00 82.56 581 THR A O 1
ATOM 4290 N N . ASP A 1 582 ? 36.540 -31.333 21.460 1.00 88.38 582 ASP A N 1
ATOM 4291 C CA . ASP A 1 582 ? 37.382 -30.128 21.456 1.00 88.38 582 ASP A CA 1
ATOM 4292 C C . ASP A 1 582 ? 38.525 -30.302 22.467 1.00 88.38 582 ASP A C 1
ATOM 4294 O O . ASP A 1 582 ? 38.275 -30.477 23.660 1.00 88.38 582 ASP A O 1
ATOM 4298 N N . ILE A 1 583 ? 39.766 -30.304 21.980 1.00 89.38 583 ILE A N 1
ATOM 4299 C CA . ILE A 1 583 ? 40.968 -30.637 22.768 1.00 89.38 583 ILE A CA 1
ATOM 4300 C C . ILE A 1 583 ? 41.870 -29.420 23.030 1.00 89.38 583 ILE A C 1
ATOM 4302 O O . ILE A 1 583 ? 42.911 -29.554 23.669 1.00 89.38 583 ILE A O 1
ATOM 4306 N N . GLY A 1 584 ? 41.485 -28.225 22.567 1.00 86.88 584 GLY A N 1
ATOM 4307 C CA . GLY A 1 584 ? 42.227 -26.989 22.819 1.00 86.88 584 GLY A CA 1
ATOM 4308 C C . GLY A 1 584 ? 42.117 -25.943 21.711 1.00 86.88 584 GLY A C 1
ATOM 4309 O O . GLY A 1 584 ? 41.664 -26.211 20.599 1.00 86.88 584 GLY A O 1
ATOM 4310 N N . VAL A 1 585 ? 42.562 -24.723 22.015 1.00 90.88 585 VAL A N 1
ATOM 4311 C CA . VAL A 1 585 ? 42.657 -23.630 21.037 1.00 90.88 585 VAL A CA 1
ATOM 4312 C C . VAL A 1 585 ? 43.946 -23.778 20.228 1.00 90.88 585 VAL A C 1
ATOM 4314 O O . VAL A 1 585 ? 45.020 -23.922 20.803 1.00 90.88 585 VAL A O 1
ATOM 4317 N N . ALA A 1 586 ? 43.830 -23.720 18.903 1.00 90.62 586 ALA A N 1
ATOM 4318 C CA . ALA A 1 586 ? 44.947 -23.714 17.965 1.00 90.62 586 ALA A CA 1
ATOM 4319 C C . ALA A 1 586 ? 45.491 -22.291 17.754 1.00 90.62 586 ALA A C 1
ATOM 4321 O O . ALA A 1 586 ? 46.689 -22.056 17.868 1.00 90.62 586 ALA A O 1
ATOM 4322 N N . VAL A 1 587 ? 44.596 -21.332 17.488 1.00 91.00 587 VAL A N 1
ATOM 4323 C CA . VAL A 1 587 ? 44.884 -19.891 17.363 1.00 91.00 587 VAL A CA 1
ATOM 4324 C C . VAL A 1 587 ? 43.674 -19.127 17.896 1.00 91.00 587 VAL A C 1
ATOM 4326 O O . VAL A 1 587 ? 42.547 -19.473 17.548 1.00 91.00 587 VAL A O 1
ATOM 4329 N N . SER A 1 588 ? 43.885 -18.094 18.719 1.00 90.44 588 SER A N 1
ATOM 4330 C CA . SER A 1 588 ? 42.792 -17.269 19.263 1.00 90.44 588 SER A CA 1
ATOM 4331 C C . SER A 1 588 ? 42.707 -15.883 18.623 1.00 90.44 588 SER A C 1
ATOM 4333 O O . SER A 1 588 ? 43.680 -15.397 18.046 1.00 90.44 588 SER A O 1
ATOM 4335 N N . ASN A 1 589 ? 41.563 -15.216 18.799 1.00 83.00 589 ASN A N 1
ATOM 4336 C CA . ASN A 1 589 ? 41.351 -13.803 18.460 1.00 83.00 589 ASN A CA 1
ATOM 4337 C C . ASN A 1 589 ? 41.601 -13.438 16.982 1.00 83.00 589 ASN A C 1
ATOM 4339 O O . ASN A 1 589 ? 41.937 -12.288 16.681 1.00 83.00 589 ASN A O 1
ATOM 4343 N N . ILE A 1 590 ? 41.402 -14.378 16.053 1.00 86.31 590 ILE A N 1
ATOM 4344 C CA . ILE A 1 590 ? 41.539 -14.128 14.615 1.00 86.31 590 ILE A CA 1
ATOM 4345 C C . ILE A 1 590 ? 40.511 -13.071 14.219 1.00 86.31 590 ILE A C 1
ATOM 4347 O O . ILE A 1 590 ? 39.309 -13.247 14.425 1.00 86.31 590 ILE A O 1
ATOM 4351 N N . GLN A 1 591 ? 40.996 -11.956 13.676 1.00 79.31 591 GLN A N 1
ATOM 4352 C CA . GLN A 1 591 ? 40.184 -10.791 13.353 1.00 79.31 591 GLN A CA 1
ATOM 4353 C C . GLN A 1 591 ? 40.238 -10.527 11.840 1.00 79.31 591 GLN A C 1
ATOM 4355 O O . GLN A 1 591 ? 41.271 -10.064 11.348 1.00 79.31 591 GLN A O 1
ATOM 4360 N N . PRO A 1 592 ? 39.159 -10.819 11.088 1.00 71.38 592 PRO A N 1
ATOM 4361 C CA . PRO A 1 592 ? 39.064 -10.483 9.671 1.00 71.38 592 PRO A CA 1
ATOM 4362 C C . PRO A 1 592 ? 39.346 -9.000 9.414 1.00 71.38 592 PRO A C 1
ATOM 4364 O O . PRO A 1 592 ? 38.792 -8.121 10.080 1.00 71.38 592 PRO A O 1
ATOM 4367 N N . GLN A 1 593 ? 40.184 -8.699 8.421 1.00 65.94 593 GLN A N 1
ATOM 4368 C CA . GLN A 1 593 ? 40.317 -7.320 7.959 1.00 65.94 593 GLN A CA 1
ATOM 4369 C C . GLN A 1 593 ? 39.030 -6.895 7.250 1.00 65.94 593 GLN A C 1
ATOM 4371 O O . GLN A 1 593 ? 38.436 -7.659 6.486 1.00 65.94 593 GLN A O 1
ATOM 4376 N N . LYS A 1 594 ? 38.595 -5.659 7.509 1.00 54.03 594 LYS A N 1
ATOM 4377 C CA . LYS A 1 594 ? 37.404 -5.085 6.879 1.00 54.03 594 LYS A CA 1
ATOM 4378 C C . LYS A 1 594 ? 37.585 -5.139 5.355 1.00 54.03 594 LYS A C 1
ATOM 4380 O O . LYS A 1 594 ? 38.634 -4.746 4.863 1.00 54.03 594 LYS A O 1
ATOM 4385 N N . GLU A 1 595 ? 36.574 -5.648 4.648 1.00 57.31 595 GLU A N 1
ATOM 4386 C CA . GLU A 1 595 ? 36.559 -5.901 3.189 1.00 57.31 595 GLU A CA 1
ATOM 4387 C C . GLU A 1 595 ? 37.342 -7.140 2.688 1.00 57.31 595 GLU A C 1
ATOM 4389 O O . GLU A 1 595 ? 37.221 -7.489 1.512 1.00 57.31 595 GLU A O 1
ATOM 4394 N N . MET A 1 596 ? 38.061 -7.880 3.546 1.00 60.19 596 MET A N 1
ATOM 4395 C CA . MET A 1 596 ? 38.804 -9.083 3.134 1.00 60.19 596 MET A CA 1
ATOM 4396 C C . MET A 1 596 ? 38.006 -10.376 3.393 1.00 60.19 596 MET A C 1
ATOM 4398 O O . MET A 1 596 ? 37.962 -10.894 4.504 1.00 60.19 596 MET A O 1
ATOM 4402 N N . HIS A 1 597 ? 37.391 -10.921 2.337 1.00 71.75 597 HIS A N 1
ATOM 4403 C CA . HIS A 1 597 ? 36.557 -12.143 2.372 1.00 71.75 597 HIS A CA 1
ATOM 4404 C C . HIS A 1 597 ? 37.326 -13.460 2.596 1.00 71.75 597 HIS A C 1
ATOM 4406 O O . HIS A 1 597 ? 36.726 -14.529 2.612 1.00 71.75 597 HIS A O 1
ATOM 4412 N N . LYS A 1 598 ? 38.650 -13.402 2.743 1.00 83.56 598 LYS A N 1
ATOM 4413 C CA . LYS A 1 598 ? 39.510 -14.561 2.989 1.00 83.56 598 LYS A CA 1
ATOM 4414 C C . LYS A 1 598 ? 40.761 -14.157 3.750 1.00 83.56 598 LYS A C 1
ATOM 4416 O O . LYS A 1 598 ? 41.159 -12.996 3.694 1.00 83.56 598 LYS A O 1
ATOM 4421 N N . GLY A 1 599 ? 41.420 -15.114 4.385 1.00 83.81 599 GLY A N 1
ATOM 4422 C CA . GLY A 1 599 ? 42.685 -14.900 5.080 1.00 83.81 599 GLY A CA 1
ATOM 4423 C C . GLY A 1 599 ? 43.414 -16.205 5.373 1.00 83.81 599 GLY A C 1
ATOM 4424 O O . GLY A 1 599 ? 43.003 -17.274 4.925 1.00 83.81 599 GLY A O 1
ATOM 4425 N N . SER A 1 600 ? 44.509 -16.109 6.123 1.00 88.81 600 SER A N 1
ATOM 4426 C CA . SER A 1 600 ? 45.291 -17.265 6.560 1.00 88.81 600 SER A CA 1
ATOM 4427 C C . SER A 1 600 ? 45.979 -17.011 7.899 1.00 88.81 600 SER A C 1
ATOM 4429 O O . SER A 1 600 ? 46.307 -15.869 8.219 1.00 88.81 600 SER A O 1
ATOM 4431 N N . VAL A 1 601 ? 46.211 -18.076 8.665 1.00 91.25 601 VAL A N 1
ATOM 4432 C CA . VAL A 1 601 ? 46.960 -18.075 9.932 1.00 91.25 601 VAL A CA 1
ATOM 4433 C C . VAL A 1 601 ? 47.848 -19.316 10.021 1.00 91.25 601 VAL A C 1
ATOM 4435 O O . VAL A 1 601 ? 47.521 -20.345 9.438 1.00 91.25 601 VAL A O 1
ATOM 4438 N N . GLU A 1 602 ? 48.949 -19.239 10.762 1.00 92.31 602 GLU A N 1
ATOM 4439 C CA . GLU A 1 602 ? 49.806 -20.401 11.024 1.00 92.31 602 GLU A CA 1
ATOM 4440 C C . GLU A 1 602 ? 49.273 -21.230 12.196 1.00 92.31 602 GLU A C 1
ATOM 4442 O O . GLU A 1 602 ? 48.949 -20.688 13.253 1.00 92.31 602 GLU A O 1
ATOM 4447 N N . VAL A 1 603 ? 49.206 -22.551 12.013 1.00 92.81 603 VAL A N 1
ATOM 4448 C CA . VAL A 1 603 ? 48.787 -23.524 13.029 1.00 92.81 603 VAL A CA 1
ATOM 4449 C C . VAL A 1 603 ? 49.841 -24.619 13.155 1.00 92.81 603 VAL A C 1
ATOM 4451 O O . VAL A 1 603 ? 50.151 -25.299 12.180 1.00 92.81 603 VAL A O 1
ATOM 4454 N N . THR A 1 604 ? 50.358 -24.835 14.364 1.00 91.56 604 THR A N 1
ATOM 4455 C CA . THR A 1 604 ? 51.273 -25.947 14.665 1.00 91.56 604 THR A CA 1
ATOM 4456 C C . THR A 1 604 ? 50.498 -27.085 15.318 1.00 91.56 604 THR A C 1
ATOM 4458 O O . THR A 1 604 ? 49.953 -26.915 16.408 1.00 91.56 604 THR A O 1
ATOM 4461 N N . PHE A 1 605 ? 50.442 -28.251 14.673 1.00 90.31 605 PHE A N 1
ATOM 4462 C CA . PHE A 1 605 ? 49.717 -29.412 15.202 1.00 90.31 605 PHE A CA 1
ATOM 4463 C C . PHE A 1 605 ? 50.549 -30.130 16.287 1.00 90.31 605 PHE A C 1
ATOM 4465 O O . PHE A 1 605 ? 51.749 -30.338 16.082 1.00 90.31 605 PHE A O 1
ATOM 4472 N N . PRO A 1 606 ? 49.955 -30.499 17.442 1.00 83.31 606 PRO A N 1
ATOM 4473 C CA . PRO A 1 606 ? 50.716 -30.856 18.646 1.00 83.31 606 PRO A CA 1
ATOM 4474 C C . PRO A 1 606 ? 51.306 -32.274 18.644 1.00 83.31 606 PRO A C 1
ATOM 4476 O O . PRO A 1 606 ? 52.297 -32.518 19.325 1.00 83.31 606 PRO A O 1
ATOM 4479 N N . SER A 1 607 ? 50.714 -33.210 17.902 1.00 86.94 607 SER A N 1
ATOM 4480 C CA . SER A 1 607 ? 51.152 -34.607 17.813 1.00 86.94 607 SER A CA 1
ATOM 4481 C C . SER A 1 607 ? 50.757 -35.205 16.465 1.00 86.94 607 SER A C 1
ATOM 4483 O O . SER A 1 607 ? 49.962 -34.616 15.729 1.00 86.94 607 SER A O 1
ATOM 4485 N N . ALA A 1 608 ? 51.256 -36.404 16.157 1.00 84.56 608 ALA A N 1
ATOM 4486 C CA . ALA A 1 608 ? 50.643 -37.229 15.123 1.00 84.56 608 ALA A CA 1
ATOM 4487 C C . ALA A 1 608 ? 49.196 -37.595 15.513 1.00 84.56 608 ALA A C 1
ATOM 4489 O O . ALA A 1 608 ? 48.852 -37.629 16.699 1.00 84.56 608 ALA A O 1
ATOM 4490 N N . GLY A 1 609 ? 48.346 -37.854 14.519 1.00 86.94 609 GLY A N 1
ATOM 4491 C CA . GLY A 1 609 ? 46.933 -38.177 14.724 1.00 86.94 609 GLY A CA 1
ATOM 4492 C C . GLY A 1 609 ? 46.024 -37.607 13.637 1.00 86.94 609 GLY A C 1
ATOM 4493 O O . GLY A 1 609 ? 46.487 -37.149 12.593 1.00 86.94 609 GLY A O 1
ATOM 4494 N N . THR A 1 610 ? 44.717 -37.621 13.892 1.00 89.19 610 THR A N 1
ATOM 4495 C CA . THR A 1 610 ? 43.702 -37.131 12.951 1.00 89.19 610 THR A CA 1
ATOM 4496 C C . THR A 1 610 ? 42.904 -36.002 13.589 1.00 89.19 610 THR A C 1
ATOM 4498 O O . THR A 1 610 ? 42.262 -36.195 14.621 1.00 89.19 610 THR A O 1
ATOM 4501 N N . PHE A 1 611 ? 42.942 -34.823 12.970 1.00 90.62 611 PHE A N 1
ATOM 4502 C CA . PHE A 1 611 ? 42.422 -33.580 13.537 1.00 90.62 611 PHE A CA 1
ATOM 4503 C C . PHE A 1 611 ? 41.436 -32.894 12.587 1.00 90.62 611 PHE A C 1
ATOM 4505 O O . PHE A 1 611 ? 41.501 -33.039 11.367 1.00 90.62 611 PHE A O 1
ATOM 4512 N N . LYS A 1 612 ? 40.555 -32.069 13.151 1.00 93.12 612 LYS A N 1
ATOM 4513 C CA . LYS A 1 612 ? 39.788 -31.035 12.446 1.00 93.12 612 LYS A CA 1
ATOM 4514 C C . LYS A 1 612 ? 40.018 -29.696 13.131 1.00 93.12 612 LYS A C 1
ATOM 4516 O O . LYS A 1 612 ? 40.181 -29.646 14.350 1.00 93.12 612 LYS A O 1
ATOM 4521 N N . LEU A 1 613 ? 39.997 -28.613 12.362 1.00 93.00 613 LEU A N 1
ATOM 4522 C CA . LEU A 1 613 ? 39.963 -27.258 12.899 1.00 93.00 613 LEU A CA 1
ATOM 4523 C C . LEU A 1 613 ? 38.538 -26.718 12.839 1.00 93.00 613 LEU A C 1
ATOM 4525 O O . LEU A 1 613 ? 37.859 -26.816 11.816 1.00 93.00 613 LEU A O 1
ATOM 4529 N N . LYS A 1 614 ? 38.081 -26.153 13.953 1.00 93.38 614 LYS A N 1
ATOM 4530 C CA . LYS A 1 614 ? 36.736 -25.606 14.124 1.00 93.38 614 LYS A CA 1
ATOM 4531 C C . LYS A 1 614 ? 36.838 -24.117 14.433 1.00 93.38 614 LYS A C 1
ATOM 4533 O O . LYS A 1 614 ? 37.519 -23.748 15.385 1.00 93.38 614 LYS A O 1
ATOM 4538 N N . ALA A 1 615 ? 36.177 -23.279 13.638 1.00 91.06 615 ALA A N 1
ATOM 4539 C CA . ALA A 1 615 ? 36.101 -21.842 13.878 1.00 91.06 615 ALA A CA 1
ATOM 4540 C C . ALA A 1 615 ? 34.943 -21.550 14.840 1.00 91.06 615 ALA A C 1
ATOM 4542 O O . ALA A 1 615 ? 33.794 -21.901 14.553 1.00 91.06 615 ALA A O 1
ATOM 4543 N N . VAL A 1 616 ? 35.248 -20.935 15.983 1.00 88.56 616 VAL A N 1
ATOM 4544 C CA . VAL A 1 616 ? 34.290 -20.661 17.063 1.00 88.56 616 VAL A CA 1
ATOM 4545 C C . VAL A 1 616 ? 34.331 -19.177 17.421 1.00 88.56 616 VAL A C 1
ATOM 4547 O O . VAL A 1 616 ? 35.396 -18.636 17.712 1.00 88.56 616 VAL A O 1
ATOM 4550 N N . ALA A 1 617 ? 33.181 -18.509 17.387 1.00 85.00 617 ALA A N 1
ATOM 4551 C CA . ALA A 1 617 ? 33.051 -17.104 17.763 1.00 85.00 617 ALA A CA 1
ATOM 4552 C C . ALA A 1 617 ? 33.149 -16.906 19.286 1.00 85.00 617 ALA A C 1
ATOM 4554 O O . ALA A 1 617 ? 32.878 -17.817 20.068 1.00 85.00 617 ALA A O 1
ATOM 4555 N N . GLY A 1 618 ? 33.460 -15.682 19.726 1.00 74.25 618 GLY A N 1
ATOM 4556 C CA . GLY A 1 618 ? 33.585 -15.336 21.153 1.00 74.25 618 GLY A CA 1
ATOM 4557 C C . GLY A 1 618 ? 32.317 -15.504 22.014 1.00 74.25 618 GLY A C 1
ATOM 4558 O O . GLY A 1 618 ? 32.389 -15.346 23.229 1.00 74.25 618 GLY A O 1
ATOM 4559 N N . ASN A 1 619 ? 31.164 -15.824 21.415 1.00 73.06 619 ASN A N 1
ATOM 4560 C CA . ASN A 1 619 ? 29.920 -16.191 22.105 1.00 73.06 619 ASN A CA 1
ATOM 4561 C C . ASN A 1 619 ? 29.678 -17.718 22.181 1.00 73.06 619 ASN A C 1
ATOM 4563 O O . ASN A 1 619 ? 28.702 -18.139 22.799 1.00 73.06 619 ASN A O 1
ATOM 4567 N N . GLY A 1 620 ? 30.544 -18.535 21.570 1.00 74.81 620 GLY A N 1
ATOM 4568 C CA . GLY A 1 620 ? 30.435 -19.995 21.493 1.00 74.81 620 GLY A CA 1
ATOM 4569 C C . GLY A 1 620 ? 29.860 -20.549 20.181 1.00 74.81 620 GLY A C 1
ATOM 4570 O O . GLY A 1 620 ? 29.884 -21.768 19.998 1.00 74.81 620 GLY A O 1
ATOM 4571 N N . ASP A 1 621 ? 29.381 -19.703 19.262 1.00 80.31 621 ASP A N 1
ATOM 4572 C CA . ASP A 1 621 ? 28.788 -20.163 17.998 1.00 80.31 621 ASP A CA 1
ATOM 4573 C C . ASP A 1 621 ? 29.829 -20.757 17.039 1.00 80.31 621 ASP A C 1
ATOM 4575 O O . ASP A 1 621 ? 30.968 -20.294 16.939 1.00 80.31 621 ASP A O 1
ATOM 4579 N N . VAL A 1 622 ? 29.421 -21.790 16.296 1.00 85.06 622 VAL A N 1
ATOM 4580 C CA . VAL A 1 622 ? 30.273 -22.495 15.329 1.00 85.06 622 VAL A CA 1
ATOM 4581 C C . VAL A 1 622 ? 30.147 -21.836 13.960 1.00 85.06 622 VAL A C 1
ATOM 4583 O O . VAL A 1 622 ? 29.129 -21.984 13.293 1.00 85.06 622 VAL A O 1
ATOM 4586 N N . LEU A 1 623 ? 31.195 -21.140 13.522 1.00 83.12 623 LEU A N 1
ATOM 4587 C CA . LEU A 1 623 ? 31.195 -20.418 12.246 1.00 83.12 623 LEU A CA 1
ATOM 4588 C C . LEU A 1 623 ? 31.602 -21.300 11.056 1.00 83.12 623 LEU A C 1
ATOM 4590 O O . LEU A 1 623 ? 31.191 -21.058 9.921 1.00 83.12 623 LEU A O 1
ATOM 4594 N N . GLY A 1 624 ? 32.430 -22.317 11.307 1.00 87.25 624 GLY A N 1
ATOM 4595 C CA . GLY A 1 624 ? 33.042 -23.134 10.263 1.00 87.25 624 GLY A CA 1
ATOM 4596 C C . GLY A 1 624 ? 33.785 -24.355 10.801 1.00 87.25 624 GLY A C 1
ATOM 4597 O O . GLY A 1 624 ? 34.082 -24.457 11.993 1.00 87.25 624 GLY A O 1
ATOM 4598 N N . SER A 1 625 ? 34.112 -25.289 9.909 1.00 90.56 625 SER A N 1
ATOM 4599 C CA . SER A 1 625 ? 35.033 -26.395 10.202 1.00 90.56 625 SER A CA 1
ATOM 4600 C C . SER A 1 625 ? 35.795 -26.805 8.950 1.00 90.56 625 SER A C 1
ATOM 4602 O O . SER A 1 625 ? 35.224 -26.761 7.858 1.00 90.56 625 SER A O 1
ATOM 4604 N N . SER A 1 626 ? 37.025 -27.278 9.122 1.00 91.69 626 SER A N 1
ATOM 4605 C CA . SER A 1 626 ? 37.795 -27.910 8.054 1.00 91.69 626 SER A CA 1
ATOM 4606 C C . SER A 1 626 ? 37.270 -29.307 7.713 1.00 91.69 626 SER A C 1
ATOM 4608 O O . SER A 1 626 ? 36.456 -29.888 8.448 1.00 91.69 626 SER A O 1
ATOM 4610 N N . ASP A 1 627 ? 37.804 -29.854 6.623 1.00 88.88 627 ASP A N 1
ATOM 4611 C CA . ASP A 1 627 ? 37.902 -31.297 6.404 1.00 88.88 627 ASP A CA 1
ATOM 4612 C C . ASP A 1 627 ? 38.879 -31.954 7.405 1.00 88.88 627 ASP A C 1
ATOM 4614 O O . ASP A 1 627 ? 39.476 -31.300 8.265 1.00 88.88 627 ASP A O 1
ATOM 4618 N N . GLU A 1 628 ? 38.992 -33.277 7.326 1.00 87.56 628 GLU A N 1
ATOM 4619 C CA . GLU A 1 628 ? 39.795 -34.119 8.215 1.00 87.56 628 GLU A CA 1
ATOM 4620 C C . GLU A 1 628 ? 41.272 -34.152 7.795 1.00 87.56 628 GLU A C 1
ATOM 4622 O O . GLU A 1 628 ? 41.590 -34.440 6.643 1.00 87.56 628 GLU A O 1
ATOM 4627 N N . VAL A 1 629 ? 42.169 -33.853 8.736 1.00 87.12 629 VAL A N 1
ATOM 4628 C CA . VAL A 1 629 ? 43.605 -33.655 8.504 1.00 87.12 629 VAL A CA 1
ATOM 4629 C C . VAL A 1 629 ? 44.383 -34.787 9.160 1.00 87.12 629 VAL A C 1
ATOM 4631 O O . VAL A 1 629 ? 44.342 -34.943 10.382 1.00 87.12 629 VAL A O 1
ATOM 4634 N N . THR A 1 630 ? 45.120 -35.564 8.365 1.00 89.00 630 THR A N 1
ATOM 4635 C CA . THR A 1 630 ? 46.081 -36.541 8.894 1.00 89.00 630 THR A CA 1
ATOM 4636 C C . THR A 1 630 ? 47.401 -35.841 9.194 1.00 89.00 630 THR A C 1
ATOM 4638 O O . THR A 1 630 ? 48.094 -35.384 8.283 1.00 89.00 630 THR A O 1
ATOM 4641 N N . VAL A 1 631 ? 47.758 -35.784 10.473 1.00 88.00 631 VAL A N 1
ATOM 4642 C CA . VAL A 1 631 ? 49.047 -35.279 10.940 1.00 88.00 631 VAL A CA 1
ATOM 4643 C C . VAL A 1 631 ? 49.991 -36.461 11.132 1.00 88.00 631 VAL A C 1
ATOM 4645 O O . VAL A 1 631 ? 49.722 -37.361 11.930 1.00 88.00 631 VAL A O 1
ATOM 4648 N N . THR A 1 632 ? 51.093 -36.472 10.391 1.00 86.88 632 THR A N 1
ATOM 4649 C CA . THR A 1 632 ? 52.153 -37.475 10.509 1.00 86.88 632 THR A CA 1
ATOM 4650 C C . THR A 1 632 ? 53.212 -37.031 11.512 1.00 86.88 632 THR A C 1
ATOM 4652 O O . THR A 1 632 ? 53.441 -35.840 11.732 1.00 86.88 632 THR A O 1
ATOM 4655 N N . GLU A 1 633 ? 53.854 -38.001 12.156 1.00 79.50 633 GLU A N 1
ATOM 4656 C CA . GLU A 1 633 ? 54.952 -37.725 13.078 1.00 79.50 633 GLU A CA 1
ATOM 4657 C C . GLU A 1 633 ? 56.200 -37.289 12.300 1.00 79.50 633 GLU A C 1
ATOM 4659 O O . GLU A 1 633 ? 56.462 -37.781 11.197 1.00 79.50 633 GLU A O 1
ATOM 4664 N N . LEU A 1 634 ? 56.965 -36.347 12.854 1.00 60.44 634 LEU A N 1
ATOM 4665 C CA . LEU A 1 634 ? 58.171 -35.840 12.206 1.00 60.44 634 LEU A CA 1
ATOM 4666 C C . LEU A 1 634 ? 59.307 -36.854 12.388 1.00 60.44 634 LEU A C 1
ATOM 4668 O O . LEU A 1 634 ? 60.101 -36.765 13.324 1.00 60.44 634 LEU A O 1
ATOM 4672 N N . SER A 1 635 ? 59.354 -37.846 11.495 1.00 51.75 635 SER A N 1
ATOM 4673 C CA . SER A 1 635 ? 60.438 -38.828 11.422 1.00 51.75 635 SER A CA 1
ATOM 4674 C C . SER A 1 635 ? 61.789 -38.102 11.395 1.00 51.75 635 SER A C 1
ATOM 4676 O O . SER A 1 635 ? 62.002 -37.290 10.489 1.00 51.75 635 SER A O 1
ATOM 4678 N N . PRO A 1 636 ? 62.709 -38.363 12.345 1.00 42.53 636 PRO A N 1
ATOM 4679 C CA . PRO A 1 636 ? 63.960 -37.622 12.434 1.00 42.53 636 PRO A CA 1
ATOM 4680 C C . PRO A 1 636 ? 64.793 -37.857 11.174 1.00 42.53 636 PRO A C 1
ATOM 4682 O O . PRO A 1 636 ? 65.255 -38.968 10.908 1.00 42.53 636 PRO A O 1
ATOM 4685 N N . SER A 1 637 ? 64.974 -36.800 10.382 1.00 35.25 637 SER A N 1
ATOM 4686 C CA . SER A 1 637 ? 65.755 -36.847 9.151 1.00 35.25 637 SER A CA 1
ATOM 4687 C C . SER A 1 637 ? 67.216 -37.140 9.480 1.00 35.25 637 SER A C 1
ATOM 4689 O O . SER A 1 637 ? 67.913 -36.287 10.032 1.00 35.25 637 SER A O 1
ATOM 4691 N N . THR A 1 638 ? 67.687 -38.336 9.133 1.00 30.97 638 THR A N 1
ATOM 4692 C CA . THR A 1 638 ? 69.093 -38.724 9.267 1.00 30.97 638 THR A CA 1
ATOM 4693 C C . THR A 1 638 ? 69.979 -37.769 8.476 1.00 30.97 638 THR A C 1
ATOM 4695 O O . THR A 1 638 ? 69.908 -37.735 7.246 1.00 30.97 638 THR A O 1
ATOM 4698 N N . THR A 1 639 ? 70.823 -37.011 9.173 1.00 31.28 639 THR A N 1
ATOM 4699 C CA . THR A 1 639 ? 71.781 -36.085 8.564 1.00 31.28 639 THR A CA 1
ATOM 4700 C C . THR A 1 639 ? 72.803 -36.863 7.736 1.00 31.28 639 THR A C 1
ATOM 4702 O O . THR A 1 639 ? 73.707 -37.491 8.284 1.00 31.28 639 THR A O 1
ATOM 4705 N N . SER A 1 640 ? 72.672 -36.836 6.411 1.00 30.12 640 SER A N 1
ATOM 4706 C CA . SER A 1 640 ? 73.661 -37.411 5.501 1.00 30.12 640 SER A CA 1
ATOM 4707 C C . SER A 1 640 ? 74.744 -36.381 5.182 1.00 30.12 640 SER A C 1
ATOM 4709 O O . SER A 1 640 ? 74.558 -35.531 4.311 1.00 30.12 640 SER A O 1
ATOM 4711 N N . THR A 1 641 ? 75.879 -36.468 5.872 1.00 29.70 641 THR A N 1
ATOM 4712 C CA . THR A 1 641 ? 77.128 -35.810 5.466 1.00 29.70 641 THR A CA 1
ATOM 4713 C C . THR A 1 641 ? 78.160 -36.859 5.069 1.00 29.70 641 THR A C 1
ATOM 4715 O O . THR A 1 641 ? 78.444 -37.769 5.846 1.00 29.70 641 THR A O 1
ATOM 4718 N N . ASP A 1 642 ? 78.729 -36.693 3.874 1.00 28.22 642 ASP A N 1
ATOM 4719 C CA . ASP A 1 642 ? 79.999 -37.283 3.423 1.00 28.22 642 ASP A CA 1
ATOM 4720 C C . ASP A 1 642 ? 81.089 -37.191 4.518 1.00 28.22 642 ASP A C 1
ATOM 4722 O O . ASP A 1 642 ? 81.063 -36.263 5.324 1.00 28.22 642 ASP A O 1
ATOM 4726 N N . SER A 1 643 ? 82.123 -38.036 4.628 1.00 29.00 643 SER A N 1
ATOM 4727 C CA . SER A 1 643 ? 82.740 -39.092 3.788 1.00 29.00 643 SER A CA 1
ATOM 4728 C C . SER A 1 643 ? 83.809 -39.808 4.677 1.00 29.00 643 SER A C 1
ATOM 4730 O O . SER A 1 643 ? 83.919 -39.445 5.849 1.00 29.00 643 SER A O 1
ATOM 4732 N N . PRO A 1 644 ? 84.741 -40.661 4.190 1.00 41.28 644 PRO A N 1
ATOM 4733 C CA . PRO A 1 644 ? 84.672 -41.779 3.247 1.00 41.28 644 PRO A CA 1
ATOM 4734 C C . PRO A 1 644 ? 85.110 -43.114 3.942 1.00 41.28 644 PRO A C 1
ATOM 4736 O O . PRO A 1 644 ? 85.047 -43.254 5.158 1.00 41.28 644 PRO A O 1
ATOM 4739 N N . SER A 1 645 ? 85.553 -44.119 3.178 1.00 25.53 645 SER A N 1
ATOM 4740 C CA . SER A 1 645 ? 86.026 -45.453 3.621 1.00 25.53 645 SER A CA 1
ATOM 4741 C C . SER A 1 645 ? 87.547 -45.514 3.946 1.00 25.53 645 SER A C 1
ATOM 4743 O O . SER A 1 645 ? 88.259 -44.588 3.557 1.00 25.53 645 SER A O 1
ATOM 4745 N N . PRO A 1 646 ? 88.131 -46.635 4.455 1.00 49.09 646 PRO A N 1
ATOM 4746 C CA . PRO A 1 646 ? 87.700 -47.593 5.504 1.00 49.09 646 PRO A CA 1
ATOM 4747 C C . PRO A 1 646 ? 88.842 -48.022 6.503 1.00 49.09 646 PRO A C 1
ATOM 4749 O O . PRO A 1 646 ? 89.993 -47.626 6.348 1.00 49.09 646 PRO A O 1
ATOM 4752 N N . THR A 1 647 ? 88.562 -48.977 7.420 1.00 28.66 647 THR A N 1
ATOM 4753 C CA . THR A 1 647 ? 89.510 -49.806 8.253 1.00 28.66 647 THR A CA 1
ATOM 4754 C C . THR A 1 647 ? 90.042 -49.191 9.597 1.00 28.66 647 THR A C 1
ATOM 4756 O O . THR A 1 647 ? 89.654 -48.067 9.897 1.00 28.66 647 THR A O 1
ATOM 4759 N N . PRO A 1 648 ? 90.717 -49.937 10.525 1.00 55.03 648 PRO A N 1
ATOM 4760 C CA . PRO A 1 648 ? 90.008 -50.656 11.614 1.00 55.03 648 PRO A CA 1
ATOM 4761 C C . PRO A 1 648 ? 90.642 -50.623 13.048 1.00 55.03 648 PRO A C 1
ATOM 4763 O O . PRO A 1 648 ? 91.823 -50.336 13.214 1.00 55.03 648 PRO A O 1
ATOM 4766 N N . GLY A 1 649 ? 89.880 -51.043 14.077 1.00 27.03 649 GLY A N 1
ATOM 4767 C CA . GLY A 1 649 ? 90.340 -51.352 15.460 1.00 27.03 649 GLY A CA 1
ATOM 4768 C C . GLY A 1 649 ? 89.162 -51.384 16.465 1.00 27.03 649 GLY A C 1
ATOM 4769 O O . GLY A 1 649 ? 88.358 -50.460 16.440 1.00 27.03 649 GLY A O 1
ATOM 4770 N N . THR A 1 650 ? 88.813 -52.488 17.150 1.00 28.27 650 THR A N 1
ATOM 4771 C CA . THR A 1 650 ? 89.413 -53.182 18.332 1.00 28.27 650 THR A CA 1
ATOM 4772 C C . THR A 1 650 ? 88.963 -52.660 19.713 1.00 28.27 650 THR A C 1
ATOM 4774 O O . THR A 1 650 ? 89.417 -51.610 20.149 1.00 28.27 650 THR A O 1
ATOM 4777 N N . ASP A 1 651 ? 88.146 -53.487 20.385 1.00 26.22 651 ASP A N 1
ATOM 4778 C CA . ASP A 1 651 ? 88.062 -53.774 21.838 1.00 26.22 651 ASP A CA 1
ATOM 4779 C C . ASP A 1 651 ? 87.685 -52.701 22.900 1.00 26.22 651 ASP A C 1
ATOM 4781 O O . ASP A 1 651 ? 88.427 -51.766 23.166 1.00 26.22 651 ASP A O 1
ATOM 4785 N N . SER A 1 652 ? 86.515 -52.909 23.547 1.00 28.25 652 SER A N 1
ATOM 4786 C CA . SER A 1 652 ? 86.317 -53.523 24.898 1.00 28.25 652 SER A CA 1
ATOM 4787 C C . SER A 1 652 ? 87.204 -53.110 26.108 1.00 28.25 652 SER A C 1
ATOM 4789 O O . SER A 1 652 ? 88.337 -52.695 25.893 1.00 28.25 652 SER A O 1
ATOM 4791 N N . PRO A 1 653 ? 86.830 -53.392 27.394 1.00 51.44 653 PRO A N 1
ATOM 4792 C CA . PRO A 1 653 ? 85.525 -53.771 28.007 1.00 51.44 653 PRO A CA 1
ATOM 4793 C C . PRO A 1 653 ? 85.191 -53.065 29.372 1.00 51.44 653 PRO A C 1
ATOM 4795 O O . PRO A 1 653 ? 86.024 -52.352 29.915 1.00 51.44 653 PRO A O 1
ATOM 4798 N N . SER A 1 654 ? 84.045 -53.422 30.001 1.00 33.38 654 SER A N 1
ATOM 4799 C CA . SER A 1 654 ? 83.816 -53.585 31.481 1.00 33.38 654 SER A CA 1
ATOM 4800 C C . SER A 1 654 ? 83.971 -52.369 32.452 1.00 33.38 654 SER A C 1
ATOM 4802 O O . SER A 1 654 ? 84.630 -51.395 32.125 1.00 33.38 654 SER A O 1
ATOM 4804 N N . ASP A 1 655 ? 83.393 -52.311 33.670 1.00 29.25 655 ASP A N 1
ATOM 4805 C CA . ASP A 1 655 ? 82.646 -53.298 34.490 1.00 29.25 655 ASP A CA 1
ATOM 4806 C C . ASP A 1 655 ? 81.600 -52.647 35.466 1.00 29.25 655 ASP A C 1
ATOM 4808 O O . ASP A 1 655 ? 81.272 -51.467 35.361 1.00 29.25 655 ASP A O 1
ATOM 4812 N N . SER A 1 656 ? 81.078 -53.467 36.388 1.00 33.19 656 SER A N 1
ATOM 4813 C CA . SER A 1 656 ? 80.020 -53.356 37.425 1.00 33.19 656 SER A CA 1
ATOM 4814 C C . SER A 1 656 ? 80.477 -52.578 38.709 1.00 33.19 656 SER A C 1
ATOM 4816 O O . SER A 1 656 ? 81.508 -51.912 38.603 1.00 33.19 656 SER A O 1
ATOM 4818 N N . PRO A 1 657 ? 79.860 -52.642 39.939 1.00 50.25 657 PRO A N 1
ATOM 4819 C CA . PRO A 1 657 ? 78.641 -53.345 40.443 1.00 50.25 657 PRO A CA 1
ATOM 4820 C C . PRO A 1 657 ? 77.749 -52.634 41.532 1.00 50.25 657 PRO A C 1
ATOM 4822 O O . PRO A 1 657 ? 78.158 -51.644 42.123 1.00 50.25 657 PRO A O 1
ATOM 4825 N N . SER A 1 658 ? 76.609 -53.270 41.912 1.00 36.91 658 SER A N 1
ATOM 4826 C CA . SER A 1 658 ? 75.942 -53.331 43.270 1.00 36.91 658 SER A CA 1
ATOM 4827 C C . SER A 1 658 ? 75.490 -52.041 44.022 1.00 36.91 658 SER A C 1
ATOM 4829 O O . SER A 1 658 ? 76.157 -51.023 43.931 1.00 36.91 658 SER A O 1
ATOM 4831 N N . ALA A 1 659 ? 74.437 -51.968 44.866 1.00 35.28 659 ALA A N 1
ATOM 4832 C CA . ALA A 1 659 ? 73.333 -52.852 45.345 1.00 35.28 659 ALA A CA 1
ATOM 4833 C C . ALA A 1 659 ? 72.085 -51.944 45.682 1.00 35.28 659 ALA A C 1
ATOM 4835 O O . ALA A 1 659 ? 71.935 -50.944 44.986 1.00 35.28 659 ALA A O 1
ATOM 4836 N N . ASP A 1 660 ? 71.129 -52.109 46.627 1.00 29.30 660 ASP A N 1
ATOM 4837 C CA . ASP A 1 660 ? 70.796 -53.076 47.710 1.00 29.30 660 ASP A CA 1
ATOM 4838 C C . ASP A 1 660 ? 69.295 -52.932 48.154 1.00 29.30 660 ASP A C 1
ATOM 4840 O O . ASP A 1 660 ? 68.539 -52.213 47.497 1.00 29.30 660 ASP A O 1
ATOM 4844 N N . ILE A 1 661 ? 68.835 -53.582 49.246 1.00 34.72 661 ILE A N 1
ATOM 4845 C CA . ILE A 1 661 ? 67.439 -53.552 49.784 1.00 34.72 661 ILE A CA 1
ATOM 4846 C C . ILE A 1 661 ? 67.390 -53.502 51.342 1.00 34.72 661 ILE A C 1
ATOM 4848 O O . ILE A 1 661 ? 68.401 -53.792 51.980 1.00 34.72 661 ILE A O 1
ATOM 4852 N N . PRO A 1 662 ? 66.265 -53.108 52.000 1.00 47.16 662 PRO A N 1
ATOM 4853 C CA . PRO A 1 662 ? 65.133 -54.013 52.347 1.00 47.16 662 PRO A CA 1
ATOM 4854 C C . PRO A 1 662 ? 63.740 -53.358 52.107 1.00 47.16 662 PRO A C 1
ATOM 4856 O O . PRO A 1 662 ? 63.644 -52.141 52.032 1.00 47.16 662 PRO A O 1
ATOM 4859 N N . GLY A 1 663 ? 62.598 -54.035 51.894 1.00 28.67 663 GLY A N 1
ATOM 4860 C CA . GLY A 1 663 ? 62.003 -55.218 52.550 1.00 28.67 663 GLY A CA 1
ATOM 4861 C C . GLY A 1 663 ? 60.845 -54.758 53.471 1.00 28.67 663 GLY A C 1
ATOM 4862 O O . GLY A 1 663 ? 60.981 -53.720 54.106 1.00 28.67 663 GLY A O 1
ATOM 4863 N N . ALA A 1 664 ? 59.682 -55.406 53.631 1.00 28.98 664 ALA A N 1
ATOM 4864 C CA . ALA A 1 664 ? 58.957 -56.496 52.940 1.00 28.98 664 ALA A CA 1
ATOM 4865 C C . ALA A 1 664 ? 57.429 -56.278 53.234 1.00 28.98 664 ALA A C 1
ATOM 4867 O O . ALA A 1 664 ? 57.102 -55.311 53.917 1.00 28.98 664 ALA A O 1
ATOM 4868 N N . SER A 1 665 ? 56.399 -57.027 52.807 1.00 28.70 665 SER A N 1
ATOM 4869 C CA . SER A 1 665 ? 56.211 -58.389 52.255 1.00 28.70 665 SER A CA 1
ATOM 4870 C C . SER A 1 665 ? 55.045 -58.384 51.211 1.00 28.70 665 SER A C 1
ATOM 4872 O O . SER A 1 665 ? 54.568 -57.301 50.887 1.00 28.70 665 SER A O 1
ATOM 4874 N N . THR A 1 666 ? 54.569 -59.442 50.521 1.00 28.88 666 THR A N 1
ATOM 4875 C CA . THR A 1 666 ? 54.229 -60.862 50.856 1.00 28.88 666 THR A CA 1
ATOM 4876 C C . THR A 1 666 ? 53.029 -60.983 51.836 1.00 28.88 666 THR A C 1
ATOM 4878 O O . THR A 1 666 ? 52.859 -60.116 52.685 1.00 2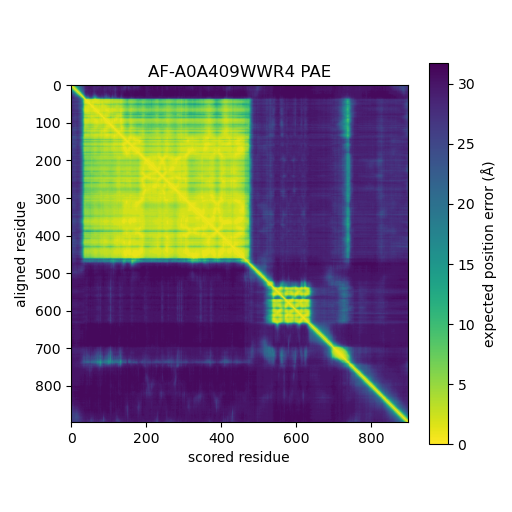8.88 666 THR A O 1
ATOM 4881 N N . THR A 1 667 ? 52.097 -61.952 51.774 1.00 28.03 667 THR A N 1
ATOM 4882 C CA . THR A 1 667 ? 52.037 -63.270 51.083 1.00 28.03 667 THR A CA 1
ATOM 4883 C C . THR A 1 667 ? 50.645 -63.519 50.437 1.00 28.03 667 THR A C 1
ATOM 4885 O O . THR A 1 667 ? 49.812 -62.618 50.427 1.00 28.03 667 THR A O 1
ATOM 4888 N N . ILE A 1 668 ? 50.404 -64.679 49.795 1.00 29.19 668 ILE A N 1
ATOM 4889 C CA . ILE A 1 668 ? 49.500 -64.804 48.629 1.00 29.19 668 ILE A CA 1
ATOM 4890 C C . ILE A 1 668 ? 48.842 -66.210 48.450 1.00 29.19 668 ILE A C 1
ATOM 4892 O O . ILE A 1 668 ? 49.403 -67.203 48.903 1.00 29.19 668 ILE A O 1
ATOM 4896 N N . SER A 1 669 ? 47.735 -66.271 47.681 1.00 26.48 669 SER A N 1
ATOM 4897 C CA . SER A 1 669 ? 47.230 -67.409 46.853 1.00 26.48 669 SER A CA 1
ATOM 4898 C C . SER A 1 669 ? 46.400 -68.591 47.419 1.00 26.48 669 SER A C 1
ATOM 4900 O O . SER A 1 669 ? 46.691 -69.145 48.469 1.00 26.48 669 SER A O 1
ATOM 4902 N N . SER A 1 670 ? 45.499 -69.083 46.536 1.00 29.75 670 SER A N 1
ATOM 4903 C CA . SER A 1 670 ? 45.157 -70.507 46.226 1.00 29.75 670 SER A CA 1
ATOM 4904 C C . SER A 1 670 ? 44.485 -71.400 47.302 1.00 29.75 670 SER A C 1
ATOM 4906 O O . SER A 1 670 ? 44.652 -71.194 48.491 1.00 29.75 670 SER A O 1
ATOM 4908 N N . THR A 1 671 ? 43.687 -72.435 46.974 1.00 25.25 671 THR A N 1
ATOM 4909 C CA . THR A 1 671 ? 43.886 -73.468 45.923 1.00 25.25 671 THR A CA 1
ATOM 4910 C C . THR A 1 671 ? 42.568 -74.140 45.463 1.00 25.25 671 THR A C 1
ATOM 4912 O O . THR A 1 671 ? 41.485 -73.799 45.928 1.00 25.25 671 THR A O 1
ATOM 4915 N N . SER A 1 672 ? 42.674 -75.094 44.529 1.00 27.83 672 SER A N 1
ATOM 4916 C CA . SER A 1 672 ? 41.660 -76.078 44.094 1.00 27.83 672 SER A CA 1
ATOM 4917 C C . SER A 1 672 ? 41.309 -77.098 45.220 1.00 27.83 672 SER A C 1
ATOM 4919 O O . SER A 1 672 ? 41.841 -76.975 46.318 1.00 27.83 672 SER A O 1
ATOM 4921 N N . LEU A 1 673 ? 40.424 -78.108 45.100 1.00 26.66 673 LEU A N 1
ATOM 4922 C CA . LEU A 1 673 ? 40.210 -79.109 44.030 1.00 26.66 673 LEU A CA 1
ATOM 4923 C C . LEU A 1 673 ? 38.954 -79.993 44.337 1.00 26.66 673 LEU A C 1
ATOM 4925 O O . LEU A 1 673 ? 38.362 -79.866 45.402 1.00 26.66 673 LEU A O 1
ATOM 4929 N N . ILE A 1 674 ? 38.666 -80.977 43.463 1.00 25.72 674 ILE A N 1
ATOM 4930 C CA . ILE A 1 674 ? 37.846 -82.206 43.676 1.00 25.72 674 ILE A CA 1
ATOM 4931 C C . ILE A 1 674 ? 36.300 -82.098 43.557 1.00 25.72 674 ILE A C 1
ATOM 4933 O O . ILE A 1 674 ? 35.684 -81.051 43.713 1.00 25.72 674 ILE A O 1
ATOM 4937 N N . SER A 1 675 ? 35.698 -83.235 43.178 1.00 24.30 675 SER A N 1
ATOM 4938 C CA . SER A 1 675 ? 34.293 -83.498 42.825 1.00 24.30 675 SER A CA 1
ATOM 4939 C C . SER A 1 675 ? 33.789 -84.750 43.560 1.00 24.30 675 SER A C 1
ATOM 4941 O O . SER A 1 675 ? 34.598 -85.658 43.759 1.00 24.30 675 SER A O 1
ATOM 4943 N N . GLN A 1 676 ? 32.483 -84.838 43.877 1.00 24.89 676 GLN A N 1
ATOM 4944 C CA . GLN A 1 676 ? 31.636 -86.027 43.611 1.00 24.89 676 GLN A CA 1
ATOM 4945 C C . GLN A 1 676 ? 30.148 -85.837 43.995 1.00 24.89 676 GLN A C 1
ATOM 4947 O O . GLN A 1 676 ? 29.794 -84.933 44.748 1.00 24.89 676 GLN A O 1
ATOM 4952 N N . THR A 1 677 ? 29.278 -86.696 43.448 1.00 27.33 677 THR A N 1
ATOM 4953 C CA . THR A 1 677 ? 27.821 -86.797 43.702 1.00 27.33 677 THR A CA 1
ATOM 4954 C C . THR A 1 677 ? 27.474 -88.090 44.462 1.00 27.33 677 THR A C 1
ATOM 4956 O O . THR A 1 677 ? 28.284 -89.018 44.472 1.00 27.33 677 THR A O 1
ATOM 4959 N N . PRO A 1 678 ? 26.314 -88.157 45.150 1.00 41.59 678 PRO A N 1
ATOM 4960 C CA . PRO A 1 678 ? 25.160 -88.960 44.664 1.00 41.59 678 PRO A CA 1
ATOM 4961 C C . PRO A 1 678 ? 23.791 -88.269 44.944 1.00 41.59 678 PRO A C 1
ATOM 4963 O O . PRO A 1 678 ? 23.635 -87.615 45.965 1.00 41.59 678 PRO A O 1
ATOM 4966 N N . SER A 1 679 ? 22.771 -88.197 44.072 1.00 28.92 679 SER A N 1
ATOM 4967 C CA . SER A 1 679 ? 21.984 -89.191 43.300 1.00 28.92 679 SER A CA 1
ATOM 4968 C C . SER A 1 679 ? 20.813 -89.868 44.054 1.00 28.92 679 SER A C 1
ATOM 4970 O O . SER A 1 679 ? 21.069 -90.771 44.840 1.00 28.92 679 SER A O 1
ATOM 4972 N N . THR A 1 680 ? 19.550 -89.547 43.700 1.00 25.08 680 THR A N 1
ATOM 4973 C CA . THR A 1 680 ? 18.389 -90.487 43.731 1.00 25.08 680 THR A CA 1
ATOM 4974 C C . THR A 1 680 ? 17.149 -89.978 42.956 1.00 25.08 680 THR A C 1
ATOM 4976 O O . THR A 1 680 ? 16.428 -89.124 43.454 1.00 25.08 680 THR A O 1
ATOM 4979 N N . SER A 1 681 ? 16.866 -90.621 41.811 1.00 31.09 681 SER A N 1
ATOM 4980 C CA . SER A 1 681 ? 15.592 -91.333 41.518 1.00 31.09 681 SER A CA 1
ATOM 4981 C C . SER A 1 681 ? 14.254 -90.572 41.224 1.00 31.09 681 SER A C 1
ATOM 4983 O O . SER A 1 681 ? 14.163 -89.374 41.467 1.00 31.09 681 SER A O 1
ATOM 4985 N N . PRO A 1 682 ? 13.247 -91.231 40.578 1.00 55.94 682 PRO A N 1
ATOM 4986 C CA . PRO A 1 682 ? 12.375 -90.609 39.544 1.00 55.94 682 PRO A CA 1
ATOM 4987 C C . PRO A 1 682 ? 10.847 -90.807 39.832 1.00 55.94 682 PRO A C 1
ATOM 4989 O O . PRO A 1 682 ? 10.538 -91.103 40.988 1.00 55.94 682 PRO A O 1
ATOM 4992 N N . PRO A 1 683 ? 9.868 -90.757 38.875 1.00 55.56 683 PRO A N 1
ATOM 4993 C CA . PRO A 1 683 ? 9.822 -90.409 37.428 1.00 55.56 683 PRO A CA 1
ATOM 4994 C C . PRO A 1 683 ? 8.818 -89.241 37.150 1.00 55.56 683 PRO A C 1
ATOM 4996 O O . PRO A 1 683 ? 8.707 -88.392 38.024 1.00 55.56 683 PRO A O 1
ATOM 4999 N N . ALA A 1 684 ? 8.080 -89.004 36.041 1.00 29.89 684 ALA A N 1
ATOM 5000 C CA . ALA A 1 684 ? 7.744 -89.609 34.721 1.00 29.89 684 ALA A CA 1
ATOM 5001 C C . ALA A 1 684 ? 7.174 -88.471 33.795 1.00 29.89 684 ALA A C 1
ATOM 5003 O O . ALA A 1 684 ? 6.964 -87.377 34.308 1.00 29.89 684 ALA A O 1
ATOM 5004 N N . GLN A 1 685 ? 6.840 -88.569 32.490 1.00 29.22 685 GLN A N 1
ATOM 5005 C CA . GLN A 1 685 ? 6.972 -89.564 31.398 1.00 29.22 685 GLN A CA 1
ATOM 5006 C C . GLN A 1 685 ? 6.877 -88.846 30.011 1.00 29.22 685 GLN A C 1
ATOM 5008 O O . GLN A 1 685 ? 6.574 -87.661 29.980 1.00 29.22 685 GLN A O 1
ATOM 5013 N N . SER A 1 686 ? 7.060 -89.606 28.910 1.00 25.92 686 SER A N 1
ATOM 5014 C CA . SER A 1 686 ? 6.718 -89.336 27.480 1.00 25.92 686 SER A CA 1
ATOM 5015 C C . SER A 1 686 ? 7.225 -88.048 26.772 1.00 25.92 686 SER A C 1
ATOM 5017 O O . SER A 1 686 ? 7.586 -87.054 27.382 1.00 25.92 686 SER A O 1
ATOM 5019 N N . GLN A 1 687 ? 7.299 -88.023 25.432 1.00 28.44 687 GLN A N 1
ATOM 5020 C CA . GLN A 1 687 ? 8.399 -88.639 24.659 1.00 28.44 687 GLN A CA 1
ATOM 5021 C C . GLN A 1 687 ? 8.649 -87.918 23.305 1.00 28.44 687 GLN A C 1
ATOM 5023 O O . GLN A 1 687 ? 7.690 -87.521 22.653 1.00 28.44 687 GLN A O 1
ATOM 5028 N N . THR A 1 688 ? 9.911 -87.906 22.825 1.00 26.30 688 THR A N 1
ATOM 5029 C CA . THR A 1 688 ? 10.360 -87.668 21.411 1.00 26.30 688 THR A CA 1
ATOM 5030 C C . THR A 1 688 ? 10.098 -86.269 20.771 1.00 26.30 688 THR A C 1
ATOM 5032 O O . THR A 1 688 ? 9.182 -85.575 21.175 1.00 26.30 688 THR A O 1
ATOM 5035 N N . THR A 1 689 ? 10.877 -85.720 19.807 1.00 25.88 689 THR A N 1
ATOM 5036 C CA . THR A 1 689 ? 11.964 -86.265 18.940 1.00 25.88 689 THR A CA 1
ATOM 5037 C C . THR A 1 689 ? 12.974 -85.192 18.425 1.00 25.88 689 THR A C 1
ATOM 5039 O O . THR A 1 689 ? 12.565 -84.210 17.825 1.00 25.88 689 THR A O 1
ATOM 5042 N N . LEU A 1 690 ? 14.285 -85.462 18.575 1.00 31.16 690 LEU A N 1
ATOM 5043 C CA . LEU A 1 690 ? 15.445 -85.266 17.650 1.00 31.16 690 LEU A CA 1
ATOM 5044 C C . LEU A 1 690 ? 15.779 -83.960 16.838 1.00 31.16 690 LEU A C 1
ATOM 5046 O O . LEU A 1 690 ? 15.059 -83.567 15.932 1.00 31.16 690 LEU A O 1
ATOM 5050 N N . LYS A 1 691 ? 17.071 -83.562 16.969 1.00 30.48 691 LYS A N 1
ATOM 5051 C CA . LYS A 1 691 ? 18.102 -83.209 15.928 1.00 30.48 691 LYS A CA 1
ATOM 5052 C C . LYS A 1 691 ? 18.225 -81.815 15.243 1.00 30.48 691 LYS A C 1
ATOM 5054 O O . LYS A 1 691 ? 17.623 -81.542 14.216 1.00 30.48 691 LYS A O 1
ATOM 5059 N N . SER A 1 692 ? 19.226 -81.055 15.716 1.00 33.19 692 SER A N 1
ATOM 5060 C CA . SER A 1 692 ? 20.431 -80.525 15.007 1.00 33.19 692 SER A CA 1
ATOM 5061 C C . SER A 1 692 ? 20.455 -80.176 13.495 1.00 33.19 692 SER A C 1
ATOM 5063 O O . SER A 1 692 ? 20.340 -81.075 12.663 1.00 33.19 692 SER A O 1
ATOM 5065 N N . SER A 1 693 ? 20.959 -78.972 13.168 1.00 28.59 693 SER A N 1
ATOM 5066 C CA . SER A 1 693 ? 22.103 -78.742 12.243 1.00 28.59 693 SER A CA 1
ATOM 5067 C C . SER A 1 693 ? 22.640 -77.293 12.344 1.00 28.59 693 SER A C 1
ATOM 5069 O O . SER A 1 693 ? 22.035 -76.458 13.015 1.00 28.59 693 SER A O 1
ATOM 5071 N N . SER A 1 694 ? 23.786 -76.992 11.716 1.00 51.91 694 SER A N 1
ATOM 5072 C CA . SER A 1 694 ? 24.374 -75.643 11.612 1.00 51.91 694 SER A CA 1
ATOM 5073 C C . SER A 1 694 ? 24.704 -75.285 10.154 1.00 51.91 694 SER A C 1
ATOM 5075 O O . SER A 1 694 ? 25.125 -76.143 9.381 1.00 51.91 694 SER A O 1
ATOM 5077 N N . THR A 1 695 ? 24.530 -74.014 9.771 1.00 36.22 695 THR A N 1
ATOM 5078 C CA . THR A 1 695 ? 24.819 -73.491 8.417 1.00 36.22 695 THR A CA 1
ATOM 5079 C C . THR A 1 695 ? 25.347 -72.053 8.469 1.00 36.22 695 THR A C 1
ATOM 5081 O O . THR A 1 695 ? 25.019 -71.306 9.388 1.00 36.22 695 THR A O 1
ATOM 5084 N N . SER A 1 696 ? 26.169 -71.656 7.493 1.00 51.97 696 SER A N 1
ATOM 5085 C CA . SER A 1 696 ? 26.939 -70.401 7.497 1.00 51.97 696 SER A CA 1
ATOM 5086 C C . SER A 1 696 ? 26.263 -69.229 6.763 1.00 51.97 696 SER A C 1
ATOM 5088 O O . SER A 1 696 ? 25.679 -69.380 5.691 1.00 51.97 696 SER A O 1
ATOM 5090 N N . ASN A 1 697 ? 26.413 -68.014 7.306 1.00 54.62 697 ASN A N 1
ATOM 5091 C CA . ASN A 1 697 ? 25.731 -66.788 6.850 1.00 54.62 697 ASN A CA 1
ATOM 5092 C C . ASN A 1 697 ? 26.360 -66.109 5.608 1.00 54.62 697 ASN A C 1
ATOM 5094 O O . ASN A 1 697 ? 26.379 -64.883 5.501 1.00 54.62 697 ASN A O 1
ATOM 5098 N N . ILE A 1 698 ? 26.859 -66.891 4.646 1.00 52.66 698 ILE A N 1
ATOM 5099 C CA . ILE A 1 698 ? 27.486 -66.376 3.412 1.00 52.66 698 ILE A CA 1
ATOM 5100 C C . ILE A 1 698 ? 26.547 -65.456 2.590 1.00 52.66 698 ILE A C 1
ATOM 5102 O O . ILE A 1 698 ? 27.017 -64.403 2.147 1.00 52.66 698 ILE A O 1
ATOM 5106 N N . PRO A 1 699 ? 25.235 -65.746 2.415 1.00 53.53 699 PRO A N 1
ATOM 5107 C CA . PRO A 1 699 ? 24.353 -64.907 1.592 1.00 53.53 699 PRO A CA 1
ATOM 5108 C C . PRO A 1 699 ? 24.222 -63.452 2.068 1.00 53.53 699 PRO A C 1
ATOM 5110 O O . PRO A 1 699 ? 24.102 -62.545 1.244 1.00 53.53 699 PRO A O 1
ATOM 5113 N N . ALA A 1 700 ? 24.281 -63.209 3.383 1.00 58.31 700 ALA A N 1
ATOM 5114 C CA . ALA A 1 700 ? 24.141 -61.868 3.954 1.00 58.31 700 ALA A CA 1
ATOM 5115 C C . ALA A 1 700 ? 25.319 -60.948 3.582 1.00 58.31 700 ALA A C 1
ATOM 5117 O O . ALA A 1 700 ? 25.121 -59.772 3.278 1.00 58.31 700 ALA A O 1
ATOM 5118 N N . ILE A 1 701 ? 26.537 -61.500 3.548 1.00 62.72 701 ILE A N 1
ATOM 5119 C CA . ILE A 1 701 ? 27.764 -60.763 3.209 1.00 62.72 701 ILE A CA 1
ATOM 5120 C C . ILE A 1 701 ? 27.745 -60.357 1.726 1.00 62.72 701 ILE A C 1
ATOM 5122 O O . ILE A 1 701 ? 28.028 -59.206 1.391 1.00 62.72 701 ILE A O 1
ATOM 5126 N N . VAL A 1 702 ? 27.337 -61.275 0.842 1.00 66.69 702 VAL A N 1
ATOM 5127 C CA . VAL A 1 702 ? 27.210 -61.009 -0.603 1.00 66.69 702 VAL A CA 1
ATOM 5128 C C . VAL A 1 702 ? 26.131 -59.954 -0.882 1.00 66.69 702 VAL A C 1
ATOM 5130 O O . VAL A 1 702 ? 26.364 -59.033 -1.664 1.00 66.69 702 VAL A O 1
ATOM 5133 N N . GLY A 1 703 ? 24.982 -60.031 -0.199 1.00 64.00 703 GLY A N 1
ATOM 5134 C CA . GLY A 1 703 ? 23.923 -59.020 -0.302 1.00 64.00 703 GLY A CA 1
ATOM 5135 C C . GLY A 1 703 ? 24.389 -57.618 0.111 1.00 64.00 703 GLY A C 1
ATOM 5136 O O . GLY A 1 703 ? 24.123 -56.647 -0.600 1.00 64.00 703 GLY A O 1
ATOM 5137 N N . GLY A 1 704 ? 25.146 -57.512 1.210 1.00 67.31 704 GLY A N 1
ATOM 5138 C CA . GLY A 1 704 ? 25.724 -56.246 1.671 1.00 67.31 704 GLY A CA 1
ATOM 5139 C C . GLY A 1 704 ? 26.697 -55.619 0.664 1.00 67.31 704 GLY A C 1
ATOM 5140 O O . GLY A 1 704 ? 26.596 -54.427 0.371 1.00 67.31 704 GLY A O 1
ATOM 5141 N N . ALA A 1 705 ? 27.590 -56.422 0.075 1.00 69.69 705 ALA A N 1
ATOM 5142 C CA . ALA A 1 705 ? 28.560 -55.948 -0.916 1.00 69.69 705 ALA A CA 1
ATOM 5143 C C . ALA A 1 705 ? 27.889 -55.398 -2.192 1.00 69.69 705 ALA A C 1
ATOM 5145 O O . ALA A 1 705 ? 28.263 -54.330 -2.684 1.00 69.69 705 ALA A O 1
ATOM 5146 N N . ILE A 1 706 ? 26.861 -56.087 -2.701 1.00 74.62 706 ILE A N 1
ATOM 5147 C CA . ILE A 1 706 ? 26.100 -55.648 -3.884 1.00 74.62 706 ILE A CA 1
ATOM 5148 C C . ILE A 1 706 ? 25.316 -54.360 -3.580 1.00 74.62 706 ILE A C 1
ATOM 5150 O O . ILE A 1 706 ? 25.323 -53.431 -4.390 1.00 74.62 706 ILE A O 1
ATOM 5154 N N . GLY A 1 707 ? 24.702 -54.258 -2.395 1.00 70.25 707 GLY A N 1
ATOM 5155 C CA . GLY A 1 707 ? 24.024 -53.037 -1.946 1.00 70.25 707 GLY A CA 1
ATOM 5156 C C . GLY A 1 707 ? 24.962 -51.826 -1.859 1.00 70.25 707 GLY A C 1
ATOM 5157 O O . GLY A 1 707 ? 24.621 -50.746 -2.343 1.00 70.25 707 GLY A O 1
ATOM 5158 N N . GLY A 1 708 ? 26.172 -52.014 -1.318 1.00 76.50 708 GLY A N 1
ATOM 5159 C CA . GLY A 1 708 ? 27.196 -50.966 -1.241 1.00 76.50 708 GLY A CA 1
ATOM 5160 C C . GLY A 1 708 ? 27.652 -50.460 -2.614 1.00 76.50 708 GLY A C 1
ATOM 5161 O O . GLY A 1 708 ? 27.726 -49.251 -2.834 1.00 76.50 708 GLY A O 1
ATOM 5162 N N . LEU A 1 709 ? 27.886 -51.364 -3.571 1.00 76.94 709 LEU A N 1
ATOM 5163 C CA . LEU A 1 709 ? 28.259 -51.000 -4.945 1.00 76.94 709 LEU A CA 1
ATOM 5164 C C . LEU A 1 709 ? 27.157 -50.210 -5.671 1.00 76.94 709 LEU A C 1
ATOM 5166 O O . LEU A 1 709 ? 27.456 -49.234 -6.362 1.00 76.94 709 LEU A O 1
ATOM 5170 N N . LEU A 1 710 ? 25.885 -50.573 -5.477 1.00 74.75 710 LEU A N 1
ATOM 5171 C CA . LEU A 1 710 ? 24.751 -49.825 -6.034 1.00 74.75 710 LEU A CA 1
ATOM 5172 C C . LEU A 1 710 ? 24.625 -48.420 -5.418 1.00 74.75 710 LEU A C 1
ATOM 5174 O O . LEU A 1 710 ? 24.398 -47.452 -6.147 1.00 74.75 710 LEU A O 1
ATOM 5178 N N . ALA A 1 711 ? 24.840 -48.281 -4.106 1.00 75.38 711 ALA A N 1
ATOM 5179 C CA . ALA A 1 711 ? 24.843 -46.981 -3.430 1.00 75.38 711 ALA A CA 1
ATOM 5180 C C . ALA A 1 711 ? 25.983 -46.065 -3.920 1.00 75.38 711 ALA A C 1
ATOM 5182 O O . ALA A 1 711 ? 25.754 -44.887 -4.204 1.00 75.38 711 ALA A O 1
ATOM 5183 N N . LEU A 1 712 ? 27.195 -46.606 -4.098 1.00 79.44 712 LEU A N 1
ATOM 5184 C CA . LEU A 1 712 ? 28.337 -45.869 -4.654 1.00 79.44 712 LEU A CA 1
ATOM 5185 C C . LEU A 1 712 ? 28.101 -45.443 -6.113 1.00 79.44 712 LEU A C 1
ATOM 5187 O O . LEU A 1 712 ? 28.438 -44.319 -6.486 1.00 79.44 712 LEU A O 1
ATOM 5191 N N . SER A 1 713 ? 27.466 -46.294 -6.926 1.00 76.62 713 SER A N 1
ATOM 5192 C CA . SER A 1 713 ? 27.081 -45.956 -8.303 1.00 76.62 713 SER A CA 1
ATOM 5193 C C . SER A 1 713 ? 26.081 -44.789 -8.352 1.00 76.62 713 SER A C 1
ATOM 5195 O O . SER A 1 713 ? 26.271 -43.835 -9.112 1.00 76.62 713 SER A O 1
ATOM 5197 N N . LEU A 1 714 ? 25.069 -44.801 -7.475 1.00 76.56 714 LEU A N 1
ATOM 5198 C CA . LEU A 1 714 ? 24.110 -43.701 -7.313 1.00 76.56 714 LEU A CA 1
ATOM 5199 C C . LEU A 1 714 ? 24.783 -42.388 -6.884 1.00 76.56 714 LEU A C 1
ATOM 5201 O O . LEU A 1 714 ? 24.484 -41.336 -7.453 1.00 76.56 714 LEU A O 1
ATOM 5205 N N . LEU A 1 715 ? 25.725 -42.439 -5.936 1.00 79.00 715 LEU A N 1
ATOM 5206 C CA . LEU A 1 715 ? 26.501 -41.271 -5.503 1.00 79.00 715 LEU A CA 1
ATOM 5207 C C . LEU A 1 715 ? 27.379 -40.705 -6.630 1.00 79.00 715 LEU A C 1
ATOM 5209 O O . LEU A 1 715 ? 27.404 -39.490 -6.837 1.00 79.00 715 LEU A O 1
ATOM 5213 N N . ALA A 1 716 ? 28.042 -41.562 -7.412 1.00 80.75 716 ALA A N 1
ATOM 5214 C CA . ALA A 1 716 ? 28.829 -41.139 -8.570 1.00 80.75 716 ALA A CA 1
ATOM 5215 C C . ALA A 1 716 ? 27.952 -40.477 -9.651 1.00 80.75 716 ALA A C 1
ATOM 5217 O O . ALA A 1 716 ? 28.312 -39.425 -10.190 1.00 80.75 716 ALA A O 1
ATOM 5218 N N . PHE A 1 717 ? 26.770 -41.037 -9.932 1.00 78.19 717 PHE A N 1
ATOM 5219 C CA . PHE A 1 717 ? 25.820 -40.454 -10.882 1.00 78.19 717 PHE A CA 1
ATOM 5220 C C . PHE A 1 717 ? 25.286 -39.097 -10.395 1.00 78.19 717 PHE A C 1
ATOM 5222 O O . PHE A 1 717 ? 25.244 -38.134 -11.166 1.00 78.19 717 PHE A O 1
ATOM 5229 N N . LEU A 1 718 ? 24.962 -38.981 -9.102 1.00 72.00 718 LEU A N 1
ATOM 5230 C CA . LEU A 1 718 ? 24.557 -37.725 -8.465 1.00 72.00 718 LEU A CA 1
ATOM 5231 C C . LEU A 1 718 ? 25.668 -36.664 -8.545 1.00 72.00 718 LEU A C 1
ATOM 5233 O O . LEU A 1 718 ? 25.395 -35.517 -8.898 1.00 72.00 718 LEU A O 1
ATOM 5237 N N . PHE A 1 719 ? 26.927 -37.037 -8.300 1.00 75.94 719 PHE A N 1
ATOM 5238 C CA . PHE A 1 719 ? 28.075 -36.134 -8.425 1.00 75.94 719 PHE A CA 1
ATOM 5239 C C . PHE A 1 719 ? 28.275 -35.642 -9.868 1.00 75.94 719 PHE A C 1
ATOM 5241 O O . PHE A 1 719 ? 28.461 -34.444 -10.096 1.00 75.94 719 PHE A O 1
ATOM 5248 N N . ILE A 1 720 ? 28.166 -36.528 -10.866 1.00 75.31 720 ILE A N 1
ATOM 5249 C CA . ILE A 1 720 ? 28.239 -36.160 -12.292 1.00 75.31 720 ILE A CA 1
ATOM 5250 C C . ILE A 1 720 ? 27.077 -35.232 -12.680 1.00 75.31 720 ILE A C 1
ATOM 5252 O O . ILE A 1 720 ? 27.294 -34.235 -13.378 1.00 75.31 720 ILE A O 1
ATOM 5256 N N . PHE A 1 721 ? 25.862 -35.503 -12.197 1.00 67.94 721 PHE A N 1
ATOM 5257 C CA . PHE A 1 721 ? 24.688 -34.653 -12.406 1.00 67.94 721 PHE A CA 1
ATOM 5258 C C . PHE A 1 721 ? 24.878 -33.255 -11.794 1.00 67.94 721 PHE A C 1
ATOM 5260 O O . PHE A 1 721 ? 24.674 -32.248 -12.475 1.00 67.94 721 PHE A O 1
ATOM 5267 N N . LEU A 1 722 ? 25.361 -33.170 -10.550 1.00 66.31 722 LEU A N 1
ATOM 5268 C CA . LEU A 1 722 ? 25.677 -31.906 -9.877 1.00 66.31 722 LEU A CA 1
ATOM 5269 C C . LEU A 1 722 ? 26.818 -31.144 -10.574 1.00 66.31 722 LEU A C 1
ATOM 5271 O O . LEU A 1 722 ? 26.725 -29.925 -10.734 1.00 66.31 722 LEU A O 1
ATOM 5275 N N . ARG A 1 723 ? 27.857 -31.834 -11.065 1.00 66.81 723 ARG A N 1
ATOM 5276 C CA . ARG A 1 723 ? 28.956 -31.226 -11.837 1.00 66.81 723 ARG A CA 1
ATOM 5277 C C . ARG A 1 723 ? 28.472 -30.673 -13.181 1.00 66.81 723 ARG A C 1
ATOM 5279 O O . ARG A 1 723 ? 28.827 -29.545 -13.526 1.00 66.81 723 ARG A O 1
ATOM 5286 N N . ARG A 1 724 ? 27.611 -31.402 -13.906 1.00 58.50 724 ARG A N 1
ATOM 5287 C CA . ARG A 1 724 ? 26.940 -30.897 -15.120 1.00 58.50 724 ARG A CA 1
ATOM 5288 C C . ARG A 1 724 ? 26.069 -29.677 -14.800 1.00 58.50 724 ARG A C 1
ATOM 5290 O O . ARG A 1 724 ? 26.231 -28.648 -15.448 1.00 58.50 724 ARG A O 1
ATOM 5297 N N . ARG A 1 725 ? 25.249 -29.732 -13.742 1.00 58.12 725 ARG A N 1
ATOM 5298 C CA . ARG A 1 725 ? 24.412 -28.609 -13.274 1.00 58.12 725 ARG A CA 1
ATOM 5299 C C . ARG A 1 725 ? 25.245 -27.359 -12.947 1.00 58.12 725 ARG A C 1
ATOM 5301 O O . ARG A 1 725 ? 24.905 -26.277 -13.420 1.00 58.12 725 ARG A O 1
ATOM 5308 N N . ARG A 1 726 ? 26.366 -27.496 -12.223 1.00 58.69 726 ARG A N 1
ATOM 5309 C CA . ARG A 1 726 ? 27.319 -26.396 -11.946 1.00 58.69 726 ARG A CA 1
ATOM 5310 C C . ARG A 1 726 ? 27.912 -25.802 -13.236 1.00 58.69 726 ARG A C 1
ATOM 5312 O O . ARG A 1 726 ? 28.013 -24.581 -13.349 1.00 58.69 726 ARG A O 1
ATOM 5319 N N . HIS A 1 727 ? 28.240 -26.622 -14.237 1.00 45.50 727 HIS A N 1
ATOM 5320 C CA . HIS A 1 727 ? 28.731 -26.124 -15.530 1.00 45.50 727 HIS A CA 1
ATOM 5321 C C . HIS A 1 727 ? 27.643 -25.384 -16.334 1.00 45.50 727 HIS A C 1
ATOM 5323 O O . HIS A 1 727 ? 27.930 -24.353 -16.948 1.00 45.50 727 HIS A O 1
ATOM 5329 N N . THR A 1 728 ? 26.391 -25.851 -16.304 1.00 46.62 728 THR A N 1
ATOM 5330 C CA . THR A 1 728 ? 25.252 -25.142 -16.915 1.00 46.62 728 THR A CA 1
ATOM 5331 C C . THR A 1 728 ? 24.999 -23.795 -16.232 1.00 46.62 728 THR A C 1
ATOM 5333 O O . THR A 1 728 ? 24.746 -22.809 -16.918 1.00 46.62 728 THR A O 1
ATOM 5336 N N . ILE A 1 729 ? 25.130 -23.715 -14.902 1.00 49.12 729 ILE A N 1
ATOM 5337 C CA . ILE A 1 729 ? 24.997 -22.458 -14.143 1.00 49.12 729 ILE A CA 1
ATOM 5338 C C . ILE A 1 729 ? 26.063 -21.432 -14.566 1.00 49.12 729 ILE A C 1
ATOM 5340 O O . ILE A 1 729 ? 25.722 -20.272 -14.788 1.00 49.12 729 ILE A O 1
ATOM 5344 N N . ARG A 1 730 ? 27.320 -21.843 -14.794 1.00 40.81 730 ARG A N 1
ATOM 5345 C CA . ARG A 1 730 ? 28.369 -20.926 -15.289 1.00 40.81 730 ARG A CA 1
ATOM 5346 C C . ARG A 1 730 ? 28.042 -20.299 -16.654 1.00 40.81 730 ARG A C 1
ATOM 5348 O O . ARG A 1 730 ? 28.311 -19.120 -16.833 1.00 40.81 730 ARG A O 1
ATOM 5355 N N . LYS A 1 731 ? 27.391 -21.028 -17.575 1.00 42.41 731 LYS A N 1
ATOM 5356 C CA . LYS A 1 731 ? 26.892 -20.463 -18.852 1.00 42.41 731 LYS A CA 1
ATOM 5357 C C . LYS A 1 731 ? 25.642 -19.575 -18.706 1.00 42.41 731 LYS A C 1
ATOM 5359 O O . LYS A 1 731 ? 25.293 -18.872 -19.647 1.00 42.41 731 LYS A O 1
ATOM 5364 N N . ARG A 1 732 ? 24.950 -19.610 -17.561 1.00 45.72 732 ARG A N 1
ATOM 5365 C CA . ARG A 1 732 ? 23.776 -18.760 -17.281 1.00 45.72 732 ARG A CA 1
ATOM 5366 C C . ARG A 1 732 ? 24.142 -17.430 -16.647 1.00 45.72 732 ARG A C 1
ATOM 5368 O O . ARG A 1 732 ? 23.455 -16.451 -16.901 1.00 45.72 732 ARG A O 1
ATOM 5375 N N . LEU A 1 733 ? 25.213 -17.392 -15.854 1.00 40.03 733 LEU A N 1
ATOM 5376 C CA . LEU A 1 733 ? 25.696 -16.160 -15.228 1.00 40.03 733 LEU A CA 1
ATOM 5377 C C . LEU A 1 733 ? 26.039 -15.090 -16.275 1.00 40.03 733 LEU A C 1
ATOM 5379 O O . LEU A 1 733 ? 25.606 -13.955 -16.123 1.00 40.03 733 LEU A O 1
ATOM 5383 N N . THR A 1 734 ? 26.693 -15.469 -17.377 1.00 43.19 734 THR A N 1
ATOM 5384 C CA . THR A 1 734 ? 26.955 -14.563 -18.509 1.00 43.19 734 THR A CA 1
ATOM 5385 C C . THR A 1 734 ? 25.662 -14.042 -19.148 1.00 43.19 734 THR A C 1
ATOM 5387 O O . THR A 1 734 ? 25.512 -12.840 -19.310 1.00 43.19 734 THR A O 1
ATOM 5390 N N . PHE A 1 735 ? 24.675 -14.908 -19.409 1.00 41.44 735 PHE A N 1
ATOM 5391 C CA . PHE A 1 735 ? 23.378 -14.494 -19.971 1.00 41.44 735 PHE A CA 1
ATOM 5392 C C . PHE A 1 735 ? 22.568 -13.583 -19.024 1.00 41.44 735 PHE A C 1
ATOM 5394 O O . PHE A 1 735 ? 21.886 -12.665 -19.468 1.00 41.44 735 PHE A O 1
ATOM 5401 N N . HIS A 1 736 ? 22.651 -13.795 -17.706 1.00 41.34 736 HIS A N 1
ATOM 5402 C CA . HIS A 1 736 ? 22.055 -12.885 -16.721 1.00 41.34 736 HIS A CA 1
ATOM 5403 C C . HIS A 1 736 ? 22.759 -11.524 -16.661 1.00 41.34 736 HIS A C 1
ATOM 5405 O O . HIS A 1 736 ? 22.099 -10.519 -16.407 1.00 41.34 736 HIS A O 1
ATOM 5411 N N . GLN A 1 737 ? 24.067 -11.474 -16.914 1.00 45.25 737 GLN A N 1
ATOM 5412 C CA . GLN A 1 737 ? 24.853 -10.242 -16.858 1.00 45.25 737 GLN A CA 1
ATOM 5413 C C . GLN A 1 737 ? 24.478 -9.248 -17.974 1.00 45.25 737 GLN A C 1
ATOM 5415 O O . GLN A 1 737 ? 24.535 -8.040 -17.744 1.00 45.25 737 GLN A O 1
ATOM 5420 N N . ASP A 1 738 ? 24.004 -9.744 -19.123 1.00 47.75 738 ASP A N 1
ATOM 5421 C CA . ASP A 1 738 ? 23.469 -8.931 -20.228 1.00 47.75 738 ASP A CA 1
ATOM 5422 C C . ASP A 1 738 ? 21.990 -8.527 -20.039 1.00 47.75 738 ASP A C 1
ATOM 5424 O O . ASP A 1 738 ? 21.511 -7.579 -20.664 1.00 47.75 738 ASP A O 1
ATOM 5428 N N . MET A 1 739 ? 21.251 -9.209 -19.152 1.00 44.41 739 MET A N 1
ATOM 5429 C CA . MET A 1 739 ? 19.877 -8.831 -18.778 1.00 44.41 739 MET A CA 1
ATOM 5430 C C . MET A 1 739 ? 19.809 -7.745 -17.691 1.00 44.41 739 MET A C 1
ATOM 5432 O O . MET A 1 739 ? 18.737 -7.179 -17.464 1.00 44.41 739 MET A O 1
ATOM 5436 N N . MET A 1 740 ? 20.916 -7.447 -17.006 1.00 38.78 740 MET A N 1
ATOM 5437 C CA . MET A 1 740 ? 20.974 -6.420 -15.961 1.00 38.78 740 MET A CA 1
ATOM 5438 C C . MET A 1 740 ? 21.435 -5.067 -16.514 1.00 38.78 740 MET A C 1
ATOM 5440 O O . MET A 1 740 ? 22.283 -4.983 -17.401 1.00 38.78 740 MET A O 1
ATOM 5444 N N . VAL A 1 741 ? 20.895 -3.977 -15.960 1.00 41.84 741 VAL A N 1
ATOM 5445 C CA . VAL A 1 741 ? 21.223 -2.610 -16.394 1.00 41.84 741 VAL A CA 1
ATOM 5446 C C . VAL A 1 741 ? 22.664 -2.260 -16.016 1.00 41.84 741 VAL A C 1
ATOM 5448 O O . VAL A 1 741 ? 22.944 -1.821 -14.899 1.00 41.84 741 VAL A O 1
ATOM 5451 N N . GLN A 1 742 ? 23.586 -2.393 -16.970 1.00 34.34 742 GLN A N 1
ATOM 5452 C CA . GLN A 1 742 ? 24.933 -1.849 -16.834 1.00 34.34 742 GLN A CA 1
ATOM 5453 C C . GLN A 1 742 ? 24.872 -0.315 -16.799 1.00 34.34 742 GLN A C 1
ATOM 5455 O O . GLN A 1 742 ? 24.618 0.342 -17.813 1.00 34.34 742 GLN A O 1
ATOM 5460 N N . ARG A 1 743 ? 25.157 0.281 -15.634 1.00 33.88 743 ARG A N 1
ATOM 5461 C CA . ARG A 1 743 ? 25.483 1.711 -15.546 1.00 33.88 743 ARG A CA 1
ATOM 5462 C C . ARG A 1 743 ? 26.781 1.961 -16.314 1.00 33.88 743 ARG A C 1
ATOM 5464 O O . ARG A 1 743 ? 27.862 1.685 -15.799 1.00 33.88 743 ARG A O 1
ATOM 5471 N N . ARG A 1 744 ? 26.687 2.529 -17.519 1.00 33.31 744 ARG A N 1
ATOM 5472 C CA . ARG A 1 744 ? 27.855 3.098 -18.203 1.00 33.31 744 ARG A CA 1
ATOM 5473 C C . ARG A 1 744 ? 28.340 4.317 -17.420 1.00 33.31 744 ARG A C 1
ATOM 5475 O O . ARG A 1 744 ? 27.739 5.385 -17.510 1.00 33.31 744 ARG A O 1
ATOM 5482 N N . VAL A 1 745 ? 29.428 4.158 -16.674 1.00 37.00 745 VAL A N 1
ATOM 5483 C CA . VAL A 1 745 ? 30.253 5.297 -16.255 1.00 37.00 745 VAL A CA 1
ATOM 5484 C C . VAL A 1 745 ? 30.884 5.872 -17.533 1.00 37.00 745 VAL A C 1
ATOM 5486 O O . VAL A 1 745 ? 31.448 5.094 -18.307 1.00 37.00 745 VAL A O 1
ATOM 5489 N N . PRO A 1 746 ? 30.761 7.180 -17.821 1.00 38.84 746 PRO A N 1
ATOM 5490 C CA . PRO A 1 746 ? 31.426 7.766 -18.978 1.00 38.84 746 PRO A CA 1
ATOM 5491 C C . PRO A 1 746 ? 32.952 7.713 -18.783 1.00 38.84 746 PRO A C 1
ATOM 5493 O O . PRO A 1 746 ? 33.422 7.934 -17.664 1.00 38.84 746 PRO A O 1
ATOM 5496 N N . PRO A 1 747 ? 33.743 7.430 -19.834 1.00 43.47 747 PRO A N 1
ATOM 5497 C CA . PRO A 1 747 ? 35.195 7.489 -19.729 1.00 43.47 747 PRO A CA 1
ATOM 5498 C C . PRO A 1 747 ? 35.654 8.932 -19.444 1.00 43.47 747 PRO A C 1
ATOM 5500 O O . PRO A 1 747 ? 35.016 9.877 -19.921 1.00 43.47 747 PRO A O 1
ATOM 5503 N N . PRO A 1 748 ? 36.758 9.131 -18.700 1.00 40.88 748 PRO A N 1
ATOM 5504 C CA . PRO A 1 748 ? 37.345 10.456 -18.530 1.00 40.88 748 PRO A CA 1
ATOM 5505 C C . PRO A 1 748 ? 37.817 11.013 -19.889 1.00 40.88 748 PRO A C 1
ATOM 5507 O O . PRO A 1 748 ? 38.231 10.237 -20.756 1.00 40.88 748 PRO A O 1
ATOM 5510 N N . PRO A 1 749 ? 37.771 12.341 -20.101 1.00 39.16 749 PRO A N 1
ATOM 5511 C CA . PRO A 1 749 ? 38.113 12.944 -21.386 1.00 39.16 749 PRO A CA 1
ATOM 5512 C C . PRO A 1 749 ? 39.597 12.750 -21.723 1.00 39.16 749 PRO A C 1
ATOM 5514 O O . PRO A 1 749 ? 40.487 13.231 -21.020 1.00 39.16 749 PRO A O 1
ATOM 5517 N N . SER A 1 750 ? 39.864 12.064 -22.833 1.00 36.88 750 SER A N 1
ATOM 5518 C CA . SER A 1 750 ? 41.208 11.847 -23.366 1.00 36.88 750 SER A CA 1
ATOM 5519 C C . SER A 1 750 ? 41.739 13.108 -24.057 1.00 36.88 750 SER A C 1
ATOM 5521 O O . SER A 1 750 ? 41.299 13.445 -25.157 1.00 36.88 750 SER A O 1
ATOM 5523 N N . PHE A 1 751 ? 42.710 13.784 -23.442 1.00 37.50 751 PHE A N 1
ATOM 5524 C CA . PHE A 1 751 ? 43.453 14.872 -24.084 1.00 37.50 751 PHE A CA 1
ATOM 5525 C C . PHE A 1 751 ? 44.421 14.332 -25.147 1.00 37.50 751 PHE A C 1
ATOM 5527 O O . P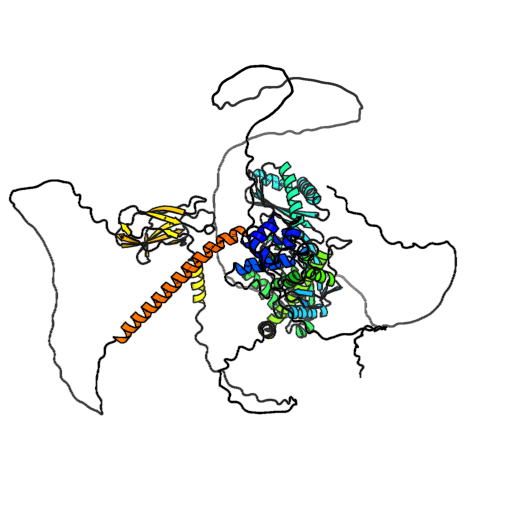HE A 1 751 ? 45.326 13.568 -24.820 1.00 37.50 751 PHE A O 1
ATOM 5534 N N . LEU A 1 752 ? 44.287 14.802 -26.391 1.00 33.56 752 LEU A N 1
ATOM 5535 C CA . LEU A 1 752 ? 45.327 14.759 -27.429 1.00 33.56 752 LEU A CA 1
ATOM 5536 C C . LEU A 1 752 ? 45.337 16.091 -28.223 1.00 33.56 752 LEU A C 1
ATOM 5538 O O . LEU A 1 752 ? 44.352 16.829 -28.151 1.00 33.56 752 LEU A O 1
ATOM 5542 N N . PRO A 1 753 ? 46.446 16.468 -28.897 1.00 34.31 753 PRO A N 1
ATOM 5543 C CA . PRO A 1 753 ? 46.769 17.886 -29.094 1.00 34.31 753 PRO A CA 1
ATOM 5544 C C . PRO A 1 753 ? 46.698 18.416 -30.541 1.00 34.31 753 PRO A C 1
ATOM 5546 O O . PRO A 1 753 ? 47.067 17.726 -31.486 1.00 34.31 753 PRO A O 1
ATOM 5549 N N . GLY A 1 754 ? 46.443 19.727 -30.671 1.00 29.09 754 GLY A N 1
ATOM 5550 C CA . GLY A 1 754 ? 47.168 20.582 -31.628 1.00 29.09 754 GLY A CA 1
ATOM 5551 C C . GLY A 1 754 ? 46.386 21.265 -32.766 1.00 29.09 754 GLY A C 1
ATOM 5552 O O . GLY A 1 754 ? 45.487 20.687 -33.365 1.00 29.09 754 GLY A O 1
ATOM 5553 N N . SER A 1 755 ? 46.858 22.473 -33.124 1.00 30.34 755 SER A N 1
ATOM 5554 C CA . SER A 1 755 ? 46.459 23.358 -34.250 1.00 30.34 755 SER A CA 1
ATOM 5555 C C . SER A 1 755 ? 45.053 24.006 -34.191 1.00 30.34 755 SER A C 1
ATOM 5557 O O . SER A 1 755 ? 44.082 23.352 -33.842 1.00 30.34 755 SER A O 1
ATOM 5559 N N . GLY A 1 756 ? 44.871 25.300 -34.513 1.00 28.30 756 GLY A N 1
ATOM 5560 C CA . GLY A 1 756 ? 45.849 26.364 -34.821 1.00 28.30 756 GLY A CA 1
ATOM 5561 C C . GLY A 1 756 ? 45.199 27.752 -35.061 1.00 28.30 756 GLY A C 1
ATOM 5562 O O . GLY A 1 756 ? 43.985 27.828 -35.197 1.00 28.30 756 GLY A O 1
ATOM 5563 N N . SER A 1 757 ? 46.020 28.821 -35.150 1.00 29.86 757 SER A N 1
ATOM 5564 C CA . SER A 1 757 ? 45.691 30.253 -35.458 1.00 29.86 757 SER A CA 1
ATOM 5565 C C . SER A 1 757 ? 44.677 30.977 -34.527 1.00 29.86 757 SER A C 1
ATOM 5567 O O . SER A 1 757 ? 43.539 30.545 -34.435 1.00 29.86 757 SER A O 1
ATOM 5569 N N . ILE A 1 758 ? 44.962 32.047 -33.749 1.00 31.06 758 ILE A N 1
ATOM 5570 C CA . ILE A 1 758 ? 45.756 33.307 -33.921 1.00 31.06 758 ILE A CA 1
ATOM 5571 C C . ILE A 1 758 ? 45.169 34.219 -35.022 1.00 31.06 758 ILE A C 1
ATOM 5573 O O . ILE A 1 758 ? 44.913 33.687 -36.099 1.00 31.06 758 ILE A O 1
ATOM 5577 N N . PRO A 1 759 ? 44.997 35.558 -34.832 1.00 45.78 759 PRO A N 1
ATOM 5578 C CA . PRO A 1 759 ? 45.512 36.467 -33.779 1.00 45.78 759 PRO A CA 1
ATOM 5579 C C . PRO A 1 759 ? 44.417 37.052 -32.847 1.00 45.78 759 PRO A C 1
ATOM 5581 O O . PRO A 1 759 ? 43.238 36.804 -33.050 1.00 45.78 759 PRO A O 1
ATOM 5584 N N . SER A 1 760 ? 44.705 37.816 -31.781 1.00 28.91 760 SER A N 1
ATOM 5585 C CA . SER A 1 760 ? 45.907 38.600 -31.393 1.00 28.91 760 SER A CA 1
ATOM 5586 C C . SER A 1 760 ? 46.250 38.393 -29.886 1.00 28.91 760 SER A C 1
ATOM 5588 O O . SER A 1 760 ? 45.721 37.455 -29.305 1.00 28.91 760 SER A O 1
ATOM 5590 N N . SER A 1 761 ? 47.129 39.109 -29.157 1.00 29.88 761 SER A N 1
ATOM 5591 C CA . SER A 1 761 ? 47.850 40.390 -29.345 1.00 29.88 761 SER A CA 1
ATOM 5592 C C . SER A 1 761 ? 49.209 40.415 -28.591 1.00 29.88 761 SER A C 1
ATOM 5594 O O . SER A 1 761 ? 49.680 39.387 -28.114 1.00 29.88 761 SER A O 1
ATOM 5596 N N . ARG A 1 762 ? 49.863 41.587 -28.487 1.00 28.81 762 ARG A N 1
ATOM 5597 C CA . ARG A 1 762 ? 51.022 41.892 -27.600 1.00 28.81 762 ARG A CA 1
ATOM 5598 C C . ARG A 1 762 ? 50.580 42.948 -26.565 1.00 28.81 762 ARG A C 1
ATOM 5600 O O . ARG A 1 762 ? 49.652 43.686 -26.868 1.00 28.81 762 ARG A O 1
ATOM 5607 N N . ARG A 1 763 ? 51.172 43.143 -25.378 1.00 30.45 763 ARG A N 1
ATOM 5608 C CA . ARG A 1 763 ? 52.545 42.945 -24.836 1.00 30.45 763 ARG A CA 1
ATOM 5609 C C . ARG A 1 763 ? 52.436 42.204 -23.474 1.00 30.45 763 ARG A C 1
ATOM 5611 O O . ARG A 1 763 ? 51.348 42.193 -22.919 1.00 30.45 763 ARG A O 1
ATOM 5618 N N . GLY A 1 764 ? 53.426 41.514 -22.900 1.00 28.80 764 GLY A N 1
ATOM 5619 C CA . GLY A 1 764 ? 54.878 41.761 -22.820 1.00 28.80 764 GLY A CA 1
ATOM 5620 C C . GLY A 1 764 ? 55.194 42.395 -21.447 1.00 28.80 764 GLY A C 1
ATOM 5621 O O . GLY A 1 764 ? 54.563 43.396 -21.130 1.00 28.80 764 GLY A O 1
ATOM 5622 N N . SER A 1 765 ? 56.098 41.881 -20.602 1.00 30.41 765 SER A N 1
ATOM 5623 C CA . SER A 1 765 ? 57.152 40.858 -20.802 1.00 30.41 765 SER A CA 1
ATOM 5624 C C . SER A 1 765 ? 57.612 40.195 -19.480 1.00 30.41 765 SER A C 1
ATOM 5626 O O . SER A 1 765 ? 57.255 40.687 -18.419 1.00 30.41 765 SER A O 1
ATOM 5628 N N . ASP A 1 766 ? 58.406 39.112 -19.583 1.00 29.42 766 ASP A N 1
ATOM 5629 C CA . ASP A 1 766 ? 59.607 38.718 -18.791 1.00 29.42 766 ASP A CA 1
ATOM 5630 C C . ASP A 1 766 ? 59.814 39.334 -17.380 1.00 29.42 766 ASP A C 1
ATOM 5632 O O . ASP A 1 766 ? 59.733 40.547 -17.235 1.00 29.42 766 ASP A O 1
ATOM 5636 N N . ARG A 1 767 ? 60.244 38.643 -16.303 1.00 30.27 767 ARG A N 1
ATOM 5637 C CA . ARG A 1 767 ? 60.942 37.346 -16.030 1.00 30.27 767 ARG A CA 1
ATOM 5638 C C . ARG A 1 767 ? 60.982 37.170 -14.475 1.00 30.27 767 ARG A C 1
ATOM 5640 O O . ARG A 1 767 ? 60.621 38.114 -13.786 1.00 30.27 767 ARG A O 1
ATOM 5647 N N . SER A 1 768 ? 61.431 36.097 -13.804 1.00 28.67 768 SER A N 1
ATOM 5648 C CA . SER A 1 768 ? 61.877 34.730 -14.147 1.00 28.67 768 SER A CA 1
ATOM 5649 C C . SER A 1 768 ? 61.988 33.859 -12.873 1.00 28.67 768 SER A C 1
ATOM 5651 O O . SER A 1 768 ? 62.381 34.371 -11.835 1.00 28.67 768 SER A O 1
ATOM 5653 N N . SER A 1 769 ? 61.801 32.540 -13.032 1.00 28.05 769 SER A N 1
ATOM 5654 C CA . SER A 1 769 ? 62.513 31.427 -12.351 1.00 28.05 769 SER A CA 1
ATOM 5655 C C . SER A 1 769 ? 62.523 31.215 -10.815 1.00 28.05 769 SER A C 1
ATOM 5657 O O . SER A 1 769 ? 62.803 32.106 -10.027 1.00 28.05 769 SER A O 1
ATOM 5659 N N . SER A 1 770 ? 62.465 29.910 -10.491 1.00 27.00 770 SER A N 1
ATOM 5660 C CA . SER A 1 770 ? 63.200 29.155 -9.446 1.00 27.00 770 SER A CA 1
ATOM 5661 C C . SER A 1 770 ? 62.803 29.218 -7.959 1.00 27.00 770 SER A C 1
ATOM 5663 O O . SER A 1 770 ? 62.965 30.245 -7.322 1.00 27.00 770 SER A O 1
ATOM 5665 N N . THR A 1 771 ? 62.497 28.014 -7.428 1.00 29.88 771 THR A N 1
ATOM 5666 C CA . THR A 1 771 ? 62.830 27.454 -6.084 1.00 29.88 771 THR A CA 1
ATOM 5667 C C . THR A 1 771 ? 62.402 28.212 -4.814 1.00 29.88 771 THR A C 1
ATOM 5669 O O . THR A 1 771 ? 62.613 29.405 -4.700 1.00 29.88 771 THR A O 1
ATOM 5672 N N . GLY A 1 772 ? 61.913 27.564 -3.750 1.00 26.98 772 GLY A N 1
ATOM 5673 C CA . GLY A 1 772 ? 61.745 26.129 -3.467 1.00 26.98 772 GLY A CA 1
ATOM 5674 C C . GLY A 1 772 ? 61.611 25.884 -1.947 1.00 26.98 772 GLY A C 1
ATOM 5675 O O . GLY A 1 772 ? 61.681 26.833 -1.179 1.00 26.98 772 GLY A O 1
ATOM 5676 N N . ASN A 1 773 ? 61.477 24.618 -1.532 1.00 29.22 773 ASN A N 1
ATOM 5677 C CA . ASN A 1 773 ? 61.435 24.120 -0.139 1.00 29.22 773 ASN A CA 1
ATOM 5678 C C . ASN A 1 773 ? 60.271 24.544 0.792 1.00 29.22 773 ASN A C 1
ATOM 5680 O O . ASN A 1 773 ? 60.189 25.657 1.290 1.00 29.22 773 ASN A O 1
ATOM 5684 N N . MET A 1 774 ? 59.437 23.542 1.098 1.00 27.55 774 MET A N 1
ATOM 5685 C CA . MET A 1 774 ? 59.120 23.008 2.440 1.00 27.55 774 MET A CA 1
ATOM 5686 C C . MET A 1 774 ? 59.414 23.822 3.722 1.00 27.55 774 MET A C 1
ATOM 5688 O O . MET A 1 774 ? 60.537 24.265 3.947 1.00 27.55 774 MET A O 1
ATOM 5692 N N . SER A 1 775 ? 58.493 23.651 4.688 1.00 29.70 775 SER A N 1
ATOM 5693 C CA . SER A 1 775 ? 58.573 24.000 6.130 1.00 29.70 775 SER A CA 1
ATOM 5694 C C . SER A 1 775 ? 58.303 25.480 6.451 1.00 29.70 775 SER A C 1
ATOM 5696 O O . SER A 1 775 ? 58.718 26.354 5.707 1.00 29.70 775 SER A O 1
ATOM 5698 N N . GLY A 1 776 ? 57.621 25.835 7.546 1.00 28.28 776 GLY A N 1
ATOM 5699 C CA . GLY A 1 776 ? 56.996 25.017 8.598 1.00 28.28 776 GLY A CA 1
ATOM 5700 C C . GLY A 1 776 ? 56.155 25.882 9.558 1.00 28.28 776 GLY A C 1
ATOM 5701 O O . GLY A 1 776 ? 55.955 27.063 9.298 1.00 28.28 776 GLY A O 1
ATOM 5702 N N . ASN A 1 777 ? 55.648 25.293 10.648 1.00 28.84 777 ASN A N 1
ATOM 5703 C CA . ASN A 1 777 ? 54.756 25.942 11.628 1.00 28.84 777 ASN A CA 1
ATOM 5704 C C . ASN A 1 777 ? 55.259 27.312 12.143 1.00 28.84 777 ASN A C 1
ATOM 5706 O O . ASN A 1 777 ? 56.412 27.425 12.553 1.00 28.84 777 ASN A O 1
ATOM 5710 N N . GLY A 1 778 ? 54.359 28.297 12.254 1.00 27.62 778 GLY A N 1
ATOM 5711 C CA . GLY A 1 778 ? 54.600 29.587 12.915 1.00 27.62 778 GLY A CA 1
ATOM 5712 C C . GLY A 1 778 ? 53.279 30.246 13.331 1.00 27.62 778 GLY A C 1
ATOM 5713 O O . GLY A 1 778 ? 52.432 30.505 12.483 1.00 27.62 778 GLY A O 1
ATOM 5714 N N . ILE A 1 779 ? 53.083 30.435 14.637 1.00 28.61 779 ILE A N 1
ATOM 5715 C CA . ILE A 1 779 ? 51.835 30.901 15.277 1.00 28.61 779 ILE A CA 1
ATOM 5716 C C . ILE A 1 779 ? 51.908 32.424 15.541 1.00 28.61 779 ILE A C 1
ATOM 5718 O O . ILE A 1 779 ? 53.014 32.957 15.598 1.00 28.61 779 ILE A O 1
ATOM 5722 N N . ASN A 1 780 ? 50.757 33.064 15.812 1.00 29.89 780 ASN A N 1
ATOM 5723 C CA . ASN A 1 780 ? 50.586 34.424 16.376 1.00 29.89 780 ASN A CA 1
ATOM 5724 C C . ASN A 1 780 ? 50.947 35.611 15.432 1.00 29.89 780 ASN A C 1
ATOM 5726 O O . ASN A 1 780 ? 51.772 35.469 14.539 1.00 29.89 780 ASN A O 1
ATOM 5730 N N . GLU A 1 781 ? 50.364 36.819 15.537 1.00 29.31 781 GLU A N 1
ATOM 5731 C CA . GLU A 1 781 ? 49.145 37.291 16.238 1.00 29.31 781 GLU A CA 1
ATOM 5732 C C . GLU A 1 781 ? 48.618 38.618 15.625 1.00 29.31 781 GLU A C 1
ATOM 5734 O O . GLU A 1 781 ? 49.067 39.040 14.562 1.00 29.31 781 GLU A O 1
ATOM 5739 N N . HIS A 1 782 ? 47.641 39.246 16.295 1.00 28.80 782 HIS A N 1
ATOM 5740 C CA . HIS A 1 782 ? 47.026 40.556 16.026 1.00 28.80 782 HIS A CA 1
ATOM 5741 C C . HIS A 1 782 ? 47.936 41.685 15.485 1.00 28.80 782 HIS A C 1
ATOM 5743 O O . HIS A 1 782 ? 49.070 41.862 15.923 1.00 28.80 782 HIS A O 1
ATOM 5749 N N . GLY A 1 783 ? 47.353 42.554 14.647 1.00 27.53 783 GLY A N 1
ATOM 5750 C CA . GLY A 1 783 ? 47.903 43.865 14.277 1.00 27.53 783 GLY A CA 1
ATOM 5751 C C . GLY A 1 783 ? 46.837 44.777 13.652 1.00 27.53 783 GLY A C 1
ATOM 5752 O O . GLY A 1 783 ? 46.154 44.378 12.712 1.00 27.53 783 GLY A O 1
ATOM 5753 N N . ASP A 1 784 ? 46.661 45.971 14.214 1.00 29.00 784 ASP A N 1
ATOM 5754 C CA . ASP A 1 784 ? 45.543 46.887 13.956 1.00 29.00 784 ASP A CA 1
ATOM 5755 C C . ASP A 1 784 ? 45.471 47.548 12.559 1.00 29.00 784 ASP A C 1
ATOM 5757 O O . ASP A 1 784 ? 46.477 47.836 11.919 1.00 29.00 784 ASP A O 1
ATOM 5761 N N . GLN A 1 785 ? 44.220 47.816 12.153 1.00 28.56 785 GLN A N 1
ATOM 5762 C CA . GLN A 1 785 ? 43.637 49.090 11.673 1.00 28.56 785 GLN A CA 1
ATOM 5763 C C . GLN A 1 785 ? 44.508 50.139 10.939 1.00 28.56 785 GLN A C 1
ATOM 5765 O O . GLN A 1 785 ? 45.598 50.484 11.375 1.00 28.56 785 GLN A O 1
ATOM 5770 N N . VAL A 1 786 ? 43.892 50.853 9.976 1.00 30.42 786 VAL A N 1
ATOM 5771 C CA . VAL A 1 786 ? 43.490 52.286 10.107 1.00 30.42 786 VAL A CA 1
ATOM 5772 C C . VAL A 1 786 ? 43.007 52.861 8.755 1.00 30.42 786 VAL A C 1
ATOM 5774 O O . VAL A 1 786 ? 43.602 52.591 7.719 1.00 30.42 786 VAL A O 1
ATOM 5777 N N . SER A 1 787 ? 42.006 53.760 8.804 1.00 29.03 787 SER A N 1
ATOM 5778 C CA . SER A 1 787 ? 41.601 54.727 7.749 1.00 29.03 787 SER A CA 1
ATOM 5779 C C . SER A 1 787 ? 40.901 54.216 6.464 1.00 29.03 787 SER A C 1
ATOM 5781 O O . SER A 1 787 ? 41.171 53.124 5.987 1.00 29.03 787 SER A O 1
ATOM 5783 N N . ALA A 1 788 ? 40.021 54.999 5.810 1.00 31.94 788 ALA A N 1
ATOM 5784 C CA . ALA A 1 788 ? 39.311 56.213 6.265 1.00 31.94 788 ALA A CA 1
ATOM 5785 C C . ALA A 1 788 ? 38.130 56.632 5.351 1.00 31.94 788 ALA A C 1
ATOM 5787 O O . ALA A 1 788 ? 38.238 56.576 4.134 1.00 31.94 788 ALA A O 1
ATOM 5788 N N . ARG A 1 789 ? 37.095 57.200 5.998 1.00 30.56 789 ARG A N 1
ATOM 5789 C CA . ARG A 1 789 ? 36.275 58.376 5.606 1.00 30.56 789 ARG A CA 1
ATOM 5790 C C . ARG A 1 789 ? 35.602 58.455 4.217 1.00 30.56 789 ARG A C 1
ATOM 5792 O O . ARG A 1 789 ? 36.247 58.803 3.236 1.00 30.56 789 ARG A O 1
ATOM 5799 N N . GLY A 1 790 ? 34.266 58.498 4.267 1.00 29.55 790 GLY A N 1
ATOM 5800 C CA . GLY A 1 790 ? 33.528 59.739 3.955 1.00 29.55 790 GLY A CA 1
ATOM 5801 C C . GLY A 1 790 ? 32.791 59.822 2.604 1.00 29.55 790 GLY A C 1
ATOM 5802 O O . GLY A 1 790 ? 33.166 59.139 1.659 1.00 29.55 790 GLY A O 1
ATOM 5803 N N . ALA A 1 791 ? 31.762 60.669 2.460 1.00 33.78 791 ALA A N 1
ATOM 5804 C CA . ALA A 1 791 ? 31.059 61.478 3.475 1.00 33.78 791 ALA A CA 1
ATOM 5805 C C . ALA A 1 791 ? 29.708 62.014 2.919 1.00 33.78 791 ALA A C 1
ATOM 5807 O O . ALA A 1 791 ? 29.636 62.197 1.706 1.00 33.78 791 ALA A O 1
ATOM 5808 N N . ASP A 1 792 ? 28.738 62.278 3.814 1.00 33.47 792 ASP A N 1
ATOM 5809 C CA . ASP A 1 792 ? 27.694 63.341 3.785 1.00 33.47 792 ASP A CA 1
ATOM 5810 C C . ASP A 1 792 ? 26.671 63.382 2.598 1.00 33.47 792 ASP A C 1
ATOM 5812 O O . ASP A 1 792 ? 26.967 62.947 1.488 1.00 33.47 792 ASP A O 1
ATOM 5816 N N . ASP A 1 793 ? 25.437 63.912 2.687 1.00 36.59 793 ASP A N 1
ATOM 5817 C CA . ASP A 1 793 ? 24.495 64.207 3.798 1.00 36.59 793 ASP A CA 1
ATOM 5818 C C . ASP A 1 793 ? 23.067 64.459 3.224 1.00 36.59 793 ASP A C 1
ATOM 5820 O O . ASP A 1 793 ? 22.930 64.599 2.007 1.00 36.59 793 ASP A O 1
ATOM 5824 N N . GLU A 1 794 ? 22.027 64.500 4.082 1.00 33.56 794 GLU A N 1
ATOM 5825 C CA . GLU A 1 794 ? 20.814 65.379 4.053 1.00 33.56 794 GLU A CA 1
ATOM 5826 C C . GLU A 1 794 ? 19.729 64.875 5.053 1.00 33.56 794 GLU A C 1
ATOM 5828 O O . GLU A 1 794 ? 19.654 63.685 5.371 1.00 33.56 794 GLU A O 1
ATOM 5833 N N . ASP A 1 795 ? 18.898 65.790 5.572 1.00 33.03 795 ASP A N 1
ATOM 5834 C CA . ASP A 1 795 ? 18.104 65.637 6.811 1.00 33.03 795 ASP A CA 1
ATOM 5835 C C . ASP A 1 795 ? 16.658 65.088 6.669 1.00 33.03 795 ASP A C 1
ATOM 5837 O O . ASP A 1 795 ? 16.069 65.075 5.588 1.00 33.03 795 ASP A O 1
ATOM 5841 N N . VAL A 1 796 ? 16.044 64.695 7.806 1.00 31.14 796 VAL A N 1
ATOM 5842 C CA . VAL A 1 796 ? 14.844 65.353 8.410 1.00 31.14 796 VAL A CA 1
ATOM 5843 C C . VAL A 1 796 ? 14.373 64.628 9.699 1.00 31.14 796 VAL A C 1
ATOM 5845 O O . VAL A 1 796 ? 13.662 63.627 9.682 1.00 31.14 796 VAL A O 1
ATOM 5848 N N . ASP A 1 797 ? 14.839 65.169 10.827 1.00 31.59 797 ASP A N 1
ATOM 5849 C CA . ASP A 1 797 ? 14.195 65.438 12.132 1.00 31.59 797 ASP A CA 1
ATOM 5850 C C . ASP A 1 797 ? 12.946 64.683 12.696 1.00 31.59 797 ASP A C 1
ATOM 5852 O O . ASP A 1 797 ? 11.860 64.703 12.123 1.00 31.59 797 ASP A O 1
ATOM 5856 N N . VAL A 1 798 ? 13.091 64.288 13.986 1.00 33.09 79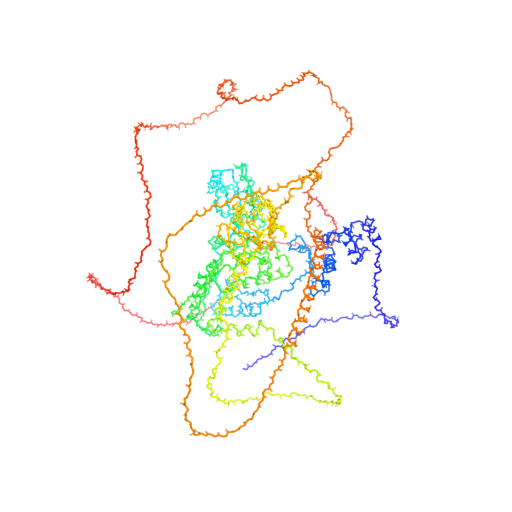8 VAL A N 1
ATOM 5857 C CA . VAL A 1 798 ? 12.154 64.516 15.139 1.00 33.09 798 VAL A CA 1
ATOM 5858 C C . VAL A 1 798 ? 10.841 63.674 15.214 1.00 33.09 798 VAL A C 1
ATOM 5860 O O . VAL A 1 798 ? 10.170 63.437 14.223 1.00 33.09 798 VAL A O 1
ATOM 5863 N N . GLU A 1 799 ? 10.389 63.129 16.367 1.00 28.23 799 GLU A N 1
ATOM 5864 C CA . GLU A 1 799 ? 10.531 63.567 17.775 1.00 28.23 799 GLU A CA 1
ATOM 5865 C C . GLU A 1 799 ? 10.676 62.441 18.852 1.00 28.23 799 GLU A C 1
ATOM 5867 O O . GLU A 1 799 ? 10.133 61.354 18.698 1.00 28.23 799 GLU A O 1
ATOM 5872 N N . ARG A 1 800 ? 11.389 62.773 19.956 1.00 30.36 800 ARG A N 1
ATOM 5873 C CA . ARG A 1 800 ? 11.453 62.257 21.369 1.00 30.36 800 ARG A CA 1
ATOM 5874 C C . ARG A 1 800 ? 10.779 60.913 21.773 1.00 30.36 800 ARG A C 1
ATOM 5876 O O . ARG A 1 800 ? 9.664 60.613 21.382 1.00 30.36 800 ARG A O 1
ATOM 5883 N N . GLY A 1 801 ? 11.298 60.151 22.752 1.00 29.55 801 GLY A N 1
ATOM 5884 C CA . GLY A 1 801 ? 12.514 60.309 23.576 1.00 29.55 801 GLY A CA 1
ATOM 5885 C C . GLY A 1 801 ? 12.402 59.703 25.000 1.00 29.55 801 GLY A C 1
ATOM 5886 O O . GLY A 1 801 ? 11.312 59.665 25.558 1.00 29.55 801 GLY A O 1
ATOM 5887 N N . PHE A 1 802 ? 13.550 59.324 25.592 1.00 27.67 802 PHE A N 1
ATOM 5888 C CA . PHE A 1 802 ? 13.782 58.777 26.959 1.00 27.67 802 PHE A CA 1
ATOM 5889 C C . PHE A 1 802 ? 13.234 57.359 27.291 1.00 27.67 802 PHE A C 1
ATOM 5891 O O . PHE A 1 802 ? 12.087 57.049 27.003 1.00 27.67 802 PHE A O 1
ATOM 5898 N N . GLY A 1 803 ? 13.968 56.453 27.965 1.00 28.41 803 GLY A N 1
ATOM 5899 C CA . GLY A 1 803 ? 15.428 56.379 28.187 1.00 28.41 803 GLY A CA 1
ATOM 5900 C C . GLY A 1 803 ? 15.889 55.829 29.555 1.00 28.41 803 GLY A C 1
ATOM 5901 O O . GLY A 1 803 ? 15.712 56.518 30.550 1.00 28.41 803 GLY A O 1
ATOM 5902 N N . PHE A 1 804 ? 16.613 54.692 29.545 1.00 29.36 804 PHE A N 1
ATOM 5903 C CA . PHE A 1 804 ? 17.513 54.152 30.604 1.00 29.36 804 PHE A CA 1
ATOM 5904 C C . PHE A 1 804 ? 16.912 53.803 31.997 1.00 29.36 804 PHE A C 1
ATOM 5906 O O . PHE A 1 804 ? 15.861 54.294 32.379 1.00 29.36 804 PHE A O 1
ATOM 5913 N N . GLY A 1 805 ? 17.527 52.933 32.819 1.00 29.03 805 GLY A N 1
ATOM 5914 C CA . GLY A 1 805 ? 18.674 52.030 32.590 1.00 29.03 805 GLY A CA 1
ATOM 5915 C C . GLY A 1 805 ? 19.321 51.502 33.894 1.00 29.03 805 GLY A C 1
ATOM 5916 O O . GLY A 1 805 ? 19.125 52.097 34.946 1.00 29.03 805 GLY A O 1
ATOM 5917 N N . ALA A 1 806 ? 20.136 50.434 33.783 1.00 29.47 806 ALA A N 1
ATOM 5918 C CA . ALA A 1 806 ? 20.975 49.793 34.829 1.00 29.47 806 ALA A CA 1
ATOM 5919 C C . ALA A 1 806 ? 20.255 49.169 36.063 1.00 29.47 806 ALA A C 1
ATOM 5921 O O . ALA A 1 806 ? 19.165 49.578 36.437 1.00 29.47 806 ALA A O 1
ATOM 5922 N N . GLY A 1 807 ? 20.786 48.152 36.765 1.00 31.30 807 GLY A N 1
ATOM 5923 C CA . GLY A 1 807 ? 21.885 47.221 36.440 1.00 31.30 807 GLY A CA 1
ATOM 5924 C C . GLY A 1 807 ? 23.167 47.346 37.285 1.00 31.30 807 GLY A C 1
ATOM 5925 O O . GLY A 1 807 ? 24.037 48.132 36.929 1.00 31.30 807 GLY A O 1
ATOM 5926 N N . MET A 1 808 ? 23.331 46.508 38.325 1.00 27.97 808 MET A N 1
ATOM 5927 C CA . MET A 1 808 ? 24.605 46.246 39.034 1.00 27.97 808 MET A CA 1
ATOM 5928 C C . MET A 1 808 ? 24.650 44.827 39.653 1.00 27.97 808 MET A C 1
ATOM 5930 O O . MET A 1 808 ? 23.616 44.300 40.058 1.00 27.97 808 MET A O 1
ATOM 5934 N N . GLY A 1 809 ? 25.854 44.240 39.744 1.00 26.56 809 GLY A N 1
ATOM 5935 C CA . GLY A 1 809 ? 26.238 43.131 40.652 1.00 26.56 809 GLY A CA 1
ATOM 5936 C C . GLY A 1 809 ? 27.333 43.635 41.618 1.00 26.56 809 GLY A C 1
ATOM 5937 O O . GLY A 1 809 ? 27.241 44.806 41.990 1.00 26.56 809 GLY A O 1
ATOM 5938 N N . PRO A 1 810 ? 28.436 42.901 41.917 1.00 50.62 810 PRO A N 1
ATOM 5939 C CA . PRO A 1 810 ? 28.721 41.458 41.762 1.00 50.62 810 PRO A CA 1
ATOM 5940 C C . PRO A 1 810 ? 29.518 40.831 42.964 1.00 50.62 810 PRO A C 1
ATOM 5942 O O . PRO A 1 810 ? 29.812 41.516 43.938 1.00 50.62 810 PRO A O 1
ATOM 5945 N N . GLY A 1 811 ? 29.964 39.562 42.848 1.00 28.70 811 GLY A N 1
ATOM 5946 C CA . GLY A 1 811 ? 30.952 38.890 43.741 1.00 28.70 811 GLY A CA 1
ATOM 5947 C C . GLY A 1 811 ? 30.357 38.163 44.966 1.00 28.70 811 GLY A C 1
ATOM 5948 O O . GLY A 1 811 ? 29.265 38.517 45.396 1.00 28.70 811 GLY A O 1
ATOM 5949 N N . SER A 1 812 ? 30.969 37.130 45.570 1.00 26.88 812 SER A N 1
ATOM 5950 C CA . SER A 1 812 ? 32.235 36.376 45.357 1.00 26.88 812 SER A CA 1
ATOM 5951 C C . SER A 1 812 ? 31.981 34.887 45.725 1.00 26.88 812 SER A C 1
ATOM 5953 O O . SER A 1 812 ? 31.221 34.646 46.657 1.00 26.88 812 SER A O 1
ATOM 5955 N N . VAL A 1 813 ? 32.434 33.861 44.989 1.00 32.72 813 VAL A N 1
ATOM 5956 C CA . VAL A 1 813 ? 33.825 33.363 44.872 1.00 32.72 813 VAL A CA 1
ATOM 5957 C C . VAL A 1 813 ? 34.440 32.937 46.220 1.00 32.72 813 VAL A C 1
ATOM 5959 O O . VAL A 1 813 ? 34.647 33.823 47.046 1.00 32.72 813 VAL A O 1
ATOM 5962 N N . ASP A 1 814 ? 34.887 31.691 46.476 1.00 33.88 814 ASP A N 1
ATOM 5963 C CA . ASP A 1 814 ? 34.471 30.296 46.110 1.00 33.88 814 ASP A CA 1
ATOM 5964 C C . ASP A 1 814 ? 35.418 29.302 46.857 1.00 33.88 814 ASP A C 1
ATOM 5966 O O . ASP A 1 814 ? 36.585 29.657 47.016 1.00 33.88 814 ASP A O 1
ATOM 5970 N N . ASP A 1 815 ? 34.999 28.086 47.284 1.00 30.22 815 ASP A N 1
ATOM 5971 C CA . ASP A 1 815 ? 35.948 27.025 47.745 1.00 30.22 815 ASP A CA 1
ATOM 5972 C C . ASP A 1 815 ? 35.429 25.546 47.756 1.00 30.22 815 ASP A C 1
ATOM 5974 O O . ASP A 1 815 ? 34.225 25.302 47.738 1.00 30.22 815 ASP A O 1
ATOM 5978 N N . GLU A 1 816 ? 36.385 24.595 47.765 1.00 29.88 816 GLU A N 1
ATOM 5979 C CA . GLU A 1 816 ? 36.421 23.100 47.876 1.00 29.88 816 GLU A CA 1
ATOM 5980 C C . GLU A 1 816 ? 35.179 22.142 47.794 1.00 29.88 816 GLU A C 1
ATOM 5982 O O . GLU A 1 816 ? 34.124 22.357 48.382 1.00 29.88 816 GLU A O 1
ATOM 5987 N N . GLY A 1 817 ? 35.416 20.902 47.289 1.00 26.14 817 GLY A N 1
ATOM 5988 C CA . GLY A 1 817 ? 35.265 19.742 48.213 1.00 26.14 817 GLY A CA 1
ATOM 5989 C C . GLY A 1 817 ? 34.452 18.453 47.897 1.00 26.14 817 GLY A C 1
ATOM 5990 O O . GLY A 1 817 ? 33.685 18.037 48.750 1.00 26.14 817 GLY A O 1
ATOM 5991 N N . TYR A 1 818 ? 34.679 17.744 46.777 1.00 28.89 818 TYR A N 1
ATOM 5992 C CA . TYR A 1 818 ? 34.548 16.259 46.602 1.00 28.89 818 TYR A CA 1
ATOM 5993 C C . TYR A 1 818 ? 33.299 15.399 47.022 1.00 28.89 818 TYR A C 1
ATOM 5995 O O . TYR A 1 818 ? 32.912 15.297 48.177 1.00 28.89 818 TYR A O 1
ATOM 6003 N N . ALA A 1 819 ? 32.906 14.521 46.073 1.00 28.09 819 ALA A N 1
ATOM 6004 C CA . ALA A 1 819 ? 32.424 13.120 46.213 1.00 28.09 819 ALA A CA 1
ATOM 6005 C C . ALA A 1 819 ? 31.051 12.740 46.840 1.00 28.09 819 ALA A C 1
ATOM 6007 O O . ALA A 1 819 ? 30.751 13.044 47.985 1.00 28.09 819 ALA A O 1
ATOM 6008 N N . PHE A 1 820 ? 30.323 11.840 46.146 1.00 26.66 820 PHE A N 1
ATOM 6009 C CA . PHE A 1 820 ? 29.926 10.512 46.676 1.00 26.66 820 PHE A CA 1
ATOM 6010 C C . PHE A 1 820 ? 29.583 9.519 45.535 1.00 26.66 820 PHE A C 1
ATOM 6012 O O . PHE A 1 820 ? 29.499 9.920 44.374 1.00 26.66 820 PHE A O 1
ATOM 6019 N N . ALA A 1 821 ? 29.436 8.218 45.836 1.00 29.59 821 ALA A N 1
ATOM 6020 C CA . ALA A 1 821 ? 29.384 7.133 44.842 1.00 29.59 821 ALA A CA 1
ATOM 6021 C C . ALA A 1 821 ? 28.207 6.131 44.987 1.00 29.59 821 ALA A C 1
ATOM 6023 O O . ALA A 1 821 ? 27.540 6.067 46.011 1.00 29.59 821 ALA A O 1
ATOM 6024 N N . GLN A 1 822 ? 28.012 5.358 43.907 1.00 29.75 822 GLN A N 1
ATOM 6025 C CA . GLN A 1 822 ? 27.248 4.107 43.683 1.00 29.75 822 GLN A CA 1
ATOM 6026 C C . GLN A 1 822 ? 26.412 3.462 44.820 1.00 29.75 822 GLN A C 1
ATOM 6028 O O . GLN A 1 822 ? 26.910 3.185 45.906 1.00 29.75 822 GLN A O 1
ATOM 6033 N N . GLY A 1 823 ? 25.206 2.981 44.470 1.00 25.48 823 GLY A N 1
ATOM 6034 C CA . GLY A 1 823 ? 24.446 1.991 45.254 1.00 25.48 823 GLY A CA 1
ATOM 6035 C C . GLY A 1 823 ? 23.382 1.242 44.428 1.00 25.48 823 GLY A C 1
ATOM 6036 O O . GLY A 1 823 ? 22.657 1.856 43.650 1.00 25.48 823 GLY A O 1
ATOM 6037 N N . ARG A 1 824 ? 23.287 -0.091 44.577 1.00 30.62 824 ARG A N 1
ATOM 6038 C CA . ARG A 1 824 ? 22.306 -0.986 43.911 1.00 30.62 824 ARG A CA 1
ATOM 6039 C C . ARG A 1 824 ? 21.340 -1.603 44.928 1.00 30.62 824 ARG A C 1
ATOM 6041 O O . ARG A 1 824 ? 21.815 -2.111 45.936 1.00 30.62 824 ARG A O 1
ATOM 6048 N N . ALA A 1 825 ? 20.060 -1.739 44.568 1.00 28.11 825 ALA A N 1
ATOM 6049 C CA . ALA A 1 825 ? 19.162 -2.840 44.966 1.00 28.11 825 ALA A CA 1
ATOM 6050 C C . ALA A 1 825 ? 17.818 -2.736 44.201 1.00 28.11 825 ALA A C 1
ATOM 6052 O O . ALA A 1 825 ? 17.508 -1.663 43.695 1.00 28.11 825 ALA A O 1
ATOM 6053 N N . ALA A 1 826 ? 16.913 -3.720 44.174 1.00 30.02 826 ALA A N 1
ATOM 6054 C CA . ALA A 1 826 ? 16.971 -5.176 43.932 1.00 30.02 826 ALA A CA 1
ATOM 6055 C C . ALA A 1 826 ? 15.517 -5.709 44.034 1.00 30.02 826 ALA A C 1
ATOM 6057 O O . ALA A 1 826 ? 14.701 -5.115 44.735 1.00 30.02 826 ALA A O 1
ATOM 6058 N N . TYR A 1 827 ? 15.167 -6.812 43.361 1.00 31.30 827 TYR A N 1
ATOM 6059 C CA . TYR A 1 827 ? 13.828 -7.421 43.491 1.00 31.30 827 TYR A CA 1
ATOM 6060 C C . TYR A 1 827 ? 13.671 -8.205 44.809 1.00 31.30 827 TYR A C 1
ATOM 6062 O O . TYR A 1 827 ? 14.615 -8.849 45.262 1.00 31.30 827 TYR A O 1
ATOM 6070 N N . GLY A 1 828 ? 12.454 -8.222 45.366 1.00 26.66 828 GLY A N 1
ATOM 6071 C CA . GLY A 1 828 ? 12.049 -9.057 46.506 1.00 26.66 828 GLY A CA 1
ATOM 6072 C C . GLY A 1 828 ? 10.592 -9.523 46.364 1.00 26.66 828 GLY A C 1
ATOM 6073 O O . GLY A 1 828 ? 9.767 -8.806 45.800 1.00 26.66 828 GLY A O 1
ATOM 6074 N N . THR A 1 829 ? 10.282 -10.741 46.813 1.00 33.00 829 THR A N 1
ATOM 6075 C CA . THR A 1 829 ? 9.010 -11.447 46.551 1.00 33.00 829 THR A CA 1
ATOM 6076 C C . THR A 1 829 ? 8.055 -11.461 47.753 1.00 33.00 829 THR A C 1
ATOM 6078 O O . THR A 1 829 ? 8.490 -11.427 48.901 1.00 33.00 829 THR A O 1
ATOM 6081 N N . GLY A 1 830 ? 6.740 -11.575 47.506 1.00 27.58 830 GLY A N 1
ATOM 6082 C CA . GLY A 1 830 ? 5.738 -11.776 48.565 1.00 27.58 830 GLY A CA 1
ATOM 6083 C C . GLY A 1 830 ? 4.308 -12.023 48.055 1.00 27.58 830 GLY A C 1
ATOM 6084 O O . GLY A 1 830 ? 3.743 -11.185 47.360 1.00 27.58 830 GLY A O 1
ATOM 6085 N N . HIS A 1 831 ? 3.710 -13.163 48.423 1.00 32.62 831 HIS A N 1
ATOM 6086 C CA . HIS A 1 831 ? 2.294 -13.506 48.188 1.00 32.62 831 HIS A CA 1
ATOM 6087 C C . HIS A 1 831 ? 1.431 -13.178 49.420 1.00 32.62 831 HIS A C 1
ATOM 6089 O O . HIS A 1 831 ? 1.747 -13.695 50.486 1.00 32.62 831 HIS A O 1
ATOM 6095 N N . ILE A 1 832 ? 0.288 -12.487 49.260 1.00 29.55 832 ILE A N 1
ATOM 6096 C CA . ILE A 1 832 ? -0.896 -12.563 50.158 1.00 29.55 832 ILE A CA 1
ATOM 6097 C C . ILE A 1 832 ? -2.200 -12.482 49.315 1.00 29.55 832 ILE A C 1
ATOM 6099 O O . ILE A 1 832 ? -2.189 -12.010 48.179 1.00 29.55 832 ILE A O 1
ATOM 6103 N N . VAL A 1 833 ? -3.309 -13.012 49.852 1.00 30.56 833 VAL A N 1
ATOM 6104 C CA . VAL A 1 833 ? -4.640 -13.266 49.238 1.00 30.56 833 VAL A CA 1
ATOM 6105 C C . VAL A 1 833 ? -5.733 -12.394 49.944 1.00 30.56 833 VAL A C 1
ATOM 6107 O O . VAL A 1 833 ? -5.456 -11.908 51.039 1.00 30.56 833 VAL A O 1
ATOM 6110 N N . PRO A 1 834 ? -6.921 -12.082 49.355 1.00 44.03 834 PRO A N 1
ATOM 6111 C CA . PRO A 1 834 ? -7.611 -10.788 49.601 1.00 44.03 834 PRO A CA 1
ATOM 6112 C C . PRO A 1 834 ? -8.906 -10.789 50.469 1.00 44.03 834 PRO A C 1
ATOM 6114 O O . PRO A 1 834 ? -9.424 -11.843 50.833 1.00 44.03 834 PRO A O 1
ATOM 6117 N N . SER A 1 835 ? -9.514 -9.585 50.624 1.00 28.88 835 SER A N 1
ATOM 6118 C CA . SER A 1 835 ? -10.871 -9.260 51.175 1.00 28.88 835 SER A CA 1
ATOM 6119 C C . SER A 1 835 ? -10.968 -9.121 52.724 1.00 28.88 835 SER A C 1
ATOM 6121 O O . SER A 1 835 ? -10.028 -9.562 53.380 1.00 28.88 835 SER A O 1
ATOM 6123 N N . PRO A 1 836 ? -12.046 -8.557 53.360 1.00 47.97 836 PRO A N 1
ATOM 6124 C CA . PRO A 1 836 ? -13.302 -7.983 52.816 1.00 47.97 836 PRO A CA 1
ATOM 6125 C C . PRO A 1 836 ? -13.894 -6.672 53.459 1.00 47.97 836 PRO A C 1
ATOM 6127 O O . PRO A 1 836 ? -13.636 -6.324 54.602 1.00 47.97 836 PRO A O 1
ATOM 6130 N N . ARG A 1 837 ? -14.821 -6.024 52.720 1.00 33.22 837 ARG A N 1
ATOM 6131 C CA . ARG A 1 837 ? -16.062 -5.265 53.108 1.00 33.22 837 ARG A CA 1
ATOM 6132 C C . ARG A 1 837 ? -16.184 -4.367 54.389 1.00 33.22 837 ARG A C 1
ATOM 6134 O O . ARG A 1 837 ? -16.526 -4.868 55.453 1.00 33.22 837 ARG A O 1
ATOM 6141 N N . GLY A 1 838 ? -16.333 -3.044 54.162 1.00 29.36 838 GLY A N 1
ATOM 6142 C CA . GLY A 1 838 ? -17.323 -2.126 54.813 1.00 29.36 838 GLY A CA 1
ATOM 6143 C C . GLY A 1 838 ? -17.049 -1.598 56.245 1.00 29.36 838 GLY A C 1
ATOM 6144 O O . GLY A 1 838 ? -16.050 -2.000 56.831 1.00 29.36 838 GLY A O 1
ATOM 6145 N N . PRO A 1 839 ? -17.917 -0.731 56.848 1.00 42.16 839 PRO A N 1
ATOM 6146 C CA . PRO A 1 839 ? -19.121 -0.034 56.339 1.00 42.16 839 PRO A CA 1
ATOM 6147 C C . PRO A 1 839 ? -19.071 1.530 56.463 1.00 42.16 839 PRO A C 1
ATOM 6149 O O . PRO A 1 839 ? -18.034 2.104 56.775 1.00 42.16 839 PRO A O 1
ATOM 6152 N N . ARG A 1 840 ? -20.198 2.240 56.228 1.00 37.28 840 ARG A N 1
ATOM 6153 C CA . ARG A 1 840 ? -20.380 3.708 56.440 1.00 37.28 840 ARG A CA 1
ATOM 6154 C C . ARG A 1 840 ? -21.173 4.035 57.728 1.00 37.28 840 ARG A C 1
ATOM 6156 O O . ARG A 1 840 ? -22.032 3.237 58.094 1.00 37.28 840 ARG A O 1
ATOM 6163 N N . PRO A 1 841 ? -21.054 5.264 58.274 1.00 38.22 841 PRO A N 1
ATOM 6164 C CA . PRO A 1 841 ? -22.136 5.967 58.987 1.00 38.22 841 PRO A CA 1
ATOM 6165 C C . PRO A 1 841 ? -22.576 7.285 58.290 1.00 38.22 841 PRO A C 1
ATOM 6167 O O . PRO A 1 841 ? -22.006 7.672 57.269 1.00 38.22 841 PRO A O 1
ATOM 6170 N N . SER A 1 842 ? -23.622 7.960 58.799 1.00 31.97 842 SER A N 1
ATOM 6171 C CA . SER A 1 842 ? -24.276 9.115 58.140 1.00 31.97 842 SER A CA 1
ATOM 6172 C C . SER A 1 842 ? -24.969 10.117 59.093 1.00 31.97 842 SER A C 1
ATOM 6174 O O . SER A 1 842 ? -25.485 9.741 60.143 1.00 31.97 842 SER A O 1
ATOM 6176 N N . ILE A 1 843 ? -25.027 11.396 58.686 1.00 30.38 843 ILE A N 1
ATOM 6177 C CA . ILE A 1 843 ? -25.771 12.528 59.299 1.00 30.38 843 ILE A CA 1
ATOM 6178 C C . ILE A 1 843 ? -26.197 13.419 58.105 1.00 30.38 843 ILE A C 1
ATOM 6180 O O . ILE A 1 843 ? -25.325 13.795 57.333 1.00 30.38 843 ILE A O 1
ATOM 6184 N N . LYS A 1 844 ? -27.462 13.594 57.686 1.00 28.45 844 LYS A N 1
ATOM 6185 C CA . LYS A 1 844 ? -28.754 14.040 58.273 1.00 28.45 844 LYS A CA 1
ATOM 6186 C C . LYS A 1 844 ? -29.105 15.517 57.948 1.00 28.45 844 LYS A C 1
ATOM 6188 O O . LYS A 1 844 ? -28.445 16.447 58.384 1.00 28.45 844 LYS A O 1
ATOM 6193 N N . HIS A 1 845 ? -30.191 15.642 57.176 1.00 38.50 845 HIS A N 1
ATOM 6194 C CA . HIS A 1 845 ? -31.028 16.801 56.778 1.00 38.50 845 HIS A CA 1
ATOM 6195 C C . HIS A 1 845 ? -31.723 17.508 57.987 1.00 38.50 845 HIS A C 1
ATOM 6197 O O . HIS A 1 845 ? -31.607 16.930 59.072 1.00 38.50 845 HIS A O 1
ATOM 6203 N N . PRO A 1 846 ? -32.475 18.655 57.877 1.00 56.16 846 PRO A N 1
ATOM 6204 C CA . PRO A 1 846 ? -33.443 18.971 56.788 1.00 56.16 846 PRO A CA 1
ATOM 6205 C C . PRO A 1 846 ? -33.822 20.445 56.449 1.00 56.16 846 PRO A C 1
ATOM 6207 O O . PRO A 1 846 ? -33.399 21.378 57.117 1.00 56.16 846 PRO A O 1
ATOM 6210 N N . MET A 1 847 ? -34.690 20.612 55.426 1.00 28.39 847 MET A N 1
ATOM 6211 C CA . MET A 1 847 ? -35.935 21.436 55.374 1.00 28.39 847 MET A CA 1
ATOM 6212 C C . MET A 1 847 ? -36.696 21.162 54.035 1.00 28.39 847 MET A C 1
ATOM 6214 O O . MET A 1 847 ? -36.139 20.519 53.148 1.00 28.39 847 MET A O 1
ATOM 6218 N N . SER A 1 848 ? -37.988 21.526 53.914 1.00 34.47 848 SER A N 1
ATOM 6219 C CA . SER A 1 848 ? -38.944 21.155 52.816 1.00 34.47 848 SER A CA 1
ATOM 6220 C C . SER A 1 848 ? -40.242 22.026 52.907 1.00 34.47 848 SER A C 1
ATOM 6222 O O . SER A 1 848 ? -40.174 22.951 53.721 1.00 34.47 848 SER A O 1
ATOM 6224 N N . PRO A 1 849 ? -41.425 21.801 52.243 1.00 55.12 849 PRO A N 1
ATOM 6225 C CA . PRO A 1 849 ? -41.864 20.816 51.213 1.00 55.12 849 PRO A CA 1
ATOM 6226 C C . PRO A 1 849 ? -42.852 21.343 50.095 1.00 55.12 849 PRO A C 1
ATOM 6228 O O . PRO A 1 849 ? -43.153 22.527 50.037 1.00 55.12 849 PRO A O 1
ATOM 6231 N N . GLN A 1 850 ? -43.458 20.412 49.310 1.00 34.19 850 GLN A N 1
ATOM 6232 C CA . GLN A 1 850 ? -44.697 20.510 48.461 1.00 34.19 850 GLN A CA 1
ATOM 6233 C C . GLN A 1 850 ? -44.635 21.310 47.125 1.00 34.19 850 GLN A C 1
ATOM 6235 O O . GLN A 1 850 ? -43.977 22.334 47.065 1.00 34.19 850 GLN A O 1
ATOM 6240 N N . SER A 1 851 ? -45.338 20.975 46.015 1.00 32.62 851 SER A N 1
ATOM 6241 C CA . SER A 1 851 ? -46.055 19.761 45.496 1.00 32.62 851 SER A CA 1
ATOM 6242 C C . SER A 1 851 ? -46.330 19.944 43.951 1.00 32.62 851 SER A C 1
ATOM 6244 O O . SER A 1 851 ? -45.672 20.811 43.391 1.00 32.62 851 SER A O 1
ATOM 6246 N N . ARG A 1 852 ? -47.177 19.260 43.132 1.00 30.75 852 ARG A N 1
ATOM 6247 C CA . ARG A 1 852 ? -48.293 18.275 43.268 1.00 30.75 852 ARG A CA 1
ATOM 6248 C C . ARG A 1 852 ? -48.645 17.578 41.903 1.00 30.75 852 ARG A C 1
ATOM 6250 O O . ARG A 1 852 ? -48.704 18.258 40.894 1.00 30.75 852 ARG A O 1
ATOM 6257 N N . LEU A 1 853 ? -48.960 16.269 41.927 1.00 31.25 853 LEU A N 1
ATOM 6258 C CA . LEU A 1 853 ? -49.876 15.435 41.078 1.00 31.25 853 LEU A CA 1
ATOM 6259 C C . LEU A 1 853 ? -49.970 15.465 39.509 1.00 31.25 853 LEU A C 1
ATOM 6261 O O . LEU A 1 853 ? -50.401 16.442 38.916 1.00 31.25 853 LEU A O 1
ATOM 6265 N N . GLN A 1 854 ? -49.871 14.239 38.943 1.00 29.61 854 GLN A N 1
ATOM 6266 C CA . GLN A 1 854 ? -50.734 13.566 37.922 1.00 29.61 854 GLN A CA 1
ATOM 6267 C C . GLN A 1 854 ? -50.682 13.852 36.394 1.00 29.61 854 GLN A C 1
ATOM 6269 O O . GLN A 1 854 ? -50.429 14.950 35.918 1.00 29.61 854 GLN A O 1
ATOM 6274 N N . SER A 1 855 ? -50.974 12.777 35.638 1.00 33.41 855 SER A N 1
ATOM 6275 C CA . SER A 1 855 ? -51.159 12.648 34.174 1.00 33.41 855 SER A CA 1
ATOM 6276 C C . SER A 1 855 ? -52.613 12.223 33.843 1.00 33.41 855 SER A C 1
ATOM 6278 O O . SER A 1 855 ? -53.340 11.868 34.778 1.00 33.41 855 SER A O 1
ATOM 6280 N N . PRO A 1 856 ? -53.085 12.270 32.571 1.00 48.72 856 PRO A N 1
ATOM 6281 C CA . PRO A 1 856 ? -52.943 11.108 31.667 1.00 48.72 856 PRO A CA 1
ATOM 6282 C C . PRO A 1 856 ? -52.833 11.464 30.151 1.00 48.72 856 PRO A C 1
ATOM 6284 O O . PRO A 1 856 ? -52.484 12.580 29.780 1.00 48.72 856 PRO A O 1
ATOM 6287 N N . SER A 1 857 ? -53.074 10.481 29.273 1.00 31.38 857 SER A N 1
ATOM 6288 C CA . SER A 1 857 ? -52.879 10.477 27.810 1.00 31.38 857 SER A CA 1
ATOM 6289 C C . SER A 1 857 ? -54.093 10.911 26.964 1.00 31.38 857 SER A C 1
ATOM 6291 O O . SER A 1 857 ? -55.227 10.714 27.391 1.00 31.38 857 SER A O 1
ATOM 6293 N N . LEU A 1 858 ? -53.848 11.379 25.721 1.00 29.83 858 LEU A N 1
ATOM 6294 C CA . LEU A 1 858 ? -54.429 10.873 24.445 1.00 29.83 858 LEU A CA 1
ATOM 6295 C C . LEU A 1 858 ? -54.034 11.739 23.218 1.00 29.83 858 LEU A C 1
ATOM 6297 O O . LEU A 1 858 ? -53.579 12.869 23.369 1.00 29.83 858 LEU A O 1
ATOM 6301 N N . SER A 1 859 ? -54.190 11.196 22.002 1.00 35.34 859 SER A N 1
ATOM 6302 C CA . SER A 1 859 ? -54.042 11.896 20.705 1.00 35.34 859 SER A CA 1
ATOM 6303 C C . SER A 1 859 ? -55.400 12.391 20.168 1.00 35.34 859 SER A C 1
ATOM 6305 O O . SER A 1 859 ? -56.434 11.901 20.633 1.00 35.34 859 SER A O 1
ATOM 6307 N N . PRO A 1 860 ? -55.441 13.363 19.223 1.00 43.41 860 PRO A N 1
ATOM 6308 C CA . PRO A 1 860 ? -55.773 12.999 17.827 1.00 43.41 860 PRO A CA 1
ATOM 6309 C C . PRO A 1 860 ? -55.243 13.962 16.715 1.00 43.41 860 PRO A C 1
ATOM 6311 O O . PRO A 1 860 ? -54.454 14.874 16.945 1.00 43.41 860 PRO A O 1
ATOM 6314 N N . SER A 1 861 ? -55.716 13.749 15.481 1.00 31.39 861 SER A N 1
ATOM 6315 C CA . SER A 1 861 ? -55.707 14.639 14.286 1.00 31.39 861 SER A CA 1
ATOM 6316 C C . SER A 1 861 ? -57.116 14.546 13.622 1.00 31.39 861 SER A C 1
ATOM 6318 O O . SER A 1 861 ? -57.907 13.771 14.169 1.00 31.39 861 SER A O 1
ATOM 6320 N N . PRO A 1 862 ? -57.499 15.179 12.471 1.00 56.50 862 PRO A N 1
ATOM 6321 C CA . PRO A 1 862 ? -56.797 16.076 11.519 1.00 56.50 862 PRO A CA 1
ATOM 6322 C C . PRO A 1 862 ? -57.683 17.273 10.989 1.00 56.50 862 PRO A C 1
ATOM 6324 O O . PRO A 1 862 ? -58.630 17.669 11.661 1.00 56.50 862 PRO A O 1
ATOM 6327 N N . SER A 1 863 ? -57.455 17.745 9.735 1.00 32.66 863 SER A N 1
ATOM 6328 C CA . SER A 1 863 ? -58.330 18.589 8.844 1.00 32.66 863 SER A CA 1
ATOM 6329 C C . SER A 1 863 ? -58.269 20.142 9.007 1.00 32.66 863 SER A C 1
ATOM 6331 O O . SER A 1 863 ? -57.865 20.590 10.072 1.00 32.66 863 SER A O 1
ATOM 6333 N N . GLN A 1 864 ? -58.581 21.036 8.028 1.00 33.69 864 GLN A N 1
ATOM 6334 C CA . GLN A 1 864 ? -59.074 20.935 6.618 1.00 33.69 864 GLN A CA 1
ATOM 6335 C C . GLN A 1 864 ? -58.823 22.243 5.764 1.00 33.69 864 GLN A C 1
ATOM 6337 O O . GLN A 1 864 ? -58.223 23.175 6.283 1.00 33.69 864 GLN A O 1
ATOM 6342 N N . GLN A 1 865 ? -59.358 22.326 4.514 1.00 31.25 865 GLN A N 1
ATOM 6343 C CA . GLN A 1 865 ? -59.394 23.461 3.516 1.00 31.25 865 GLN A CA 1
ATOM 6344 C C . GLN A 1 865 ? -58.086 23.712 2.693 1.00 31.25 865 GLN A C 1
ATOM 6346 O O . GLN A 1 865 ? -57.008 23.513 3.235 1.00 31.25 865 GLN A O 1
ATOM 6351 N N . GLN A 1 866 ? -58.005 23.966 1.360 1.00 31.89 866 GLN A N 1
ATOM 6352 C CA . GLN A 1 866 ? -58.779 24.663 0.275 1.00 31.89 866 GLN A CA 1
ATOM 6353 C C . GLN A 1 866 ? -58.541 26.201 0.165 1.00 31.89 866 GLN A C 1
ATOM 6355 O O . GLN A 1 866 ? -58.551 26.849 1.200 1.00 31.89 866 GLN A O 1
ATOM 6360 N N . ALA A 1 867 ? -58.384 26.876 -1.004 1.00 31.78 867 ALA A N 1
ATOM 6361 C CA . ALA A 1 867 ? -58.066 26.481 -2.404 1.00 31.78 867 ALA A CA 1
ATOM 6362 C C . ALA A 1 867 ? -57.715 27.697 -3.349 1.00 31.78 867 ALA A C 1
ATOM 6364 O O . ALA A 1 867 ? -58.272 28.771 -3.174 1.00 31.78 867 ALA A O 1
ATOM 6365 N N . GLN A 1 868 ? -56.911 27.462 -4.412 1.00 31.75 868 GLN A N 1
ATOM 6366 C CA . GLN A 1 868 ? -56.788 28.189 -5.724 1.00 31.75 868 GLN A CA 1
ATOM 6367 C C . GLN A 1 868 ? -56.240 29.659 -5.854 1.00 31.75 868 GLN A C 1
ATOM 6369 O O . GLN A 1 868 ? -56.014 30.355 -4.875 1.00 31.75 868 GLN A O 1
ATOM 6374 N N . ALA A 1 869 ? -55.894 30.040 -7.109 1.00 32.34 869 ALA A N 1
ATOM 6375 C CA . ALA A 1 869 ? -55.019 31.152 -7.601 1.00 32.34 869 ALA A CA 1
ATOM 6376 C C . ALA A 1 869 ? -55.798 32.464 -7.984 1.00 32.34 869 ALA A C 1
ATOM 6378 O O . ALA A 1 869 ? -56.969 32.492 -7.606 1.00 32.34 869 ALA A O 1
ATOM 6379 N N . PRO A 1 870 ? -55.309 33.519 -8.732 1.00 55.06 870 PRO A N 1
ATOM 6380 C CA . PRO A 1 870 ? -54.111 33.754 -9.605 1.00 55.06 870 PRO A CA 1
ATOM 6381 C C . PRO A 1 870 ? -53.339 35.088 -9.241 1.00 55.06 870 PRO A C 1
ATOM 6383 O O . PRO A 1 870 ? -53.249 35.338 -8.048 1.00 55.06 870 PRO A O 1
ATOM 6386 N N . ALA A 1 871 ? -52.710 35.986 -10.053 1.00 31.33 871 ALA A N 1
ATOM 6387 C CA . ALA A 1 871 ? -52.490 36.212 -11.510 1.00 31.33 871 ALA A CA 1
ATOM 6388 C C . ALA A 1 871 ? -51.361 37.266 -11.837 1.00 31.33 871 ALA A C 1
ATOM 6390 O O . ALA A 1 871 ? -51.111 38.115 -10.996 1.00 31.33 871 ALA A O 1
ATOM 6391 N N . GLN A 1 872 ? -50.818 37.269 -13.084 1.00 33.72 872 GLN A N 1
ATOM 6392 C CA . GLN A 1 872 ? -50.383 38.419 -13.966 1.00 33.72 872 GLN A CA 1
ATOM 6393 C C . GLN A 1 872 ? -49.380 39.535 -13.488 1.00 33.72 872 GLN A C 1
ATOM 6395 O O . GLN A 1 872 ? -49.316 39.843 -12.311 1.00 33.72 872 GLN A O 1
ATOM 6400 N N . ALA A 1 873 ? -48.597 40.260 -14.330 1.00 31.53 873 ALA A N 1
ATOM 6401 C CA . ALA A 1 873 ? -48.174 40.114 -15.749 1.00 31.53 873 ALA A CA 1
ATOM 6402 C C . ALA A 1 873 ? -47.025 41.085 -16.203 1.00 31.53 873 ALA A C 1
ATOM 6404 O O . ALA A 1 873 ? -47.034 42.246 -15.817 1.00 31.53 873 ALA A O 1
ATOM 6405 N N . GLN A 1 874 ? -46.190 40.629 -17.170 1.00 31.58 874 GLN A N 1
ATOM 6406 C CA . GLN A 1 874 ? -45.463 41.378 -18.248 1.00 31.58 874 GLN A CA 1
ATOM 6407 C C . GLN A 1 874 ? -44.384 42.453 -17.912 1.00 31.58 874 GLN A C 1
ATOM 6409 O O . GLN A 1 874 ? -44.428 43.028 -16.831 1.00 31.58 874 GLN A O 1
ATOM 6414 N N . PRO A 1 875 ? -43.454 42.826 -18.846 1.00 54.97 875 PRO A N 1
ATOM 6415 C CA . PRO A 1 875 ? -43.067 42.288 -20.182 1.00 54.97 875 PRO A CA 1
ATOM 6416 C C . PRO A 1 875 ? -41.521 41.959 -20.247 1.00 54.97 875 PRO A C 1
ATOM 6418 O O . PRO A 1 875 ? -40.960 41.692 -19.194 1.00 54.97 875 PRO A O 1
ATOM 6421 N N . LYS A 1 876 ? -40.705 41.918 -21.338 1.00 30.80 876 LYS A N 1
ATOM 6422 C CA . LYS A 1 876 ? -40.868 42.051 -22.817 1.00 30.80 876 LYS A CA 1
ATOM 6423 C C . LYS A 1 876 ? -39.903 41.144 -23.657 1.00 30.80 876 LYS A C 1
ATOM 6425 O O . LYS A 1 876 ? -40.093 39.937 -23.637 1.00 30.80 876 LYS A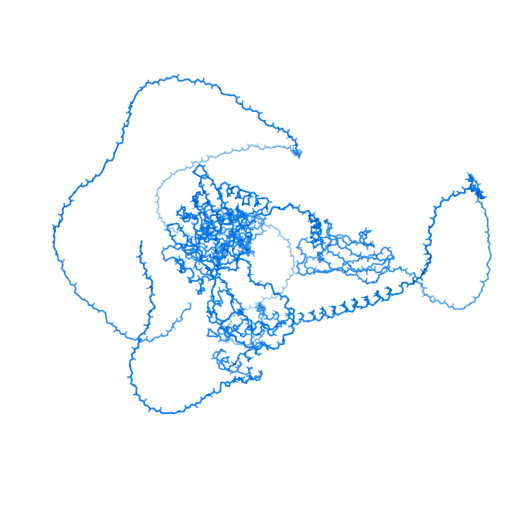 O 1
ATOM 6430 N N . LEU A 1 877 ? -38.965 41.699 -24.455 1.00 31.23 877 LEU A N 1
ATOM 6431 C CA . LEU A 1 877 ? -38.195 41.100 -25.591 1.00 31.23 877 LEU A CA 1
ATOM 6432 C C . LEU A 1 877 ? -36.916 41.942 -25.900 1.00 31.23 877 LEU A C 1
ATOM 6434 O O . LEU A 1 877 ? -36.887 43.058 -25.368 1.00 31.23 877 LEU A O 1
ATOM 6438 N N . PRO A 1 878 ? -35.920 41.537 -26.755 1.00 49.91 878 PRO A N 1
ATOM 6439 C CA . PRO A 1 878 ? -35.900 40.512 -27.845 1.00 49.91 878 PRO A CA 1
ATOM 6440 C C . PRO A 1 878 ? -34.616 39.587 -27.839 1.00 49.91 878 PRO A C 1
ATOM 6442 O O . PRO A 1 878 ? -34.011 39.478 -26.782 1.00 49.91 878 PRO A O 1
ATOM 6445 N N . LEU A 1 879 ? -34.082 38.869 -28.869 1.00 28.64 879 LEU A N 1
ATOM 6446 C CA . LEU A 1 879 ? -34.444 38.584 -30.291 1.00 28.64 879 LEU A CA 1
ATOM 6447 C C . LEU A 1 879 ? -34.007 37.164 -30.821 1.00 28.64 879 LEU A C 1
ATOM 6449 O O . LEU A 1 879 ? -34.835 36.259 -30.832 1.00 28.64 879 LEU A O 1
ATOM 6453 N N . ARG A 1 880 ? -32.772 36.982 -31.352 1.00 31.89 880 ARG A N 1
ATOM 6454 C CA . ARG A 1 880 ? -32.183 35.813 -32.098 1.00 31.89 880 ARG A CA 1
ATOM 6455 C C . ARG A 1 880 ? -30.633 35.967 -32.153 1.00 31.89 880 ARG A C 1
ATOM 6457 O O . ARG A 1 880 ? -30.175 37.061 -31.850 1.00 31.89 880 ARG A O 1
ATOM 6464 N N . SER A 1 881 ? -29.772 34.997 -32.518 1.00 28.64 881 SER A N 1
ATOM 6465 C CA . SER A 1 881 ? -29.841 33.953 -33.574 1.00 28.64 881 SER A CA 1
ATOM 6466 C C . SER A 1 881 ? -29.029 32.658 -33.273 1.00 28.64 881 SER A C 1
ATOM 6468 O O . SER A 1 881 ? -28.488 32.492 -32.185 1.00 28.64 881 SER A O 1
ATOM 6470 N N . GLN A 1 882 ? -28.992 31.709 -34.228 1.00 31.69 882 GLN A N 1
ATOM 6471 C CA . GLN A 1 882 ? -28.306 30.399 -34.154 1.00 31.69 882 GLN A CA 1
ATOM 6472 C C . GLN A 1 882 ? -26.804 30.452 -34.524 1.00 31.69 882 GLN A C 1
ATOM 6474 O O . GLN A 1 882 ? -26.420 31.311 -35.319 1.00 31.69 882 GLN A O 1
ATOM 6479 N N . PRO A 1 883 ? -25.989 29.467 -34.088 1.00 36.12 883 PRO A N 1
ATOM 6480 C CA . PRO A 1 883 ? -24.714 29.116 -34.716 1.00 36.12 883 PRO A CA 1
ATOM 6481 C C . PRO A 1 883 ? -24.883 28.052 -35.822 1.00 36.12 883 PRO A C 1
ATOM 6483 O O . PRO A 1 883 ? -25.611 27.073 -35.652 1.00 36.12 883 PRO A O 1
ATOM 6486 N N . THR A 1 884 ? -24.169 28.211 -36.938 1.00 30.36 884 THR A N 1
ATOM 6487 C CA . THR A 1 884 ? -24.067 27.232 -38.036 1.00 30.36 884 THR A CA 1
ATOM 6488 C C . THR A 1 884 ? -22.777 26.410 -37.954 1.00 30.36 884 THR A C 1
ATOM 6490 O O . THR A 1 884 ? -21.743 26.898 -37.501 1.00 30.36 884 THR A O 1
ATOM 6493 N N . THR A 1 885 ? -22.810 25.170 -38.446 1.00 35.97 885 THR A N 1
ATOM 6494 C CA . THR A 1 885 ? -21.613 24.337 -38.660 1.00 35.97 885 THR A CA 1
ATOM 6495 C C . THR A 1 885 ? -20.761 24.871 -39.817 1.00 35.97 885 THR A C 1
ATOM 6497 O O . THR A 1 885 ? -21.311 25.357 -40.809 1.00 35.97 885 THR A O 1
ATOM 6500 N N . PRO A 1 886 ? -19.430 24.704 -39.749 1.00 38.25 886 PRO A N 1
ATOM 6501 C CA . PRO A 1 886 ? -18.731 24.094 -40.887 1.00 38.25 886 PRO A CA 1
ATOM 6502 C C . PRO A 1 886 ? -17.708 23.004 -40.488 1.00 38.25 886 PRO A C 1
ATOM 6504 O O . PRO A 1 886 ? -17.447 22.760 -39.312 1.00 38.25 886 PRO A O 1
ATOM 6507 N N . LEU A 1 887 ? -17.172 22.321 -41.505 1.00 30.20 887 LEU A N 1
ATOM 6508 C CA . LEU A 1 887 ? -16.210 21.203 -41.435 1.00 30.20 887 LEU A CA 1
ATOM 6509 C C . LEU A 1 887 ? -14.731 21.705 -41.555 1.00 30.20 887 LEU A C 1
ATOM 6511 O O . LEU A 1 887 ? -14.524 22.918 -41.529 1.00 30.20 887 LEU A O 1
ATOM 6515 N N . PRO A 1 888 ? -13.685 20.843 -41.542 1.00 46.97 888 PRO A N 1
ATOM 6516 C CA . PRO A 1 888 ? -12.451 21.128 -40.800 1.00 46.97 888 PRO A CA 1
ATOM 6517 C C . PRO A 1 888 ? -11.287 21.690 -41.630 1.00 46.97 888 PRO A C 1
ATOM 6519 O O . PRO A 1 888 ? -11.246 21.576 -42.853 1.00 46.97 888 PRO A O 1
ATOM 6522 N N . THR A 1 889 ? -10.252 22.148 -40.921 1.00 28.22 889 THR A N 1
ATOM 6523 C CA . THR A 1 889 ? -8.895 22.360 -41.447 1.00 28.22 889 THR A CA 1
ATOM 6524 C C . THR A 1 889 ? -7.835 21.742 -40.529 1.00 28.22 889 THR A C 1
ATOM 6526 O O . THR A 1 889 ? -7.985 21.684 -39.310 1.00 28.22 889 THR A O 1
ATOM 6529 N N . GLN A 1 890 ? -6.761 21.242 -41.140 1.00 30.67 890 GLN A N 1
ATOM 6530 C CA . GLN A 1 890 ? -5.580 20.681 -40.473 1.00 30.67 890 GLN A CA 1
ATOM 6531 C C . GLN A 1 890 ? -4.633 21.806 -40.018 1.00 30.67 890 GLN A C 1
ATOM 6533 O O . GLN A 1 890 ? -4.581 22.828 -40.691 1.00 30.67 890 GLN A O 1
ATOM 6538 N N . PHE A 1 891 ? -3.813 21.583 -38.980 1.00 27.83 891 PHE A N 1
ATOM 6539 C CA . PHE A 1 891 ? -2.382 21.957 -38.980 1.00 27.83 891 PHE A CA 1
ATOM 6540 C C . PHE A 1 891 ? -1.600 21.278 -37.832 1.00 27.83 891 PHE A C 1
ATOM 6542 O O . PHE A 1 891 ? -2.179 20.641 -36.954 1.00 27.83 891 PHE A O 1
ATOM 6549 N N . ALA A 1 892 ? -0.266 21.344 -37.907 1.00 27.80 892 ALA A N 1
ATOM 6550 C CA . ALA A 1 892 ? 0.697 20.511 -37.176 1.00 27.80 892 ALA A CA 1
ATOM 6551 C C . ALA A 1 892 ? 1.197 21.133 -35.839 1.00 27.80 892 ALA A C 1
ATOM 6553 O O . ALA A 1 892 ? 1.023 22.334 -35.623 1.00 27.80 892 ALA A O 1
ATOM 6554 N N . PRO A 1 893 ? 1.829 20.357 -34.928 1.00 40.91 893 PRO A N 1
ATOM 6555 C CA . PRO A 1 893 ? 2.178 20.827 -33.583 1.00 40.91 893 PRO A CA 1
ATOM 6556 C C . PRO A 1 893 ? 3.486 21.635 -33.524 1.00 40.91 893 PRO A C 1
ATOM 6558 O O . PRO A 1 893 ? 4.469 21.303 -34.188 1.00 40.91 893 PRO A O 1
ATOM 6561 N N . GLN A 1 894 ? 3.545 22.644 -32.645 1.00 30.09 894 GLN A N 1
ATOM 6562 C CA . GLN A 1 894 ? 4.786 23.357 -32.311 1.00 30.09 894 GLN A CA 1
ATOM 6563 C C . GLN A 1 894 ? 5.432 22.843 -31.017 1.00 30.09 894 GLN A C 1
ATOM 6565 O O . GLN A 1 894 ? 4.763 22.620 -30.009 1.00 30.09 894 GLN A O 1
ATOM 6570 N N . ARG A 1 895 ? 6.765 22.724 -31.039 1.00 33.41 895 ARG A N 1
ATOM 6571 C CA . ARG A 1 895 ? 7.611 22.489 -29.858 1.00 33.41 895 ARG A CA 1
ATOM 6572 C C . ARG A 1 895 ? 7.824 23.786 -29.069 1.00 33.41 895 ARG A C 1
ATOM 6574 O O . ARG A 1 895 ? 8.143 24.804 -29.679 1.00 33.41 895 ARG A O 1
ATOM 6581 N N . ARG A 1 896 ? 7.828 23.691 -27.738 1.00 33.69 896 ARG A N 1
ATOM 6582 C CA . ARG A 1 896 ? 8.702 24.442 -26.809 1.00 33.69 896 ARG A CA 1
ATOM 6583 C C . ARG A 1 896 ? 9.140 23.429 -25.735 1.00 33.69 896 ARG A C 1
ATOM 6585 O O . ARG A 1 896 ? 8.308 22.616 -25.338 1.00 33.69 896 ARG A O 1
ATOM 6592 N N . LEU A 1 897 ? 10.444 23.185 -25.560 1.00 33.44 897 LEU A N 1
ATOM 6593 C CA . LEU A 1 897 ? 11.408 24.024 -24.820 1.00 33.44 897 LEU A CA 1
ATOM 6594 C C . LEU A 1 897 ? 11.000 24.115 -23.349 1.00 33.44 897 LEU A C 1
ATOM 6596 O O . LEU A 1 897 ? 10.087 24.918 -23.069 1.00 33.44 897 LEU A O 1
#

Organism: Psilocybe cyanescens (NCBI:txid93625)

InterPro domains:
  IPR002202 Hydroxymethylglutaryl-CoA reductase, class I/II [PF00368] (93-473)
  IPR002202 Hydroxymethylglutaryl-CoA reductase, class I/II [PR00071] (129-150)
  IPR002202 Hydroxymethylglutaryl-CoA reductase, class I/II [PR00071] (156-176)
  IPR002202 Hydroxymethylglutaryl-CoA reductase, class I/II [PR00071] (247-265)
  IPR002202 Hydroxymethylglutaryl-CoA reductase, class I/II [PR00071] (287-312)
  IPR002202 Hydroxymethylglutaryl-CoA reductase, class I/II [PR00071] (338-364)
  IPR002202 Hydroxymethylglutaryl-CoA reductase, class I/II [PR00071] (392-413)
  IPR002202 Hydroxymethylglutaryl-CoA reductase, class I/II [PS50065] (64-473)
  IPR002202 Hydroxymethylglutaryl-CoA reductase, class I/II [PTHR10572] (44-475)
  IPR004554 Hydroxymethylglutaryl-CoA reductase, eukaryotic/archaeal type [TIGR00533] (63-473)
  IPR004554 Hydroxymethylglutaryl-CoA reductase, eukaryotic/archaeal type [cd00643] (65-473)
  IPR009023 Hydroxymethylglutaryl-CoA reductase, class I/II, NAD/NADP-binding domain superfamily [G3DSA:3.30.70.420] (190-306)
  IPR009023 Hydroxymethylglutaryl-CoA reductase, class I/II, NAD/NADP-binding domain superfamily [SSF55035] (191-306)
  IPR009029 Hydroxymethylglutaryl-CoA reductase, class I/II, substrate-binding domain superfamily [SSF56542] (58-463)
  IPR023074 Hydroxymethylglutaryl-CoA reductase, class I/II, catalytic domain superfamily [G3DSA:3.90.770.10] (140-460)
  IPR023076 Hydroxymethylglutaryl-CoA reductase, class I/II, conserved site [PS00066] (249-263)
  IPR023076 Hydroxymethylglutaryl-CoA reductase, class I/II, conserved site [PS00318] (404-411)
  IPR023076 Hydroxymethylglutaryl-CoA reductase, class I/II, conserved site [PS01192] (458-471)
  IPR023282 Hydroxymethylglutaryl-CoA reductase, N-terminal [G3DSA:1.10.3270.10] (53-139)
  IPR044912 Epidermal growth factor receptor, juxtamembrane domain [G3DSA:6.10.250.2930] (694-734)

Nearest PDB structures (foldseek):
  1dq8-assembly1_D  TM=9.886E-01  e=1.833E-53  Homo sapiens
  1hwj-assembly1_C  TM=9.736E-01  e=2.037E-53  Homo sapiens
  7uli-assembly1_AAA  TM=9.806E-01  e=5.778E-45  Arabidopsis thaliana
  8ecg-assembly1_A  TM=9.816E-01  e=1.357E-43  Arabidopsis thaliana
  6hr7-assembly1_A  TM=9.357E-01  e=5.589E-39  Methanothermococcus thermolithotrophicus DSM 2095

Mean predicted aligned error: 22.08 Å

Secondary structure (DSSP, 8-state):
----------PPPP--------------------------HHHHHHHHHHSSSSHHHHHHTS-HHHHHHHHHTTSS-TTSHHHHH-TT-HHHHHHHHHHHHHHHSSS--STT-SS--TT--GGGTTTTT-SS--------EEEEEEEEETTEEEEEEEE---TTHHHHHHHHHHHHHTTT-BEEEEEEEEEEE--EEE-SSHHHHHHHHHHHHSHHHHHHHHHHHHTT-TT-EEEEEEEEEETTEEEEEEEEE-TTB--HHHHHHHHHHHHHHHHHH-TT-EEEETT-STT--SS--HHHHHH--EEEEEEEEEE-HHHIIIIISS-HHHHHHHHIIIIIIIHHHTT-SSEESSSHHHHHHHHHHHHT--GGGHHHHT-EEEEEEEEGGGTEEEEEEEEEEE---SBSGGGGSHHHHHHHHHTT--SS-SSSTTHHHHHHHHHHHHHHHHHHHHHHHHHHTT-HHHHHHHHSS-----------PPPPP----------------------PPPP-------THHHHHHHHHHHTT---EEEE--SEEETTSEEEEEEE--TTSS-SS---EEEEEEETTEEEEEEEEEE-PPTT-SEEEEEEE--SSEEEEEEEEETTS-EEEEE--EEEEP----------------------------------------------------------------HHHHHHHHHHHHHHHHHHHHHHHHHHHHHHHHHHHHHHHHHHS----PPPPP------------------------------------------------------------------------------------------------------------------------------------PPPP------PPPP--